Protein AF-0000000077735705 (afdb_homodimer)

Nearest PDB structures (foldseek):
  3n75-assembly1_A  TM=8.402E-01  e=9.774E-30  Escherichia coli K-12
  7p9b-assembly1_A  TM=8.173E-01  e=1.449E-27  Providencia stuartii
  2vyc-assembly1_A  TM=8.275E-01  e=1.229E-27  Escherichia coli BL21(DE3)
  6q6i-assembly1_A  TM=8.309E-01  e=2.397E-25  Pseudomonas aeruginosa
  5w70-assembly1_B  TM=6.836E-01  e=5.171E-13  Streptomyces ribosidificus

Secondary structure (DSSP, 8-state):
-HHHHHHHHHHHHHHHT--HHHHHHHHHHHH-PEE-SSSTTTTTTT--HHHHTTB-HHHHHH---S-GGG--TTS--SHHHHHHHHHHHHHT-SEEEEESSHHHHHHHHHHHHH--TT-EEEEETT--HHHHHHHHHHT-EEEEEPPPEETTTTEE----HHHHHHHHHH-TT--EEEEESS-TTSEE--HHHHHHHHHHTT-EEEEEETT-TTGGG-TTSPPPTGGGT-SEEEE-HHHHSSSPTT-EEEEE-SSSS-HHHHHHHHHHHS-SS--HHHHHHHHHHHHHHHHHHHHHHHHHHHHHHHHHHHHHTSTT-EE--GGGGGSTT-SEE-TTEEEEE-GGGT--HHHHHHHHHHTS-EE-SEE-SSEEEEE--TT--HHHHHHHHHHHHHHHHHH--PPPP---PPPPPPPPB-S-HHHHHHS-EEEEEGGG-TTSBB-S-EE-TTT-SEEE-TTBBP-HHHHHHHHHHHHTTPPPBS-SSTT-SEEEEEPP-----/-HHHHHHHHHHHHHHHT--HHHHHHHHHHHH-PEE-SSSTTTTTTT--HHHHTTB-HHHHHH---S-GGG--TTS--SHHHHHHHHHHHHHT-SEEEEESSHHHHHHHHHHHHH--TT-EEEEETT--HHHHHHHHHHT-EEEEEPPPEETTTTEE----HHHHHHHHHH-TTEEEEEEESS-TTSEE--HHHHHHHHHHTT-EEEEEETT-TTGGG-TTSPPPTGGGT-SEEEE-HHHHSSSPTT-EEEEE-SSSS-HHHHHHHHHHHS-SS--HHHHHHHHHHHHHHHHHHHHHHHHHHHHHHHHHHHHHTSTT-EE--GGGGGSTT-SEE-TTEEEEE-GGGT--HHHHHHIIIIIS-EE-SEE-SSEEEEE--TT--HHHHHHHHHHHHHHHHHH--PPPP---PPPPPPPPB-S-HHHHHHS-EEEEEGGG-TTSBB-S-EE-TTT-SEEE-TTBBP-HHHHHHHHHHHHTTPPPBS-SSTT-SEEEEEPP-----

Solvent-accessible surface area (backbone atoms only — not comparable to full-atom values): 49303 Å² total; per-residue (Å²): 113,67,60,59,50,48,48,50,46,52,51,47,55,59,57,38,73,49,41,44,44,51,52,37,35,51,53,56,45,68,66,60,46,46,70,22,28,52,26,12,16,42,40,44,70,36,48,50,72,74,54,56,55,30,31,24,74,60,25,30,41,40,42,48,51,83,40,84,82,62,32,38,95,75,65,47,79,43,35,50,35,50,37,22,51,50,48,8,57,74,69,71,33,75,38,36,40,84,25,75,33,9,37,36,40,26,38,28,18,54,38,42,26,73,50,44,69,65,37,30,29,38,30,44,52,61,56,55,68,40,56,53,35,15,29,30,58,30,35,26,31,76,44,75,36,78,49,32,70,39,78,90,72,41,40,62,47,18,53,28,55,64,60,52,51,54,48,48,66,75,36,69,73,34,49,28,39,41,45,67,39,29,37,97,75,17,32,21,37,57,50,43,62,42,28,52,56,32,50,75,61,69,16,42,31,38,34,44,17,44,74,30,58,55,25,74,33,33,87,84,32,42,80,34,58,63,81,32,53,27,38,28,36,18,18,14,34,7,45,46,33,45,11,45,55,23,16,17,36,30,34,29,34,73,85,84,62,56,66,66,49,30,47,50,28,39,43,55,70,41,39,90,46,59,34,44,64,45,55,27,24,40,38,47,28,50,27,50,43,65,73,40,23,47,62,34,40,41,48,13,44,52,49,30,52,52,46,52,57,55,44,64,69,33,78,38,41,44,65,68,54,73,85,66,32,78,39,79,12,33,61,33,49,35,57,30,38,44,35,38,32,32,43,56,23,39,38,39,10,56,58,49,46,51,45,32,37,73,74,61,31,35,35,60,55,46,57,38,53,33,25,35,32,32,45,44,26,48,36,58,52,71,64,60,50,51,52,50,52,50,43,52,47,49,47,44,73,74,60,52,45,78,53,72,88,87,82,75,80,78,80,61,79,84,55,52,72,73,45,40,44,30,59,40,69,70,44,59,68,43,75,39,52,37,92,70,37,53,72,38,32,28,54,42,38,36,28,33,55,55,55,60,37,56,69,33,40,46,12,18,37,34,44,61,60,50,52,54,46,53,50,52,42,42,73,70,66,48,66,62,42,74,45,91,43,65,79,45,64,41,37,51,22,48,54,76,80,74,74,84,122,113,70,59,60,51,49,48,49,47,49,50,47,54,60,57,40,74,51,40,44,44,52,52,38,34,51,51,55,45,68,67,62,48,45,70,21,27,53,25,12,16,42,40,44,68,37,49,50,70,75,52,54,55,30,31,24,74,60,27,29,40,40,43,49,52,84,42,83,80,62,32,38,95,72,66,48,80,46,34,51,35,50,38,21,52,49,48,8,57,75,69,72,33,75,40,37,40,84,26,73,34,9,39,36,40,26,39,27,18,53,39,41,27,72,51,45,69,66,38,31,29,38,30,43,52,62,54,55,68,39,56,53,36,15,29,31,57,29,35,25,31,76,44,74,37,77,49,30,71,40,76,91,71,42,40,61,46,18,53,28,56,66,59,51,50,53,48,47,65,75,35,69,73,33,47,27,39,41,44,65,40,29,38,98,74,18,34,22,38,57,50,43,61,42,27,52,57,32,49,73,62,70,16,42,31,39,34,43,16,43,74,30,60,53,25,74,33,33,88,85,32,44,81,32,57,62,83,32,53,26,39,29,35,18,19,14,35,6,44,44,32,46,11,44,57,23,16,16,36,32,35,30,35,73,83,85,62,57,65,67,49,30,46,51,29,39,42,55,72,40,39,90,46,59,34,43,64,46,54,27,24,39,39,45,26,48,25,49,42,65,74,40,23,47,62,34,40,41,48,13,45,51,52,32,52,52,47,51,56,54,42,64,69,33,79,37,42,44,66,67,55,74,82,66,32,78,40,79,11,30,61,36,47,36,58,31,37,44,34,37,32,32,44,55,23,38,39,39,10,54,58,49,47,51,44,32,37,74,72,62,32,35,35,60,57,46,58,37,52,33,26,35,31,32,45,44,27,48,37,59,51,72,67,59,50,51,50,51,52,50,43,53,48,48,46,42,73,73,61,50,46,78,51,72,87,87,83,75,79,77,80,62,80,84,56,53,74,73,43,38,44,30,59,42,68,70,44,58,67,43,76,40,52,38,93,70,39,55,73,38,32,28,54,41,37,36,28,34,56,56,56,61,37,56,70,34,38,47,12,19,38,35,44,60,60,51,53,52,47,53,50,49,43,42,74,71,66,48,67,62,40,73,44,91,43,66,78,46,64,42,37,52,22,48,53,75,79,72,75,84,121

Sequence (1002 aa):
MSGKIAEAAGDLEKRQRRAPIPEAMRAYAGDGALAFHTPGHKQGLGAHPLLRALITPEGLREEVSLMEELDDLHEPTMCIKEAEMLAAELYGADHAYLMVNGTTGAIHAMLLGTLSPGDVVLVPRNAHRSLIGGLVLAGAQPVYLQPEFDAAYGIPMGVAPETVRRALTAHPEARAVALVYPTYYGVTTDLAAIAAMAHARGALLLVDEAHGAHLRFSDALPPQAIDCGADAAAQSTHKLLGAMTQGSLLLTRGPRIDAERLREAASLLQTTSPNQLLMASIDIARLQMAEQGRALVGRAVRLAGDLRRAVREIPGLKTFDAAAMTRPGASGLDVTKVTVSVRGLGLTGVEAEQLLRHTYKVQCELSDAENLLFIISYADTEREVARLAEALRALAREHARTPGKREMPALPPVPETACAPRAAFFAAKERVPFDTAAGRIAAEQVMFYPPGVPLLAPGDRVRQAAIDYIRAMQRAGRKVVGPEDPQLRTLKVLREERERIMSGKIAEAAGDLEKRQRRAPIPEAMRAYAGDGALAFHTPGHKQGLGAHPLLRALITPEGLREEVSLMEELDDLHEPTMCIKEAEMLAAELYGADHAYLMVNGTTGAIHAMLLGTLSPGDVVLVPRNAHRSLIGGLVLAGAQPVYLQPEFDAAYGIPMGVAPETVRRALTAHPEARAVALVYPTYYGVTTDLAAIAAMAHARGALLLVDEAHGAHLRFSDALPPQAIDCGADAAAQSTHKLLGAMTQGSLLLTRGPRIDAERLREAASLLQTTSPNQLLMASIDIARLQMAEQGRALVGRAVRLAGDLRRAVREIPGLKTFDAAAMTRPGASGLDVTKVTVSVRGLGLTGVEAEQLLRHTYKVQCELSDAENLLFIISYADTEREVARLAEALRALAREHARTPGKREMPALPPVPETACAPRAAFFAAKERVPFDTAAGRIAAEQVMFYPPGVPLLAPGDRVRQAAIDYIRAMQRAGRKVVGPEDPQLRTLKVLREERERI

Organism: NCBI:txid416586

Structure (mmCIF, N/CA/C/O backbone):
data_AF-0000000077735705-model_v1
#
loop_
_entity.id
_entity.type
_entity.pdbx_description
1 polymer 'Aminotransferase class V-fold PLP-dependent enzyme'
#
loop_
_atom_site.group_PDB
_atom_site.id
_atom_site.type_symbol
_atom_site.label_atom_id
_atom_site.label_alt_id
_atom_site.label_comp_id
_atom_site.label_asym_id
_atom_site.label_entity_id
_atom_site.label_seq_id
_atom_site.pdbx_PDB_ins_code
_atom_site.Cartn_x
_atom_site.Cartn_y
_atom_site.Cartn_z
_atom_site.occupancy
_atom_site.B_iso_or_equiv
_atom_site.auth_seq_id
_atom_site.auth_comp_id
_atom_site.auth_asym_id
_atom_site.auth_atom_id
_atom_site.pdbx_PDB_model_num
ATOM 1 N N . MET A 1 1 ? -1.516 -29.656 36.062 1 42.56 1 MET A N 1
ATOM 2 C CA . MET A 1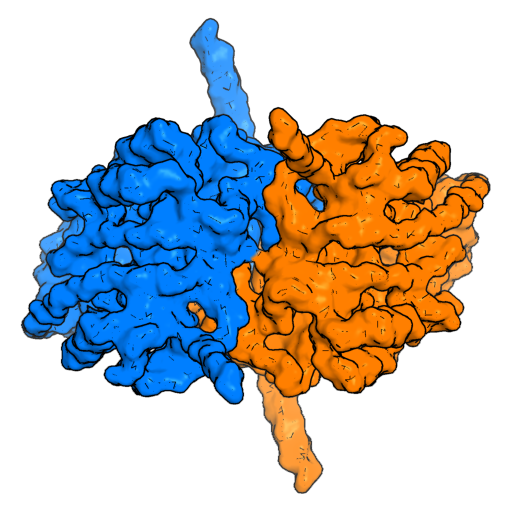 1 ? -0.847 -29.375 34.781 1 42.56 1 MET A CA 1
ATOM 3 C C . MET A 1 1 ? -1.839 -29.422 33.625 1 42.56 1 MET A C 1
ATOM 5 O O . MET A 1 1 ? -1.844 -28.531 32.781 1 42.56 1 MET A O 1
ATOM 9 N N . SER A 1 2 ? -2.744 -30.406 33.656 1 55.03 2 SER A N 1
ATOM 10 C CA . SER A 1 2 ? -3.789 -30.578 32.656 1 55.03 2 SER A CA 1
ATOM 11 C C . SER A 1 2 ? -4.875 -29.516 32.781 1 55.03 2 SER A C 1
ATOM 13 O O . SER A 1 2 ? -5.34 -28.969 31.781 1 55.03 2 SER A O 1
ATOM 15 N N . GLY A 1 3 ? -5.082 -29.078 33.844 1 43.16 3 GLY A N 1
ATOM 16 C CA . GLY A 1 3 ? -6.102 -28.078 34.094 1 43.16 3 GLY A CA 1
ATOM 17 C C . GLY A 1 3 ? -5.695 -26.688 33.625 1 43.16 3 GLY A C 1
ATOM 18 O O . GLY A 1 3 ? -6.488 -25.969 33.031 1 43.16 3 GLY A O 1
ATOM 19 N N . LYS A 1 4 ? -4.473 -26.312 33.969 1 50.84 4 LYS A N 1
ATOM 20 C CA . LYS A 1 4 ? -3.953 -24.984 33.625 1 50.84 4 LYS A CA 1
ATOM 21 C C . LYS A 1 4 ? -3.812 -24.828 32.125 1 50.84 4 LYS A C 1
ATOM 23 O O . LYS A 1 4 ? -4.023 -23.75 31.578 1 50.84 4 LYS A O 1
ATOM 28 N N . ILE A 1 5 ? -3.396 -25.938 31.469 1 42.72 5 ILE A N 1
ATOM 29 C CA . ILE A 1 5 ? -3.33 -25.953 30.016 1 42.72 5 ILE A CA 1
ATOM 30 C C . ILE A 1 5 ? -4.734 -25.812 29.422 1 42.72 5 ILE A C 1
ATOM 32 O O . ILE A 1 5 ? -4.941 -25.094 28.453 1 42.72 5 ILE A O 1
ATOM 36 N N . ALA A 1 6 ? -5.617 -26.578 30 1 53.59 6 ALA A N 1
ATOM 37 C CA . ALA A 1 6 ? -7.008 -26.516 29.562 1 53.59 6 ALA A CA 1
ATOM 38 C C . ALA A 1 6 ? -7.602 -25.125 29.812 1 53.59 6 ALA A C 1
ATOM 40 O O . ALA A 1 6 ? -8.344 -24.594 28.984 1 53.59 6 ALA A O 1
ATOM 41 N N . GLU A 1 7 ? -7.246 -24.562 30.922 1 51.53 7 GLU A N 1
ATOM 42 C CA . GLU A 1 7 ? -7.695 -23.203 31.25 1 51.53 7 GLU A CA 1
ATOM 43 C C . GLU A 1 7 ? -7.059 -22.172 30.328 1 51.53 7 GLU A C 1
ATOM 45 O O . GLU A 1 7 ? -7.73 -21.234 29.875 1 51.53 7 GLU A O 1
ATOM 50 N N . ALA A 1 8 ? -5.816 -22.375 30.109 1 52.34 8 ALA A N 1
ATOM 51 C CA . ALA A 1 8 ? -5.109 -21.484 29.188 1 52.34 8 ALA A CA 1
ATOM 52 C C . ALA A 1 8 ? -5.656 -21.609 27.766 1 52.34 8 ALA A C 1
ATOM 54 O O . ALA A 1 8 ? -5.824 -20.625 27.062 1 52.34 8 ALA A O 1
ATOM 55 N N . ALA A 1 9 ? -5.926 -22.875 27.438 1 54.25 9 ALA A N 1
ATOM 56 C CA . ALA A 1 9 ? -6.535 -23.125 26.125 1 54.25 9 ALA A CA 1
ATOM 57 C C . ALA A 1 9 ? -7.945 -22.531 26.062 1 54.25 9 ALA A C 1
ATOM 59 O O . ALA A 1 9 ? -8.352 -21.984 25.031 1 54.25 9 ALA A O 1
ATOM 60 N N . GLY A 1 10 ? -8.68 -22.797 26.969 1 60.41 10 GLY A N 1
ATOM 61 C CA . GLY A 1 10 ? -10 -22.203 27.062 1 60.41 10 GLY A CA 1
ATOM 62 C C . GLY A 1 10 ? -9.969 -20.688 27.016 1 60.41 10 GLY A C 1
ATOM 63 O O . GLY A 1 10 ? -10.781 -20.062 26.312 1 60.41 10 GLY A O 1
ATOM 64 N N . ASP A 1 11 ? -8.977 -20.078 27.672 1 67.25 11 ASP A N 1
ATOM 65 C CA . ASP A 1 11 ? -8.797 -18.641 27.656 1 67.25 11 ASP A CA 1
ATOM 66 C C . ASP A 1 11 ? -8.367 -18.141 26.281 1 67.25 11 ASP A C 1
ATOM 68 O O . ASP A 1 11 ? -8.828 -17.094 25.812 1 67.25 11 ASP A O 1
ATOM 72 N N . LEU A 1 12 ? -7.582 -18.969 25.719 1 69.62 12 LEU A N 1
ATOM 73 C CA . LEU A 1 12 ? -7.16 -18.656 24.359 1 69.62 12 LEU A CA 1
ATOM 74 C C . LEU A 1 12 ? -8.336 -18.688 23.391 1 69.62 12 LEU A C 1
ATOM 76 O O . LEU A 1 12 ? -8.492 -17.812 22.547 1 69.62 12 LEU A O 1
ATOM 80 N N . GLU A 1 13 ? -9.086 -19.75 23.609 1 74.81 13 GLU A N 1
ATOM 81 C CA . GLU A 1 13 ? -10.25 -19.906 22.734 1 74.81 13 GLU A CA 1
ATOM 82 C C . GLU A 1 13 ? -11.219 -18.734 22.922 1 74.81 13 GLU A C 1
ATOM 84 O O . GLU A 1 13 ? -11.781 -18.234 21.938 1 74.81 13 GLU A O 1
ATOM 89 N N . LYS A 1 14 ? -11.383 -18.344 24.094 1 78.12 14 LYS A N 1
ATOM 90 C CA . LYS A 1 14 ? -12.273 -17.219 24.359 1 78.12 14 LYS A CA 1
ATOM 91 C C . LYS A 1 14 ? -11.719 -15.93 23.766 1 78.12 14 LYS A C 1
ATOM 93 O O . LYS A 1 14 ? -12.461 -15.133 23.188 1 78.12 14 LYS A O 1
ATOM 98 N N . ARG A 1 15 ? -10.445 -15.82 23.781 1 85.88 15 ARG A N 1
ATOM 99 C CA . ARG A 1 15 ? -9.812 -14.617 23.25 1 85.88 15 ARG A CA 1
ATOM 100 C C . ARG A 1 15 ? -9.898 -14.562 21.734 1 85.88 15 ARG A C 1
ATOM 102 O O . ARG A 1 15 ? -10.062 -13.484 21.156 1 85.88 15 ARG A O 1
ATOM 109 N N . GLN A 1 16 ? -9.891 -15.672 21.141 1 92.88 16 GLN A N 1
ATOM 110 C CA . GLN A 1 16 ? -9.891 -15.773 19.688 1 92.88 16 GLN A CA 1
ATOM 111 C C . GLN A 1 16 ? -11.258 -15.414 19.109 1 92.88 16 GLN A C 1
ATOM 113 O O . GLN A 1 16 ? -11.391 -15.172 17.906 1 92.88 16 GLN A O 1
ATOM 118 N N . ARG A 1 17 ? -12.25 -15.312 19.906 1 92.94 17 ARG A N 1
ATOM 119 C CA . ARG A 1 17 ? -13.609 -15.109 19.422 1 92.94 17 ARG A CA 1
ATOM 120 C C . ARG A 1 17 ? -13.992 -13.633 19.469 1 92.94 17 ARG A C 1
ATOM 122 O O . ARG A 1 17 ? -15.172 -13.305 19.609 1 92.94 17 ARG A O 1
ATOM 129 N N . ARG A 1 18 ? -12.992 -12.828 19.453 1 95.5 18 ARG A N 1
ATOM 130 C CA . ARG A 1 18 ? -13.18 -11.383 19.375 1 95.5 18 ARG A CA 1
ATOM 131 C C . ARG A 1 18 ? -12.438 -10.805 18.172 1 95.5 18 ARG A C 1
ATOM 133 O O . ARG A 1 18 ? -11.469 -11.391 17.688 1 95.5 18 ARG A O 1
ATOM 140 N N . ALA A 1 19 ? -12.992 -9.727 17.719 1 97.69 19 ALA A N 1
ATOM 141 C CA . ALA A 1 19 ? -12.328 -8.938 16.688 1 97.69 19 ALA A CA 1
ATOM 142 C C . ALA A 1 19 ? -12.031 -7.523 17.172 1 97.69 19 ALA A C 1
ATOM 144 O O . ALA A 1 19 ? -12.883 -6.633 17.062 1 97.69 19 ALA A O 1
ATOM 145 N N . PRO A 1 20 ? -10.836 -7.297 17.656 1 98 20 PRO A N 1
ATOM 146 C CA . PRO A 1 20 ? -10.508 -6.055 18.359 1 98 20 PRO A CA 1
ATOM 147 C C . PRO A 1 20 ? -10.688 -4.812 17.5 1 98 20 PRO A C 1
ATOM 149 O O . PRO A 1 20 ? -11.148 -3.777 17.984 1 98 20 PRO A O 1
ATOM 152 N N . ILE A 1 21 ? -10.336 -4.852 16.219 1 97.94 21 ILE A N 1
ATOM 153 C CA . ILE A 1 21 ? -10.352 -3.652 15.391 1 97.94 21 ILE A CA 1
ATOM 154 C C . ILE A 1 21 ? -11.797 -3.234 15.117 1 97.94 21 ILE A C 1
ATOM 156 O O . ILE A 1 21 ? -12.18 -2.098 15.391 1 97.94 21 ILE A O 1
ATOM 160 N N . PRO A 1 22 ? -12.68 -4.176 14.664 1 97.69 22 PRO A N 1
ATOM 161 C CA . PRO A 1 22 ? -14.094 -3.805 14.523 1 97.69 22 PRO A CA 1
ATOM 162 C C . PRO A 1 22 ? -14.703 -3.299 15.828 1 97.69 22 PRO A C 1
ATOM 164 O O . PRO A 1 22 ? -15.547 -2.398 15.812 1 97.69 22 PRO A O 1
ATOM 167 N N . GLU A 1 23 ? -14.359 -3.932 16.922 1 97.62 23 GLU A N 1
ATOM 168 C CA . GLU A 1 23 ? -14.883 -3.51 18.219 1 97.62 23 GLU A CA 1
ATOM 169 C C . GLU A 1 23 ? -14.508 -2.062 18.516 1 97.62 23 GLU A C 1
ATOM 171 O O . GLU A 1 23 ? -15.344 -1.277 18.969 1 97.62 23 GLU A O 1
ATOM 176 N N . ALA A 1 24 ? -13.242 -1.721 18.281 1 97 24 ALA A N 1
ATOM 177 C CA . ALA A 1 24 ? -12.773 -0.361 18.531 1 97 24 ALA A CA 1
ATOM 178 C C . ALA A 1 24 ? -13.453 0.634 17.594 1 97 24 ALA A C 1
ATOM 180 O O . ALA A 1 24 ? -13.797 1.745 18 1 97 24 ALA A O 1
ATOM 181 N N . MET A 1 25 ? -13.633 0.23 16.328 1 96.81 25 MET A N 1
ATOM 182 C CA . MET A 1 25 ? -14.289 1.08 15.336 1 96.81 25 MET A CA 1
ATOM 183 C C . MET A 1 25 ? -15.719 1.399 15.758 1 96.81 25 MET A C 1
ATOM 185 O O . MET A 1 25 ? -16.141 2.555 15.703 1 96.81 25 MET A O 1
ATOM 189 N N . ARG A 1 26 ? -16.406 0.381 16.125 1 96.5 26 ARG A N 1
ATOM 190 C CA . ARG A 1 26 ? -17.781 0.541 16.562 1 96.5 26 ARG A CA 1
ATOM 191 C C . ARG A 1 26 ? -17.875 1.437 17.781 1 96.5 26 ARG A C 1
ATOM 193 O O . ARG A 1 26 ? -18.781 2.277 17.875 1 96.5 26 ARG A O 1
ATOM 200 N N . ALA A 1 27 ? -17 1.208 18.719 1 95.88 27 ALA A N 1
ATOM 201 C CA . ALA A 1 27 ? -16.969 2.023 19.938 1 95.88 27 ALA A CA 1
ATOM 202 C C . ALA A 1 27 ? -16.719 3.492 19.594 1 95.88 27 ALA A C 1
ATOM 204 O O . ALA A 1 27 ? -17.359 4.383 20.156 1 95.88 27 ALA A O 1
ATOM 205 N N . TYR A 1 28 ? -15.805 3.742 18.719 1 94.94 28 TYR A N 1
ATOM 206 C CA . TYR A 1 28 ? -15.492 5.117 18.328 1 94.94 28 TYR A CA 1
ATOM 207 C C . TYR A 1 28 ? -16.703 5.785 17.688 1 94.94 28 TYR A C 1
ATOM 209 O O . TYR A 1 28 ? -17.078 6.898 18.078 1 94.94 28 TYR A O 1
ATOM 217 N N . ALA A 1 29 ? -17.25 5.109 16.719 1 94.12 29 ALA A N 1
ATOM 218 C CA . ALA A 1 29 ? -18.422 5.652 16.016 1 94.12 29 ALA A CA 1
ATOM 219 C C . ALA A 1 29 ? -19.578 5.855 16.984 1 94.12 29 ALA A C 1
ATOM 221 O O . ALA A 1 29 ? -20.344 6.824 16.859 1 94.12 29 ALA A O 1
ATOM 222 N N . GLY A 1 30 ? -19.719 4.98 17.891 1 94.25 30 GLY A N 1
ATOM 223 C CA . GLY A 1 30 ? -20.828 5.008 18.844 1 94.25 30 GLY A CA 1
ATOM 224 C C . GLY A 1 30 ? -20.75 6.164 19.812 1 94.25 30 GLY A C 1
ATOM 225 O O . GLY A 1 30 ? -21.766 6.574 20.375 1 94.25 30 GLY A O 1
ATOM 226 N N . ASP A 1 31 ? -19.547 6.637 19.953 1 93.44 31 ASP A N 1
ATOM 227 C CA . ASP A 1 31 ? -19.375 7.754 20.875 1 93.44 31 ASP A CA 1
ATOM 228 C C . ASP A 1 31 ? -20.062 9.016 20.359 1 93.44 31 ASP A C 1
ATOM 230 O O . ASP A 1 31 ? -20.391 9.914 21.125 1 93.44 31 ASP A O 1
ATOM 234 N N . GLY A 1 32 ? -20.125 9.141 19.047 1 92 32 GLY A N 1
ATOM 235 C CA . GLY A 1 32 ? -20.969 10.148 18.422 1 92 32 GLY A CA 1
ATOM 236 C C . GLY A 1 32 ? -20.312 11.523 18.359 1 92 32 GLY A C 1
ATOM 237 O O . GLY A 1 32 ? -21 12.531 18.219 1 92 32 GLY A O 1
ATOM 238 N N . ALA A 1 33 ? -19.047 11.57 18.547 1 94.31 33 ALA A N 1
ATOM 239 C CA . ALA A 1 33 ? -18.375 12.852 18.438 1 94.31 33 ALA A CA 1
ATOM 240 C C . ALA A 1 33 ? -18.406 13.359 16.984 1 94.31 33 ALA A C 1
ATOM 242 O O . ALA A 1 33 ? -18.266 12.578 16.047 1 94.31 33 ALA A O 1
ATOM 243 N N . LEU A 1 34 ? -18.641 14.703 16.859 1 96 34 LEU A N 1
ATOM 244 C CA . LEU A 1 34 ? -18.594 15.32 15.539 1 96 34 LEU A CA 1
ATOM 245 C C . LEU A 1 34 ? -17.156 15.383 15.016 1 96 34 LEU A C 1
ATOM 247 O O . LEU A 1 34 ? -16.25 15.734 15.758 1 96 34 LEU A O 1
ATOM 251 N N . ALA A 1 35 ? -17.031 15.047 13.766 1 96 35 ALA A N 1
ATOM 252 C CA . ALA A 1 35 ? -15.688 14.922 13.195 1 96 35 ALA A CA 1
ATOM 253 C C . ALA A 1 35 ? -15.266 16.203 12.492 1 96 35 ALA A C 1
ATOM 255 O O . ALA A 1 35 ? -15.922 16.641 11.547 1 96 35 ALA A O 1
ATOM 256 N N . PHE A 1 36 ? -14.242 16.828 12.906 1 97.56 36 PHE A N 1
ATOM 257 C CA . PHE A 1 36 ? -13.562 17.906 12.195 1 97.56 36 PHE A CA 1
ATOM 258 C C . PHE A 1 36 ? -12.141 17.5 11.82 1 97.56 36 PHE A C 1
ATOM 260 O O . PHE A 1 36 ? -11.195 18.266 12.008 1 97.56 36 PHE A O 1
ATOM 267 N N . HIS A 1 37 ? -12.016 16.234 11.453 1 94.69 37 HIS A N 1
ATOM 268 C CA . HIS A 1 37 ? -10.797 15.578 11.016 1 94.69 37 HIS A CA 1
ATOM 269 C C . HIS A 1 37 ? -11.023 14.789 9.727 1 94.69 37 HIS A C 1
ATOM 271 O O . HIS A 1 37 ? -12.156 14.672 9.258 1 94.69 37 HIS A O 1
ATOM 277 N N . THR A 1 38 ? -9.914 14.367 9.086 1 93.38 38 THR A N 1
ATOM 278 C CA . THR A 1 38 ? -10.016 13.461 7.945 1 93.38 38 THR A CA 1
ATOM 279 C C . THR A 1 38 ? -10.758 12.18 8.336 1 93.38 38 THR A C 1
ATOM 281 O O . THR A 1 38 ? -10.773 11.797 9.508 1 93.38 38 THR A O 1
ATOM 284 N N . PRO A 1 39 ? -11.469 11.484 7.371 1 95.25 39 PRO A N 1
ATOM 285 C CA . PRO A 1 39 ? -11.461 11.734 5.93 1 95.25 39 PRO A CA 1
ATOM 286 C C . PRO A 1 39 ? -12.398 12.867 5.523 1 95.25 39 PRO A C 1
ATOM 288 O O . PRO A 1 39 ? -13.172 13.352 6.348 1 95.25 39 PRO A O 1
ATOM 291 N N . GLY A 1 40 ? -12.273 13.266 4.316 1 96.06 40 GLY A N 1
ATOM 292 C CA . GLY A 1 40 ? -12.992 14.43 3.814 1 96.06 40 GLY A CA 1
ATOM 293 C C . GLY A 1 40 ? -14.5 14.25 3.824 1 96.06 40 GLY A C 1
ATOM 294 O O . GLY A 1 40 ? -15.242 15.219 3.98 1 96.06 40 GLY A O 1
ATOM 295 N N . HIS A 1 41 ? -14.961 13.047 3.662 1 95.69 41 HIS A N 1
ATOM 296 C CA . HIS A 1 41 ? -16.406 12.82 3.602 1 95.69 41 HIS A CA 1
ATOM 297 C C . HIS A 1 41 ? -17.016 12.82 4.996 1 95.69 41 HIS A C 1
ATOM 299 O O . HIS A 1 41 ? -18.25 12.758 5.141 1 95.69 41 HIS A O 1
ATOM 305 N N . LYS A 1 42 ? -16.219 12.906 6.039 1 96.5 42 LYS A N 1
ATOM 306 C CA . LYS A 1 42 ? -16.656 13.102 7.418 1 96.5 42 LYS A CA 1
ATOM 307 C C . LYS A 1 42 ? -17.625 12.008 7.844 1 96.5 42 LYS A C 1
ATOM 309 O O . LYS A 1 42 ? -18.766 12.289 8.219 1 96.5 42 LYS A O 1
ATOM 314 N N . GLN A 1 43 ? -17.078 10.766 7.848 1 95.31 43 GLN A N 1
ATOM 315 C CA . GLN A 1 43 ? -17.812 9.609 8.336 1 95.31 43 GLN A CA 1
ATOM 316 C C . GLN A 1 43 ? -19.125 9.43 7.582 1 95.31 43 GLN A C 1
ATOM 318 O O . GLN A 1 43 ? -20.156 9.148 8.188 1 95.31 43 GLN A O 1
ATOM 323 N N . GLY A 1 44 ? -19.141 9.773 6.383 1 96.31 44 GLY A N 1
ATOM 324 C CA . GLY A 1 44 ? -20.281 9.484 5.523 1 96.31 44 GLY A CA 1
ATOM 325 C C . GLY A 1 44 ? -21.141 10.695 5.258 1 96.31 44 GLY A C 1
ATOM 326 O O . GLY A 1 44 ? -21.969 10.688 4.344 1 96.31 44 GLY A O 1
ATOM 327 N N . LEU A 1 45 ? -21 11.789 5.973 1 96.19 45 LEU A N 1
ATOM 328 C CA . LEU A 1 45 ? -21.812 12.984 5.816 1 96.19 45 LEU A CA 1
ATOM 329 C C . LEU A 1 45 ? -21.797 13.477 4.375 1 96.19 45 LEU A C 1
ATOM 331 O O . LEU A 1 45 ? -22.828 13.867 3.828 1 96.19 45 LEU A O 1
ATOM 335 N N . GLY A 1 46 ? -20.625 13.438 3.76 1 97.62 46 GLY A N 1
ATOM 336 C CA . GLY A 1 46 ? -20.469 13.945 2.406 1 97.62 46 GLY A CA 1
ATOM 337 C C . GLY A 1 46 ? -20.344 12.844 1.367 1 97.62 46 GLY A C 1
ATOM 338 O O . GLY A 1 46 ? -19.906 13.102 0.244 1 97.62 46 GLY A O 1
ATOM 339 N N . ALA A 1 47 ? -20.703 11.617 1.693 1 97.88 47 ALA A N 1
ATOM 340 C CA . ALA A 1 47 ? -20.516 10.5 0.775 1 97.88 47 ALA A CA 1
ATOM 341 C C . ALA A 1 47 ? -21.422 10.633 -0.445 1 97.88 47 ALA A C 1
ATOM 343 O O . ALA A 1 47 ? -22.609 10.945 -0.314 1 97.88 47 ALA A O 1
ATOM 344 N N . HIS A 1 48 ? -20.875 10.492 -1.608 1 98.25 48 HIS A N 1
ATOM 345 C CA . HIS A 1 48 ? -21.641 10.461 -2.852 1 98.25 48 HIS A CA 1
ATOM 346 C C . HIS A 1 48 ? -22.594 9.273 -2.877 1 98.25 48 HIS A C 1
ATOM 348 O O . HIS A 1 48 ? -22.297 8.211 -2.33 1 98.25 48 HIS A O 1
ATOM 354 N N . PRO A 1 49 ? -23.766 9.398 -3.547 1 98.19 49 PRO A N 1
ATOM 355 C CA . PRO A 1 49 ? -24.734 8.297 -3.607 1 98.19 49 PRO A CA 1
ATOM 356 C C . PRO A 1 49 ? -24.125 7 -4.129 1 98.19 49 PRO A C 1
ATOM 358 O O . PRO A 1 49 ? -24.469 5.914 -3.658 1 98.19 49 PRO A O 1
ATOM 361 N N . LEU A 1 50 ? -23.219 7.082 -5.062 1 98.25 50 LEU A N 1
ATOM 362 C CA . LEU A 1 50 ? -22.578 5.891 -5.598 1 98.25 50 LEU A CA 1
ATOM 363 C C . LEU A 1 50 ? -21.766 5.18 -4.523 1 98.25 50 LEU A C 1
ATOM 365 O O . LEU A 1 50 ? -21.688 3.949 -4.508 1 98.25 50 LEU A O 1
ATOM 369 N N . LEU A 1 51 ? -21.094 5.945 -3.656 1 98.44 51 LEU A N 1
ATOM 370 C CA . LEU A 1 51 ? -20.344 5.344 -2.566 1 98.44 51 LEU A CA 1
ATOM 371 C C . LEU A 1 51 ? -21.266 4.738 -1.522 1 98.44 51 LEU A C 1
ATOM 373 O O . LEU A 1 51 ? -20.984 3.67 -0.976 1 98.44 51 LEU A O 1
ATOM 377 N N . ARG A 1 52 ? -22.406 5.387 -1.244 1 98.44 52 ARG A N 1
ATOM 378 C CA . ARG A 1 52 ? -23.406 4.895 -0.296 1 98.44 52 ARG A CA 1
ATOM 379 C C . ARG A 1 52 ? -24.016 3.576 -0.772 1 98.44 52 ARG A C 1
ATOM 381 O O . ARG A 1 52 ? -24.469 2.766 0.038 1 98.44 52 ARG A O 1
ATOM 388 N N . ALA A 1 53 ? -23.984 3.361 -2.053 1 98.31 53 ALA A N 1
ATOM 389 C CA . ALA A 1 53 ? -24.5 2.111 -2.609 1 98.31 53 ALA A CA 1
ATOM 390 C C . ALA A 1 53 ? -23.531 0.958 -2.33 1 98.31 53 ALA A C 1
ATOM 392 O O . ALA A 1 53 ? -23.938 -0.208 -2.328 1 98.31 53 ALA A O 1
ATOM 393 N N . LEU A 1 54 ? -22.297 1.254 -2.053 1 98.38 54 LEU A N 1
ATOM 394 C CA . LEU A 1 54 ? -21.266 0.233 -1.913 1 98.38 54 LEU A CA 1
ATOM 395 C C . LEU A 1 54 ? -20.969 -0.036 -0.443 1 98.38 54 LEU A C 1
ATOM 397 O O . LEU A 1 54 ? -20.609 -1.156 -0.074 1 98.38 54 LEU A O 1
ATOM 401 N N . ILE A 1 55 ? -21.016 0.971 0.376 1 98.56 55 ILE A N 1
ATOM 402 C CA . ILE A 1 55 ? -20.656 0.891 1.789 1 98.56 55 ILE A CA 1
ATOM 403 C C . ILE A 1 55 ? -21.875 1.256 2.645 1 98.56 55 ILE A C 1
ATOM 405 O O . ILE A 1 55 ? -22.562 2.246 2.375 1 98.56 55 ILE A O 1
ATOM 409 N N . THR A 1 56 ? -22.094 0.469 3.736 1 98.62 56 THR A N 1
ATOM 410 C CA . THR A 1 56 ? -23.25 0.725 4.59 1 98.62 56 THR A CA 1
ATOM 411 C C . THR A 1 56 ? -23.094 2.041 5.344 1 98.62 56 THR A C 1
ATOM 413 O O . THR A 1 56 ? -21.969 2.549 5.477 1 98.62 56 THR A O 1
ATOM 416 N N . PRO A 1 57 ? -24.203 2.613 5.824 1 97.75 57 PRO A N 1
ATOM 417 C CA . PRO A 1 57 ? -24.094 3.787 6.691 1 97.75 57 PRO A CA 1
ATOM 418 C C . PRO A 1 57 ? -23.188 3.541 7.898 1 97.75 57 PRO A C 1
ATOM 420 O O . PRO A 1 57 ? -22.406 4.414 8.281 1 97.75 57 PRO A O 1
ATOM 423 N N . GLU A 1 58 ? -23.266 2.363 8.43 1 97.69 58 GLU A N 1
ATOM 424 C CA . GLU A 1 58 ? -22.406 2.004 9.547 1 97.69 58 GLU A CA 1
ATOM 425 C C . GLU A 1 58 ? -20.938 1.971 9.117 1 97.69 58 GLU A C 1
ATOM 427 O O . GLU A 1 58 ? -20.062 2.471 9.836 1 97.69 58 GLU A O 1
ATOM 432 N N . GLY A 1 59 ? -20.688 1.337 7.961 1 98.06 59 GLY A N 1
ATOM 433 C CA . GLY A 1 59 ? -19.328 1.314 7.438 1 98.06 59 GLY A CA 1
ATOM 434 C C . GLY A 1 59 ? -18.75 2.699 7.207 1 98.06 59 GLY A C 1
ATOM 435 O O . GLY A 1 59 ? -17.594 2.955 7.52 1 98.06 59 GLY A O 1
ATOM 436 N N . LEU A 1 60 ? -19.547 3.615 6.645 1 97.81 60 LEU A N 1
ATOM 437 C CA . LEU A 1 60 ? -19.109 4.98 6.387 1 97.81 60 LEU A CA 1
ATOM 438 C C . LEU A 1 60 ? -18.844 5.723 7.691 1 97.81 60 LEU A C 1
ATOM 440 O O . LEU A 1 60 ? -17.875 6.484 7.793 1 97.81 60 LEU A O 1
ATOM 444 N N . ARG A 1 61 ? -19.656 5.496 8.695 1 96.75 61 ARG A N 1
ATOM 445 C CA . ARG A 1 61 ? -19.484 6.125 10 1 96.75 61 ARG A CA 1
ATOM 446 C C . ARG A 1 61 ? -18.188 5.668 10.664 1 96.75 61 ARG A C 1
ATOM 448 O O . ARG A 1 61 ? -17.547 6.434 11.391 1 96.75 61 ARG A O 1
ATOM 455 N N . GLU A 1 62 ? -17.828 4.441 10.391 1 96 62 GLU A N 1
ATOM 456 C CA . GLU A 1 62 ? -16.672 3.842 11.039 1 96 62 GLU A CA 1
ATOM 457 C C . GLU A 1 62 ? -15.398 4.055 10.219 1 96 62 GLU A C 1
ATOM 459 O O . GLU A 1 62 ? -14.297 3.76 10.68 1 96 62 GLU A O 1
ATOM 464 N N . GLU A 1 63 ? -15.586 4.57 9.055 1 92.75 63 GLU A N 1
ATOM 465 C CA . GLU A 1 63 ? -14.469 4.852 8.164 1 92.75 63 GLU A CA 1
ATOM 466 C C . GLU A 1 63 ? -13.711 6.105 8.594 1 92.75 63 GLU A C 1
ATOM 468 O O . GLU A 1 63 ? -13.961 7.195 8.078 1 92.75 63 GLU A O 1
ATOM 473 N N . VAL A 1 64 ? -12.859 6.031 9.648 1 87.62 64 VAL A N 1
ATOM 474 C CA . VAL A 1 64 ? -12.125 7.164 10.203 1 87.62 64 VAL A CA 1
ATOM 475 C C . VAL A 1 64 ? -10.617 6.891 10.125 1 87.62 64 VAL A C 1
ATOM 477 O O . VAL A 1 64 ? -10.203 5.773 9.82 1 87.62 64 VAL A O 1
ATOM 480 N N . SER A 1 65 ? -9.906 7.891 10.258 1 76.69 65 SER A N 1
ATOM 481 C CA . SER A 1 65 ? -8.461 7.727 10.117 1 76.69 65 SER A CA 1
ATOM 482 C C . SER A 1 65 ? -7.723 8.219 11.359 1 76.69 65 SER A C 1
ATOM 484 O O . SER A 1 65 ? -7.961 9.336 11.82 1 76.69 65 SER A O 1
ATOM 486 N N . LEU A 1 66 ? -6.832 7.398 11.906 1 75.06 66 LEU A N 1
ATOM 487 C CA . LEU A 1 66 ? -5.734 7.75 12.805 1 75.06 66 LEU A CA 1
ATOM 488 C C . LEU A 1 66 ? -6.27 8.375 14.094 1 75.06 66 LEU A C 1
ATOM 490 O O . LEU A 1 66 ? -5.672 9.312 14.617 1 75.06 66 LEU A O 1
ATOM 494 N N . MET A 1 67 ? -7.316 7.895 14.531 1 80.38 67 MET A N 1
ATOM 495 C CA . MET A 1 67 ? -7.812 8.367 15.82 1 80.38 67 MET A CA 1
ATOM 496 C C . MET A 1 67 ? -7.129 7.637 16.969 1 80.38 67 MET A C 1
ATOM 498 O O . MET A 1 67 ? -6.699 6.492 16.812 1 80.38 67 MET A O 1
ATOM 502 N N . GLU A 1 68 ? -6.98 8.352 18.031 1 83.88 68 GLU A N 1
ATOM 503 C CA . GLU A 1 68 ? -6.254 7.82 19.172 1 83.88 68 GLU A CA 1
ATOM 504 C C . GLU A 1 68 ? -6.816 6.469 19.609 1 83.88 68 GLU A C 1
ATOM 506 O O . GLU A 1 68 ? -6.059 5.559 19.953 1 83.88 68 GLU A O 1
ATOM 511 N N . GLU A 1 69 ? -8.086 6.324 19.531 1 89.94 69 GLU A N 1
ATOM 512 C CA . GLU A 1 69 ? -8.773 5.133 20.031 1 89.94 69 GLU A CA 1
ATOM 513 C C . GLU A 1 69 ? -8.609 3.963 19.062 1 89.94 69 GLU A C 1
ATOM 515 O O . GLU A 1 69 ? -8.906 2.816 19.406 1 89.94 69 GLU A O 1
ATOM 520 N N . LEU A 1 70 ? -8.094 4.254 17.906 1 92.56 70 LEU A N 1
ATOM 521 C CA . LEU A 1 70 ? -8.062 3.229 16.859 1 92.56 70 LEU A CA 1
ATOM 522 C C . LEU A 1 70 ? -6.648 2.717 16.641 1 92.56 70 LEU A C 1
ATOM 524 O O . LEU A 1 70 ? -6.402 1.915 15.742 1 92.56 70 LEU A O 1
ATOM 528 N N . ASP A 1 71 ? -5.707 3.131 17.453 1 93.31 71 ASP A N 1
ATOM 529 C CA . ASP A 1 71 ? -4.352 2.588 17.484 1 93.31 71 ASP A CA 1
ATOM 530 C C . ASP A 1 71 ? -3.545 3.074 16.281 1 93.31 71 ASP A C 1
ATOM 532 O O . ASP A 1 71 ? -3.943 4.023 15.602 1 93.31 71 ASP A O 1
ATOM 536 N N . ASP A 1 72 ? -2.311 2.684 16.172 1 91.12 72 ASP A N 1
ATOM 537 C CA . ASP A 1 72 ? -1.369 3.062 15.117 1 91.12 72 ASP A CA 1
ATOM 538 C C . ASP A 1 72 ? -0.746 1.828 14.469 1 91.12 72 ASP A C 1
ATOM 540 O O . ASP A 1 72 ? -0.04 1.062 15.133 1 91.12 72 ASP A O 1
ATOM 544 N N . LEU A 1 73 ? -1.041 1.656 13.164 1 93.75 73 LEU A N 1
ATOM 545 C CA . LEU A 1 73 ? -0.546 0.498 12.43 1 93.75 73 LEU A CA 1
ATOM 546 C C . LEU A 1 73 ? 0.972 0.397 12.531 1 93.75 73 LEU A C 1
ATOM 548 O O . LEU A 1 73 ? 1.527 -0.704 12.516 1 93.75 73 LEU A O 1
ATOM 552 N N . HIS A 1 74 ? 1.66 1.484 12.656 1 91.62 74 HIS A N 1
ATOM 553 C CA . HIS A 1 74 ? 3.117 1.544 12.594 1 91.62 74 HIS A CA 1
ATOM 554 C C . HIS A 1 74 ? 3.73 1.365 13.977 1 91.62 74 HIS A C 1
ATOM 556 O O . HIS A 1 74 ? 4.926 1.088 14.102 1 91.62 74 HIS A O 1
ATOM 562 N N . GLU A 1 75 ? 3 1.581 14.984 1 89.5 75 GLU A N 1
ATOM 563 C CA . GLU A 1 75 ? 3.371 1.339 16.375 1 89.5 75 GLU A CA 1
ATOM 564 C C . GLU A 1 75 ? 2.17 0.885 17.203 1 89.5 75 GLU A C 1
ATOM 566 O O . GLU A 1 75 ? 1.741 1.585 18.125 1 89.5 75 GLU A O 1
ATOM 571 N N . PRO A 1 76 ? 1.739 -0.319 16.938 1 93.81 76 PRO A N 1
ATOM 572 C CA . PRO A 1 76 ? 0.499 -0.777 17.578 1 93.81 76 PRO A CA 1
ATOM 573 C C . PRO A 1 76 ? 0.659 -1.044 19.062 1 93.81 76 PRO A C 1
ATOM 575 O O . PRO A 1 76 ? 1.653 -1.64 19.484 1 93.81 76 PRO A O 1
ATOM 578 N N . THR A 1 77 ? -0.304 -0.595 19.875 1 93.44 77 THR A N 1
ATOM 579 C CA . THR A 1 77 ? -0.269 -0.798 21.312 1 93.44 77 THR A CA 1
ATOM 580 C C . THR A 1 77 ? -1.651 -1.173 21.844 1 93.44 77 THR A C 1
ATOM 582 O O . THR A 1 77 ? -1.793 -1.577 23 1 93.44 77 THR A O 1
ATOM 585 N N . MET A 1 78 ? -2.691 -1.132 21.016 1 96 78 MET A N 1
ATOM 586 C CA . MET A 1 78 ? -4.07 -1.336 21.453 1 96 78 MET A CA 1
ATOM 587 C C . MET A 1 78 ? -4.773 -2.365 20.578 1 96 78 MET A C 1
ATOM 589 O O . MET A 1 78 ? -4.359 -3.525 20.516 1 96 78 MET A O 1
ATOM 593 N N . CYS A 1 79 ? -5.809 -1.926 19.859 1 96.81 79 CYS A N 1
ATOM 594 C CA . CYS A 1 79 ? -6.641 -2.885 19.141 1 96.81 79 CYS A CA 1
ATOM 595 C C . CYS A 1 79 ? -5.863 -3.531 18 1 96.81 79 CYS A C 1
ATOM 597 O O . CYS A 1 79 ? -6.055 -4.715 17.703 1 96.81 79 CYS A O 1
ATOM 599 N N . ILE A 1 80 ? -5.027 -2.791 17.328 1 97.69 80 ILE A N 1
ATOM 600 C CA . ILE A 1 80 ? -4.242 -3.367 16.25 1 97.69 80 ILE A CA 1
ATOM 601 C C . ILE A 1 80 ? -3.25 -4.379 16.797 1 97.69 80 ILE A C 1
ATOM 603 O O . ILE A 1 80 ? -3.086 -5.473 16.25 1 97.69 80 ILE A O 1
ATOM 607 N N . LYS A 1 81 ? -2.564 -4.027 17.875 1 97.31 81 LYS A N 1
ATOM 608 C CA . LYS A 1 81 ? -1.655 -4.957 18.547 1 97.31 81 LYS A CA 1
ATOM 609 C C . LYS A 1 81 ? -2.373 -6.246 18.938 1 97.31 81 LYS A C 1
ATOM 611 O O . LYS A 1 81 ? -1.859 -7.344 18.703 1 97.31 81 LYS A O 1
ATOM 616 N N . GLU A 1 82 ? -3.508 -6.074 19.516 1 97.69 82 GLU A N 1
ATOM 617 C CA . GLU A 1 82 ? -4.281 -7.242 19.938 1 97.69 82 GLU A CA 1
ATOM 618 C C . GLU A 1 82 ? -4.668 -8.102 18.734 1 97.69 82 GLU A C 1
ATOM 620 O O . GLU A 1 82 ? -4.586 -9.328 18.797 1 97.69 82 GLU A O 1
ATOM 625 N N . ALA A 1 83 ? -5.105 -7.484 17.672 1 98.44 83 ALA A N 1
ATOM 626 C CA . ALA A 1 83 ? -5.469 -8.211 16.453 1 98.44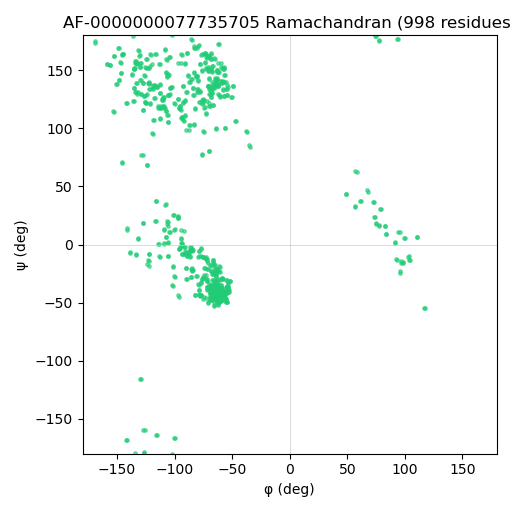 83 ALA A CA 1
ATOM 627 C C . ALA A 1 83 ? -4.273 -8.984 15.906 1 98.44 83 ALA A C 1
ATOM 629 O O . ALA A 1 83 ? -4.41 -10.125 15.469 1 98.44 83 ALA A O 1
ATOM 630 N N . GLU A 1 84 ? -3.148 -8.336 15.898 1 98.56 84 GLU A N 1
ATOM 631 C CA . GLU A 1 84 ? -1.932 -8.984 15.422 1 98.56 84 GLU A CA 1
ATOM 632 C C . GLU A 1 84 ? -1.558 -10.172 16.297 1 98.56 84 GLU A C 1
ATOM 634 O O . GLU A 1 84 ? -1.15 -11.219 15.797 1 98.56 84 GLU A O 1
ATOM 639 N N . MET A 1 85 ? -1.667 -10.008 17.578 1 98.06 85 MET A N 1
ATOM 640 C CA . MET A 1 85 ? -1.368 -11.094 18.516 1 98.06 85 MET A CA 1
ATOM 641 C C . MET A 1 85 ? -2.299 -12.281 18.281 1 98.06 85 MET A C 1
ATOM 643 O O . MET A 1 85 ? -1.854 -13.43 18.266 1 98.06 85 MET A O 1
ATOM 647 N N . LEU A 1 86 ? -3.568 -12.008 18.094 1 98.38 86 LEU A N 1
ATOM 648 C CA . LEU A 1 86 ? -4.547 -13.062 17.875 1 98.38 86 LEU A CA 1
ATOM 649 C C . LEU A 1 86 ? -4.273 -13.781 16.547 1 98.38 86 LEU A C 1
ATOM 651 O O . LEU A 1 86 ? -4.418 -15 16.469 1 98.38 86 LEU A O 1
ATOM 655 N N . ALA A 1 87 ? -3.895 -13.047 15.57 1 98.5 87 ALA A N 1
ATOM 656 C CA . ALA A 1 87 ? -3.551 -13.648 14.281 1 98.5 87 ALA A CA 1
ATOM 657 C C . ALA A 1 87 ? -2.332 -14.555 14.414 1 98.5 87 ALA A C 1
ATOM 659 O O . ALA A 1 87 ? -2.316 -15.664 13.875 1 98.5 87 ALA A O 1
ATOM 660 N N . ALA A 1 88 ? -1.298 -14.055 15.078 1 98.44 88 ALA A N 1
ATOM 661 C CA . ALA A 1 88 ? -0.097 -14.859 15.297 1 98.44 88 ALA A CA 1
ATOM 662 C C . ALA A 1 88 ? -0.433 -16.156 16.016 1 98.44 88 ALA A C 1
ATOM 664 O O . ALA A 1 88 ? 0.042 -17.234 15.617 1 98.44 88 ALA A O 1
ATOM 665 N N . GLU A 1 89 ? -1.252 -16.078 17 1 97.62 89 GLU A N 1
ATOM 666 C CA . GLU A 1 89 ? -1.647 -17.234 17.781 1 97.62 89 GLU A CA 1
ATOM 667 C C . GLU A 1 89 ? -2.426 -18.234 16.922 1 97.62 89 GLU A C 1
ATOM 669 O O . GLU A 1 89 ? -2.189 -19.453 17 1 97.62 89 GLU A O 1
ATOM 674 N N . LEU A 1 90 ? -3.316 -17.734 16.156 1 97.69 90 LEU A N 1
ATOM 675 C CA . LEU A 1 90 ? -4.129 -18.594 15.312 1 97.69 90 LEU A CA 1
ATOM 676 C C . LEU A 1 90 ? -3.254 -19.406 14.359 1 97.69 90 LEU A C 1
ATOM 678 O O . LEU A 1 90 ? -3.51 -20.594 14.133 1 97.69 90 LEU A O 1
ATOM 682 N N . TYR A 1 91 ? -2.197 -18.812 13.859 1 98.06 91 TYR A N 1
ATOM 683 C CA . TYR A 1 91 ? -1.372 -19.438 12.836 1 98.06 91 TYR A CA 1
ATOM 684 C C . TYR A 1 91 ? -0.161 -20.125 13.461 1 98.06 91 TYR A C 1
ATOM 686 O O . TYR A 1 91 ? 0.634 -20.75 12.758 1 98.06 91 TYR A O 1
ATOM 694 N N . GLY A 1 92 ? 0.016 -20 14.734 1 97.75 92 GLY A N 1
ATOM 695 C CA . GLY A 1 92 ? 1.159 -20.609 15.398 1 97.75 92 GLY A CA 1
ATOM 696 C C . GLY A 1 92 ? 2.461 -19.875 15.125 1 97.75 92 GLY A C 1
ATOM 697 O O . GLY A 1 92 ? 3.531 -20.484 15.109 1 97.75 92 GLY A O 1
ATOM 698 N N . ALA A 1 93 ? 2.406 -18.609 14.789 1 98.5 93 ALA A N 1
ATOM 699 C CA . ALA A 1 93 ? 3.568 -17.766 14.57 1 98.5 93 ALA A CA 1
ATOM 700 C C . ALA A 1 93 ? 3.939 -17 15.836 1 98.5 93 ALA A C 1
ATOM 702 O O . ALA A 1 93 ? 3.166 -16.953 16.797 1 98.5 93 ALA A O 1
ATOM 703 N N . ASP A 1 94 ? 5.148 -16.453 15.898 1 98.56 94 ASP A N 1
ATOM 704 C CA . ASP A 1 94 ? 5.555 -15.578 17 1 98.56 94 ASP A CA 1
ATOM 705 C C . ASP A 1 94 ? 4.988 -14.164 16.812 1 98.56 94 ASP A C 1
ATOM 707 O O . ASP A 1 94 ? 4.605 -13.516 17.797 1 98.56 94 ASP A O 1
ATOM 711 N N . HIS A 1 95 ? 4.984 -13.688 15.562 1 98.44 95 HIS A N 1
ATOM 712 C CA . HIS A 1 95 ? 4.461 -12.367 15.234 1 98.44 95 HIS A CA 1
ATOM 713 C C . HIS A 1 95 ? 3.615 -12.406 13.969 1 98.44 95 HIS A C 1
ATOM 715 O O . HIS A 1 95 ? 3.828 -13.258 13.102 1 98.44 95 HIS A O 1
ATOM 721 N N . ALA A 1 96 ? 2.646 -11.594 13.977 1 98.75 96 ALA A N 1
ATOM 722 C CA . ALA A 1 96 ? 1.872 -11.273 12.781 1 98.75 96 ALA A CA 1
ATOM 723 C C . ALA A 1 96 ? 1.801 -9.766 12.562 1 98.75 96 ALA A C 1
ATOM 725 O O . ALA A 1 96 ? 1.69 -8.992 13.523 1 98.75 96 ALA A O 1
ATOM 726 N N . TYR A 1 97 ? 1.931 -9.359 11.367 1 98.69 97 TYR A N 1
ATOM 727 C CA . TYR A 1 97 ? 1.792 -7.965 10.961 1 98.69 97 TYR A CA 1
ATOM 728 C C . TYR A 1 97 ? 0.621 -7.789 10 1 98.69 97 TYR A C 1
ATOM 730 O O . TYR A 1 97 ? 0.532 -8.484 8.984 1 98.69 97 TYR A O 1
ATOM 738 N N . LEU A 1 98 ? -0.295 -6.859 10.352 1 98.62 98 LEU A N 1
ATOM 739 C CA . LEU A 1 98 ? -1.356 -6.492 9.422 1 98.62 98 LEU A CA 1
ATOM 740 C C . LEU A 1 98 ? -0.794 -5.723 8.234 1 98.62 98 LEU A C 1
ATOM 742 O O . LEU A 1 98 ? -0.027 -4.773 8.406 1 98.62 98 LEU A O 1
ATOM 746 N N . MET A 1 99 ? -1.141 -6.152 7.059 1 98.62 99 MET A N 1
ATOM 747 C CA . MET A 1 99 ? -0.646 -5.531 5.832 1 98.62 99 MET A CA 1
ATOM 748 C C . MET A 1 99 ? -1.801 -5.023 4.977 1 98.62 99 MET A C 1
ATOM 750 O O . MET A 1 99 ? -2.637 -5.805 4.523 1 98.62 99 MET A O 1
ATOM 754 N N . VAL A 1 100 ? -1.815 -3.693 4.676 1 98.12 100 VAL A N 1
ATOM 755 C CA . VAL A 1 100 ? -2.932 -3.1 3.949 1 98.12 100 VAL A CA 1
ATOM 756 C C . VAL A 1 100 ? -2.486 -2.719 2.539 1 98.12 100 VAL A C 1
ATOM 758 O O . VAL A 1 100 ? -3.275 -2.189 1.754 1 98.12 100 VAL A O 1
ATOM 761 N N . ASN A 1 101 ? -1.262 -2.979 2.203 1 98.19 101 ASN A N 1
ATOM 762 C CA . ASN A 1 101 ? -0.752 -2.773 0.851 1 98.19 101 ASN A CA 1
ATOM 763 C C . ASN A 1 101 ? -0.682 -4.086 0.073 1 98.19 101 ASN A C 1
ATOM 765 O O . ASN A 1 101 ? 0.177 -4.25 -0.794 1 98.19 101 ASN A O 1
ATOM 769 N N . GLY A 1 102 ? -1.522 -5.078 0.438 1 97.62 102 GLY A N 1
ATOM 770 C CA . GLY A 1 102 ? -1.553 -6.367 -0.236 1 97.62 102 GLY A CA 1
ATOM 771 C C . GLY A 1 102 ? -0.408 -7.277 0.167 1 97.62 102 GLY A C 1
ATOM 772 O O . GLY A 1 102 ? 0.445 -6.895 0.971 1 97.62 102 GLY A O 1
ATOM 773 N N . THR A 1 103 ? -0.501 -8.461 -0.374 1 98.12 103 THR A N 1
ATOM 774 C CA . THR A 1 103 ? 0.595 -9.391 -0.132 1 98.12 103 THR A CA 1
ATOM 775 C C . THR A 1 103 ? 1.879 -8.898 -0.796 1 98.12 103 THR A C 1
ATOM 777 O O . THR A 1 103 ? 2.979 -9.195 -0.322 1 98.12 103 THR A O 1
ATOM 780 N N . THR A 1 104 ? 1.72 -8.078 -1.847 1 97.69 104 THR A N 1
ATOM 781 C CA . THR A 1 104 ? 2.873 -7.395 -2.424 1 97.69 104 THR A CA 1
ATOM 782 C C . THR A 1 104 ? 3.631 -6.613 -1.356 1 97.69 104 THR A C 1
ATOM 784 O O . THR A 1 104 ? 4.848 -6.746 -1.229 1 97.69 104 THR A O 1
ATOM 787 N N . GLY A 1 105 ? 2.885 -5.816 -0.577 1 98.38 105 GLY A N 1
ATOM 788 C CA . GLY A 1 105 ? 3.502 -5.07 0.506 1 98.38 105 GLY A CA 1
ATOM 789 C C . GLY A 1 105 ? 4.133 -5.957 1.562 1 98.38 105 GLY A C 1
ATOM 790 O O . GLY A 1 105 ? 5.184 -5.625 2.115 1 98.38 105 GLY A O 1
ATOM 791 N N . ALA A 1 106 ? 3.5 -7.059 1.851 1 98.81 106 ALA A N 1
ATOM 792 C CA . ALA A 1 106 ? 4.039 -8 2.826 1 98.81 106 ALA A CA 1
ATOM 793 C C . ALA A 1 106 ? 5.375 -8.578 2.359 1 98.81 106 ALA A C 1
ATOM 795 O O . ALA A 1 106 ? 6.316 -8.688 3.146 1 98.81 106 ALA A O 1
ATOM 796 N N . ILE A 1 107 ? 5.438 -8.922 1.1 1 98.81 107 ILE A N 1
ATOM 797 C CA . ILE A 1 107 ? 6.652 -9.492 0.527 1 98.81 107 ILE A CA 1
ATOM 798 C C . ILE A 1 107 ? 7.762 -8.445 0.515 1 98.81 107 ILE A C 1
ATOM 800 O O . ILE A 1 107 ? 8.914 -8.742 0.85 1 98.81 107 ILE A O 1
ATOM 804 N N . HIS A 1 108 ? 7.391 -7.215 0.128 1 98.81 108 HIS A N 1
ATOM 805 C CA . HIS A 1 108 ? 8.367 -6.129 0.168 1 98.81 108 HIS A CA 1
ATOM 806 C C . HIS A 1 108 ? 8.914 -5.934 1.577 1 98.81 108 HIS A C 1
ATOM 808 O O . HIS A 1 108 ? 10.133 -5.812 1.762 1 98.81 108 HIS A O 1
ATOM 814 N N . ALA A 1 109 ? 8.008 -5.902 2.543 1 98.75 109 ALA A N 1
ATOM 815 C CA . ALA A 1 109 ? 8.43 -5.727 3.932 1 98.75 109 ALA A CA 1
ATOM 816 C C . ALA A 1 109 ? 9.305 -6.887 4.395 1 98.75 109 ALA A C 1
ATOM 818 O O . ALA A 1 109 ? 10.305 -6.676 5.09 1 98.75 109 ALA A O 1
ATOM 819 N N . MET A 1 110 ? 8.93 -8.078 4.016 1 98.88 110 MET A N 1
ATOM 820 C CA . MET A 1 110 ? 9.68 -9.281 4.352 1 98.88 110 MET A CA 1
ATOM 821 C C . MET A 1 110 ? 11.117 -9.195 3.852 1 98.88 110 MET A C 1
ATOM 823 O O . MET A 1 110 ? 12.055 -9.406 4.617 1 98.88 110 MET A O 1
ATOM 827 N N . LEU A 1 111 ? 11.305 -8.773 2.641 1 98.81 111 LEU A N 1
ATOM 828 C CA . LEU A 1 111 ? 12.633 -8.734 2.041 1 98.81 111 LEU A CA 1
ATOM 829 C C . LEU A 1 111 ? 13.422 -7.531 2.555 1 98.81 111 LEU A C 1
ATOM 831 O O . LEU A 1 111 ? 14.594 -7.664 2.932 1 98.81 111 LEU A O 1
ATOM 835 N N . LEU A 1 112 ? 12.758 -6.383 2.613 1 98.44 112 LEU A N 1
ATOM 836 C CA . LEU A 1 112 ? 13.422 -5.172 3.076 1 98.44 112 LEU A CA 1
ATOM 837 C C . LEU A 1 112 ? 13.812 -5.293 4.547 1 98.44 112 LEU A C 1
ATOM 839 O O . LEU A 1 112 ? 14.828 -4.738 4.969 1 98.44 112 LEU A O 1
ATOM 843 N N . GLY A 1 113 ? 13.047 -6.012 5.289 1 98.06 113 GLY A N 1
ATOM 844 C CA . GLY A 1 113 ? 13.266 -6.121 6.727 1 98.06 113 GLY A CA 1
ATOM 845 C C . GLY A 1 113 ? 14.25 -7.207 7.102 1 98.06 113 GLY A C 1
ATOM 846 O O . GLY A 1 113 ? 14.727 -7.258 8.242 1 98.06 113 GLY A O 1
ATOM 847 N N . THR A 1 114 ? 14.648 -8.07 6.148 1 98.38 114 THR A N 1
ATOM 848 C CA . THR A 1 114 ? 15.484 -9.203 6.52 1 98.38 114 THR A CA 1
ATOM 849 C C . THR A 1 114 ? 16.781 -9.195 5.719 1 98.38 114 THR A C 1
ATOM 851 O O . THR A 1 114 ? 17.734 -9.906 6.059 1 98.38 114 THR A O 1
ATOM 854 N N . LEU A 1 115 ? 16.828 -8.375 4.656 1 98.19 115 LEU A N 1
ATOM 855 C CA . LEU A 1 115 ? 18 -8.359 3.789 1 98.19 115 LEU A CA 1
ATOM 856 C C . LEU A 1 115 ? 18.688 -6.996 3.824 1 98.19 115 LEU A C 1
ATOM 858 O O . LEU A 1 115 ? 18.109 -6.027 4.336 1 98.19 115 LEU A O 1
ATOM 862 N N . SER A 1 116 ? 19.875 -6.953 3.367 1 97.25 116 SER A N 1
ATOM 863 C CA . SER A 1 116 ? 20.672 -5.746 3.135 1 97.25 116 SER A CA 1
ATOM 864 C C . SER A 1 116 ? 21.141 -5.668 1.689 1 97.25 116 SER A C 1
ATOM 866 O O . SER A 1 116 ? 21.172 -6.68 0.983 1 97.25 116 SER A O 1
ATOM 868 N N . PRO A 1 117 ? 21.5 -4.453 1.261 1 97.5 117 PRO A N 1
ATOM 869 C CA . PRO A 1 117 ? 22.016 -4.332 -0.105 1 97.5 117 PRO A CA 1
ATOM 870 C C . PRO A 1 117 ? 23.188 -5.266 -0.37 1 97.5 117 PRO A C 1
ATOM 872 O O . PRO A 1 117 ? 24.125 -5.34 0.442 1 97.5 117 PRO A O 1
ATOM 875 N N . GLY A 1 118 ? 23.078 -6.027 -1.463 1 97.31 118 GLY A N 1
ATOM 876 C CA . GLY A 1 118 ? 24.172 -6.906 -1.835 1 97.31 118 GLY A CA 1
ATOM 877 C C . GLY A 1 118 ? 23.984 -8.336 -1.365 1 97.31 118 GLY A C 1
ATOM 878 O O . GLY A 1 118 ? 24.656 -9.25 -1.846 1 97.31 118 GLY A O 1
ATOM 879 N N . ASP A 1 119 ? 23.078 -8.57 -0.433 1 98.31 119 ASP A N 1
ATOM 880 C CA . ASP A 1 119 ? 22.828 -9.93 0.03 1 98.31 119 ASP A CA 1
ATOM 881 C C . ASP A 1 119 ? 22.406 -10.836 -1.127 1 98.31 119 ASP A C 1
ATOM 883 O O . ASP A 1 119 ? 21.656 -10.414 -2.008 1 98.31 119 ASP A O 1
ATOM 887 N N . VAL A 1 120 ? 22.875 -12.047 -1.133 1 98.31 120 VAL A N 1
ATOM 888 C CA . VAL A 1 120 ? 22.516 -13.055 -2.133 1 98.31 120 VAL A CA 1
ATOM 889 C C . VAL A 1 120 ? 21.297 -13.836 -1.666 1 98.31 120 VAL A C 1
ATOM 891 O O . VAL A 1 120 ? 21.234 -14.297 -0.522 1 98.31 120 VAL A O 1
ATOM 894 N N . VAL A 1 121 ? 20.328 -13.969 -2.547 1 98.56 121 VAL A N 1
ATOM 895 C CA . VAL A 1 121 ? 19.094 -14.672 -2.229 1 98.56 121 VAL A CA 1
ATOM 896 C C . VAL A 1 121 ? 18.797 -15.703 -3.314 1 98.56 121 VAL A C 1
ATOM 898 O O . VAL A 1 121 ? 18.844 -15.391 -4.508 1 98.56 121 VAL A O 1
ATOM 901 N N . LEU A 1 122 ? 18.516 -16.969 -2.947 1 98.44 122 LEU A N 1
ATOM 902 C CA . LEU A 1 122 ? 18.031 -17.969 -3.885 1 98.44 122 LEU A CA 1
ATOM 903 C C . LEU A 1 122 ? 16.547 -17.781 -4.164 1 98.44 122 LEU A C 1
ATOM 905 O O . LEU A 1 122 ? 15.734 -17.75 -3.236 1 98.44 122 LEU A O 1
ATOM 909 N N . VAL A 1 123 ? 16.203 -17.609 -5.422 1 96.88 123 VAL A N 1
ATOM 910 C CA . VAL A 1 123 ? 14.836 -17.25 -5.805 1 96.88 123 VAL A CA 1
ATOM 911 C C . VAL A 1 123 ? 14.391 -18.109 -6.984 1 96.88 123 VAL A C 1
ATOM 913 O O . VAL A 1 123 ? 15.133 -18.281 -7.953 1 96.88 123 VAL A O 1
ATOM 916 N N . PRO A 1 124 ? 13.156 -18.656 -6.91 1 95.56 124 PRO A N 1
ATOM 917 C CA . PRO A 1 124 ? 12.688 -19.391 -8.086 1 95.56 124 PRO A CA 1
ATOM 918 C C . PRO A 1 124 ? 12.445 -18.469 -9.289 1 95.56 124 PRO A C 1
ATOM 920 O O . PRO A 1 124 ? 11.977 -17.344 -9.125 1 95.56 124 PRO A O 1
ATOM 923 N N . ARG A 1 125 ? 12.641 -18.984 -10.438 1 90.62 125 ARG A N 1
ATOM 924 C CA . ARG A 1 125 ? 12.477 -18.234 -11.672 1 90.62 125 ARG A CA 1
ATOM 925 C C . ARG A 1 125 ? 11.023 -17.812 -11.867 1 90.62 125 ARG A C 1
ATOM 927 O O . ARG A 1 125 ? 10.75 -16.797 -12.523 1 90.62 125 ARG A O 1
ATOM 934 N N . ASN A 1 126 ? 10.156 -18.562 -11.281 1 87.44 126 ASN A N 1
ATOM 935 C CA . ASN A 1 126 ? 8.742 -18.234 -11.438 1 87.44 126 ASN A CA 1
ATOM 936 C C . ASN A 1 126 ? 8.227 -17.422 -10.258 1 87.44 126 ASN A C 1
ATOM 938 O O . ASN A 1 126 ? 7.039 -17.469 -9.938 1 87.44 126 ASN A O 1
ATOM 942 N N . ALA A 1 127 ? 9.148 -16.734 -9.594 1 92.44 127 ALA A N 1
ATOM 943 C CA . ALA A 1 127 ? 8.75 -15.883 -8.484 1 92.44 127 ALA A CA 1
ATOM 944 C C . ALA A 1 127 ? 7.789 -14.797 -8.945 1 92.44 127 ALA A C 1
ATOM 946 O O . ALA A 1 127 ? 7.91 -14.281 -10.062 1 92.44 127 ALA A O 1
ATOM 947 N N . HIS A 1 128 ? 6.824 -14.539 -8.117 1 91.19 128 HIS A N 1
ATOM 948 C CA . HIS A 1 128 ? 5.879 -13.461 -8.383 1 91.19 128 HIS A CA 1
ATOM 949 C C . HIS A 1 128 ? 6.598 -12.125 -8.539 1 91.19 128 HIS A C 1
ATOM 951 O O . HIS A 1 128 ? 7.656 -11.914 -7.945 1 91.19 128 HIS A O 1
ATOM 957 N N . ARG A 1 129 ? 6.094 -11.211 -9.289 1 89.88 129 ARG A N 1
ATOM 958 C CA . ARG A 1 129 ? 6.711 -9.922 -9.57 1 89.88 129 ARG A CA 1
ATOM 959 C C . ARG A 1 129 ? 6.957 -9.141 -8.281 1 89.88 129 ARG A C 1
ATOM 961 O O . ARG A 1 129 ? 7.891 -8.336 -8.203 1 89.88 129 ARG A O 1
ATOM 968 N N . SER A 1 130 ? 6.129 -9.359 -7.258 1 94.88 130 SER A N 1
ATOM 969 C CA . SER A 1 130 ? 6.336 -8.672 -5.988 1 94.88 130 SER A CA 1
ATOM 970 C C . SER A 1 130 ? 7.66 -9.078 -5.348 1 94.88 130 SER A C 1
ATOM 972 O O . SER A 1 130 ? 8.305 -8.266 -4.68 1 94.88 130 SER A O 1
ATOM 974 N N . LEU A 1 131 ? 8.055 -10.32 -5.52 1 96.06 131 LEU A N 1
ATOM 975 C CA . LEU A 1 131 ? 9.352 -10.758 -5.008 1 96.06 131 LEU A CA 1
ATOM 976 C C . LEU A 1 131 ? 10.484 -10.023 -5.715 1 96.06 131 LEU A C 1
ATOM 978 O O . LEU A 1 131 ? 11.438 -9.57 -5.07 1 96.06 131 LEU A O 1
ATOM 982 N N . ILE A 1 132 ? 10.375 -9.883 -7.035 1 93.56 132 ILE A N 1
ATOM 983 C CA . ILE A 1 132 ? 11.375 -9.156 -7.809 1 93.56 132 ILE A CA 1
ATOM 984 C C . ILE A 1 132 ? 11.406 -7.695 -7.371 1 93.56 132 ILE A C 1
ATOM 986 O O . ILE A 1 132 ? 12.477 -7.105 -7.215 1 93.56 132 ILE A O 1
ATOM 990 N N . GLY A 1 133 ? 10.211 -7.125 -7.203 1 95.56 133 GLY A N 1
ATOM 991 C CA . GLY A 1 133 ? 10.133 -5.766 -6.695 1 95.56 133 GLY A CA 1
ATOM 992 C C . GLY A 1 133 ? 10.812 -5.59 -5.352 1 95.56 133 GLY A C 1
ATOM 993 O O . GLY A 1 133 ? 11.492 -4.59 -5.121 1 95.56 133 GLY A O 1
ATOM 994 N N . GLY A 1 134 ? 10.586 -6.566 -4.465 1 97.69 134 GLY A N 1
ATOM 995 C CA . GLY A 1 134 ? 11.25 -6.527 -3.172 1 97.69 134 GLY A CA 1
ATOM 996 C C . GLY A 1 134 ? 12.766 -6.543 -3.279 1 97.69 134 GLY A C 1
ATOM 997 O O . GLY A 1 134 ? 13.453 -5.879 -2.5 1 97.69 134 GLY A O 1
ATOM 998 N N . LEU A 1 135 ? 13.289 -7.301 -4.238 1 97.25 135 LEU A N 1
ATOM 999 C CA . LEU A 1 135 ? 14.734 -7.348 -4.461 1 97.25 135 LEU A CA 1
ATOM 1000 C C . LEU A 1 135 ? 15.25 -6.008 -4.973 1 97.25 135 LEU A C 1
ATOM 1002 O O . LEU A 1 135 ? 16.344 -5.582 -4.609 1 97.25 135 LEU A O 1
ATOM 1006 N N . VAL A 1 136 ? 14.461 -5.363 -5.844 1 97.19 136 VAL A N 1
ATOM 1007 C CA . VAL A 1 136 ? 14.805 -4.027 -6.316 1 97.19 136 VAL A CA 1
ATOM 1008 C C . VAL A 1 136 ? 14.898 -3.066 -5.133 1 97.19 136 VAL A C 1
ATOM 1010 O O . VAL A 1 136 ? 15.875 -2.33 -5 1 97.19 136 VAL A O 1
ATOM 1013 N N . LEU A 1 137 ? 13.938 -3.066 -4.242 1 98.38 137 LEU A N 1
ATOM 1014 C CA . LEU A 1 137 ? 13.852 -2.137 -3.119 1 98.38 137 LEU A CA 1
ATOM 1015 C C . LEU A 1 137 ? 14.969 -2.4 -2.111 1 98.38 137 LEU A C 1
ATOM 1017 O O . LEU A 1 137 ? 15.578 -1.462 -1.597 1 98.38 137 LEU A O 1
ATOM 1021 N N . ALA A 1 138 ? 15.211 -3.668 -1.872 1 97.94 138 ALA A N 1
ATOM 1022 C CA . ALA A 1 138 ? 16.234 -4.043 -0.9 1 97.94 138 ALA A CA 1
ATOM 1023 C C . ALA A 1 138 ? 17.625 -3.867 -1.484 1 97.94 138 ALA A C 1
ATOM 1025 O O . ALA A 1 138 ? 18.594 -3.629 -0.749 1 97.94 138 ALA A O 1
ATOM 1026 N N . GLY A 1 139 ? 17.766 -4.012 -2.816 1 97.69 139 GLY A N 1
ATOM 1027 C CA . GLY A 1 139 ? 19.062 -4.039 -3.457 1 97.69 139 GLY A CA 1
ATOM 1028 C C . GLY A 1 139 ? 19.766 -5.371 -3.318 1 97.69 139 GLY A C 1
ATOM 1029 O O . GLY A 1 139 ? 21 -5.422 -3.236 1 97.69 139 GLY A O 1
ATOM 1030 N N . ALA A 1 140 ? 19.031 -6.438 -3.244 1 97.75 140 ALA A N 1
ATOM 1031 C CA . ALA A 1 140 ? 19.594 -7.777 -3.082 1 97.75 140 ALA A CA 1
ATOM 1032 C C . ALA A 1 140 ? 19.891 -8.414 -4.438 1 97.75 140 ALA A C 1
ATOM 1034 O O . ALA A 1 140 ? 19.422 -7.93 -5.473 1 97.75 140 ALA A O 1
ATOM 1035 N N . GLN A 1 141 ? 20.688 -9.477 -4.426 1 96.62 141 GLN A N 1
ATOM 1036 C CA . GLN A 1 141 ? 21.141 -10.172 -5.625 1 96.62 141 GLN A CA 1
ATOM 1037 C C . GLN A 1 141 ? 20.531 -11.57 -5.715 1 96.62 141 GLN A C 1
ATOM 1039 O O . GLN A 1 141 ? 20.906 -12.469 -4.961 1 96.62 141 GLN A O 1
ATOM 1044 N N . PRO A 1 142 ? 19.766 -11.789 -6.734 1 96.44 142 PRO A N 1
ATOM 1045 C CA . PRO A 1 142 ? 19.141 -13.109 -6.844 1 96.44 142 PRO A CA 1
ATOM 1046 C C . PRO A 1 142 ? 20.047 -14.133 -7.527 1 96.44 142 PRO A C 1
ATOM 1048 O O . PRO A 1 142 ? 20.828 -13.781 -8.414 1 96.44 142 PRO A O 1
ATOM 1051 N N . VAL A 1 143 ? 20 -15.305 -7.055 1 96.06 143 VAL A N 1
ATOM 1052 C CA . VAL A 1 143 ? 20.359 -16.516 -7.781 1 96.06 143 VAL A CA 1
ATOM 1053 C C . VAL A 1 143 ? 19.094 -17.312 -8.125 1 96.06 143 VAL A C 1
ATOM 1055 O O . VAL A 1 143 ? 18.422 -17.844 -7.242 1 96.06 143 VAL A O 1
ATOM 1058 N N . TYR A 1 144 ? 18.828 -17.422 -9.391 1 93.94 144 TYR A N 1
ATOM 1059 C CA . TYR A 1 144 ? 17.562 -17.984 -9.812 1 93.94 144 TYR A CA 1
ATOM 1060 C C . TYR A 1 144 ? 17.625 -19.516 -9.836 1 93.94 144 TYR A C 1
ATOM 1062 O O . TYR A 1 144 ? 18.609 -20.094 -10.297 1 93.94 144 TYR A O 1
ATOM 1070 N N . LEU A 1 145 ? 16.594 -20.078 -9.289 1 94.5 145 LEU A N 1
ATOM 1071 C CA . LEU A 1 145 ? 16.406 -21.531 -9.289 1 94.5 145 LEU A CA 1
ATOM 1072 C C . LEU A 1 145 ? 15.359 -21.938 -10.32 1 94.5 145 LEU A C 1
ATOM 1074 O O . LEU A 1 145 ? 14.297 -21.328 -10.414 1 94.5 145 LEU A O 1
ATOM 1078 N N . GLN A 1 146 ? 15.641 -22.922 -11.047 1 90.5 146 GLN A N 1
ATOM 1079 C CA . GLN A 1 146 ? 14.672 -23.438 -12.016 1 90.5 146 GLN A CA 1
ATOM 1080 C C . GLN A 1 146 ? 13.672 -24.375 -11.352 1 90.5 146 GLN A C 1
ATOM 1082 O O . GLN A 1 146 ? 14.047 -25.406 -10.805 1 90.5 146 GLN A O 1
ATOM 1087 N N . PRO A 1 147 ? 12.43 -24 -11.375 1 92.25 147 PRO A N 1
ATOM 1088 C CA . PRO A 1 147 ? 11.43 -24.953 -10.875 1 92.25 147 PRO A CA 1
ATOM 1089 C C . PRO A 1 147 ? 11.242 -26.141 -11.797 1 92.25 147 PRO A C 1
ATOM 1091 O O . PRO A 1 147 ? 11.633 -26.094 -12.969 1 92.25 147 PRO A O 1
ATOM 1094 N N . GLU A 1 148 ? 10.656 -27.188 -11.227 1 91.38 148 GLU A N 1
ATOM 1095 C CA . GLU A 1 148 ? 10.258 -28.328 -12.055 1 91.38 148 GLU A CA 1
ATOM 1096 C C . GLU A 1 148 ? 9.055 -27.969 -12.93 1 91.38 148 GLU A C 1
ATOM 1098 O O . GLU A 1 148 ? 8.398 -26.953 -12.719 1 91.38 148 GLU A O 1
ATOM 1103 N N . PHE A 1 149 ? 8.844 -28.75 -13.992 1 89 149 PHE A N 1
ATOM 1104 C CA . PHE A 1 149 ? 7.77 -28.516 -14.953 1 89 149 PHE A CA 1
ATOM 1105 C C . PHE A 1 149 ? 7.016 -29.812 -15.258 1 89 149 PHE A C 1
ATOM 1107 O O . PHE A 1 149 ? 7.629 -30.859 -15.453 1 89 149 PHE A O 1
ATOM 1114 N N . ASP A 1 150 ? 5.73 -29.75 -15.188 1 89.31 150 ASP A N 1
ATOM 1115 C CA . ASP A 1 150 ? 4.898 -30.875 -15.594 1 89.31 150 ASP A CA 1
ATOM 1116 C C . ASP A 1 150 ? 4.523 -30.781 -17.062 1 89.31 150 ASP A C 1
ATOM 1118 O O . ASP A 1 150 ? 3.645 -30 -17.438 1 89.31 150 ASP A O 1
ATOM 1122 N N . ALA A 1 151 ? 5.031 -31.609 -17.844 1 84.44 151 ALA A N 1
ATOM 1123 C CA . ALA A 1 151 ? 4.824 -31.547 -19.281 1 84.44 151 ALA A CA 1
ATOM 1124 C C . ALA A 1 151 ? 3.42 -32.031 -19.656 1 84.44 151 ALA A C 1
ATOM 1126 O O . ALA A 1 151 ? 2.869 -31.609 -20.688 1 84.44 151 ALA A O 1
ATOM 1127 N N . ALA A 1 152 ? 2.881 -32.906 -18.844 1 86.31 152 ALA A N 1
ATOM 1128 C CA . ALA A 1 152 ? 1.568 -33.469 -19.141 1 86.31 152 ALA A CA 1
ATOM 1129 C C . ALA A 1 152 ? 0.482 -32.406 -19.078 1 86.31 152 ALA A C 1
ATOM 1131 O O . ALA A 1 152 ? -0.447 -32.406 -19.891 1 86.31 152 ALA A O 1
ATOM 1132 N N . TYR A 1 153 ? 0.623 -31.5 -18.172 1 89.19 153 TYR A N 1
ATOM 1133 C CA . TYR A 1 153 ? -0.406 -30.484 -18 1 89.19 153 TYR A CA 1
ATOM 1134 C C . TYR A 1 153 ? 0.122 -29.109 -18.391 1 89.19 153 TYR A C 1
ATOM 1136 O O . TYR A 1 153 ? -0.647 -28.141 -18.5 1 89.19 153 TYR A O 1
ATOM 1144 N N . GLY A 1 154 ? 1.458 -29 -18.594 1 85.25 154 GLY A N 1
ATOM 1145 C CA . GLY A 1 154 ? 2.041 -27.719 -18.953 1 85.25 154 GLY A CA 1
ATOM 1146 C C . GLY A 1 154 ? 2.074 -26.75 -17.797 1 85.25 154 GLY A C 1
ATOM 1147 O O . GLY A 1 154 ? 1.836 -25.547 -17.984 1 85.25 154 GLY A O 1
ATOM 1148 N N . ILE A 1 155 ? 2.309 -27.203 -16.609 1 88.5 155 ILE A N 1
ATOM 1149 C CA . ILE A 1 155 ? 2.213 -26.375 -15.422 1 88.5 155 ILE A CA 1
ATOM 1150 C C . ILE A 1 155 ? 3.57 -26.312 -14.727 1 88.5 155 ILE A C 1
ATOM 1152 O O . ILE A 1 155 ? 4.273 -27.312 -14.633 1 88.5 155 ILE A O 1
ATOM 1156 N N . PRO A 1 156 ? 3.967 -25.047 -14.328 1 87.75 156 PRO A N 1
ATOM 1157 C CA . PRO A 1 156 ? 5.156 -24.969 -13.477 1 87.75 156 PRO A CA 1
ATOM 1158 C C . PRO A 1 156 ? 4.93 -25.578 -12.094 1 87.75 156 PRO A C 1
ATOM 1160 O O . PRO A 1 156 ? 3.887 -25.359 -11.477 1 87.75 156 PRO A O 1
ATOM 1163 N N . MET A 1 157 ? 5.91 -26.391 -11.695 1 91.19 157 MET A N 1
ATOM 1164 C CA . MET A 1 157 ? 5.871 -27.031 -10.383 1 91.19 157 MET A CA 1
ATOM 1165 C C . MET A 1 157 ? 6.754 -26.281 -9.383 1 91.19 157 MET A C 1
ATOM 1167 O O . MET A 1 157 ? 7.023 -25.094 -9.562 1 91.19 157 MET A O 1
ATOM 1171 N N . GLY A 1 158 ? 7.039 -26.859 -8.266 1 92.44 158 GLY A N 1
ATOM 1172 C CA . GLY A 1 158 ? 7.902 -26.25 -7.281 1 92.44 158 GLY A CA 1
ATOM 1173 C C . GLY A 1 158 ? 9.375 -26.5 -7.535 1 92.44 158 GLY A C 1
ATOM 1174 O O . GLY A 1 158 ? 9.742 -27.172 -8.508 1 92.44 158 GLY A O 1
ATOM 1175 N N . VAL A 1 159 ? 10.188 -25.891 -6.695 1 95.06 159 VAL A N 1
ATOM 1176 C CA . VAL A 1 159 ? 11.625 -26.141 -6.715 1 95.06 159 VAL A CA 1
ATOM 1177 C C . VAL A 1 159 ? 11.953 -27.391 -5.918 1 95.06 159 VAL A C 1
ATOM 1179 O O . VAL A 1 159 ? 11.531 -27.531 -4.766 1 95.06 159 VAL A O 1
ATOM 1182 N N . ALA A 1 160 ? 12.695 -28.281 -6.543 1 96.06 160 ALA A N 1
ATOM 1183 C CA . ALA A 1 160 ? 13.086 -29.5 -5.852 1 96.06 160 ALA A CA 1
ATOM 1184 C C . ALA A 1 160 ? 14.094 -29.203 -4.746 1 96.06 160 ALA A C 1
ATOM 1186 O O . ALA A 1 160 ? 14.977 -28.359 -4.906 1 96.06 160 ALA A O 1
ATOM 1187 N N . PRO A 1 161 ? 13.977 -29.938 -3.629 1 97.12 161 PRO A N 1
ATOM 1188 C CA . PRO A 1 161 ? 14.961 -29.766 -2.561 1 97.12 161 PRO A CA 1
ATOM 1189 C C . PRO A 1 161 ? 16.391 -29.938 -3.053 1 97.12 161 PRO A C 1
ATOM 1191 O O . PRO A 1 161 ? 17.297 -29.219 -2.596 1 97.12 161 PRO A O 1
ATOM 1194 N N . GLU A 1 162 ? 16.594 -30.797 -4.023 1 97.12 162 GLU A N 1
ATOM 1195 C CA . GLU A 1 162 ? 17.938 -31.031 -4.551 1 97.12 162 GLU A CA 1
ATOM 1196 C C . GLU A 1 162 ? 18.469 -29.797 -5.266 1 97.12 162 GLU A C 1
ATOM 1198 O O . GLU A 1 162 ? 19.656 -29.5 -5.188 1 97.12 162 GLU A O 1
ATOM 1203 N N . THR A 1 163 ? 17.625 -29.141 -5.934 1 96.56 163 THR A N 1
ATOM 1204 C CA . THR A 1 163 ? 18.016 -27.891 -6.594 1 96.56 163 THR A CA 1
ATOM 1205 C C . THR A 1 163 ? 18.453 -26.844 -5.57 1 96.56 163 THR A C 1
ATOM 1207 O O . THR A 1 163 ? 19.453 -26.156 -5.773 1 96.56 163 THR A O 1
ATOM 1210 N N . VAL A 1 164 ? 17.797 -26.766 -4.461 1 98.12 164 VAL A N 1
ATOM 1211 C CA . VAL A 1 164 ? 18.125 -25.828 -3.391 1 98.12 164 VAL A CA 1
ATOM 1212 C C . VAL A 1 164 ? 19.453 -26.234 -2.758 1 98.12 164 VAL A C 1
ATOM 1214 O O . VAL A 1 164 ? 20.312 -25.375 -2.506 1 98.12 164 VAL A O 1
ATOM 1217 N N . ARG A 1 165 ? 19.594 -27.516 -2.568 1 97.94 165 ARG A N 1
ATOM 1218 C CA . ARG A 1 165 ? 20.828 -28.016 -1.975 1 97.94 165 ARG A CA 1
ATOM 1219 C C . ARG A 1 165 ? 22.031 -27.641 -2.824 1 97.94 165 ARG A C 1
ATOM 1221 O O . ARG A 1 165 ? 23.031 -27.141 -2.301 1 97.94 165 ARG A O 1
ATOM 1228 N N . ARG A 1 166 ? 21.938 -27.875 -4.078 1 97.81 166 ARG A N 1
ATOM 1229 C CA . ARG A 1 166 ? 23.016 -27.562 -4.996 1 97.81 166 ARG A CA 1
ATOM 1230 C C . ARG A 1 166 ? 23.328 -26.062 -4.996 1 97.81 166 ARG A C 1
ATOM 1232 O O . ARG A 1 166 ? 24.484 -25.656 -5.004 1 97.81 166 ARG A O 1
ATOM 1239 N N . ALA A 1 167 ? 22.266 -25.297 -4.961 1 97.75 167 ALA A N 1
ATOM 1240 C CA . ALA A 1 167 ? 22.438 -23.844 -4.98 1 97.75 167 ALA A CA 1
ATOM 1241 C C . ALA A 1 167 ? 23.094 -23.344 -3.693 1 97.75 167 ALA A C 1
ATOM 1243 O O . ALA A 1 167 ? 23.969 -22.469 -3.723 1 97.75 167 ALA A O 1
ATOM 1244 N N . LEU A 1 168 ? 22.672 -23.906 -2.588 1 98.38 168 LEU A N 1
ATOM 1245 C CA . LEU A 1 168 ? 23.25 -23.516 -1.304 1 98.38 168 LEU A CA 1
ATOM 1246 C C . LEU A 1 168 ? 24.734 -23.906 -1.237 1 98.38 168 LEU A C 1
ATOM 1248 O O . LEU A 1 168 ? 25.531 -23.203 -0.606 1 98.38 168 LEU A O 1
ATOM 1252 N N . THR A 1 169 ? 25.047 -25.016 -1.874 1 98.19 169 THR A N 1
ATOM 1253 C CA . THR A 1 169 ? 26.438 -25.438 -1.933 1 98.19 169 THR A CA 1
ATOM 1254 C C . THR A 1 169 ? 27.266 -24.5 -2.811 1 98.19 169 THR A C 1
ATOM 1256 O O . THR A 1 169 ? 28.375 -24.125 -2.451 1 98.19 169 THR A O 1
ATOM 1259 N N . ALA A 1 170 ? 26.719 -24.109 -3.879 1 97.75 170 ALA A N 1
ATOM 1260 C CA . ALA A 1 170 ? 27.406 -23.266 -4.848 1 97.75 170 ALA A CA 1
ATOM 1261 C C . ALA A 1 170 ? 27.5 -21.828 -4.332 1 97.75 170 ALA A C 1
ATOM 1263 O O . ALA A 1 170 ? 28.422 -21.094 -4.715 1 97.75 170 ALA A O 1
ATOM 1264 N N . HIS A 1 171 ? 26.578 -21.438 -3.475 1 98.06 171 HIS A N 1
ATOM 1265 C CA . HIS A 1 171 ? 26.531 -20.078 -2.943 1 98.06 171 HIS A CA 1
ATOM 1266 C C . HIS A 1 171 ? 26.469 -20.094 -1.421 1 98.06 171 HIS A C 1
ATOM 1268 O O . HIS A 1 171 ? 25.453 -19.703 -0.839 1 98.06 171 HIS A O 1
ATOM 1274 N N . PRO A 1 172 ? 27.562 -20.344 -0.816 1 97.81 172 PRO A N 1
ATOM 1275 C CA . PRO A 1 172 ? 27.578 -20.422 0.647 1 97.81 172 PRO A CA 1
ATOM 1276 C C . PRO A 1 172 ? 27.297 -19.062 1.3 1 97.81 172 PRO A C 1
ATOM 1278 O O . PRO A 1 172 ? 26.969 -19 2.49 1 97.81 172 PRO A O 1
ATOM 1281 N N . GLU A 1 173 ? 27.359 -18.031 0.516 1 97.88 173 GLU A N 1
ATOM 1282 C CA . GLU A 1 173 ? 27.141 -16.672 1.019 1 97.88 173 GLU A CA 1
ATOM 1283 C C . GLU A 1 173 ? 25.641 -16.328 1.013 1 97.88 173 GLU A C 1
ATOM 1285 O O . GLU A 1 173 ? 25.25 -15.258 1.471 1 97.88 173 GLU A O 1
ATOM 1290 N N . ALA A 1 174 ? 24.781 -17.234 0.531 1 98.62 174 ALA A N 1
ATOM 1291 C CA . ALA A 1 174 ? 23.359 -16.953 0.449 1 98.62 174 ALA A CA 1
ATOM 1292 C C . ALA A 1 174 ? 22.797 -16.578 1.816 1 98.62 174 ALA A C 1
ATOM 1294 O O . ALA A 1 174 ? 22.953 -17.312 2.789 1 98.62 174 ALA A O 1
ATOM 1295 N N . ARG A 1 175 ? 22.125 -15.43 1.806 1 98.62 175 ARG A N 1
ATOM 1296 C CA . ARG A 1 175 ? 21.531 -14.938 3.047 1 98.62 175 ARG A CA 1
ATOM 1297 C C . ARG A 1 175 ? 20.156 -15.539 3.271 1 98.62 175 ARG A C 1
ATOM 1299 O O . ARG A 1 175 ? 19.688 -15.641 4.41 1 98.62 175 ARG A O 1
ATOM 1306 N N . ALA A 1 176 ? 19.5 -15.883 2.174 1 98.88 176 ALA A N 1
ATOM 1307 C CA . ALA A 1 176 ? 18.141 -16.375 2.295 1 98.88 176 ALA A CA 1
ATOM 1308 C C . ALA A 1 176 ? 17.766 -17.25 1.094 1 98.88 176 ALA A C 1
ATOM 1310 O O . ALA A 1 176 ? 18.375 -17.141 0.028 1 98.88 176 ALA A O 1
ATOM 1311 N N . VAL A 1 177 ? 16.844 -18.109 1.321 1 98.88 177 VAL A N 1
ATOM 1312 C CA . VAL A 1 177 ? 16.078 -18.812 0.302 1 98.88 177 VAL A CA 1
ATOM 1313 C C . VAL A 1 177 ? 14.641 -18.297 0.295 1 98.88 177 VAL A C 1
ATOM 1315 O O . VAL A 1 177 ? 13.945 -18.359 1.312 1 98.88 177 VAL A O 1
ATOM 1318 N N . ALA A 1 178 ? 14.234 -17.719 -0.801 1 98.69 178 ALA A N 1
ATOM 1319 C CA . ALA A 1 178 ? 12.859 -17.266 -0.982 1 98.69 178 ALA A CA 1
ATOM 1320 C C . ALA A 1 178 ? 12.094 -18.203 -1.915 1 98.69 178 ALA A C 1
ATOM 1322 O O . ALA A 1 178 ? 12.555 -18.5 -3.02 1 98.69 178 ALA A O 1
ATOM 1323 N N . LEU A 1 179 ? 10.906 -18.672 -1.485 1 98.19 179 LEU A N 1
ATOM 1324 C CA . LEU A 1 179 ? 10.156 -19.641 -2.281 1 98.19 179 LEU A CA 1
ATOM 1325 C C . LEU A 1 179 ? 8.688 -19.234 -2.369 1 98.19 179 LEU A C 1
ATOM 1327 O O . LEU A 1 179 ? 8.195 -18.469 -1.545 1 98.19 179 LEU A O 1
ATOM 1331 N N . VAL A 1 180 ? 8.062 -19.734 -3.381 1 97.06 180 VAL A N 1
ATOM 1332 C CA . VAL A 1 180 ? 6.613 -19.656 -3.537 1 97.06 180 VAL A CA 1
ATOM 1333 C C . VAL A 1 180 ? 5.977 -20.953 -3.055 1 97.06 180 VAL A C 1
ATOM 1335 O O . VAL A 1 180 ? 6.359 -22.047 -3.492 1 97.06 180 VAL A O 1
ATOM 1338 N N . TYR A 1 181 ? 5.023 -20.844 -2.115 1 97.12 181 TYR A N 1
ATOM 1339 C CA . TYR A 1 181 ? 4.43 -22.016 -1.482 1 97.12 181 TYR A CA 1
ATOM 1340 C C . TYR A 1 181 ? 3.016 -21.719 -1.002 1 97.12 181 TYR A C 1
ATOM 1342 O O . TYR A 1 181 ? 2.816 -20.875 -0.122 1 97.12 181 TYR A O 1
ATOM 1350 N N . PRO A 1 182 ? 1.88 -22.375 -1.592 1 96.69 182 PRO A N 1
ATOM 1351 C CA . PRO A 1 182 ? 1.915 -23.219 -2.797 1 96.69 182 PRO A CA 1
ATOM 1352 C C . PRO A 1 182 ? 2.08 -22.391 -4.074 1 96.69 182 PRO A C 1
ATOM 1354 O O . PRO A 1 182 ? 1.998 -21.156 -4.039 1 96.69 182 PRO A O 1
ATOM 1357 N N . THR A 1 183 ? 2.439 -23.016 -5.121 1 94.25 183 THR A N 1
ATOM 1358 C CA . THR A 1 183 ? 2.373 -22.344 -6.414 1 94.25 183 THR A CA 1
ATOM 1359 C C . THR A 1 183 ? 0.936 -21.953 -6.742 1 94.25 183 THR A C 1
ATOM 1361 O O . THR A 1 183 ? 0.004 -22.328 -6.031 1 94.25 183 THR A O 1
ATOM 1364 N N . TYR A 1 184 ? 0.79 -21.219 -7.793 1 91.75 184 TYR A N 1
ATOM 1365 C CA . TYR A 1 184 ? -0.535 -20.766 -8.203 1 91.75 184 TYR A CA 1
ATOM 1366 C C . TYR A 1 184 ? -1.456 -21.953 -8.469 1 91.75 184 TYR A C 1
ATOM 1368 O O . TYR A 1 184 ? -2.664 -21.875 -8.234 1 91.75 184 TYR A O 1
ATOM 1376 N N . TYR A 1 185 ? -0.928 -23.094 -8.883 1 94.06 185 TYR A N 1
ATOM 1377 C CA . TYR A 1 185 ? -1.708 -24.281 -9.211 1 94.06 185 TYR A CA 1
ATOM 1378 C C . TYR A 1 185 ? -1.87 -25.172 -7.992 1 94.06 185 TYR A C 1
ATOM 1380 O O . TYR A 1 185 ? -2.463 -26.25 -8.086 1 94.06 185 TYR A O 1
ATOM 1388 N N . GLY A 1 186 ? -1.291 -24.797 -6.895 1 95.88 186 GLY A N 1
ATOM 1389 C CA . GLY A 1 186 ? -1.521 -25.484 -5.641 1 95.88 186 GLY A CA 1
ATOM 1390 C C . GLY A 1 186 ? -0.417 -26.469 -5.289 1 95.88 186 GLY A C 1
ATOM 1391 O O . GLY A 1 186 ? -0.503 -27.172 -4.281 1 95.88 186 GLY A O 1
ATOM 1392 N N . VAL A 1 187 ? 0.638 -26.5 -6.066 1 95.81 187 VAL A N 1
ATOM 1393 C CA . VAL A 1 187 ? 1.708 -27.453 -5.844 1 95.81 187 VAL A CA 1
ATOM 1394 C C . VAL A 1 187 ? 2.617 -26.969 -4.719 1 95.81 187 VAL A C 1
ATOM 1396 O O . VAL A 1 187 ? 2.971 -25.797 -4.664 1 95.81 187 VAL A O 1
ATOM 1399 N N . THR A 1 188 ? 2.943 -27.875 -3.793 1 96.38 188 THR A N 1
ATOM 1400 C CA . THR A 1 188 ? 3.885 -27.562 -2.725 1 96.38 188 THR A CA 1
ATOM 1401 C C . THR A 1 188 ? 5.164 -28.375 -2.867 1 96.38 188 THR A C 1
ATOM 1403 O O . THR A 1 188 ? 5.18 -29.406 -3.545 1 96.38 188 THR A O 1
ATOM 1406 N N . THR A 1 189 ? 6.219 -27.875 -2.336 1 96.31 189 THR A N 1
ATOM 1407 C CA . THR A 1 189 ? 7.492 -28.578 -2.25 1 96.31 189 THR A CA 1
ATOM 1408 C C . THR A 1 189 ? 7.777 -29 -0.812 1 96.31 189 THR A C 1
ATOM 1410 O O . THR A 1 189 ? 7.031 -28.656 0.105 1 96.31 189 THR A O 1
ATOM 1413 N N . ASP A 1 190 ? 8.805 -29.891 -0.653 1 96.88 190 ASP A N 1
ATOM 1414 C CA . ASP A 1 190 ? 9.203 -30.312 0.688 1 96.88 190 ASP A CA 1
ATOM 1415 C C . ASP A 1 190 ? 9.875 -29.156 1.439 1 96.88 190 ASP A C 1
ATOM 1417 O O . ASP A 1 190 ? 11.094 -29.156 1.624 1 96.88 190 ASP A O 1
ATOM 1421 N N . LEU A 1 191 ? 9.055 -28.328 1.952 1 97.94 191 LEU A N 1
ATOM 1422 C CA . LEU A 1 191 ? 9.508 -27.078 2.561 1 97.94 191 LEU A CA 1
ATOM 1423 C C . LEU A 1 191 ? 10.281 -27.359 3.844 1 97.94 191 LEU A C 1
ATOM 1425 O O . LEU A 1 191 ? 11.227 -26.625 4.172 1 97.94 191 LEU A O 1
ATOM 1429 N N . ALA A 1 192 ? 9.875 -28.375 4.59 1 98.38 192 ALA A N 1
ATOM 1430 C CA . ALA A 1 192 ? 10.57 -28.719 5.828 1 98.38 192 ALA A CA 1
ATOM 1431 C C . ALA A 1 192 ? 12.023 -29.109 5.551 1 98.38 192 ALA A C 1
ATOM 1433 O O . ALA A 1 192 ? 12.93 -28.703 6.281 1 98.38 192 ALA A O 1
ATOM 1434 N N . ALA A 1 193 ? 12.18 -29.906 4.535 1 98.12 193 ALA A N 1
ATOM 1435 C CA . ALA A 1 193 ? 13.531 -30.281 4.145 1 98.12 193 ALA A CA 1
ATOM 1436 C C . ALA A 1 193 ? 14.352 -29.078 3.734 1 98.12 193 ALA A C 1
ATOM 1438 O O . ALA A 1 193 ? 15.531 -28.969 4.09 1 98.12 193 ALA A O 1
ATOM 1439 N N . ILE A 1 194 ? 13.766 -28.188 3 1 98.44 194 ILE A N 1
ATOM 1440 C CA . ILE A 1 194 ? 14.461 -27 2.531 1 98.44 194 ILE A CA 1
ATOM 1441 C C . ILE A 1 194 ? 14.797 -26.094 3.717 1 98.44 194 ILE A C 1
ATOM 1443 O O . ILE A 1 194 ? 15.891 -25.531 3.779 1 98.44 194 ILE A O 1
ATOM 1447 N N . ALA A 1 195 ? 13.867 -25.953 4.652 1 98.69 195 ALA A N 1
ATOM 1448 C CA . ALA A 1 195 ? 14.125 -25.172 5.859 1 98.69 195 ALA A CA 1
ATOM 1449 C C . ALA A 1 195 ? 15.352 -25.703 6.598 1 98.69 195 ALA A C 1
ATOM 1451 O O . ALA A 1 195 ? 16.219 -24.922 6.996 1 98.69 195 ALA A O 1
ATOM 1452 N N . ALA A 1 196 ? 15.406 -27 6.734 1 98.5 196 ALA A N 1
ATOM 1453 C CA . ALA A 1 196 ? 16.531 -27.625 7.438 1 98.5 196 ALA A CA 1
ATOM 1454 C C . ALA A 1 196 ? 17.844 -27.312 6.738 1 98.5 196 ALA A C 1
ATOM 1456 O O . ALA A 1 196 ? 18.844 -26.984 7.387 1 98.5 196 ALA A O 1
ATOM 1457 N N . MET A 1 197 ? 17.859 -27.422 5.43 1 98.38 197 MET A N 1
ATOM 1458 C CA . MET A 1 197 ? 19.062 -27.172 4.652 1 98.38 197 MET A CA 1
ATOM 1459 C C . MET A 1 197 ? 19.484 -25.703 4.754 1 98.38 197 MET A C 1
ATOM 1461 O O . MET A 1 197 ? 20.672 -25.406 4.918 1 98.38 197 MET A O 1
ATOM 1465 N N . ALA A 1 198 ? 18.516 -24.797 4.617 1 98.62 198 ALA A N 1
ATOM 1466 C CA . ALA A 1 198 ? 18.797 -23.375 4.695 1 98.62 198 ALA A CA 1
ATOM 1467 C C . ALA A 1 198 ? 19.375 -23 6.059 1 98.62 198 ALA A C 1
ATOM 1469 O O . ALA A 1 198 ? 20.406 -22.312 6.145 1 98.62 198 ALA A O 1
ATOM 1470 N N . HIS A 1 199 ? 18.781 -23.516 7.121 1 98.56 199 HIS A N 1
ATOM 1471 C CA . HIS A 1 199 ? 19.172 -23.172 8.484 1 98.56 199 HIS A CA 1
ATOM 1472 C C . HIS A 1 199 ? 20.531 -23.75 8.828 1 98.56 199 HIS A C 1
ATOM 1474 O O . HIS A 1 199 ? 21.312 -23.125 9.57 1 98.56 199 HIS A O 1
ATOM 1480 N N . ALA A 1 200 ? 20.781 -24.891 8.281 1 98.12 200 ALA A N 1
ATOM 1481 C CA . ALA A 1 200 ? 22.094 -25.5 8.5 1 98.12 200 ALA A CA 1
ATOM 1482 C C . ALA A 1 200 ? 23.203 -24.609 7.961 1 98.12 200 ALA A C 1
ATOM 1484 O O . ALA A 1 200 ? 24.344 -24.656 8.461 1 98.12 200 ALA A O 1
ATOM 1485 N N . ARG A 1 201 ? 22.922 -23.781 7.043 1 97.5 201 ARG A N 1
ATOM 1486 C CA . ARG A 1 201 ? 23.906 -22.922 6.422 1 97.5 201 ARG A CA 1
ATOM 1487 C C . ARG A 1 201 ? 23.766 -21.484 6.91 1 97.5 201 ARG A C 1
ATOM 1489 O O . ARG A 1 201 ? 24.406 -20.562 6.383 1 97.5 201 ARG A O 1
ATOM 1496 N N . GLY A 1 202 ? 22.828 -21.234 7.82 1 97.62 202 GLY A N 1
ATOM 1497 C CA . GLY A 1 202 ? 22.625 -19.906 8.383 1 97.62 202 GLY A CA 1
ATOM 1498 C C . GLY A 1 202 ? 21.75 -19.016 7.52 1 97.62 202 GLY A C 1
ATOM 1499 O O . GLY A 1 202 ? 21.656 -17.812 7.754 1 97.62 202 GLY A O 1
ATOM 1500 N N . ALA A 1 203 ? 21.125 -19.578 6.488 1 98.69 203 ALA A N 1
ATOM 1501 C CA . ALA A 1 203 ? 20.25 -18.828 5.594 1 98.69 203 ALA A CA 1
ATOM 1502 C C . ALA A 1 203 ? 18.812 -18.812 6.098 1 98.69 203 ALA A C 1
ATOM 1504 O O . ALA A 1 203 ? 18.359 -19.797 6.707 1 98.69 203 ALA A O 1
ATOM 1505 N N . LEU A 1 204 ? 18.125 -17.734 5.879 1 98.88 204 LEU A N 1
ATOM 1506 C CA . LEU A 1 204 ? 16.703 -17.625 6.191 1 98.88 204 LEU A CA 1
ATOM 1507 C C . LEU A 1 204 ? 15.867 -18.359 5.152 1 98.88 204 LEU A C 1
ATOM 1509 O O . LEU A 1 204 ? 16.281 -18.516 4.004 1 98.88 204 LEU A O 1
ATOM 1513 N N . LEU A 1 205 ? 14.727 -18.859 5.555 1 98.94 205 LEU A N 1
ATOM 1514 C CA . LEU A 1 205 ? 13.688 -19.297 4.629 1 98.94 205 LEU A CA 1
ATOM 1515 C C . LEU A 1 205 ? 12.523 -18.297 4.629 1 98.94 205 LEU A C 1
ATOM 1517 O O . LEU A 1 205 ? 11.805 -18.188 5.625 1 98.94 205 LEU A O 1
ATOM 1521 N N . LEU A 1 206 ? 12.336 -17.578 3.512 1 98.94 206 LEU A N 1
ATOM 1522 C CA . LEU A 1 206 ? 11.281 -16.578 3.301 1 98.94 206 LEU A CA 1
ATOM 1523 C C . LEU A 1 206 ? 10.258 -17.078 2.287 1 98.94 206 LEU A C 1
ATOM 1525 O O . LEU A 1 206 ? 10.609 -17.406 1.154 1 98.94 206 LEU A O 1
ATOM 1529 N N . VAL A 1 207 ? 8.969 -17.062 2.648 1 98.88 207 VAL A N 1
ATOM 1530 C CA . VAL A 1 207 ? 8.023 -17.797 1.814 1 98.88 207 VAL A CA 1
ATOM 1531 C C . VAL A 1 207 ? 6.902 -16.859 1.356 1 98.88 207 VAL A C 1
ATOM 1533 O O . VAL A 1 207 ? 6.254 -16.203 2.178 1 98.88 207 VAL A O 1
ATOM 1536 N N . ASP A 1 208 ? 6.773 -16.766 0.042 1 98.56 208 ASP A N 1
ATOM 1537 C CA . ASP A 1 208 ? 5.543 -16.25 -0.551 1 98.56 208 ASP A CA 1
ATOM 1538 C C . ASP A 1 208 ? 4.418 -17.266 -0.479 1 98.56 208 ASP A C 1
ATOM 1540 O O . ASP A 1 208 ? 4.32 -18.156 -1.337 1 98.56 208 ASP A O 1
ATOM 1544 N N . GLU A 1 209 ? 3.609 -17.109 0.509 1 98.62 209 GLU A N 1
ATOM 1545 C CA . GLU A 1 209 ? 2.48 -18 0.743 1 98.62 209 GLU A CA 1
ATOM 1546 C C . GLU A 1 209 ? 1.156 -17.312 0.417 1 98.62 209 GLU A C 1
ATOM 1548 O O . GLU A 1 209 ? 0.156 -17.531 1.105 1 98.62 209 GLU A O 1
ATOM 1553 N N . ALA A 1 210 ? 1.177 -16.453 -0.604 1 98 210 ALA A N 1
ATOM 1554 C CA . ALA A 1 210 ? 0 -15.672 -0.977 1 98 210 ALA A CA 1
ATOM 1555 C C . ALA A 1 210 ? -1.218 -16.578 -1.165 1 98 210 ALA A C 1
ATOM 1557 O O . ALA A 1 210 ? -2.346 -16.172 -0.869 1 98 210 ALA A O 1
ATOM 1558 N N . HIS A 1 211 ? -1.018 -17.781 -1.586 1 97.5 211 HIS A N 1
ATOM 1559 C CA . HIS A 1 211 ? -2.119 -18.672 -1.907 1 97.5 211 HIS A CA 1
ATOM 1560 C C . HIS A 1 211 ? -2.287 -19.75 -0.834 1 97.5 211 HIS A C 1
ATOM 1562 O O . HIS A 1 211 ? -2.898 -20.781 -1.081 1 97.5 211 HIS A O 1
ATOM 1568 N N . GLY A 1 212 ? -1.769 -19.562 0.376 1 98.44 212 GLY A N 1
ATOM 1569 C CA . GLY A 1 212 ? -1.771 -20.656 1.334 1 98.44 212 GLY A CA 1
ATOM 1570 C C . GLY A 1 212 ? -2.379 -20.281 2.672 1 98.44 212 GLY A C 1
ATOM 1571 O O . GLY A 1 212 ? -2.164 -20.969 3.672 1 98.44 212 GLY A O 1
ATOM 1572 N N . ALA A 1 213 ? -3.145 -19.219 2.738 1 98.5 213 ALA A N 1
ATOM 1573 C CA . ALA A 1 213 ? -3.65 -18.734 4.016 1 98.5 213 ALA A CA 1
ATOM 1574 C C . ALA A 1 213 ? -4.598 -19.734 4.656 1 98.5 213 ALA A C 1
ATOM 1576 O O . ALA A 1 213 ? -4.773 -19.75 5.879 1 98.5 213 ALA A O 1
ATOM 1577 N N . HIS A 1 214 ? -5.211 -20.594 3.891 1 98.62 214 HIS A N 1
ATOM 1578 C CA . HIS A 1 214 ? -6.227 -21.516 4.387 1 98.62 214 HIS A CA 1
ATOM 1579 C C . HIS A 1 214 ? -5.605 -22.859 4.762 1 98.62 214 HIS A C 1
ATOM 1581 O O . HIS A 1 214 ? -6.27 -23.703 5.367 1 98.62 214 HIS A O 1
ATOM 1587 N N . LEU A 1 215 ? -4.371 -23.094 4.48 1 98.62 215 LEU A N 1
ATOM 1588 C CA . LEU A 1 215 ? -3.742 -24.406 4.574 1 98.62 215 LEU A CA 1
ATOM 1589 C C . LEU A 1 215 ? -3.814 -24.938 5.996 1 98.62 215 LEU A C 1
ATOM 1591 O O . LEU A 1 215 ? -4.008 -26.141 6.203 1 98.62 215 LEU A O 1
ATOM 1595 N N . ARG A 1 216 ? -3.727 -24.125 6.938 1 97.38 216 ARG A N 1
ATOM 1596 C CA . ARG A 1 216 ? -3.656 -24.5 8.344 1 97.38 216 ARG A CA 1
ATOM 1597 C C . ARG A 1 216 ? -4.965 -25.141 8.805 1 97.38 216 ARG A C 1
ATOM 1599 O O . ARG A 1 216 ? -4.988 -25.859 9.805 1 97.38 216 ARG A O 1
ATOM 1606 N N . PHE A 1 217 ? -6.004 -25 8.109 1 98.38 217 PHE A N 1
ATOM 1607 C CA . PHE A 1 217 ? -7.32 -25.281 8.672 1 98.38 217 PHE A CA 1
ATOM 1608 C C . PHE A 1 217 ? -7.863 -26.609 8.164 1 98.38 217 PHE A C 1
ATOM 1610 O O . PHE A 1 217 ? -9.055 -26.906 8.32 1 98.38 217 PHE A O 1
ATOM 1617 N N . SER A 1 218 ? -7.051 -27.406 7.504 1 98.38 218 SER A N 1
ATOM 1618 C CA . SER A 1 218 ? -7.422 -28.766 7.145 1 98.38 218 SER A CA 1
ATOM 1619 C C . SER A 1 218 ? -6.195 -29.672 7.07 1 98.38 218 SER A C 1
ATOM 1621 O O . SER A 1 218 ? -5.191 -29.312 6.453 1 98.38 218 SER A O 1
ATOM 1623 N N . ASP A 1 219 ? -6.32 -30.844 7.582 1 97.38 219 ASP A N 1
ATOM 1624 C CA . ASP A 1 219 ? -5.234 -31.828 7.547 1 97.38 219 ASP A CA 1
ATOM 1625 C C . ASP A 1 219 ? -5.133 -32.5 6.172 1 97.38 219 ASP A C 1
ATOM 1627 O O . ASP A 1 219 ? -4.141 -33.156 5.871 1 97.38 219 ASP A O 1
ATOM 1631 N N . ALA A 1 220 ? -6.141 -32.219 5.414 1 97.12 220 ALA A N 1
ATOM 1632 C CA . ALA A 1 220 ? -6.141 -32.781 4.059 1 97.12 220 ALA A CA 1
ATOM 1633 C C . ALA A 1 220 ? -5.359 -31.891 3.102 1 97.12 220 ALA A C 1
ATOM 1635 O O . ALA A 1 220 ? -5.121 -32.25 1.951 1 97.12 220 ALA A O 1
ATOM 1636 N N . LEU A 1 221 ? -4.93 -30.766 3.605 1 98.06 221 LEU A N 1
ATOM 1637 C CA . LEU A 1 221 ? -4.133 -29.828 2.824 1 98.06 221 LEU A CA 1
ATOM 1638 C C . LEU A 1 221 ? -2.664 -29.891 3.238 1 98.06 221 LEU A C 1
ATOM 1640 O O . LEU A 1 221 ? -2.338 -30.422 4.301 1 98.06 221 LEU A O 1
ATOM 1644 N N . PRO A 1 222 ? -1.772 -29.391 2.369 1 97.56 222 PRO A N 1
ATOM 1645 C CA . PRO A 1 222 ? -0.371 -29.297 2.787 1 97.56 222 PRO A CA 1
ATOM 1646 C C . PRO A 1 222 ? -0.175 -28.438 4.027 1 97.56 222 PRO A C 1
ATOM 1648 O O . PRO A 1 222 ? -0.995 -27.562 4.309 1 97.56 222 PRO A O 1
ATOM 1651 N N . PRO A 1 223 ? 0.89 -28.781 4.766 1 98.19 223 PRO A N 1
ATOM 1652 C CA . PRO A 1 223 ? 1.145 -27.922 5.93 1 98.19 223 PRO A CA 1
ATOM 1653 C C . PRO A 1 223 ? 1.464 -26.484 5.543 1 98.19 223 PRO A C 1
ATOM 1655 O O . PRO A 1 223 ? 2.02 -26.234 4.469 1 98.19 223 PRO A O 1
ATOM 1658 N N . GLN A 1 224 ? 1.089 -25.562 6.41 1 98.38 224 GLN A N 1
ATOM 1659 C CA . GLN A 1 224 ? 1.453 -24.172 6.172 1 98.38 224 GLN A CA 1
ATOM 1660 C C . GLN A 1 224 ? 2.959 -23.969 6.312 1 98.38 224 GLN A C 1
ATOM 1662 O O . GLN A 1 224 ? 3.648 -24.781 6.93 1 98.38 224 GLN A O 1
ATOM 1667 N N . ALA A 1 225 ? 3.469 -22.844 5.82 1 98.75 225 ALA A N 1
ATOM 1668 C CA . ALA A 1 225 ? 4.898 -22.578 5.73 1 98.75 225 ALA A CA 1
ATOM 1669 C C . ALA A 1 225 ? 5.523 -22.469 7.117 1 98.75 225 ALA A C 1
ATOM 1671 O O . ALA A 1 225 ? 6.59 -23.031 7.371 1 98.75 225 ALA A O 1
ATOM 1672 N N . ILE A 1 226 ? 4.836 -21.766 8.016 1 98.5 226 ILE A N 1
ATOM 1673 C CA . ILE A 1 226 ? 5.359 -21.547 9.359 1 98.5 226 ILE A CA 1
ATOM 1674 C C . ILE A 1 226 ? 5.578 -22.891 10.055 1 98.5 226 ILE A C 1
ATOM 1676 O O . ILE A 1 226 ? 6.582 -23.078 10.742 1 98.5 226 ILE A O 1
ATOM 1680 N N . ASP A 1 227 ? 4.727 -23.828 9.844 1 98.38 227 ASP A N 1
ATOM 1681 C CA . ASP A 1 227 ? 4.82 -25.141 10.461 1 98.38 227 ASP A CA 1
ATOM 1682 C C . ASP A 1 227 ? 5.965 -25.953 9.859 1 98.38 227 ASP A C 1
ATOM 1684 O O . ASP A 1 227 ? 6.453 -26.891 10.477 1 98.38 227 ASP A O 1
ATOM 1688 N N . CYS A 1 228 ? 6.363 -25.578 8.703 1 98.5 228 CYS A N 1
ATOM 1689 C CA . CYS A 1 228 ? 7.438 -26.281 8.008 1 98.5 228 CYS A CA 1
ATOM 1690 C C . CYS A 1 228 ? 8.797 -25.688 8.359 1 98.5 228 CYS A C 1
ATOM 1692 O O . CYS A 1 228 ? 9.828 -26.156 7.871 1 98.5 228 CYS A O 1
ATOM 1694 N N . GLY A 1 229 ? 8.82 -24.625 9.078 1 98.62 229 GLY A N 1
ATOM 1695 C CA . GLY A 1 229 ? 10.094 -24.062 9.508 1 98.62 229 GLY A CA 1
ATOM 1696 C C . GLY A 1 229 ? 10.422 -22.734 8.836 1 98.62 229 GLY A C 1
ATOM 1697 O O . GLY A 1 229 ? 11.516 -22.203 9.016 1 98.62 229 GLY A O 1
ATOM 1698 N N . ALA A 1 230 ? 9.5 -22.188 8.07 1 98.88 230 ALA A N 1
ATOM 1699 C CA . ALA A 1 230 ? 9.742 -20.875 7.473 1 98.88 230 ALA A CA 1
ATOM 1700 C C . ALA A 1 230 ? 9.992 -19.812 8.539 1 98.88 230 ALA A C 1
ATOM 1702 O O . ALA A 1 230 ? 9.344 -19.812 9.586 1 98.88 230 ALA A O 1
ATOM 1703 N N . ASP A 1 231 ? 10.969 -18.906 8.289 1 98.94 231 ASP A N 1
ATOM 1704 C CA . ASP A 1 231 ? 11.227 -17.797 9.203 1 98.94 231 ASP A CA 1
ATOM 1705 C C . ASP A 1 231 ? 10.188 -16.703 9.031 1 98.94 231 ASP A C 1
ATOM 1707 O O . ASP A 1 231 ? 9.875 -15.984 9.992 1 98.94 231 ASP A O 1
ATOM 1711 N N . ALA A 1 232 ? 9.703 -16.531 7.84 1 98.94 232 ALA A N 1
ATOM 1712 C CA . ALA A 1 232 ? 8.633 -15.594 7.523 1 98.94 232 ALA A CA 1
ATOM 1713 C C . ALA A 1 232 ? 7.754 -16.125 6.398 1 98.94 232 ALA A C 1
ATOM 1715 O O . ALA A 1 232 ? 8.227 -16.828 5.508 1 98.94 232 ALA A O 1
ATOM 1716 N N . ALA A 1 233 ? 6.492 -15.789 6.434 1 98.94 233 ALA A N 1
ATOM 1717 C CA . ALA A 1 233 ? 5.52 -16.156 5.406 1 98.94 233 ALA A CA 1
ATOM 1718 C C . ALA A 1 233 ? 4.531 -15.023 5.156 1 98.94 233 ALA A C 1
ATOM 1720 O O . ALA A 1 233 ? 3.869 -14.547 6.082 1 98.94 233 ALA A O 1
ATOM 1721 N N . ALA A 1 234 ? 4.473 -14.57 3.918 1 98.81 234 ALA A N 1
ATOM 1722 C CA . ALA A 1 234 ? 3.479 -13.586 3.496 1 98.81 234 ALA A CA 1
ATOM 1723 C C . ALA A 1 234 ? 2.221 -14.266 2.965 1 98.81 234 ALA A C 1
ATOM 1725 O O . ALA A 1 234 ? 2.279 -15.016 1.99 1 98.81 234 ALA A O 1
ATOM 1726 N N . GLN A 1 235 ? 1.064 -13.93 3.549 1 98 235 GLN A N 1
ATOM 1727 C CA . GLN A 1 235 ? -0.174 -14.609 3.186 1 98 235 GLN A CA 1
ATOM 1728 C C . GLN A 1 235 ? -1.222 -13.617 2.688 1 98 235 GLN A C 1
ATOM 1730 O O . GLN A 1 235 ? -1.342 -12.516 3.221 1 98 235 GLN A O 1
ATOM 1735 N N . SER A 1 236 ? -1.908 -13.992 1.673 1 97.06 236 SER A N 1
ATOM 1736 C CA . SER A 1 236 ? -3.055 -13.195 1.244 1 97.06 236 SER A CA 1
ATOM 1737 C C . SER A 1 236 ? -4.32 -13.602 1.99 1 97.06 236 SER A C 1
ATOM 1739 O O . SER A 1 236 ? -5.02 -14.531 1.575 1 97.06 236 SER A O 1
ATOM 1741 N N . THR A 1 237 ? -4.715 -12.875 2.91 1 95.88 237 THR A N 1
ATOM 1742 C CA . THR A 1 237 ? -5.945 -13.148 3.646 1 95.88 237 THR A CA 1
ATOM 1743 C C . THR A 1 237 ? -7.164 -12.984 2.742 1 95.88 237 THR A C 1
ATOM 1745 O O . THR A 1 237 ? -8.172 -13.68 2.922 1 95.88 237 THR A O 1
ATOM 1748 N N . HIS A 1 238 ? -7.012 -12.18 1.71 1 95 238 HIS A N 1
ATOM 1749 C CA . HIS A 1 238 ? -8.148 -11.859 0.852 1 95 238 HIS A CA 1
ATOM 1750 C C . HIS A 1 238 ? -8.344 -12.922 -0.223 1 95 238 HIS A C 1
ATOM 1752 O O . HIS A 1 238 ? -9.422 -13.031 -0.805 1 95 238 HIS A O 1
ATOM 1758 N N . LYS A 1 239 ? -7.344 -13.68 -0.557 1 93.69 239 LYS A N 1
ATOM 1759 C CA . LYS A 1 239 ? -7.445 -14.586 -1.699 1 93.69 239 LYS A CA 1
ATOM 1760 C C . LYS A 1 239 ? -8.219 -15.852 -1.333 1 93.69 239 LYS A C 1
ATOM 1762 O O . LYS A 1 239 ? -9.094 -16.281 -2.084 1 93.69 239 LYS A O 1
ATOM 1767 N N . LEU A 1 240 ? -7.879 -16.375 -0.116 1 94.44 240 LEU A N 1
ATOM 1768 C CA . LEU A 1 240 ? -8.484 -17.672 0.204 1 94.44 240 LEU A CA 1
ATOM 1769 C C . LEU A 1 240 ? -9.289 -17.578 1.495 1 94.44 240 LEU A C 1
ATOM 1771 O O . LEU A 1 240 ? -9.977 -18.531 1.868 1 94.44 240 LEU A O 1
ATOM 1775 N N . LEU A 1 241 ? -9.18 -16.469 2.154 1 97.62 241 LEU A N 1
ATOM 1776 C CA . LEU A 1 241 ? -10.016 -16.219 3.324 1 97.62 241 LEU A CA 1
ATOM 1777 C C . LEU A 1 241 ? -10.953 -15.047 3.084 1 97.62 241 LEU A C 1
ATOM 1779 O O . LEU A 1 241 ? -11.242 -14.695 1.936 1 97.62 241 LEU A O 1
ATOM 1783 N N . GLY A 1 242 ? -11.531 -14.508 4.184 1 97.56 242 GLY A N 1
ATOM 1784 C CA . GLY A 1 242 ? -12.695 -13.656 4.008 1 97.56 242 GLY A CA 1
ATOM 1785 C C . GLY A 1 242 ? -12.367 -12.18 4.09 1 97.56 242 GLY A C 1
ATOM 1786 O O . GLY A 1 242 ? -13.266 -11.344 4.188 1 97.56 242 GLY A O 1
ATOM 1787 N N . ALA A 1 243 ? -11.109 -11.773 4.047 1 98.25 243 ALA A N 1
ATOM 1788 C CA . ALA A 1 243 ? -10.766 -10.359 4.066 1 98.25 243 ALA A CA 1
ATOM 1789 C C . ALA A 1 243 ? -11.078 -9.695 2.725 1 98.25 243 ALA A C 1
ATOM 1791 O O . ALA A 1 243 ? -11.172 -10.375 1.699 1 98.25 243 ALA A O 1
ATOM 1792 N N . MET A 1 244 ? -11.266 -8.391 2.77 1 97.75 244 MET A N 1
ATOM 1793 C CA . MET A 1 244 ? -11.391 -7.637 1.525 1 97.75 244 MET A CA 1
ATOM 1794 C C . MET A 1 244 ? -10.102 -7.715 0.71 1 97.75 244 MET A C 1
ATOM 1796 O O . MET A 1 244 ? -9.016 -7.867 1.271 1 97.75 244 MET A O 1
ATOM 1800 N N . THR A 1 245 ? -10.289 -7.633 -0.639 1 97.44 245 THR A N 1
ATOM 1801 C CA . THR A 1 245 ? -9.141 -7.625 -1.538 1 97.44 245 THR A CA 1
ATOM 1802 C C . THR A 1 245 ? -8.102 -6.605 -1.084 1 97.44 245 THR A C 1
ATOM 1804 O O . THR A 1 245 ? -8.445 -5.48 -0.715 1 97.44 245 THR A O 1
ATOM 1807 N N . GLN A 1 246 ? -6.812 -6.984 -1.113 1 97.62 246 GLN A N 1
ATOM 1808 C CA . GLN A 1 246 ? -5.668 -6.164 -0.727 1 97.62 246 GLN A CA 1
ATOM 1809 C C . GLN A 1 246 ? -5.305 -6.379 0.74 1 97.62 246 GLN A C 1
ATOM 1811 O O . GLN A 1 246 ? -4.254 -5.934 1.198 1 97.62 246 GLN A O 1
ATOM 1816 N N . GLY A 1 247 ? -6.156 -7.043 1.588 1 98.12 247 GLY A N 1
ATOM 1817 C CA . GLY A 1 247 ? -5.824 -7.379 2.963 1 98.12 247 GLY A CA 1
ATOM 1818 C C . GLY A 1 247 ? -4.918 -8.586 3.08 1 98.12 247 GLY A C 1
ATOM 1819 O O . GLY A 1 247 ? -5.152 -9.609 2.432 1 98.12 247 GLY A O 1
ATOM 1820 N N . SER A 1 248 ? -3.85 -8.477 3.879 1 98.56 248 SER A N 1
ATOM 1821 C CA . SER A 1 248 ? -2.859 -9.539 3.969 1 98.56 248 SER A CA 1
ATOM 1822 C C . SER A 1 248 ? -2.229 -9.594 5.355 1 98.56 248 SER A C 1
ATOM 1824 O O . SER A 1 248 ? -2.525 -8.758 6.211 1 98.56 248 SER A O 1
ATOM 1826 N N . LEU A 1 249 ? -1.476 -10.664 5.629 1 98.81 249 LEU A N 1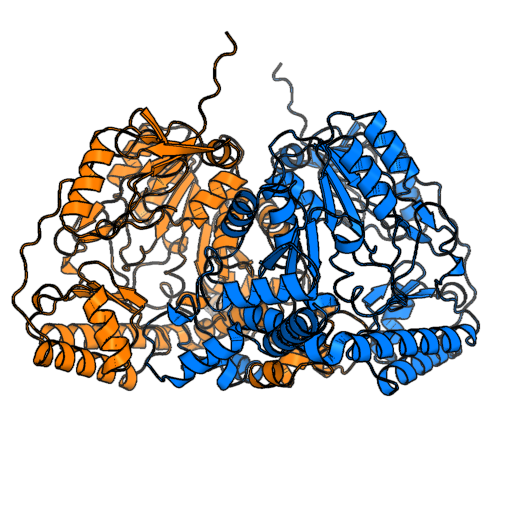
ATOM 1827 C CA . LEU A 1 249 ? -0.7 -10.844 6.848 1 98.81 249 LEU A CA 1
ATOM 1828 C C . LEU A 1 249 ? 0.738 -11.234 6.527 1 98.81 249 LEU A C 1
ATOM 1830 O O . LEU A 1 249 ? 0.988 -11.945 5.551 1 98.81 249 LEU A O 1
ATOM 1834 N N . LEU A 1 250 ? 1.633 -10.727 7.266 1 98.94 250 LEU A N 1
ATOM 1835 C CA . LEU A 1 250 ? 3.01 -11.203 7.312 1 98.94 250 LEU A CA 1
ATOM 1836 C C . LEU A 1 250 ? 3.299 -11.898 8.641 1 98.94 250 LEU A C 1
ATOM 1838 O O . LEU A 1 250 ? 3.15 -11.305 9.703 1 98.94 250 LEU A O 1
ATOM 1842 N N . LEU A 1 251 ? 3.662 -13.188 8.586 1 98.88 251 LEU A N 1
ATOM 1843 C CA . LEU A 1 251 ? 3.92 -14 9.766 1 98.88 251 LEU A CA 1
ATOM 1844 C C . LEU A 1 251 ? 5.414 -14.258 9.93 1 98.88 251 LEU A C 1
ATOM 1846 O O . LEU A 1 251 ? 6.137 -14.398 8.938 1 98.88 251 LEU A O 1
ATOM 1850 N N . THR A 1 252 ? 5.895 -14.32 11.172 1 98.81 252 THR A N 1
ATOM 1851 C CA . THR A 1 252 ? 7.27 -14.719 11.438 1 98.81 252 THR A CA 1
ATOM 1852 C C . THR A 1 252 ? 7.324 -15.719 12.594 1 98.81 252 THR A C 1
ATOM 1854 O O . THR A 1 252 ? 6.438 -15.742 13.445 1 98.81 252 THR A O 1
ATOM 1857 N N . ARG A 1 253 ? 8.32 -16.547 12.57 1 98.06 253 ARG A N 1
ATOM 1858 C CA . ARG A 1 253 ? 8.57 -17.516 13.625 1 98.06 253 ARG A CA 1
ATOM 1859 C C . ARG A 1 253 ? 10.062 -17.781 13.789 1 98.06 253 ARG A C 1
ATOM 1861 O O . ARG A 1 253 ? 10.797 -17.844 12.797 1 98.06 253 ARG A O 1
ATOM 1868 N N . GLY A 1 254 ? 10.492 -17.938 15.047 1 94.25 254 GLY A N 1
ATOM 1869 C CA . GLY A 1 254 ? 11.875 -18.25 15.344 1 94.25 254 GLY A CA 1
ATOM 1870 C C . GLY A 1 254 ? 12.719 -17.031 15.633 1 94.25 254 GLY A 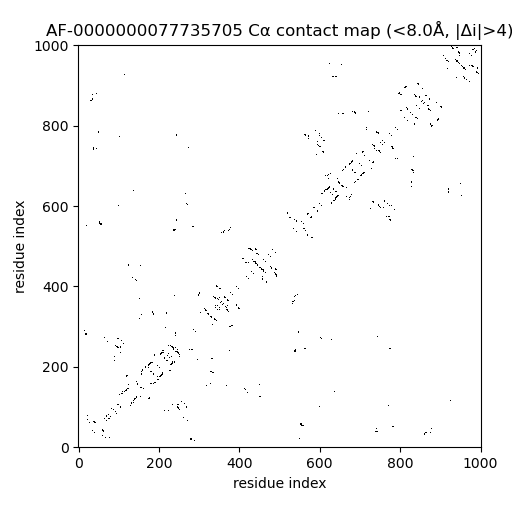C 1
ATOM 1871 O O . GLY A 1 254 ? 12.242 -15.898 15.5 1 94.25 254 GLY A O 1
ATOM 1872 N N . PRO A 1 255 ? 13.93 -17.188 15.969 1 96 255 PRO A N 1
ATOM 1873 C CA . PRO A 1 255 ? 14.781 -16.109 16.469 1 96 255 PRO A CA 1
ATOM 1874 C C . PRO A 1 255 ? 15.602 -15.445 15.367 1 96 255 PRO A C 1
ATOM 1876 O O . PRO A 1 255 ? 16.344 -14.492 15.633 1 96 255 PRO A O 1
ATOM 1879 N N . ARG A 1 256 ? 15.43 -15.883 14.18 1 97.69 256 ARG A N 1
ATOM 1880 C CA . ARG A 1 256 ? 16.406 -15.516 13.156 1 97.69 256 ARG A CA 1
ATOM 1881 C C . ARG A 1 256 ? 16.062 -14.164 12.539 1 97.69 256 ARG A C 1
ATOM 1883 O O . ARG A 1 256 ? 16.922 -13.523 11.922 1 97.69 256 ARG A O 1
ATOM 1890 N N . ILE A 1 257 ? 14.812 -13.75 12.648 1 97.69 257 ILE A N 1
ATOM 1891 C CA . ILE A 1 257 ? 14.406 -12.453 12.117 1 97.69 257 ILE A CA 1
ATOM 1892 C C . ILE A 1 257 ? 14.234 -11.453 13.25 1 97.69 257 ILE A C 1
ATOM 1894 O O . ILE A 1 257 ? 13.578 -11.742 14.258 1 97.69 257 ILE A O 1
ATOM 1898 N N . ASP A 1 258 ? 14.859 -10.281 13.125 1 95.5 258 ASP A N 1
ATOM 1899 C CA . ASP A 1 258 ? 14.688 -9.18 14.062 1 95.5 258 ASP A CA 1
ATOM 1900 C C . ASP A 1 258 ? 13.32 -8.523 13.891 1 95.5 258 ASP A C 1
ATOM 1902 O O . ASP A 1 258 ? 13.086 -7.797 12.922 1 95.5 258 ASP A O 1
ATOM 1906 N N . ALA A 1 259 ? 12.484 -8.672 14.883 1 95.38 259 ALA A N 1
ATOM 1907 C CA . ALA A 1 259 ? 11.102 -8.203 14.805 1 95.38 259 ALA A CA 1
ATOM 1908 C C . ALA A 1 259 ? 11.047 -6.68 14.68 1 95.38 259 ALA A C 1
ATOM 1910 O O . ALA A 1 259 ? 10.164 -6.141 14 1 95.38 259 ALA A O 1
ATOM 1911 N N . GLU A 1 260 ? 11.906 -5.977 15.297 1 90.81 260 GLU A N 1
ATOM 1912 C CA . GLU A 1 260 ? 11.93 -4.516 15.242 1 90.81 260 GLU A CA 1
ATOM 1913 C C . GLU A 1 260 ? 12.305 -4.027 13.844 1 90.81 260 GLU A C 1
ATOM 1915 O O . GLU A 1 260 ? 11.703 -3.08 13.336 1 90.81 260 GLU A O 1
ATOM 1920 N N . ARG A 1 261 ? 13.297 -4.695 13.312 1 93.75 261 ARG A N 1
ATOM 1921 C CA . ARG A 1 261 ? 13.719 -4.336 11.961 1 93.75 261 ARG A CA 1
ATOM 1922 C C . ARG A 1 261 ? 12.602 -4.594 10.961 1 93.75 261 ARG A C 1
ATOM 1924 O O . ARG A 1 261 ? 12.383 -3.795 10.047 1 93.75 261 ARG A O 1
ATOM 1931 N N . LEU A 1 262 ? 11.953 -5.711 11.141 1 97.44 262 LEU A N 1
ATOM 1932 C CA . LEU A 1 262 ? 10.852 -6.027 10.242 1 97.44 262 LEU A CA 1
ATOM 1933 C C . LEU A 1 262 ? 9.719 -5.02 10.398 1 97.44 262 LEU A C 1
ATOM 1935 O O . LEU A 1 262 ? 9.109 -4.602 9.406 1 97.44 262 LEU A O 1
ATOM 1939 N N . ARG A 1 263 ? 9.391 -4.613 11.586 1 95.56 263 ARG A N 1
ATOM 1940 C CA . ARG A 1 263 ? 8.383 -3.588 11.852 1 95.56 263 ARG A CA 1
ATOM 1941 C C . ARG A 1 263 ? 8.766 -2.268 11.188 1 95.56 263 ARG A C 1
ATOM 1943 O O . ARG A 1 263 ? 7.914 -1.584 10.625 1 95.56 263 ARG A O 1
ATOM 1950 N N . GLU A 1 264 ? 10.016 -1.91 11.281 1 93.75 264 GLU A N 1
ATOM 1951 C CA . GLU A 1 264 ? 10.5 -0.687 10.648 1 93.75 264 GLU A CA 1
ATOM 1952 C C . GLU A 1 264 ? 10.305 -0.735 9.141 1 93.75 264 GLU A C 1
ATOM 1954 O O . GLU A 1 264 ? 9.891 0.253 8.523 1 93.75 264 GLU A O 1
ATOM 1959 N N . ALA A 1 265 ? 10.617 -1.889 8.539 1 97.56 265 ALA A N 1
ATOM 1960 C CA . ALA A 1 265 ? 10.445 -2.061 7.094 1 97.56 265 ALA A CA 1
ATOM 1961 C C . ALA A 1 265 ? 8.969 -1.961 6.703 1 97.56 265 ALA A C 1
ATOM 1963 O O . ALA A 1 265 ? 8.625 -1.282 5.734 1 97.56 265 ALA A O 1
ATOM 1964 N N . ALA A 1 266 ? 8.125 -2.646 7.469 1 97.81 266 ALA A N 1
ATOM 1965 C CA . ALA A 1 266 ? 6.688 -2.588 7.215 1 97.81 266 ALA A CA 1
ATOM 1966 C C . ALA A 1 266 ? 6.168 -1.159 7.34 1 97.81 266 ALA A C 1
ATOM 1968 O O . ALA A 1 266 ? 5.348 -0.719 6.527 1 97.81 266 ALA A O 1
ATOM 1969 N N . SER A 1 267 ? 6.648 -0.435 8.32 1 95 267 SER A N 1
ATOM 1970 C CA . SER A 1 267 ? 6.23 0.941 8.57 1 95 267 SER A CA 1
ATOM 1971 C C . SER A 1 267 ? 6.672 1.864 7.438 1 95 267 SER A C 1
ATOM 1973 O O . SER A 1 267 ? 5.945 2.785 7.059 1 95 267 SER A O 1
ATOM 1975 N N . LEU A 1 268 ? 7.84 1.677 6.992 1 95.75 268 LEU A N 1
ATOM 1976 C CA . LEU A 1 268 ? 8.367 2.492 5.902 1 95.75 268 LEU A CA 1
ATOM 1977 C C . LEU A 1 268 ? 7.527 2.324 4.641 1 95.75 268 LEU A C 1
ATOM 1979 O O . LEU A 1 268 ? 7.254 3.301 3.941 1 95.75 268 LEU A O 1
ATOM 1983 N N . LEU A 1 269 ? 7.09 1.128 4.398 1 97.75 269 LEU A N 1
ATOM 1984 C CA . LEU A 1 269 ? 6.508 0.779 3.107 1 97.75 269 LEU A CA 1
ATOM 1985 C C . LEU A 1 269 ? 5.004 1.031 3.102 1 97.75 269 LEU A C 1
ATOM 1987 O O . LEU A 1 269 ? 4.426 1.337 2.057 1 97.75 269 LEU A O 1
ATOM 1991 N N . GLN A 1 270 ? 4.355 0.917 4.207 1 97.31 270 GLN A N 1
ATOM 1992 C CA . GLN A 1 270 ? 2.896 0.957 4.215 1 97.31 270 GLN A CA 1
ATOM 1993 C C . GLN A 1 270 ? 2.387 2.383 4.41 1 97.31 270 GLN A C 1
ATOM 1995 O O . GLN A 1 270 ? 3.092 3.23 4.961 1 97.31 270 GLN A O 1
ATOM 2000 N N . THR A 1 271 ? 1.183 2.621 3.959 1 96.44 271 THR A N 1
ATOM 2001 C CA . THR A 1 271 ? 0.511 3.912 4.062 1 96.44 271 THR A CA 1
ATOM 2002 C C . THR A 1 271 ? 0.43 4.363 5.52 1 96.44 271 THR A C 1
ATOM 2004 O O . THR A 1 271 ? 0.25 3.539 6.422 1 96.44 271 THR A O 1
ATOM 2007 N N . THR A 1 272 ? 0.528 5.664 5.742 1 92.94 272 THR A N 1
ATOM 2008 C CA . THR A 1 272 ? 0.368 6.23 7.074 1 92.94 272 THR A CA 1
ATOM 2009 C C . THR A 1 272 ? -1.103 6.512 7.371 1 92.94 272 THR A C 1
ATOM 2011 O O . THR A 1 272 ? -1.448 6.945 8.469 1 92.94 272 THR A O 1
ATOM 2014 N N . SER A 1 273 ? -1.935 6.297 6.367 1 94.88 273 SER A N 1
ATOM 2015 C CA . SER A 1 273 ? -3.383 6.402 6.516 1 94.88 273 SER A CA 1
ATOM 2016 C C . SER A 1 273 ? -4.078 5.113 6.09 1 94.88 273 SER A C 1
ATOM 2018 O O . SER A 1 273 ? -4.844 5.105 5.125 1 94.88 273 SER A O 1
ATOM 2020 N N . PRO A 1 274 ? -3.869 4.098 6.867 1 96.25 274 PRO A N 1
ATOM 2021 C CA . PRO A 1 274 ? -4.465 2.816 6.477 1 96.25 274 PRO A CA 1
ATOM 2022 C C . PRO A 1 274 ? -5.992 2.848 6.484 1 96.25 274 PRO A C 1
ATOM 2024 O O . PRO A 1 274 ? -6.594 3.484 7.355 1 96.25 274 PRO A O 1
ATOM 2027 N N . ASN A 1 275 ? -6.586 2.209 5.523 1 96.94 275 ASN A N 1
ATOM 2028 C CA . ASN A 1 275 ? -8.039 2.07 5.461 1 96.94 275 ASN A CA 1
ATOM 2029 C C . ASN A 1 275 ? -8.57 1.206 6.602 1 96.94 275 ASN A C 1
ATOM 2031 O O . ASN A 1 275 ? -8.203 0.033 6.719 1 96.94 275 ASN A O 1
ATOM 2035 N N . GLN A 1 276 ? -9.406 1.728 7.418 1 95.31 276 GLN A N 1
ATOM 2036 C CA . GLN A 1 276 ? -9.898 1.048 8.609 1 95.31 276 GLN A CA 1
ATOM 2037 C C . GLN A 1 276 ? -10.758 -0.158 8.242 1 95.31 276 GLN A C 1
ATOM 2039 O O . GLN A 1 276 ? -10.742 -1.172 8.945 1 95.31 276 GLN A O 1
ATOM 2044 N N . LEU A 1 277 ? -11.578 -0.017 7.211 1 97.5 277 LEU A N 1
ATOM 2045 C CA . LEU A 1 277 ? -12.414 -1.136 6.785 1 97.5 277 LEU A CA 1
ATOM 2046 C C . LEU A 1 277 ? -11.555 -2.305 6.316 1 97.5 277 LEU A C 1
ATOM 2048 O O . LEU A 1 277 ? -11.891 -3.467 6.559 1 97.5 277 LEU A O 1
ATOM 2052 N N . LEU A 1 278 ? -10.516 -1.978 5.641 1 97.25 278 LEU A N 1
ATOM 2053 C CA . LEU A 1 278 ? -9.594 -3.008 5.18 1 97.25 278 LEU A CA 1
ATOM 2054 C C . LEU A 1 278 ? -8.945 -3.729 6.363 1 97.25 278 LEU A C 1
ATOM 2056 O O . LEU A 1 278 ? -8.906 -4.961 6.395 1 97.25 278 LEU A O 1
ATOM 2060 N N . MET A 1 279 ? -8.422 -2.979 7.34 1 97.75 279 MET A N 1
ATOM 2061 C CA . MET A 1 279 ? -7.824 -3.58 8.531 1 97.75 279 MET A CA 1
ATOM 2062 C C . MET A 1 279 ? -8.844 -4.418 9.289 1 97.75 279 MET A C 1
ATOM 2064 O O . MET A 1 279 ? -8.539 -5.527 9.734 1 97.75 279 MET A O 1
ATOM 2068 N N . ALA A 1 280 ? -10.039 -3.885 9.414 1 98.31 280 ALA A N 1
ATOM 2069 C CA . ALA A 1 280 ? -11.109 -4.617 10.086 1 98.31 280 ALA A CA 1
ATOM 2070 C C . ALA A 1 280 ? -11.406 -5.934 9.375 1 98.31 280 ALA A C 1
ATOM 2072 O O . ALA A 1 280 ? -11.641 -6.957 10.023 1 98.31 280 ALA A O 1
ATOM 2073 N N . SER A 1 281 ? -11.406 -5.902 8.086 1 98.56 281 SER A N 1
ATOM 2074 C CA . SER A 1 281 ? -11.727 -7.102 7.316 1 98.56 281 SER A CA 1
ATOM 2075 C C . SER A 1 281 ? -10.703 -8.203 7.559 1 98.56 281 SER A C 1
ATOM 2077 O O . SER A 1 281 ? -11.047 -9.391 7.559 1 98.56 281 SER A O 1
ATOM 2079 N N . ILE A 1 282 ? -9.445 -7.871 7.75 1 98.75 282 ILE A N 1
ATOM 2080 C CA . ILE A 1 282 ? -8.406 -8.852 8.047 1 98.75 282 ILE A CA 1
ATOM 2081 C C . ILE A 1 282 ? -8.68 -9.492 9.406 1 98.75 282 ILE A C 1
ATOM 2083 O O . ILE A 1 282 ? -8.625 -10.719 9.547 1 98.75 282 ILE A O 1
ATOM 2087 N N . ASP A 1 283 ? -8.984 -8.633 10.383 1 98.75 283 ASP A N 1
ATOM 2088 C CA . ASP A 1 283 ? -9.289 -9.109 11.734 1 98.75 283 ASP A CA 1
ATOM 2089 C C . ASP A 1 283 ? -10.547 -9.969 11.742 1 98.75 283 ASP A C 1
ATOM 2091 O O . ASP A 1 283 ? -10.602 -10.992 12.43 1 98.75 283 ASP A O 1
ATOM 2095 N N . ILE A 1 284 ? -11.531 -9.602 10.977 1 98.75 284 ILE A N 1
ATOM 2096 C CA . ILE A 1 284 ? -12.781 -10.344 10.867 1 98.75 284 ILE A CA 1
ATOM 2097 C C . ILE A 1 284 ? -12.523 -11.695 10.211 1 98.75 284 ILE A C 1
ATOM 2099 O O . ILE A 1 284 ? -13.078 -12.711 10.633 1 98.75 284 ILE A O 1
ATOM 2103 N N . ALA A 1 285 ? -11.719 -11.703 9.18 1 98.75 285 ALA A N 1
ATOM 2104 C CA . ALA A 1 285 ? -11.367 -12.961 8.523 1 98.75 285 ALA A CA 1
ATOM 2105 C C . ALA A 1 285 ? -10.68 -13.906 9.5 1 98.75 285 ALA A C 1
ATOM 2107 O O . ALA A 1 285 ? -10.953 -15.109 9.5 1 98.75 285 ALA A O 1
ATOM 2108 N N . ARG A 1 286 ? -9.742 -13.367 10.289 1 98.56 286 ARG A N 1
ATOM 2109 C CA . ARG A 1 286 ? -9.094 -14.164 11.32 1 98.56 286 ARG A CA 1
ATOM 2110 C C . ARG A 1 286 ? -10.125 -14.734 12.297 1 98.56 286 ARG A C 1
ATOM 2112 O O . ARG A 1 286 ? -10.07 -15.922 12.633 1 98.56 286 ARG A O 1
ATOM 2119 N N . LEU A 1 287 ? -11.07 -13.914 12.75 1 98.56 287 LEU A N 1
ATOM 2120 C CA . LEU A 1 287 ? -12.141 -14.336 13.656 1 98.56 287 LEU A CA 1
ATOM 2121 C C . LEU A 1 287 ? -12.945 -15.477 13.039 1 98.56 287 LEU A C 1
ATOM 2123 O O . LEU A 1 287 ? -13.227 -16.469 13.711 1 98.56 287 LEU A O 1
ATOM 2127 N N . GLN A 1 288 ? -13.281 -15.352 11.789 1 98.44 288 GLN A N 1
ATOM 2128 C CA . GLN A 1 288 ? -14.078 -16.359 11.094 1 98.44 288 GLN A CA 1
ATOM 2129 C C . GLN A 1 288 ? -13.367 -17.703 11.078 1 98.44 288 GLN A C 1
ATOM 2131 O O . GLN A 1 288 ? -14 -18.75 11.273 1 98.44 288 GLN A O 1
ATOM 2136 N N . MET A 1 289 ? -12.07 -17.703 10.859 1 98.06 289 MET A N 1
ATOM 2137 C CA . MET A 1 289 ? -11.297 -18.938 10.836 1 98.06 289 MET A CA 1
ATOM 2138 C C . MET A 1 289 ? -11.148 -19.516 12.242 1 98.06 289 MET A C 1
ATOM 2140 O O . MET A 1 289 ? -11.133 -20.734 12.422 1 98.06 289 MET A O 1
ATOM 2144 N N . ALA A 1 290 ? -11.008 -18.641 13.219 1 97.5 290 ALA A N 1
ATOM 2145 C CA . ALA A 1 290 ? -10.945 -19.094 14.602 1 97.5 290 ALA A CA 1
ATOM 2146 C C . ALA A 1 290 ? -12.242 -19.781 15.008 1 97.5 290 ALA A C 1
ATOM 2148 O O . ALA A 1 290 ? -12.219 -20.781 15.742 1 97.5 290 ALA A O 1
ATOM 2149 N N . GLU A 1 291 ? -13.312 -19.266 14.461 1 96.62 291 GLU A N 1
ATOM 2150 C CA . GLU A 1 291 ? -14.625 -19.781 14.852 1 96.62 291 GLU A CA 1
ATOM 2151 C C . GLU A 1 291 ? -14.969 -21.062 14.094 1 96.62 291 GLU A C 1
ATOM 2153 O O . GLU A 1 291 ? -15.477 -22.016 14.688 1 96.62 291 GLU A O 1
ATOM 2158 N N . GLN A 1 292 ? -14.68 -21.031 12.805 1 96.94 292 GLN A N 1
ATOM 2159 C CA . GLN A 1 292 ? -15.266 -22.078 11.977 1 96.94 292 GLN A CA 1
ATOM 2160 C C . GLN A 1 292 ? -14.281 -22.562 10.914 1 96.94 292 GLN A C 1
ATOM 2162 O O . GLN A 1 292 ? -14.664 -23.25 9.977 1 96.94 292 GLN A O 1
ATOM 2167 N N . GLY A 1 293 ? -13.094 -22.219 11.023 1 97.31 293 GLY A N 1
ATOM 2168 C CA . GLY A 1 293 ? -12.117 -22.438 9.969 1 97.31 293 GLY A CA 1
ATOM 2169 C C . GLY A 1 293 ? -12.023 -23.891 9.531 1 97.31 293 GLY A C 1
ATOM 2170 O O . GLY A 1 293 ? -12.07 -24.188 8.336 1 97.31 293 GLY A O 1
ATOM 2171 N N . ARG A 1 294 ? -11.891 -24.797 10.43 1 97.94 294 ARG A N 1
ATOM 2172 C CA . ARG A 1 294 ? -11.734 -26.219 10.117 1 97.94 294 ARG A CA 1
ATOM 2173 C C . ARG A 1 294 ? -12.961 -26.766 9.398 1 97.94 294 ARG A C 1
ATOM 2175 O O . ARG A 1 294 ? -12.836 -27.531 8.438 1 97.94 294 ARG A O 1
ATOM 2182 N N . ALA A 1 295 ? -14.148 -26.344 9.836 1 98.25 295 ALA A N 1
ATOM 2183 C CA . ALA A 1 295 ? -15.375 -26.812 9.203 1 98.25 295 ALA A CA 1
ATOM 2184 C C . ALA A 1 295 ? -15.523 -26.25 7.793 1 98.25 295 ALA A C 1
ATOM 2186 O O . ALA A 1 295 ? -15.867 -26.969 6.855 1 98.25 295 ALA A O 1
ATOM 2187 N N . LEU A 1 296 ? -15.281 -25 7.668 1 98.31 296 LEU A N 1
ATOM 2188 C CA . LEU A 1 296 ? -15.477 -24.297 6.402 1 98.31 296 LEU A CA 1
ATOM 2189 C C . LEU A 1 296 ? -14.469 -24.781 5.359 1 98.31 296 LEU A C 1
ATOM 2191 O O . LEU A 1 296 ? -14.844 -25.078 4.223 1 98.31 296 LEU A O 1
ATOM 2195 N N . VAL A 1 297 ? -13.227 -24.859 5.738 1 98.75 297 VAL A N 1
ATOM 2196 C CA . VAL A 1 297 ? -12.195 -25.297 4.805 1 98.75 297 VAL A CA 1
ATOM 2197 C C . VAL A 1 297 ? -12.352 -26.797 4.531 1 98.75 297 VAL A C 1
ATOM 2199 O O . VAL A 1 297 ? -12.102 -27.25 3.412 1 98.75 297 VAL A O 1
ATOM 2202 N N . GLY A 1 298 ? -12.734 -27.531 5.555 1 98.56 298 GLY A N 1
ATOM 2203 C CA . GLY A 1 298 ? -13.047 -28.938 5.332 1 98.56 298 GLY A CA 1
ATOM 2204 C C . GLY A 1 298 ? -14.117 -29.141 4.277 1 98.56 298 GLY A C 1
ATOM 2205 O O . GLY A 1 298 ? -14.016 -30.062 3.457 1 98.56 298 GLY A O 1
ATOM 2206 N N . ARG A 1 299 ? -15.156 -28.344 4.293 1 98.5 299 ARG A N 1
ATOM 2207 C CA . ARG A 1 299 ? -16.203 -28.422 3.275 1 98.5 299 ARG A CA 1
ATOM 2208 C C . ARG A 1 299 ? -15.641 -28.125 1.891 1 98.5 299 ARG A C 1
ATOM 2210 O O . ARG A 1 299 ? -15.984 -28.781 0.915 1 98.5 299 ARG A O 1
ATOM 2217 N N . ALA A 1 300 ? -14.805 -27.125 1.844 1 98.69 300 ALA A N 1
ATOM 2218 C CA . ALA A 1 300 ? -14.188 -26.781 0.567 1 98.69 300 ALA A CA 1
ATOM 2219 C C . ALA A 1 300 ? -13.406 -27.969 0.002 1 98.69 300 ALA A C 1
ATOM 2221 O O . ALA A 1 300 ? -13.461 -28.234 -1.2 1 98.69 300 ALA A O 1
ATOM 2222 N N . VAL A 1 301 ? -12.688 -28.656 0.867 1 98.56 301 VAL A N 1
ATOM 2223 C CA . VAL A 1 301 ? -11.906 -29.828 0.474 1 98.56 301 VAL A CA 1
ATOM 2224 C C . VAL A 1 301 ? -12.828 -30.906 -0.07 1 98.56 301 VAL A C 1
ATOM 2226 O O . VAL A 1 301 ? -12.562 -31.484 -1.123 1 98.56 301 VAL A O 1
ATOM 2229 N N . ARG A 1 302 ? -13.883 -31.125 0.617 1 98.69 302 ARG A N 1
ATOM 2230 C CA . ARG A 1 302 ? -14.852 -32.125 0.186 1 98.69 302 ARG A CA 1
ATOM 2231 C C . ARG A 1 302 ? -15.461 -31.766 -1.16 1 98.69 302 ARG A C 1
ATOM 2233 O O . ARG A 1 302 ? -15.578 -32.594 -2.051 1 98.69 302 ARG A O 1
ATOM 2240 N N . LEU A 1 303 ? -15.844 -30.516 -1.282 1 98.75 303 LEU A N 1
ATOM 2241 C CA . LEU A 1 303 ? -16.469 -30.047 -2.51 1 98.75 303 LEU A CA 1
ATOM 2242 C C . LEU A 1 303 ? -15.5 -30.141 -3.686 1 98.75 303 LEU A C 1
ATOM 2244 O O . LEU A 1 303 ? -15.906 -30.484 -4.801 1 98.75 303 LEU A O 1
ATOM 2248 N N . ALA A 1 304 ? -14.266 -29.844 -3.471 1 98.5 304 ALA A N 1
ATOM 2249 C CA . ALA A 1 304 ? -13.242 -29.984 -4.508 1 98.5 304 ALA A CA 1
ATOM 2250 C C . ALA A 1 304 ? -13.117 -31.422 -4.965 1 98.5 304 ALA A C 1
ATOM 2252 O O . ALA A 1 304 ? -12.953 -31.703 -6.16 1 98.5 304 ALA A O 1
ATOM 2253 N N . GLY A 1 305 ? -13.125 -32.312 -4.012 1 97.88 305 GLY A N 1
ATOM 2254 C CA . GLY A 1 305 ? -13.117 -33.75 -4.344 1 97.88 305 GLY A CA 1
ATOM 2255 C C . GLY A 1 305 ? -14.305 -34.156 -5.188 1 97.88 305 GLY A C 1
ATOM 2256 O O . GLY A 1 305 ? -14.156 -34.906 -6.156 1 97.88 305 GLY A O 1
ATOM 2257 N N . ASP A 1 306 ? -15.484 -33.656 -4.816 1 98.19 306 ASP A N 1
ATOM 2258 C CA . ASP A 1 306 ? -16.703 -33.938 -5.574 1 98.19 306 ASP A CA 1
ATOM 2259 C C . ASP A 1 306 ? -16.578 -33.406 -7.012 1 98.19 306 ASP A C 1
ATOM 2261 O O . ASP A 1 306 ? -16.984 -34.094 -7.953 1 98.19 306 ASP A O 1
ATOM 2265 N N . LEU A 1 307 ? -16.062 -32.25 -7.117 1 98.44 307 LEU A N 1
ATOM 2266 C CA . LEU A 1 307 ? -15.891 -31.672 -8.445 1 98.44 307 LEU A CA 1
ATOM 2267 C C . LEU A 1 307 ? -14.93 -32.5 -9.281 1 98.44 307 LEU A C 1
ATOM 2269 O O . LEU A 1 307 ? -15.188 -32.75 -10.461 1 98.44 307 LEU A O 1
ATOM 2273 N N . ARG A 1 308 ? -13.828 -32.938 -8.75 1 97.69 308 ARG A N 1
ATOM 2274 C CA . ARG A 1 308 ? -12.867 -33.75 -9.469 1 97.69 308 ARG A CA 1
ATOM 2275 C C . ARG A 1 308 ? -13.5 -35.062 -9.945 1 97.69 308 ARG A C 1
ATOM 2277 O O . ARG A 1 308 ? -13.25 -35.5 -11.07 1 97.69 308 ARG A O 1
ATOM 2284 N N . ARG A 1 309 ? -14.258 -35.656 -9.125 1 97.38 309 ARG A N 1
ATOM 2285 C CA . ARG A 1 309 ? -14.953 -36.875 -9.5 1 97.38 309 ARG A CA 1
ATOM 2286 C C . ARG A 1 309 ? -15.898 -36.625 -10.664 1 97.38 309 ARG A C 1
ATOM 2288 O O . ARG A 1 309 ? -15.945 -37.438 -11.609 1 97.38 309 ARG A O 1
ATOM 2295 N N . ALA A 1 310 ? -16.625 -35.594 -10.539 1 98.06 310 ALA A N 1
ATOM 2296 C CA . ALA A 1 310 ? -17.547 -35.25 -11.609 1 98.06 310 ALA A CA 1
ATOM 2297 C C . ALA A 1 310 ? -16.812 -35 -12.922 1 98.06 310 ALA A C 1
ATOM 2299 O O . ALA A 1 310 ? -17.266 -35.438 -13.977 1 98.06 310 ALA A O 1
ATOM 2300 N N . VAL A 1 311 ? -15.742 -34.281 -12.883 1 98.19 311 VAL A N 1
ATOM 2301 C CA . VAL A 1 311 ? -14.977 -33.906 -14.07 1 98.19 311 VAL A CA 1
ATOM 2302 C C . VAL A 1 311 ? -14.414 -35.188 -14.727 1 98.19 311 VAL A C 1
ATOM 2304 O O . VAL A 1 311 ? -14.359 -35.281 -15.953 1 98.19 311 VAL A O 1
ATOM 2307 N N . ARG A 1 312 ? -14.008 -36.156 -13.977 1 95.69 312 ARG A N 1
ATOM 2308 C CA . ARG A 1 312 ? -13.422 -37.375 -14.477 1 95.69 312 ARG A CA 1
ATOM 2309 C C . ARG A 1 312 ? -14.414 -38.156 -15.336 1 95.69 312 ARG A C 1
ATOM 2311 O O . ARG A 1 312 ? -14.016 -38.938 -16.203 1 95.69 312 ARG A O 1
ATOM 2318 N N . GLU A 1 313 ? -15.617 -37.844 -15.117 1 97.31 313 GLU A N 1
ATOM 2319 C CA . GLU A 1 313 ? -16.656 -38.531 -15.852 1 97.31 313 GLU A CA 1
ATOM 2320 C C . GLU A 1 313 ? -16.984 -37.844 -17.172 1 97.31 313 GLU A C 1
ATOM 2322 O O . GLU A 1 313 ? -17.75 -38.344 -17.984 1 97.31 313 GLU A O 1
ATOM 2327 N N . ILE A 1 314 ? -16.438 -36.719 -17.359 1 98.06 314 ILE A N 1
ATOM 2328 C CA . ILE A 1 314 ? -16.719 -35.969 -18.562 1 98.06 314 ILE A CA 1
ATOM 2329 C C . ILE A 1 314 ? -15.648 -36.25 -19.609 1 98.06 314 ILE A C 1
ATOM 2331 O O . ILE A 1 314 ? -14.484 -35.875 -19.438 1 98.06 314 ILE A O 1
ATOM 2335 N N . PRO A 1 315 ? -16.047 -36.875 -20.781 1 96.62 315 PRO A N 1
ATOM 2336 C CA . PRO A 1 315 ? -15.047 -37.156 -21.812 1 96.62 315 PRO A CA 1
ATOM 2337 C C . PRO A 1 315 ? -14.328 -35.875 -22.297 1 96.62 315 PRO A C 1
ATOM 2339 O O . PRO A 1 315 ? -14.953 -34.844 -22.469 1 96.62 315 PRO A O 1
ATOM 2342 N N . GLY A 1 316 ? -13 -36.031 -22.375 1 96.31 316 GLY A N 1
ATOM 2343 C CA . GLY A 1 316 ? -12.219 -34.938 -22.922 1 96.31 316 GLY A CA 1
ATOM 2344 C C . GLY A 1 316 ? -11.609 -34.031 -21.859 1 96.31 316 GLY A C 1
ATOM 2345 O O . GLY A 1 316 ? -10.719 -33.25 -22.141 1 96.31 316 GLY A O 1
ATOM 2346 N N . LEU A 1 317 ? -12.117 -34.188 -20.641 1 97.75 317 LEU A N 1
ATOM 2347 C CA . LEU A 1 317 ? -11.57 -33.375 -19.547 1 97.75 317 LEU A CA 1
ATOM 2348 C C . LEU A 1 317 ? -10.695 -34.25 -18.641 1 97.75 317 LEU A C 1
ATOM 2350 O O . LEU A 1 317 ? -10.898 -35.469 -18.531 1 97.75 317 LEU A O 1
ATOM 2354 N N . LYS A 1 318 ? -9.672 -33.656 -18.109 1 95.75 318 LYS A N 1
ATOM 2355 C CA . LYS A 1 318 ? -8.82 -34.25 -17.094 1 95.75 318 LYS A CA 1
ATOM 2356 C C . LYS A 1 318 ? -8.523 -33.281 -15.961 1 95.75 318 LYS A C 1
ATOM 2358 O O . LYS A 1 318 ? -8.539 -32.062 -16.156 1 95.75 318 LYS A O 1
ATOM 2363 N N . THR A 1 319 ? -8.305 -33.781 -14.805 1 96.31 319 THR A N 1
ATOM 2364 C CA . THR A 1 319 ? -7.961 -32.938 -13.664 1 96.31 319 THR A CA 1
ATOM 2365 C C . THR A 1 319 ? -6.523 -33.188 -13.219 1 96.31 319 THR A C 1
ATOM 2367 O O . THR A 1 319 ? -6.047 -34.312 -13.242 1 96.31 319 THR A O 1
ATOM 2370 N N . PHE A 1 320 ? -5.836 -32.062 -12.922 1 92.19 320 PHE A N 1
ATOM 2371 C CA . PHE A 1 320 ? -4.539 -32.125 -12.258 1 92.19 320 PHE A CA 1
ATOM 2372 C C . PHE A 1 320 ? -4.695 -32.594 -10.812 1 92.19 320 PHE A C 1
ATOM 2374 O O . PHE A 1 320 ? -5.422 -31.969 -10.031 1 92.19 320 PHE A O 1
ATOM 2381 N N . ASP A 1 321 ? -4.047 -33.781 -10.438 1 87.81 321 ASP A N 1
ATOM 2382 C CA . ASP A 1 321 ? -4.344 -34.312 -9.117 1 87.81 321 ASP A CA 1
ATOM 2383 C C . ASP A 1 321 ? -3.09 -34.906 -8.469 1 87.81 321 ASP A C 1
ATOM 2385 O O . ASP A 1 321 ? -1.972 -34.594 -8.891 1 87.81 321 ASP A O 1
ATOM 2389 N N . ALA A 1 322 ? -3.375 -35.594 -7.43 1 81.5 322 ALA A N 1
ATOM 2390 C CA . ALA A 1 322 ? -2.336 -36.062 -6.516 1 81.5 322 ALA A CA 1
ATOM 2391 C C . ALA A 1 322 ? -1.375 -37.031 -7.223 1 81.5 322 ALA A C 1
ATOM 2393 O O . ALA A 1 322 ? -0.221 -37.188 -6.816 1 81.5 322 ALA A O 1
ATOM 2394 N N . ALA A 1 323 ? -1.787 -37.594 -8.25 1 80.38 323 ALA A N 1
ATOM 2395 C CA . ALA A 1 323 ? -0.929 -38.531 -8.977 1 80.38 323 ALA A CA 1
ATOM 2396 C C . ALA A 1 323 ? 0.287 -37.812 -9.562 1 80.38 323 ALA A C 1
ATOM 2398 O O . ALA A 1 323 ? 1.339 -38.438 -9.758 1 80.38 323 ALA A O 1
ATOM 2399 N N . ALA A 1 324 ? 0.145 -36.562 -9.695 1 79.06 324 ALA A N 1
ATOM 2400 C CA . ALA A 1 324 ? 1.221 -35.75 -10.266 1 79.06 324 ALA A CA 1
ATOM 2401 C C . ALA A 1 324 ? 2.229 -35.344 -9.195 1 79.06 324 ALA A C 1
ATOM 2403 O O . ALA A 1 324 ? 3.295 -34.812 -9.508 1 79.06 324 ALA A O 1
ATOM 2404 N N . MET A 1 325 ? 2.035 -35.656 -7.949 1 81.44 325 MET A N 1
ATOM 2405 C CA . MET A 1 325 ? 2.832 -35.125 -6.844 1 81.44 325 MET A CA 1
ATOM 2406 C C . MET A 1 325 ? 3.979 -36.094 -6.504 1 81.44 325 MET A C 1
ATOM 2408 O O . MET A 1 325 ? 4.699 -35.875 -5.527 1 81.44 325 MET A O 1
ATOM 2412 N N . THR A 1 326 ? 4.227 -37.031 -7.324 1 81.81 326 THR A N 1
ATOM 2413 C CA . THR A 1 326 ? 5.328 -37.938 -7.09 1 81.81 326 THR A CA 1
ATOM 2414 C C . THR A 1 326 ? 6.59 -37.469 -7.812 1 81.81 326 THR A C 1
ATOM 2416 O O . THR A 1 326 ? 7.652 -38.094 -7.672 1 81.81 326 THR A O 1
ATOM 2419 N N . ARG A 1 327 ? 6.582 -36.438 -8.375 1 83.5 327 ARG A N 1
ATOM 2420 C CA . ARG A 1 327 ? 7.699 -35.875 -9.148 1 83.5 327 ARG A CA 1
ATOM 2421 C C . ARG A 1 327 ? 8.531 -34.938 -8.312 1 83.5 327 ARG A C 1
ATOM 2423 O O . ARG A 1 327 ? 8.055 -34.406 -7.301 1 83.5 327 ARG A O 1
ATOM 2430 N N . PRO A 1 328 ? 9.758 -34.812 -8.766 1 86.56 328 PRO A N 1
ATOM 2431 C CA . PRO A 1 328 ? 10.562 -33.812 -8.07 1 86.56 328 PRO A CA 1
ATOM 2432 C C . PRO A 1 328 ? 9.922 -32.406 -8.086 1 86.56 328 PRO A C 1
ATOM 2434 O O . PRO A 1 328 ? 9.297 -32.031 -9.078 1 86.56 328 PRO A O 1
ATOM 2437 N N . GLY A 1 329 ? 10.031 -31.75 -6.996 1 88.62 329 GLY A N 1
ATOM 2438 C CA . GLY A 1 329 ? 9.484 -30.406 -6.906 1 88.62 329 GLY A CA 1
ATOM 2439 C C . GLY A 1 329 ? 8.055 -30.375 -6.402 1 88.62 329 GLY A C 1
ATOM 2440 O O . GLY A 1 329 ? 7.441 -29.312 -6.316 1 88.62 329 GLY A O 1
ATOM 2441 N N . ALA A 1 330 ? 7.551 -31.562 -6.082 1 92.94 330 ALA A N 1
ATOM 2442 C CA . ALA A 1 330 ? 6.188 -31.672 -5.566 1 92.94 330 ALA A CA 1
ATOM 2443 C C . ALA A 1 330 ? 6.137 -32.562 -4.32 1 92.94 330 ALA A C 1
ATOM 2445 O O . ALA A 1 330 ? 6.77 -33.594 -4.277 1 92.94 330 ALA A O 1
ATOM 2446 N N . SER A 1 331 ? 5.492 -32 -3.256 1 93.56 331 SER A N 1
ATOM 2447 C CA . SER A 1 331 ? 5.301 -32.781 -2.035 1 93.56 331 SER A CA 1
ATOM 2448 C C . SER A 1 331 ? 3.826 -32.906 -1.665 1 93.56 331 SER A C 1
ATOM 2450 O O . SER A 1 331 ? 3.439 -33.75 -0.854 1 93.56 331 SER A O 1
ATOM 2452 N N . GLY A 1 332 ? 3.062 -32.062 -2.213 1 95.25 332 GLY A N 1
ATOM 2453 C CA . GLY A 1 332 ? 1.636 -32.031 -1.934 1 95.25 332 GLY A CA 1
ATOM 2454 C C . GLY A 1 332 ? 0.866 -31.125 -2.875 1 95.25 332 GLY A C 1
ATOM 2455 O O . GLY A 1 332 ? 1.456 -30.484 -3.744 1 95.25 332 GLY A O 1
ATOM 2456 N N . LEU A 1 333 ? -0.445 -31.172 -2.732 1 96.81 333 LEU A N 1
ATOM 2457 C CA . LEU A 1 333 ? -1.334 -30.375 -3.566 1 96.81 333 LEU A CA 1
ATOM 2458 C C . LEU A 1 333 ? -2.428 -29.719 -2.727 1 96.81 333 LEU A C 1
ATOM 2460 O O . LEU A 1 333 ? -3.086 -30.391 -1.929 1 96.81 333 LEU A O 1
ATOM 2464 N N . ASP A 1 334 ? -2.49 -28.391 -2.832 1 97.62 334 ASP A N 1
ATOM 2465 C CA . ASP A 1 334 ? -3.719 -27.75 -2.381 1 97.62 334 ASP A CA 1
ATOM 2466 C C . ASP A 1 334 ? -4.91 -28.172 -3.234 1 97.62 334 ASP A C 1
ATOM 2468 O O . ASP A 1 334 ? -5.16 -27.594 -4.293 1 97.62 334 ASP A O 1
ATOM 2472 N N . VAL A 1 335 ? -5.656 -29.094 -2.713 1 97.56 335 VAL A N 1
ATOM 2473 C CA . VAL A 1 335 ? -6.68 -29.75 -3.518 1 97.56 335 VAL A CA 1
ATOM 2474 C C . VAL A 1 335 ? -7.84 -28.781 -3.766 1 97.56 335 VAL A C 1
ATOM 2476 O O . VAL A 1 335 ? -8.688 -29.031 -4.625 1 97.56 335 VAL A O 1
ATOM 2479 N N . THR A 1 336 ? -7.883 -27.641 -3.041 1 98.19 336 THR A N 1
ATOM 2480 C CA . THR A 1 336 ? -8.961 -26.688 -3.254 1 98.19 336 THR A CA 1
ATOM 2481 C C . THR A 1 336 ? -8.75 -25.906 -4.555 1 98.19 336 THR A C 1
ATOM 2483 O O . THR A 1 336 ? -9.656 -25.203 -5.02 1 98.19 336 THR A O 1
ATOM 2486 N N . LYS A 1 337 ? -7.613 -26.047 -5.109 1 97.38 337 LYS A N 1
ATOM 2487 C CA . LYS A 1 337 ? -7.34 -25.562 -6.461 1 97.38 337 LYS A CA 1
ATOM 2488 C C . LYS A 1 337 ? -7.562 -26.672 -7.492 1 97.38 337 LYS A C 1
ATOM 2490 O O . LYS A 1 337 ? -6.754 -27.594 -7.609 1 97.38 337 LYS A O 1
ATOM 2495 N N . VAL A 1 338 ? -8.594 -26.5 -8.242 1 98.12 338 VAL A N 1
ATOM 2496 C CA . VAL A 1 338 ? -8.969 -27.547 -9.188 1 98.12 338 VAL A CA 1
ATOM 2497 C C . VAL A 1 338 ? -8.594 -27.109 -10.602 1 98.12 338 VAL A C 1
ATOM 2499 O O . VAL A 1 338 ? -9.273 -26.281 -11.211 1 98.12 338 VAL A O 1
ATOM 2502 N N . THR A 1 339 ? -7.543 -27.703 -11.109 1 97.38 339 THR A N 1
ATOM 2503 C CA . THR A 1 339 ? -7.094 -27.469 -12.477 1 97.38 339 THR A CA 1
ATOM 2504 C C . THR A 1 339 ? -7.691 -28.484 -13.43 1 97.38 339 THR A C 1
ATOM 2506 O O . THR A 1 339 ? -7.504 -29.688 -13.25 1 97.38 339 THR A O 1
ATOM 2509 N N . VAL A 1 340 ? -8.414 -28.031 -14.438 1 98.06 340 VAL A N 1
ATOM 2510 C CA . VAL A 1 340 ? -9.07 -28.891 -15.43 1 98.06 340 VAL A CA 1
ATOM 2511 C C . VAL A 1 340 ? -8.438 -28.656 -16.797 1 98.06 340 VAL A C 1
ATOM 2513 O O . VAL A 1 340 ? -8.484 -27.547 -17.344 1 98.06 340 VAL A O 1
ATOM 2516 N N . SER A 1 341 ? -7.867 -29.688 -17.344 1 96.19 341 SER A N 1
ATOM 2517 C CA . SER A 1 341 ? -7.352 -29.625 -18.703 1 96.19 341 SER A CA 1
ATOM 2518 C C . SER A 1 341 ? -8.469 -29.797 -19.734 1 96.19 341 SER A C 1
ATOM 2520 O O . SER A 1 341 ? -9.242 -30.766 -19.641 1 96.19 341 SER A O 1
ATOM 2522 N N . VAL A 1 342 ? -8.508 -28.938 -20.688 1 96.25 342 VAL A N 1
ATOM 2523 C CA . VAL A 1 342 ? -9.531 -29 -21.719 1 96.25 342 VAL A CA 1
ATOM 2524 C C . VAL A 1 342 ? -8.914 -29.438 -23.047 1 96.25 342 VAL A C 1
ATOM 2526 O O . VAL A 1 342 ? -9.555 -29.344 -24.094 1 96.25 342 VAL A O 1
ATOM 2529 N N . ARG A 1 343 ? -7.746 -29.906 -23 1 92.38 343 ARG A N 1
ATOM 2530 C CA . ARG A 1 343 ? -7.027 -30.328 -24.188 1 92.38 343 ARG A CA 1
ATOM 2531 C C . ARG A 1 343 ? -7.797 -31.406 -24.938 1 92.38 343 ARG A C 1
ATOM 2533 O O . ARG A 1 343 ? -7.816 -31.406 -26.172 1 92.38 343 ARG A O 1
ATOM 2540 N N . GLY A 1 344 ? -8.328 -32.25 -24.203 1 94.81 344 GLY A N 1
ATOM 2541 C CA . GLY A 1 344 ? -9.07 -33.344 -24.797 1 94.81 344 GLY A CA 1
ATOM 2542 C C . GLY A 1 344 ? -10.312 -32.906 -25.547 1 94.81 344 GLY A C 1
ATOM 2543 O O . GLY A 1 344 ? -10.875 -33.656 -26.344 1 94.81 344 GLY A O 1
ATOM 2544 N N . LEU A 1 345 ? -10.75 -31.719 -25.281 1 96.75 345 LEU A N 1
ATOM 2545 C CA . LEU A 1 345 ? -11.898 -31.156 -25.984 1 96.75 345 LEU A CA 1
ATOM 2546 C C . LEU A 1 345 ? -11.469 -30.453 -27.266 1 96.75 345 LEU A C 1
ATOM 2548 O O . LEU A 1 345 ? -12.305 -30.016 -28.047 1 96.75 345 LEU A O 1
ATOM 2552 N N . GLY A 1 346 ? -10.133 -30.344 -27.422 1 94.62 346 GLY A N 1
ATOM 2553 C CA . GLY A 1 346 ? -9.641 -29.578 -28.562 1 94.62 346 GLY A CA 1
ATOM 2554 C C . GLY A 1 346 ? -9.781 -28.078 -28.375 1 94.62 346 GLY A C 1
ATOM 2555 O O . GLY A 1 346 ? -9.805 -27.328 -29.359 1 94.62 346 GLY A O 1
ATOM 2556 N N . LEU A 1 347 ? -9.961 -27.641 -27.156 1 94.31 347 LEU A N 1
ATOM 2557 C CA . LEU A 1 347 ? -10.07 -26.234 -26.812 1 94.31 347 LEU A CA 1
ATOM 2558 C C . LEU A 1 347 ? -8.82 -25.75 -26.094 1 94.31 347 LEU A C 1
ATOM 2560 O O . LEU A 1 347 ? -8.133 -26.531 -25.438 1 94.31 347 LEU A O 1
ATOM 2564 N N . THR A 1 348 ? -8.438 -24.438 -26.297 1 90.94 348 THR A N 1
ATOM 2565 C CA . THR A 1 348 ? -7.48 -23.812 -25.391 1 90.94 348 THR A CA 1
ATOM 2566 C C . THR A 1 348 ? -8.164 -23.406 -24.078 1 90.94 348 THR A C 1
ATOM 2568 O O . THR A 1 348 ? -9.383 -23.25 -24.031 1 90.94 348 THR A O 1
ATOM 2571 N N . GLY A 1 349 ? -7.402 -23.312 -23.047 1 93.44 349 GLY A N 1
ATOM 2572 C CA . GLY A 1 349 ? -7.957 -22.797 -21.812 1 93.44 349 GLY A CA 1
ATOM 2573 C C . GLY A 1 349 ? -8.641 -21.453 -21.969 1 93.44 349 GLY A C 1
ATOM 2574 O O . GLY A 1 349 ? -9.695 -21.203 -21.391 1 93.44 349 GLY A O 1
ATOM 2575 N N . VAL A 1 350 ? -8.133 -20.594 -22.812 1 90.69 350 VAL A N 1
ATOM 2576 C CA . VAL A 1 350 ? -8.664 -19.25 -23.031 1 90.69 350 VAL A CA 1
ATOM 2577 C C . VAL A 1 350 ? -10.031 -19.344 -23.703 1 90.69 350 VAL A C 1
ATOM 2579 O O . VAL A 1 350 ? -10.969 -18.641 -23.312 1 90.69 350 VAL A O 1
ATOM 2582 N N . GLU A 1 351 ? -10.094 -20.172 -24.719 1 93.88 351 GLU A N 1
ATOM 2583 C CA . GLU A 1 351 ? -11.375 -20.375 -25.391 1 93.88 351 GLU A CA 1
ATOM 2584 C C . GLU A 1 351 ? -12.43 -20.922 -24.438 1 93.88 351 GLU A C 1
ATOM 2586 O O . GLU A 1 351 ? -13.57 -20.453 -24.438 1 93.88 351 GLU A O 1
ATOM 2591 N N . ALA A 1 352 ? -12.031 -21.891 -23.688 1 97.44 352 ALA A N 1
ATOM 2592 C CA . ALA A 1 352 ? -12.945 -22.5 -22.719 1 97.44 352 ALA A CA 1
ATOM 2593 C C . ALA A 1 352 ? -13.414 -21.484 -21.688 1 97.44 352 ALA A C 1
ATOM 2595 O O . ALA A 1 352 ? -14.578 -21.469 -21.297 1 97.44 352 ALA A O 1
ATOM 2596 N N . GLU A 1 353 ? -12.5 -20.641 -21.203 1 96.12 353 GLU A N 1
ATOM 2597 C CA . GLU A 1 353 ? -12.852 -19.609 -20.25 1 96.12 353 GLU A CA 1
ATOM 2598 C C . GLU A 1 353 ? -13.914 -18.672 -20.812 1 96.12 353 GLU A C 1
ATOM 2600 O O . GLU A 1 353 ? -14.852 -18.297 -20.109 1 96.12 353 GLU A O 1
ATOM 2605 N N . GLN A 1 354 ? -13.742 -18.281 -22.047 1 95.88 354 GLN A N 1
ATOM 2606 C CA . GLN A 1 354 ? -14.688 -17.359 -22.672 1 95.88 354 GLN A CA 1
ATOM 2607 C C . GLN A 1 354 ? -16.078 -17.984 -22.766 1 95.88 354 GLN A C 1
ATOM 2609 O O . GLN A 1 354 ? -17.078 -17.328 -22.5 1 95.88 354 GLN A O 1
ATOM 2614 N N . LEU A 1 355 ? -16.078 -19.219 -23.141 1 97.81 355 LEU A N 1
ATOM 2615 C CA . LEU A 1 355 ? -17.359 -19.938 -23.25 1 97.81 355 LEU A CA 1
ATOM 2616 C C . LEU A 1 355 ? -18.016 -20.078 -21.875 1 97.81 355 LEU A C 1
ATOM 2618 O O . LEU A 1 355 ? -19.203 -19.797 -21.719 1 97.81 355 LEU A O 1
ATOM 2622 N N . LEU A 1 356 ? -17.234 -20.484 -20.891 1 98.25 356 LEU A N 1
ATOM 2623 C CA . LEU A 1 356 ? -17.766 -20.641 -19.547 1 98.25 356 LEU A CA 1
ATOM 2624 C C . LEU A 1 356 ? -18.281 -19.312 -19.016 1 98.25 356 LEU A C 1
ATOM 2626 O O . LEU A 1 356 ? -19.375 -19.266 -18.422 1 98.25 356 LEU A O 1
ATOM 2630 N N . ARG A 1 357 ? -17.547 -18.234 -19.234 1 96.44 357 ARG A N 1
ATOM 2631 C CA . ARG A 1 357 ? -17.875 -16.922 -18.703 1 96.44 357 ARG A CA 1
ATOM 2632 C C . ARG A 1 357 ? -19.125 -16.359 -19.375 1 96.44 357 ARG A C 1
ATOM 2634 O O . ARG A 1 357 ? -20.031 -15.883 -18.703 1 96.44 357 ARG A O 1
ATOM 2641 N N . HIS A 1 358 ? -19.203 -16.406 -20.656 1 96 358 HIS A N 1
ATOM 2642 C CA . HIS A 1 358 ? -20.188 -15.625 -21.375 1 96 358 HIS A CA 1
ATOM 2643 C C . HIS A 1 358 ? -21.391 -16.469 -21.766 1 96 358 HIS A C 1
ATOM 2645 O O . HIS A 1 358 ? -22.5 -15.961 -21.891 1 96 358 HIS A O 1
ATOM 2651 N N . THR A 1 359 ? -21.141 -17.75 -21.938 1 97.5 359 THR A N 1
ATOM 2652 C CA . THR A 1 359 ? -22.25 -18.625 -22.328 1 97.5 359 THR A CA 1
ATOM 2653 C C . THR A 1 359 ? -22.859 -19.312 -21.094 1 97.5 359 THR A C 1
ATOM 2655 O O . THR A 1 359 ? -24.078 -19.344 -20.922 1 97.5 359 THR A O 1
ATOM 2658 N N . TYR A 1 360 ? -22.031 -19.812 -20.234 1 98 360 TYR A N 1
ATOM 2659 C CA . TYR A 1 360 ? -22.531 -20.641 -19.141 1 98 360 TYR A CA 1
ATOM 2660 C C . TYR A 1 360 ? -22.5 -19.875 -17.812 1 98 360 TYR A C 1
ATOM 2662 O O . TYR A 1 360 ? -22.984 -20.375 -16.797 1 98 360 TYR A O 1
ATOM 2670 N N . LYS A 1 361 ? -21.875 -18.719 -17.75 1 97.31 361 LYS A N 1
ATOM 2671 C CA . LYS A 1 361 ? -21.875 -17.781 -16.625 1 97.31 361 LYS A CA 1
ATOM 2672 C C . LYS A 1 361 ? -21.141 -18.359 -15.422 1 97.31 361 LYS A C 1
ATOM 2674 O O . LYS A 1 361 ? -21.656 -18.328 -14.297 1 97.31 361 LYS A O 1
ATOM 2679 N N . VAL A 1 362 ? -20.031 -18.906 -15.711 1 97.81 362 VAL A N 1
ATOM 2680 C CA . VAL A 1 362 ? -19.062 -19.359 -14.719 1 97.81 362 VAL A CA 1
ATOM 2681 C C . VAL A 1 362 ? -17.703 -18.75 -15.008 1 97.81 362 VAL A C 1
ATOM 2683 O O . VAL A 1 362 ? -17.219 -18.781 -16.141 1 97.81 362 VAL A O 1
ATOM 2686 N N . GLN A 1 363 ? -17.109 -18.125 -14.016 1 96.56 363 GLN A N 1
ATOM 2687 C CA . GLN A 1 363 ? -15.805 -17.516 -14.203 1 96.56 363 GLN A CA 1
ATOM 2688 C C . GLN A 1 363 ? -14.734 -18.25 -13.406 1 96.56 363 GLN A C 1
ATOM 2690 O O . GLN A 1 363 ? -14.836 -18.375 -12.18 1 96.56 363 GLN A O 1
ATOM 2695 N N . CYS A 1 364 ? -13.766 -18.781 -14.102 1 96.5 364 CYS A N 1
ATOM 2696 C CA . CYS A 1 364 ? -12.633 -19.438 -13.461 1 96.5 364 CYS A CA 1
ATOM 2697 C C . CYS A 1 364 ? -11.617 -18.422 -12.961 1 96.5 364 CYS A C 1
ATOM 2699 O O . CYS A 1 364 ? -11.789 -17.219 -13.164 1 96.5 364 CYS A O 1
ATOM 2701 N N . GLU A 1 365 ? -10.617 -18.859 -12.195 1 94.94 365 GLU A N 1
ATOM 2702 C CA . GLU A 1 365 ? -9.547 -18.031 -11.656 1 94.94 365 GLU A CA 1
ATOM 2703 C C . GLU A 1 365 ? -8.555 -17.625 -12.75 1 94.94 365 GLU A C 1
ATOM 2705 O O . GLU A 1 365 ? -8.094 -16.484 -12.789 1 94.94 365 GLU A O 1
ATOM 2710 N N . LEU A 1 366 ? -8.203 -18.594 -13.508 1 90.62 366 LEU A N 1
ATOM 2711 C CA . LEU A 1 366 ? -7.266 -18.344 -14.594 1 90.62 366 LEU A CA 1
ATOM 2712 C C . LEU A 1 366 ? -7.375 -19.422 -15.672 1 90.62 366 LEU A C 1
ATOM 2714 O O . LEU A 1 366 ? -7.922 -20.484 -15.43 1 90.62 366 LEU A O 1
ATOM 2718 N N . SER A 1 367 ? -6.977 -19.016 -16.859 1 90.88 367 SER A N 1
ATOM 2719 C CA . SER A 1 367 ? -6.812 -19.953 -17.969 1 90.88 367 SER A CA 1
ATOM 2720 C C . SER A 1 367 ? -5.422 -19.844 -18.578 1 90.88 367 SER A C 1
ATOM 2722 O O . SER A 1 367 ? -4.758 -18.812 -18.453 1 90.88 367 SER A O 1
ATOM 2724 N N . ASP A 1 368 ? -4.949 -20.906 -19 1 87.44 368 ASP A N 1
ATOM 2725 C CA . ASP A 1 368 ? -3.719 -20.906 -19.781 1 87.44 368 ASP A CA 1
ATOM 2726 C C . ASP A 1 368 ? -3.91 -21.656 -21.094 1 87.44 368 ASP A C 1
ATOM 2728 O O . ASP A 1 368 ? -5.027 -21.7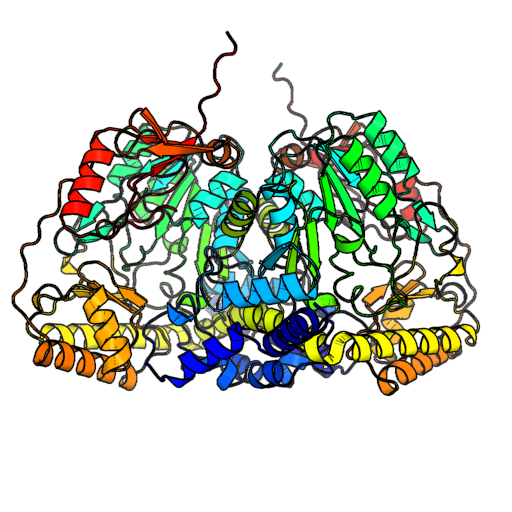34 -21.609 1 87.44 368 ASP A O 1
ATOM 2732 N N . ALA A 1 369 ? -2.869 -22.109 -21.719 1 84.06 369 ALA A N 1
ATOM 2733 C CA . ALA A 1 369 ? -2.967 -22.688 -23.062 1 84.06 369 ALA A CA 1
ATOM 2734 C C . ALA A 1 369 ? -3.818 -23.953 -23.047 1 84.06 369 ALA A C 1
ATOM 2736 O O . ALA A 1 369 ? -4.48 -24.266 -24.047 1 84.06 369 ALA A O 1
ATOM 2737 N N . GLU A 1 370 ? -3.838 -24.641 -21.875 1 90.19 370 GLU A N 1
ATOM 2738 C CA . GLU A 1 370 ? -4.465 -25.969 -21.906 1 90.19 370 GLU A CA 1
ATOM 2739 C C . GLU A 1 370 ? -5.422 -26.156 -20.734 1 90.19 370 GLU A C 1
ATOM 2741 O O . GLU A 1 370 ? -6.195 -27.109 -20.719 1 90.19 370 GLU A O 1
ATOM 2746 N N . ASN A 1 371 ? -5.383 -25.203 -19.828 1 94.5 371 ASN A N 1
ATOM 2747 C CA . ASN A 1 371 ? -6.035 -25.5 -18.562 1 94.5 371 ASN A CA 1
ATOM 2748 C C . ASN A 1 371 ? -6.922 -24.359 -18.109 1 94.5 371 ASN A C 1
ATOM 2750 O O . ASN A 1 371 ? -6.75 -23.219 -18.547 1 94.5 371 ASN A O 1
ATOM 2754 N N . LEU A 1 372 ? -7.887 -24.75 -17.281 1 96.69 372 LEU A N 1
ATOM 2755 C CA . LEU A 1 372 ? -8.664 -23.844 -16.438 1 96.69 372 LEU A CA 1
ATOM 2756 C C . LEU A 1 372 ? -8.398 -24.125 -14.961 1 96.69 372 LEU A C 1
ATOM 2758 O O . LEU A 1 372 ? -8.312 -25.281 -14.547 1 96.69 372 LEU A O 1
ATOM 2762 N N . LEU A 1 373 ? -8.211 -23.094 -14.219 1 96.94 373 LEU A N 1
ATOM 2763 C CA . LEU A 1 373 ? -8.055 -23.234 -12.781 1 96.94 373 LEU A CA 1
ATOM 2764 C C . LEU A 1 373 ? -9.258 -22.656 -12.039 1 96.94 373 LEU A C 1
ATOM 2766 O O . LEU A 1 373 ? -9.633 -21.5 -12.266 1 96.94 373 LEU A O 1
ATOM 2770 N N . PHE A 1 374 ? -9.867 -23.484 -11.211 1 98.25 374 PHE A N 1
ATOM 2771 C CA . PHE A 1 374 ? -10.984 -23.078 -10.375 1 98.25 374 PHE A CA 1
ATOM 2772 C C . PHE A 1 374 ? -10.602 -23.094 -8.898 1 98.25 374 PHE A C 1
ATOM 2774 O O . PHE A 1 374 ? -10.07 -24.094 -8.406 1 98.25 374 PHE A O 1
ATOM 2781 N N . ILE A 1 375 ? -10.875 -22.031 -8.18 1 97.81 375 ILE A N 1
ATOM 2782 C CA . ILE A 1 375 ? -10.641 -22 -6.742 1 97.81 375 ILE A CA 1
ATOM 2783 C C . ILE A 1 375 ? -11.93 -22.328 -6 1 97.81 375 ILE A C 1
ATOM 2785 O O . ILE A 1 375 ? -12.938 -21.641 -6.152 1 97.81 375 ILE A O 1
ATOM 2789 N N . ILE A 1 376 ? -11.898 -23.406 -5.27 1 98.62 376 ILE A N 1
ATOM 2790 C CA . ILE A 1 376 ? -12.969 -23.719 -4.32 1 98.62 376 ILE A CA 1
ATOM 2791 C C . ILE A 1 376 ? -12.594 -23.188 -2.938 1 98.62 376 ILE A C 1
ATOM 2793 O O . ILE A 1 376 ? -11.688 -23.719 -2.285 1 98.62 376 ILE A O 1
ATOM 2797 N N . SER A 1 377 ? -13.266 -22.156 -2.502 1 98.06 377 SER A N 1
ATOM 2798 C CA . SER A 1 377 ? -12.93 -21.547 -1.219 1 98.06 377 SER A CA 1
ATOM 2799 C C . SER A 1 377 ? -13.914 -21.969 -0.134 1 98.06 377 SER A C 1
ATOM 2801 O O . SER A 1 377 ? -14.844 -22.734 -0.396 1 98.06 377 SER A O 1
ATOM 2803 N N . TYR A 1 378 ? -13.688 -21.469 1.053 1 98.12 378 TYR A N 1
ATOM 2804 C CA . TYR A 1 378 ? -14.531 -21.75 2.213 1 98.12 378 TYR A CA 1
ATOM 2805 C C . TYR A 1 378 ? -15.961 -21.266 1.976 1 98.12 378 TYR A C 1
ATOM 2807 O O . TYR A 1 378 ? -16.875 -21.688 2.67 1 98.12 378 TYR A O 1
ATOM 2815 N N . ALA A 1 379 ? -16.172 -20.391 1.028 1 98.12 379 ALA A N 1
ATOM 2816 C CA . ALA A 1 379 ? -17.469 -19.75 0.811 1 98.12 379 ALA A CA 1
ATOM 2817 C C . ALA A 1 379 ? -18.375 -20.609 -0.057 1 98.12 379 ALA A C 1
ATOM 2819 O O . ALA A 1 379 ? -19.594 -20.453 -0.038 1 98.12 379 ALA A O 1
ATOM 2820 N N . ASP A 1 380 ? -17.812 -21.5 -0.834 1 98.19 380 ASP A N 1
ATOM 2821 C CA . ASP A 1 380 ? -18.562 -22.281 -1.814 1 98.19 380 ASP A CA 1
ATOM 2822 C C . ASP A 1 380 ? -19.422 -23.344 -1.131 1 98.19 380 ASP A C 1
ATOM 2824 O O . ASP A 1 380 ? -19.062 -23.844 -0.058 1 98.19 380 ASP A O 1
ATOM 2828 N N . THR A 1 381 ? -20.484 -23.656 -1.789 1 97.88 381 THR A N 1
ATOM 2829 C CA . THR A 1 381 ? -21.375 -24.719 -1.347 1 97.88 381 THR A CA 1
ATOM 2830 C C . THR A 1 381 ? -21.609 -25.734 -2.465 1 97.88 381 THR A C 1
ATOM 2832 O O . THR A 1 381 ? -21.031 -25.609 -3.543 1 97.88 381 THR A O 1
ATOM 2835 N N . GLU A 1 382 ? -22.438 -26.703 -2.119 1 98.25 382 GLU A N 1
ATOM 2836 C CA . GLU A 1 382 ? -22.781 -27.734 -3.088 1 98.25 382 GLU A CA 1
ATOM 2837 C C . GLU A 1 382 ? -23.453 -27.141 -4.316 1 98.25 382 GLU A C 1
ATOM 2839 O O . GLU A 1 382 ? -23.266 -27.625 -5.438 1 98.25 382 GLU A O 1
ATOM 2844 N N . ARG A 1 383 ? -24.125 -26.094 -4.102 1 97.94 383 ARG A N 1
ATOM 2845 C CA . ARG A 1 383 ? -24.875 -25.469 -5.184 1 97.94 383 ARG A CA 1
ATOM 2846 C C . ARG A 1 383 ? -23.938 -24.922 -6.254 1 97.94 383 ARG A C 1
ATOM 2848 O O . ARG A 1 383 ? -24.109 -25.188 -7.441 1 97.94 383 ARG A O 1
ATOM 2855 N N . GLU A 1 384 ? -22.984 -24.125 -5.832 1 97.62 384 GLU A N 1
ATOM 2856 C CA . GLU A 1 384 ? -22.047 -23.516 -6.777 1 97.62 384 GLU A CA 1
ATOM 2857 C C . GLU A 1 384 ? -21.234 -24.594 -7.504 1 97.62 384 GLU A C 1
ATOM 2859 O O . GLU A 1 384 ? -21.016 -24.5 -8.719 1 97.62 384 GLU A O 1
ATOM 2864 N N . VAL A 1 385 ? -20.828 -25.625 -6.832 1 98.38 385 VAL A N 1
ATOM 2865 C CA . VAL A 1 385 ? -19.969 -26.656 -7.402 1 98.38 385 VAL A CA 1
ATOM 2866 C C . VAL A 1 385 ? -20.766 -27.5 -8.398 1 98.38 385 VAL A C 1
ATOM 2868 O O . VAL A 1 385 ? -20.25 -27.891 -9.445 1 98.38 385 VAL A O 1
ATOM 2871 N N . ALA A 1 386 ? -22 -27.766 -8.047 1 98.31 386 ALA A N 1
ATOM 2872 C CA . ALA A 1 386 ? -22.875 -28.5 -8.969 1 98.31 386 ALA A CA 1
ATOM 2873 C C . ALA A 1 386 ? -23.078 -27.734 -10.266 1 98.31 386 ALA A C 1
ATOM 2875 O O . ALA A 1 386 ? -23.078 -28.312 -11.352 1 98.31 386 ALA A O 1
ATOM 2876 N N . ARG A 1 387 ? -23.25 -26.484 -10.141 1 98.25 387 ARG A N 1
ATOM 2877 C CA . ARG A 1 387 ? -23.438 -25.641 -11.312 1 98.25 387 ARG A CA 1
ATOM 2878 C C . ARG A 1 387 ? -22.172 -25.625 -12.18 1 98.25 387 ARG A C 1
ATOM 2880 O O . ARG A 1 387 ? -22.266 -25.609 -13.406 1 98.25 387 ARG A O 1
ATOM 2887 N N . LEU A 1 388 ? -21.016 -25.594 -11.547 1 98.75 388 LEU A N 1
ATOM 2888 C CA . LEU A 1 388 ? -19.766 -25.656 -12.281 1 98.75 388 LEU A CA 1
ATOM 2889 C C . LEU A 1 388 ? -19.641 -26.984 -13.039 1 98.75 388 LEU A C 1
ATOM 2891 O O . LEU A 1 388 ? -19.266 -27 -14.211 1 98.75 388 LEU A O 1
ATOM 2895 N N . ALA A 1 389 ? -19.984 -28.062 -12.398 1 98.69 389 ALA A N 1
ATOM 2896 C CA . ALA A 1 389 ? -19.922 -29.375 -13.039 1 98.69 389 ALA A CA 1
ATOM 2897 C C . ALA A 1 389 ? -20.859 -29.438 -14.25 1 98.69 389 ALA A C 1
ATOM 2899 O O . ALA A 1 389 ? -20.484 -29.984 -15.289 1 98.69 389 ALA A O 1
ATOM 2900 N N . GLU A 1 390 ? -21.984 -28.875 -14.07 1 98.56 390 GLU A N 1
ATOM 2901 C CA . GLU A 1 390 ? -22.969 -28.828 -15.164 1 98.56 390 GLU A CA 1
ATOM 2902 C C . GLU A 1 390 ? -22.438 -28.016 -16.344 1 98.56 390 GLU A C 1
ATOM 2904 O O . GLU A 1 390 ? -22.609 -28.406 -17.5 1 98.56 390 GLU A O 1
ATOM 2909 N N . ALA A 1 391 ? -21.891 -26.906 -16.016 1 98.75 391 ALA A N 1
ATOM 2910 C CA . ALA A 1 391 ? -21.344 -26.047 -17.062 1 98.75 391 ALA A CA 1
ATOM 2911 C C . ALA A 1 391 ? -20.219 -26.75 -17.828 1 98.75 391 ALA A C 1
ATOM 2913 O O . ALA A 1 391 ? -20.125 -26.641 -19.047 1 98.75 391 ALA A O 1
ATOM 2914 N N . LEU A 1 392 ? -19.375 -27.484 -17.156 1 98.81 392 LEU A N 1
ATOM 2915 C CA . LEU A 1 392 ? -18.281 -28.234 -17.781 1 98.81 392 LEU A CA 1
ATOM 2916 C C . LEU A 1 392 ? -18.812 -29.359 -18.656 1 98.81 392 LEU A C 1
ATOM 2918 O O . LEU A 1 392 ? -18.266 -29.625 -19.734 1 98.81 392 LEU A O 1
ATOM 2922 N N . ARG A 1 393 ? -19.859 -30.031 -18.219 1 98.56 393 ARG A N 1
ATOM 2923 C CA . ARG A 1 393 ? -20.5 -31.062 -19.031 1 98.56 393 ARG A CA 1
ATOM 2924 C C . ARG A 1 393 ? -21.062 -30.484 -20.312 1 98.56 393 ARG A C 1
ATOM 2926 O O . ARG A 1 393 ? -20.891 -31.062 -21.391 1 98.56 393 ARG A O 1
ATOM 2933 N N . ALA A 1 394 ? -21.719 -29.344 -20.125 1 98.56 394 ALA A N 1
ATOM 2934 C CA . ALA A 1 394 ? -22.297 -28.672 -21.297 1 98.56 394 ALA A CA 1
ATOM 2935 C C . ALA A 1 394 ? -21.203 -28.234 -22.266 1 98.56 394 ALA A C 1
ATOM 2937 O O . ALA A 1 394 ? -21.344 -28.359 -23.484 1 98.56 394 ALA A O 1
ATOM 2938 N N . LEU A 1 395 ? -20.125 -27.703 -21.734 1 98.5 395 LEU A N 1
ATOM 2939 C CA . LEU A 1 395 ? -18.984 -27.281 -22.547 1 98.5 395 LEU A CA 1
ATOM 2940 C C . LEU A 1 395 ? -18.453 -28.453 -23.391 1 98.5 395 LEU A C 1
ATOM 2942 O O . LEU A 1 395 ? -18.234 -28.297 -24.594 1 98.5 395 LEU A O 1
ATOM 2946 N N . ALA A 1 396 ? -18.281 -29.594 -22.75 1 98.25 396 ALA A N 1
ATOM 2947 C CA . ALA A 1 396 ? -17.766 -30.766 -23.422 1 98.25 396 ALA A CA 1
ATOM 2948 C C . ALA A 1 396 ? -18.734 -31.281 -24.484 1 98.25 396 ALA A C 1
ATOM 2950 O O . ALA A 1 396 ? -18.328 -31.688 -25.578 1 98.25 396 ALA A O 1
ATOM 2951 N N . ARG A 1 397 ? -19.969 -31.25 -24.188 1 97.62 397 ARG A N 1
ATOM 2952 C CA . ARG A 1 397 ? -21 -31.766 -25.078 1 97.62 397 ARG A CA 1
ATOM 2953 C C . ARG A 1 397 ? -21.156 -30.891 -26.312 1 97.62 397 ARG A C 1
ATOM 2955 O O . ARG A 1 397 ? -21.297 -31.406 -27.422 1 97.62 397 ARG A O 1
ATOM 2962 N N . GLU A 1 398 ? -21.031 -29.625 -26.109 1 97.62 398 GLU A N 1
ATOM 2963 C CA . GLU A 1 398 ? -21.484 -28.688 -27.141 1 97.62 398 GLU A CA 1
ATOM 2964 C C . GLU A 1 398 ? -20.297 -28.156 -27.938 1 97.62 398 GLU A C 1
ATOM 2966 O O . GLU A 1 398 ? -20.469 -27.688 -29.062 1 97.62 398 GLU A O 1
ATOM 2971 N N . HIS A 1 399 ? -19.109 -28.25 -27.406 1 96.19 399 HIS A N 1
ATOM 2972 C CA . HIS A 1 399 ? -18.062 -27.469 -28.062 1 96.19 399 HIS A CA 1
ATOM 2973 C C . HIS A 1 399 ? -16.828 -28.328 -28.312 1 96.19 399 HIS A C 1
ATOM 2975 O O . HIS A 1 399 ? -15.797 -27.828 -28.75 1 96.19 399 HIS A O 1
ATOM 2981 N N . ALA A 1 400 ? -16.844 -29.609 -28.047 1 95.19 400 ALA A N 1
ATOM 2982 C CA . ALA A 1 400 ? -15.703 -30.484 -28.281 1 95.19 400 ALA A CA 1
ATOM 2983 C C . ALA A 1 400 ? -15.352 -30.531 -29.766 1 95.19 400 ALA A C 1
ATOM 2985 O O . ALA A 1 400 ? -16.25 -30.562 -30.625 1 95.19 400 ALA A O 1
ATOM 2986 N N . ARG A 1 401 ? -14.109 -30.453 -30.016 1 94.44 401 ARG A N 1
ATOM 2987 C CA . ARG A 1 401 ? -13.562 -30.641 -31.359 1 94.44 401 ARG A CA 1
ATOM 2988 C C . ARG A 1 401 ? -12.336 -31.547 -31.328 1 94.44 401 ARG A C 1
ATOM 2990 O O . ARG A 1 401 ? -11.953 -32.062 -30.266 1 94.44 401 ARG A O 1
ATOM 2997 N N . THR A 1 402 ? -11.719 -31.812 -32.469 1 89.5 402 THR A N 1
ATOM 2998 C CA . THR A 1 402 ? -10.539 -32.688 -32.531 1 89.5 402 THR A CA 1
ATOM 2999 C C . THR A 1 402 ? -9.328 -31.984 -31.922 1 89.5 402 THR A C 1
ATOM 3001 O O . THR A 1 402 ? -8.969 -30.875 -32.312 1 89.5 402 THR A O 1
ATOM 3004 N N . PRO A 1 403 ? -8.781 -32.656 -30.953 1 87.75 403 PRO A N 1
ATOM 3005 C CA . PRO A 1 403 ? -7.602 -32.062 -30.328 1 87.75 403 PRO A CA 1
ATOM 3006 C C . PRO A 1 403 ? -6.43 -31.906 -31.297 1 87.75 403 PRO A C 1
ATOM 3008 O O . PRO A 1 403 ? -6.215 -32.781 -32.156 1 87.75 403 PRO A O 1
ATOM 3011 N N . GLY A 1 404 ? -5.797 -30.766 -31.188 1 75.12 404 GLY A N 1
ATOM 3012 C CA . GLY A 1 404 ? -4.602 -30.578 -32 1 75.12 404 GLY A CA 1
ATOM 3013 C C . GLY A 1 404 ? -3.354 -31.172 -31.375 1 75.12 404 GLY A C 1
ATOM 3014 O O . GLY A 1 404 ? -3.4 -31.703 -30.266 1 75.12 404 GLY A O 1
ATOM 3015 N N . LYS A 1 405 ? -2.297 -31.172 -32.219 1 69.75 405 LYS A N 1
ATOM 3016 C CA . LYS A 1 405 ? -1.001 -31.656 -31.766 1 69.75 405 LYS A CA 1
ATOM 3017 C C . LYS A 1 405 ? -0.39 -30.688 -30.75 1 69.75 405 LYS A C 1
ATOM 3019 O O . LYS A 1 405 ? -0.523 -29.469 -30.891 1 69.75 405 LYS A O 1
ATOM 3024 N N . ARG A 1 406 ? 0.099 -31.359 -29.656 1 69.69 406 ARG A N 1
ATOM 3025 C CA . ARG A 1 406 ? 0.812 -30.594 -28.625 1 69.69 406 ARG A CA 1
ATOM 3026 C C . ARG A 1 406 ? 2.305 -30.547 -28.938 1 69.69 406 ARG A C 1
ATOM 3028 O O . ARG A 1 406 ? 2.977 -31.578 -28.984 1 69.69 406 ARG A O 1
ATOM 3035 N N . GLU A 1 407 ? 2.826 -29.469 -29.547 1 66.56 407 GLU A N 1
ATOM 3036 C CA . GLU A 1 407 ? 4.277 -29.406 -29.672 1 66.56 407 GLU A CA 1
ATOM 3037 C C . GLU A 1 407 ? 4.863 -28.281 -28.812 1 66.56 407 GLU A C 1
ATOM 3039 O O . GLU A 1 407 ? 4.406 -27.141 -28.891 1 66.56 407 GLU A O 1
ATOM 3044 N N . MET A 1 408 ? 5.539 -28.719 -27.734 1 73.62 408 MET A N 1
ATOM 3045 C CA . MET A 1 408 ? 6.289 -27.719 -26.984 1 73.62 408 MET A CA 1
ATOM 3046 C C . MET A 1 408 ? 7.789 -27.922 -27.156 1 73.62 408 MET A C 1
ATOM 3048 O O . MET A 1 408 ? 8.297 -29.016 -26.922 1 73.62 408 MET A O 1
ATOM 3052 N N . PRO A 1 409 ? 8.406 -26.797 -27.594 1 75.06 409 PRO A N 1
ATOM 3053 C CA . PRO A 1 409 ? 9.867 -26.922 -27.656 1 75.06 409 PRO A CA 1
ATOM 3054 C C . PRO A 1 409 ? 10.5 -27.094 -26.266 1 75.06 409 PRO A C 1
ATOM 3056 O O . PRO A 1 409 ? 9.852 -26.828 -25.25 1 75.06 409 PRO A O 1
ATOM 3059 N N . ALA A 1 410 ? 11.711 -27.609 -26.297 1 77.06 410 ALA A N 1
ATOM 3060 C CA . ALA A 1 410 ? 12.484 -27.719 -25.062 1 77.06 410 ALA A CA 1
ATOM 3061 C C . ALA A 1 410 ? 12.781 -26.328 -24.484 1 77.06 410 ALA A C 1
ATOM 3063 O O . ALA A 1 410 ? 13.109 -25.406 -25.234 1 77.06 410 ALA A O 1
ATOM 3064 N N . LEU A 1 411 ? 12.664 -26.234 -23.156 1 80.81 411 LEU A N 1
ATOM 3065 C CA . LEU A 1 411 ? 12.938 -24.969 -22.5 1 80.81 411 LEU A CA 1
ATOM 3066 C C . LEU A 1 411 ? 14.414 -24.609 -22.625 1 80.81 411 LEU A C 1
ATOM 3068 O O . LEU A 1 411 ? 15.281 -25.469 -22.469 1 80.81 411 LEU A O 1
ATOM 3072 N N . PRO A 1 412 ? 14.664 -23.344 -22.938 1 83.44 412 PRO A N 1
ATOM 3073 C CA . PRO A 1 412 ? 16.062 -22.922 -22.922 1 83.44 412 PRO A CA 1
ATOM 3074 C C . PRO A 1 412 ? 16.641 -22.844 -21.5 1 83.44 412 PRO A C 1
ATOM 3076 O O . PRO A 1 412 ? 15.883 -22.859 -20.531 1 83.44 412 PRO A O 1
ATOM 3079 N N . PRO A 1 413 ? 18 -22.844 -21.438 1 82.44 413 PRO A N 1
ATOM 3080 C CA . PRO A 1 413 ? 18.625 -22.672 -20.125 1 82.44 413 PRO A CA 1
ATOM 3081 C C . PRO A 1 413 ? 18.25 -21.359 -19.453 1 82.44 413 PRO A C 1
ATOM 3083 O O . PRO A 1 413 ? 17.906 -20.391 -20.141 1 82.44 413 PRO A O 1
ATOM 3086 N N . VAL A 1 414 ? 18.375 -21.391 -18.078 1 84.19 414 VAL A N 1
ATOM 3087 C CA . VAL A 1 414 ? 18.172 -20.156 -17.328 1 84.19 414 VAL A CA 1
ATOM 3088 C C . VAL A 1 414 ? 19.219 -19.125 -17.75 1 84.19 414 VAL A C 1
ATOM 3090 O O . VAL A 1 414 ? 20.422 -19.406 -17.75 1 84.19 414 VAL A O 1
ATOM 3093 N N . PRO A 1 415 ? 18.734 -17.953 -18.078 1 89.62 415 PRO A N 1
ATOM 3094 C CA . PRO A 1 415 ? 19.703 -16.953 -18.516 1 89.62 415 PRO A CA 1
ATOM 3095 C C . PRO A 1 415 ? 20.641 -16.5 -17.391 1 89.62 415 PRO A C 1
ATOM 3097 O O . PRO A 1 415 ? 20.266 -16.578 -16.203 1 89.62 415 PRO A O 1
ATOM 3100 N N . GLU A 1 416 ? 21.812 -16.062 -17.812 1 91 416 GLU A N 1
ATOM 3101 C CA . GLU A 1 416 ? 22.734 -15.422 -16.875 1 91 416 GLU A CA 1
ATOM 3102 C C . GLU A 1 416 ? 22.156 -14.102 -16.359 1 91 416 GLU A C 1
ATOM 3104 O O . GLU A 1 416 ? 21.609 -13.312 -17.125 1 91 416 GLU A O 1
ATOM 3109 N N . THR A 1 417 ? 22.297 -13.961 -15.047 1 91.88 417 THR A N 1
ATOM 3110 C CA . THR A 1 417 ? 21.938 -12.672 -14.477 1 91.88 417 THR A CA 1
ATOM 3111 C C . THR A 1 417 ? 23.078 -11.68 -14.609 1 91.88 417 THR A C 1
ATOM 3113 O O . THR A 1 417 ? 24.016 -11.688 -13.805 1 91.88 417 THR A O 1
ATOM 3116 N N . ALA A 1 418 ? 22.969 -10.781 -15.555 1 93.44 418 ALA A N 1
ATOM 3117 C CA . ALA A 1 418 ? 24.062 -9.867 -15.875 1 93.44 418 ALA A CA 1
ATOM 3118 C C . ALA A 1 418 ? 24.109 -8.703 -14.898 1 93.44 418 ALA A C 1
ATOM 3120 O O . ALA A 1 418 ? 25.156 -8.094 -14.695 1 93.44 418 ALA A O 1
ATOM 3121 N N . CYS A 1 419 ? 23.016 -8.367 -14.336 1 92.69 419 CYS A N 1
ATOM 3122 C CA . CYS A 1 419 ? 23.016 -7.344 -13.289 1 92.69 419 CYS A CA 1
ATOM 3123 C C . CYS A 1 419 ? 21.859 -7.555 -12.32 1 92.69 419 CYS A C 1
ATOM 3125 O O . CYS A 1 419 ? 20.891 -8.234 -12.648 1 92.69 419 CYS A O 1
ATOM 3127 N N . ALA A 1 420 ? 21.969 -6.918 -11.125 1 94.38 420 ALA A N 1
ATOM 3128 C CA . ALA A 1 420 ? 20.953 -7.027 -10.094 1 94.38 420 ALA A CA 1
ATOM 3129 C C . ALA A 1 420 ? 19.656 -6.328 -10.523 1 94.38 420 ALA A C 1
ATOM 3131 O O . ALA A 1 420 ? 19.703 -5.359 -11.281 1 94.38 420 ALA A O 1
ATOM 3132 N N . PRO A 1 421 ? 18.531 -6.832 -10.023 1 95 421 PRO A N 1
ATOM 3133 C CA . PRO A 1 421 ? 17.25 -6.23 -10.391 1 95 421 PRO A CA 1
ATOM 3134 C C . PRO A 1 421 ? 17.219 -4.723 -10.148 1 95 421 PRO A C 1
ATOM 3136 O O . PRO A 1 421 ? 16.672 -3.975 -10.961 1 95 421 PRO A O 1
ATOM 3139 N N . ARG A 1 422 ? 17.812 -4.242 -9.047 1 97.12 422 ARG A N 1
ATOM 3140 C CA . ARG A 1 422 ? 17.812 -2.814 -8.75 1 97.12 422 ARG A CA 1
ATOM 3141 C C . ARG A 1 422 ? 18.578 -2.035 -9.812 1 97.12 422 ARG A C 1
ATOM 3143 O O . ARG A 1 422 ? 18.125 -0.985 -10.266 1 97.12 422 ARG A O 1
ATOM 3150 N N . ALA A 1 423 ? 19.75 -2.551 -10.18 1 96.25 423 ALA A N 1
ATOM 3151 C CA . ALA A 1 423 ? 20.547 -1.897 -11.211 1 96.25 423 ALA A CA 1
ATOM 3152 C C . ALA A 1 423 ? 19.781 -1.827 -12.531 1 96.25 423 ALA A C 1
ATOM 3154 O O . ALA A 1 423 ? 19.797 -0.798 -13.211 1 96.25 423 ALA A O 1
ATOM 3155 N N . ALA A 1 424 ? 19.125 -2.928 -12.891 1 95.56 424 ALA A N 1
ATOM 3156 C CA . ALA A 1 424 ? 18.328 -2.961 -14.117 1 95.56 424 ALA A CA 1
ATOM 3157 C C . ALA A 1 424 ? 17.172 -1.966 -14.055 1 95.56 424 ALA A C 1
ATOM 3159 O O . ALA A 1 424 ? 16.859 -1.316 -15.047 1 95.56 424 ALA A O 1
ATOM 3160 N N . PHE A 1 425 ? 16.578 -1.769 -12.945 1 96.94 425 PHE A N 1
ATOM 3161 C CA . PHE A 1 425 ? 15.422 -0.89 -12.766 1 96.94 425 PHE A CA 1
ATOM 3162 C C . PHE A 1 425 ? 15.805 0.562 -13.031 1 96.94 425 PHE A C 1
ATOM 3164 O O . PHE A 1 425 ? 15.062 1.292 -13.688 1 96.94 425 PHE A O 1
ATOM 3171 N N . PHE A 1 426 ? 16.953 0.982 -12.508 1 96.81 426 PHE A N 1
ATOM 3172 C CA . PHE A 1 426 ? 17.328 2.389 -12.57 1 96.81 426 PHE A CA 1
ATOM 3173 C C . PHE A 1 426 ? 18.109 2.688 -13.844 1 96.81 426 PHE A C 1
ATOM 3175 O O . PHE A 1 426 ? 18.328 3.852 -14.188 1 96.81 426 PHE A O 1
ATOM 3182 N N . ALA A 1 427 ? 18.516 1.653 -14.609 1 95.25 427 ALA A N 1
ATOM 3183 C CA . ALA A 1 427 ? 19.328 1.845 -15.812 1 95.25 427 ALA A CA 1
ATOM 3184 C C . ALA A 1 427 ? 18.5 2.484 -16.922 1 95.25 427 ALA A C 1
ATOM 3186 O O . ALA A 1 427 ? 17.281 2.283 -17 1 95.25 427 ALA A O 1
ATOM 3187 N N . ALA A 1 428 ? 19.219 3.252 -17.734 1 94 428 ALA A N 1
ATOM 3188 C CA . ALA A 1 428 ? 18.578 3.74 -18.953 1 94 428 ALA A CA 1
ATOM 3189 C C . ALA A 1 428 ? 18.203 2.584 -19.875 1 94 428 ALA A C 1
ATOM 3191 O O . ALA A 1 428 ? 18.906 1.577 -19.938 1 94 428 ALA A O 1
ATOM 3192 N N . LYS A 1 429 ? 17.078 2.719 -20.5 1 94.81 429 LYS A N 1
ATOM 3193 C CA . LYS A 1 429 ? 16.562 1.646 -21.344 1 94.81 429 LYS A CA 1
ATOM 3194 C C . LYS A 1 429 ? 16.391 2.105 -22.781 1 94.81 429 LYS A C 1
ATOM 3196 O O . LYS A 1 429 ? 16.344 3.309 -23.062 1 94.81 429 LYS A O 1
ATOM 3201 N N . GLU A 1 430 ? 16.422 1.22 -23.703 1 95.38 430 GLU A N 1
ATOM 3202 C CA . GLU A 1 430 ? 16.156 1.445 -25.125 1 95.38 430 GLU A CA 1
ATOM 3203 C C . GLU A 1 430 ? 15.477 0.238 -25.766 1 95.38 430 GLU A C 1
ATOM 3205 O O . GLU A 1 430 ? 15.422 -0.838 -25.156 1 95.38 430 GLU A O 1
ATOM 3210 N N . ARG A 1 431 ? 14.898 0.441 -26.906 1 96 431 ARG A N 1
ATOM 3211 C CA . ARG A 1 431 ? 14.281 -0.641 -27.656 1 96 431 ARG A CA 1
ATOM 3212 C C . ARG A 1 431 ? 15.18 -1.081 -28.812 1 96 431 ARG A C 1
ATOM 3214 O O . ARG A 1 431 ? 15.773 -0.245 -29.5 1 96 431 ARG A O 1
ATOM 3221 N N . VAL A 1 432 ? 15.312 -2.369 -28.984 1 97.19 432 VAL A N 1
ATOM 3222 C CA . VAL A 1 432 ? 16.078 -2.936 -30.094 1 97.19 432 VAL A CA 1
ATOM 3223 C C . VAL A 1 432 ? 15.242 -4.004 -30.812 1 97.19 432 VAL A C 1
ATOM 3225 O O . VAL A 1 432 ? 14.312 -4.566 -30.219 1 97.19 432 VAL A O 1
ATOM 3228 N N . PRO A 1 433 ? 15.5 -4.195 -32.062 1 97.44 433 PRO A N 1
ATOM 3229 C CA . PRO A 1 433 ? 14.805 -5.316 -32.719 1 97.44 433 PRO A CA 1
ATOM 3230 C C . PRO A 1 433 ? 15.008 -6.637 -31.969 1 97.44 433 PRO A C 1
ATOM 3232 O O . PRO A 1 433 ? 16.141 -6.961 -31.578 1 97.44 433 PRO A O 1
ATOM 3235 N N . PHE A 1 434 ? 13.953 -7.402 -31.781 1 97.19 434 PHE A N 1
ATOM 3236 C CA . PHE A 1 434 ? 13.977 -8.602 -30.953 1 97.19 434 PHE A CA 1
ATOM 3237 C C . PHE A 1 434 ? 14.961 -9.625 -31.516 1 97.19 434 PHE A C 1
ATOM 3239 O O . PHE A 1 434 ? 15.727 -10.227 -30.766 1 97.19 434 PHE A O 1
ATOM 3246 N N . ASP A 1 435 ? 15 -9.758 -32.781 1 96.62 435 ASP A N 1
ATOM 3247 C CA . ASP A 1 435 ? 15.773 -10.797 -33.438 1 96.62 435 ASP A CA 1
ATOM 3248 C C . ASP A 1 435 ? 17.266 -10.523 -33.344 1 96.62 435 ASP A C 1
ATOM 3250 O O . ASP A 1 435 ? 18.094 -11.414 -33.562 1 96.62 435 ASP A O 1
ATOM 3254 N N . THR A 1 436 ? 17.625 -9.281 -32.969 1 95.94 436 THR A N 1
ATOM 3255 C CA . THR A 1 436 ? 19.047 -8.938 -32.875 1 95.94 436 THR A CA 1
ATOM 3256 C C . THR A 1 436 ? 19.406 -8.586 -31.438 1 95.94 436 THR A C 1
ATOM 3258 O O . THR A 1 436 ? 20.422 -7.926 -31.188 1 95.94 436 THR A O 1
ATOM 3261 N N . ALA A 1 437 ? 18.609 -9 -30.469 1 96.81 437 ALA A N 1
ATOM 3262 C CA . ALA A 1 437 ? 18.766 -8.57 -29.094 1 96.81 437 ALA A CA 1
ATOM 3263 C C . ALA A 1 437 ? 19.781 -9.445 -28.359 1 96.81 437 ALA A C 1
ATOM 3265 O O . ALA A 1 437 ? 20.141 -9.172 -27.203 1 96.81 437 ALA A O 1
ATOM 3266 N N . ALA A 1 438 ? 20.281 -10.5 -29.031 1 96.94 438 ALA A N 1
ATOM 3267 C CA . ALA A 1 438 ? 21.234 -11.383 -28.375 1 96.94 438 ALA A CA 1
ATOM 3268 C C . ALA A 1 438 ? 22.438 -10.602 -27.844 1 96.94 438 ALA A C 1
ATOM 3270 O O . ALA A 1 438 ? 22.969 -9.727 -28.531 1 96.94 438 ALA A O 1
ATOM 3271 N N . GLY A 1 439 ? 22.812 -10.875 -26.625 1 96.19 439 GLY A N 1
ATOM 3272 C CA . GLY A 1 439 ? 23.922 -10.203 -26 1 96.19 439 GLY A CA 1
ATOM 3273 C C . GLY A 1 439 ? 23.516 -9.023 -25.141 1 96.19 439 GLY A C 1
ATOM 3274 O O . GLY A 1 439 ? 24.234 -8.609 -24.234 1 96.19 439 GLY A O 1
ATOM 3275 N N . ARG A 1 440 ? 22.375 -8.469 -25.391 1 97.06 440 ARG A N 1
ATOM 3276 C CA . ARG A 1 440 ? 21.859 -7.348 -24.625 1 97.06 440 ARG A CA 1
ATOM 3277 C C . ARG A 1 440 ? 21.297 -7.812 -23.281 1 97.06 440 ARG A C 1
ATOM 3279 O O . ARG A 1 440 ? 21.203 -9.016 -23.016 1 97.06 440 ARG A O 1
ATOM 3286 N N . ILE A 1 441 ? 21.141 -6.863 -22.422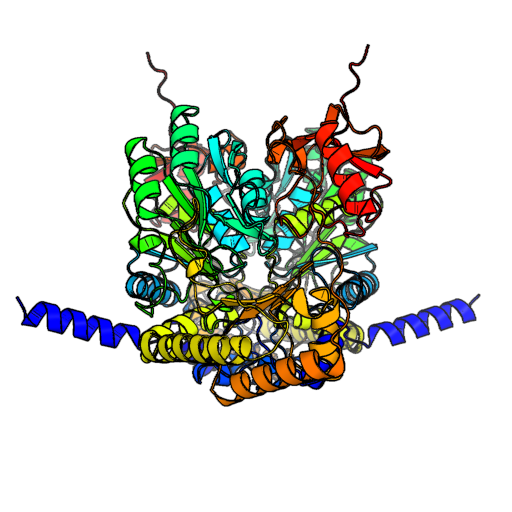 1 96.94 441 ILE A N 1
ATOM 3287 C CA . ILE A 1 441 ? 20.547 -7.164 -21.125 1 96.94 441 ILE A CA 1
ATOM 3288 C C . ILE A 1 441 ? 19.062 -6.77 -21.125 1 96.94 441 ILE A C 1
ATOM 3290 O O . ILE A 1 441 ? 18.734 -5.605 -21.359 1 96.94 441 ILE A O 1
ATOM 3294 N N . ALA A 1 442 ? 18.219 -7.75 -20.875 1 95.75 442 ALA A N 1
ATOM 3295 C CA . ALA A 1 442 ? 16.766 -7.539 -20.938 1 95.75 442 ALA A CA 1
ATOM 3296 C C . ALA A 1 442 ? 16.312 -6.539 -19.875 1 95.75 442 ALA A C 1
ATOM 3298 O O . ALA A 1 442 ? 16.828 -6.555 -18.75 1 95.75 442 ALA A O 1
ATOM 3299 N N . ALA A 1 443 ? 15.328 -5.668 -20.203 1 93.75 443 ALA A N 1
ATOM 3300 C CA . ALA A 1 443 ? 14.758 -4.703 -19.266 1 93.75 443 ALA A CA 1
ATOM 3301 C C . ALA A 1 443 ? 13.297 -5.023 -18.969 1 93.75 443 ALA A C 1
ATOM 3303 O O . ALA A 1 443 ? 12.625 -4.293 -18.234 1 93.75 443 ALA A O 1
ATOM 3304 N N . GLU A 1 444 ? 12.773 -6.051 -19.547 1 90.44 444 GLU A N 1
ATOM 3305 C CA . GLU A 1 444 ? 11.391 -6.453 -19.312 1 90.44 444 GLU A CA 1
ATOM 3306 C C . GLU A 1 444 ? 11.242 -7.973 -19.344 1 90.44 444 GLU A C 1
ATOM 3308 O O . GLU A 1 444 ? 12.156 -8.68 -19.766 1 90.44 444 GLU A O 1
ATOM 3313 N N . GLN A 1 445 ? 10.141 -8.352 -18.828 1 87.62 445 GLN A N 1
ATOM 3314 C CA . GLN A 1 445 ? 9.883 -9.781 -18.703 1 87.62 445 GLN A CA 1
ATOM 3315 C C . GLN A 1 445 ? 9.25 -10.344 -19.984 1 87.62 445 GLN A C 1
ATOM 3317 O O . GLN A 1 445 ? 8.445 -9.672 -20.625 1 87.62 445 GLN A O 1
ATOM 3322 N N . VAL A 1 446 ? 9.641 -11.516 -20.406 1 89.69 446 VAL A N 1
ATOM 3323 C CA . VAL A 1 446 ? 9.039 -12.273 -21.5 1 89.69 446 VAL A CA 1
ATOM 3324 C C . VAL A 1 446 ? 8.656 -13.672 -21.016 1 89.69 446 VAL A C 1
ATOM 3326 O O . VAL A 1 446 ? 9.508 -14.422 -20.547 1 89.69 446 VAL A O 1
ATOM 3329 N N . MET A 1 447 ? 7.402 -13.938 -21.172 1 86.44 447 MET A N 1
ATOM 3330 C CA . MET A 1 447 ? 6.957 -15.227 -20.656 1 86.44 447 MET A CA 1
ATOM 3331 C C . MET A 1 447 ? 5.836 -15.797 -21.516 1 86.44 447 MET A C 1
ATOM 3333 O O . MET A 1 447 ? 5.203 -15.078 -22.281 1 86.44 447 MET A O 1
ATOM 3337 N N . PHE A 1 448 ? 5.688 -17.141 -21.469 1 79.19 448 PHE A N 1
ATOM 3338 C CA . PHE A 1 448 ? 4.582 -17.875 -22.078 1 79.19 448 PHE A CA 1
ATOM 3339 C C . PHE A 1 448 ? 3.873 -18.734 -21.047 1 79.19 448 PHE A C 1
ATOM 3341 O O . PHE A 1 448 ? 4.453 -19.078 -20.016 1 79.19 448 PHE A O 1
ATOM 3348 N N . TYR A 1 449 ? 2.629 -18.953 -21.281 1 69.19 449 TYR A N 1
ATOM 3349 C CA . TYR A 1 449 ? 1.867 -19.969 -20.562 1 69.19 449 TYR A CA 1
ATOM 3350 C C . TYR A 1 449 ? 1.36 -21.047 -21.516 1 69.19 449 TYR A C 1
ATOM 3352 O O . TYR A 1 449 ? 0.465 -20.797 -22.328 1 69.19 449 TYR A O 1
ATOM 3360 N N . PRO A 1 450 ? 1.952 -22.344 -21.516 1 73.88 450 PRO A N 1
ATOM 3361 C CA . PRO A 1 450 ? 3.074 -22.797 -20.688 1 73.88 450 PRO A CA 1
ATOM 3362 C C . PRO A 1 450 ? 4.414 -22.234 -21.141 1 73.88 450 PRO A C 1
ATOM 3364 O O . PRO A 1 450 ? 4.523 -21.719 -22.266 1 73.88 450 PRO A O 1
ATOM 3367 N N . PRO A 1 451 ? 5.531 -22.328 -20.234 1 68.62 451 PRO A N 1
ATOM 3368 C CA . PRO A 1 451 ? 5.602 -23.047 -18.969 1 68.62 451 PRO A CA 1
ATOM 3369 C C . PRO A 1 451 ? 5.27 -22.172 -17.766 1 68.62 451 PRO A C 1
ATOM 3371 O O . PRO A 1 451 ? 5.375 -22.609 -16.625 1 68.62 451 PRO A O 1
ATOM 3374 N N . GLY A 1 452 ? 4.953 -20.844 -17.969 1 69.81 452 GLY A N 1
ATOM 3375 C CA . GLY A 1 452 ? 4.609 -19.953 -16.875 1 69.81 452 GLY A CA 1
ATOM 3376 C C . GLY A 1 452 ? 5.816 -19.484 -16.094 1 69.81 452 GLY A C 1
ATOM 3377 O O . GLY A 1 452 ? 5.711 -19.203 -14.898 1 69.81 452 GLY A O 1
ATOM 3378 N N . VAL A 1 453 ? 6.91 -19.625 -16.609 1 79.19 453 VAL A N 1
ATOM 3379 C CA . VAL A 1 453 ? 8.164 -19.141 -16.047 1 79.19 453 VAL A CA 1
ATOM 3380 C C . VAL A 1 453 ? 8.766 -18.094 -16.984 1 79.19 453 VAL A C 1
ATOM 3382 O O . VAL A 1 453 ? 8.758 -18.266 -18.203 1 79.19 453 VAL A O 1
ATOM 3385 N N . PRO A 1 454 ? 9.258 -16.984 -16.375 1 86.25 454 PRO A N 1
ATOM 3386 C CA . PRO A 1 454 ? 9.875 -15.984 -17.25 1 86.25 454 PRO A CA 1
ATOM 3387 C C . PRO A 1 454 ? 11.078 -16.531 -18.016 1 86.25 454 PRO A C 1
ATOM 3389 O O . PRO A 1 454 ? 11.977 -17.125 -17.422 1 86.25 454 PRO A O 1
ATOM 3392 N N . LEU A 1 455 ? 11.016 -16.328 -19.328 1 88.62 455 LEU A N 1
ATOM 3393 C CA . LEU A 1 455 ? 12.156 -16.672 -20.172 1 88.62 455 LEU A CA 1
ATOM 3394 C C . LEU A 1 455 ? 13.227 -15.586 -20.109 1 88.62 455 LEU A C 1
ATOM 3396 O O . LEU A 1 455 ? 14.414 -15.883 -20.234 1 88.62 455 LEU A O 1
ATOM 3400 N N . LEU A 1 456 ? 12.742 -14.406 -19.984 1 91.19 456 LEU A N 1
ATOM 3401 C CA . LEU A 1 456 ? 13.578 -13.242 -19.734 1 91.19 456 LEU A CA 1
ATOM 3402 C C . LEU A 1 456 ? 13.008 -12.383 -18.609 1 91.19 456 LEU A C 1
ATOM 3404 O O . LEU A 1 456 ? 11.789 -12.242 -18.5 1 91.19 456 LEU A O 1
ATOM 3408 N N . ALA A 1 457 ? 13.93 -11.914 -17.781 1 89.88 457 ALA A N 1
ATOM 3409 C CA . ALA A 1 457 ? 13.602 -10.938 -16.734 1 89.88 457 ALA A CA 1
ATOM 3410 C C . ALA A 1 457 ? 14.602 -9.789 -16.719 1 89.88 457 ALA A C 1
ATOM 3412 O O . ALA A 1 457 ? 15.711 -9.914 -17.25 1 89.88 457 ALA A O 1
ATOM 3413 N N . PRO A 1 458 ? 14.172 -8.703 -16.234 1 90.25 458 PRO A N 1
ATOM 3414 C CA . PRO A 1 458 ? 15.125 -7.59 -16.172 1 90.25 458 PRO A CA 1
ATOM 3415 C C . PRO A 1 458 ? 16.453 -7.988 -15.523 1 90.25 458 PRO A C 1
ATOM 3417 O O . PRO A 1 458 ? 16.469 -8.555 -14.43 1 90.25 458 PRO A O 1
ATOM 3420 N N . GLY A 1 459 ? 17.484 -7.707 -16.25 1 93.56 459 GLY A N 1
ATOM 3421 C CA . GLY A 1 459 ? 18.812 -8.031 -15.75 1 93.56 459 GLY A CA 1
ATOM 3422 C C . GLY A 1 459 ? 19.406 -9.266 -16.406 1 93.56 459 GLY A C 1
ATOM 3423 O O . GLY A 1 459 ? 20.594 -9.547 -16.25 1 93.56 459 GLY A O 1
ATOM 3424 N N . ASP A 1 460 ? 18.578 -10.016 -17.188 1 94.56 460 ASP A N 1
ATOM 3425 C CA . ASP A 1 460 ? 19.047 -11.234 -17.844 1 94.56 460 ASP A CA 1
ATOM 3426 C C . ASP A 1 460 ? 19.828 -10.906 -19.109 1 94.56 460 ASP A C 1
ATOM 3428 O O . ASP A 1 460 ? 19.453 -10 -19.859 1 94.56 460 ASP A O 1
ATOM 3432 N N . ARG A 1 461 ? 20.859 -11.648 -19.312 1 96.38 461 ARG A N 1
ATOM 3433 C CA . ARG A 1 461 ? 21.516 -11.617 -20.625 1 96.38 461 ARG A CA 1
ATOM 3434 C C . ARG A 1 461 ? 20.688 -12.375 -21.656 1 96.38 461 ARG A C 1
ATOM 3436 O O . ARG A 1 461 ? 20.359 -13.547 -21.469 1 96.38 461 ARG A O 1
ATOM 3443 N N . VAL A 1 462 ? 20.375 -11.672 -22.719 1 96.31 462 VAL A N 1
ATOM 3444 C CA . VAL A 1 462 ? 19.609 -12.305 -23.781 1 96.31 462 VAL A CA 1
ATOM 3445 C C . VAL A 1 462 ? 20.516 -13.227 -24.594 1 96.31 462 VAL A C 1
ATOM 3447 O O . VAL A 1 462 ? 21.5 -12.773 -25.188 1 96.31 462 VAL A O 1
ATOM 3450 N N . ARG A 1 463 ? 20.156 -14.453 -24.625 1 95.38 463 ARG A N 1
ATOM 3451 C CA . ARG A 1 463 ? 20.891 -15.414 -25.438 1 95.38 463 ARG A CA 1
ATOM 3452 C C . ARG A 1 463 ? 20.094 -15.805 -26.672 1 95.38 463 ARG A C 1
ATOM 3454 O O . ARG A 1 463 ? 18.875 -15.711 -26.688 1 95.38 463 ARG A O 1
ATOM 3461 N N . GLN A 1 464 ? 20.812 -16.281 -27.609 1 94.88 464 GLN A N 1
ATOM 3462 C CA . GLN A 1 464 ? 20.172 -16.688 -28.859 1 94.88 464 GLN A CA 1
ATOM 3463 C C . GLN A 1 464 ? 19.172 -17.812 -28.625 1 94.88 464 GLN A C 1
ATOM 3465 O O . GLN A 1 464 ? 18.109 -17.859 -29.25 1 94.88 464 GLN A O 1
ATOM 3470 N N . ALA A 1 465 ? 19.531 -18.609 -27.75 1 93.19 465 ALA A N 1
ATOM 3471 C CA . ALA A 1 465 ? 18.656 -19.734 -27.469 1 93.19 465 ALA A CA 1
ATOM 3472 C C . ALA A 1 465 ? 17.281 -19.281 -26.984 1 93.19 465 ALA A C 1
ATOM 3474 O O . ALA A 1 465 ? 16.266 -19.906 -27.297 1 93.19 465 ALA A O 1
ATOM 3475 N N . ALA A 1 466 ? 17.266 -18.25 -26.188 1 93.38 466 ALA A N 1
ATOM 3476 C CA . ALA A 1 466 ? 16 -17.703 -25.703 1 93.38 466 ALA A CA 1
ATOM 3477 C C . ALA A 1 466 ? 15.195 -17.109 -26.859 1 93.38 466 ALA A C 1
ATOM 3479 O O . ALA A 1 466 ? 13.977 -17.297 -26.938 1 93.38 466 ALA A O 1
ATOM 3480 N N . ILE A 1 467 ? 15.836 -16.422 -27.719 1 95 467 ILE A N 1
ATOM 3481 C CA . ILE A 1 467 ? 15.18 -15.82 -28.875 1 95 467 ILE A CA 1
ATOM 3482 C C . ILE A 1 467 ? 14.562 -16.922 -29.734 1 95 467 ILE A C 1
ATOM 3484 O O . ILE A 1 467 ? 13.398 -16.812 -30.141 1 95 467 ILE A O 1
ATOM 3488 N N . ASP A 1 468 ? 15.328 -17.938 -29.984 1 93.5 468 ASP A N 1
ATOM 3489 C CA . ASP A 1 468 ? 14.859 -19.047 -30.812 1 93.5 468 ASP A CA 1
ATOM 3490 C C . ASP A 1 468 ? 13.633 -19.703 -30.188 1 93.5 468 ASP A C 1
ATOM 3492 O O . ASP A 1 468 ? 12.664 -20.016 -30.891 1 93.5 468 ASP A O 1
ATOM 3496 N N . TYR A 1 469 ? 13.711 -19.906 -28.953 1 92 469 TYR A N 1
ATOM 3497 C CA . TYR A 1 469 ? 12.602 -20.516 -28.25 1 92 469 TYR A CA 1
ATOM 3498 C C . TYR A 1 469 ? 11.344 -19.656 -28.344 1 92 469 TYR A C 1
ATOM 3500 O O . TYR A 1 469 ? 10.258 -20.172 -28.625 1 92 469 TYR A O 1
ATOM 3508 N N . ILE A 1 470 ? 11.469 -18.391 -28.062 1 92.56 470 ILE A N 1
ATOM 3509 C CA . ILE A 1 470 ? 10.352 -17.453 -28.047 1 92.56 470 ILE A CA 1
ATOM 3510 C C . ILE A 1 470 ? 9.703 -17.406 -29.438 1 92.56 470 ILE A C 1
ATOM 3512 O O . ILE A 1 470 ? 8.477 -17.453 -29.547 1 92.56 470 ILE A O 1
ATOM 3516 N N . ARG A 1 471 ? 10.492 -17.406 -30.453 1 92.5 471 ARG A N 1
ATOM 3517 C CA . ARG A 1 471 ? 9.969 -17.422 -31.828 1 92.5 471 ARG A CA 1
ATOM 3518 C C . ARG A 1 471 ? 9.258 -18.734 -32.125 1 92.5 471 ARG A C 1
ATOM 3520 O O . ARG A 1 471 ? 8.219 -18.734 -32.781 1 92.5 471 ARG A O 1
ATOM 3527 N N . ALA A 1 472 ? 9.828 -19.766 -31.688 1 88.44 472 ALA A N 1
ATOM 3528 C CA . ALA A 1 472 ? 9.188 -21.062 -31.875 1 88.44 472 ALA A CA 1
ATOM 3529 C C . ALA A 1 472 ? 7.812 -21.109 -31.219 1 88.44 472 ALA A C 1
ATOM 3531 O O . ALA A 1 472 ? 6.855 -21.625 -31.797 1 88.44 472 ALA A O 1
ATOM 3532 N N . MET A 1 473 ? 7.754 -20.578 -30.031 1 86.75 473 MET A N 1
ATOM 3533 C CA . MET A 1 473 ? 6.484 -20.516 -29.312 1 86.75 473 MET A CA 1
ATOM 3534 C C . MET A 1 473 ? 5.473 -19.656 -30.062 1 86.75 473 MET A C 1
ATOM 3536 O O . MET A 1 473 ? 4.293 -20 -30.141 1 86.75 473 MET A O 1
ATOM 3540 N N . GLN A 1 474 ? 5.941 -18.562 -30.562 1 86.81 474 GLN A N 1
ATOM 3541 C CA . GLN A 1 474 ? 5.066 -17.672 -31.328 1 86.81 474 GLN A CA 1
ATOM 3542 C C . GLN A 1 474 ? 4.562 -18.359 -32.594 1 86.81 474 GLN A C 1
ATOM 3544 O O . GLN A 1 474 ? 3.393 -18.234 -32.969 1 86.81 474 GLN A O 1
ATOM 3549 N N . ARG A 1 475 ? 5.406 -19.094 -33.25 1 83.69 475 ARG A N 1
ATOM 3550 C CA . ARG A 1 475 ? 5.027 -19.828 -34.438 1 83.69 475 ARG A CA 1
ATOM 3551 C C . ARG A 1 475 ? 3.975 -20.875 -34.125 1 83.69 475 ARG A C 1
ATOM 3553 O O . ARG A 1 475 ? 3.119 -21.172 -34.969 1 83.69 475 ARG A O 1
ATOM 3560 N N . ALA A 1 476 ? 4.141 -21.328 -32.969 1 78.06 476 ALA A N 1
ATOM 3561 C CA . ALA A 1 476 ? 3.17 -22.328 -32.531 1 78.06 476 ALA A CA 1
ATOM 3562 C C . ALA A 1 476 ? 1.848 -21.672 -32.125 1 78.06 476 ALA A C 1
ATOM 3564 O O . ALA A 1 476 ? 0.939 -22.344 -31.641 1 78.06 476 ALA A O 1
ATOM 3565 N N . GLY A 1 477 ? 1.845 -20.391 -32.188 1 75.5 477 GLY A N 1
ATOM 3566 C CA . GLY A 1 477 ? 0.593 -19.672 -31.969 1 75.5 477 GLY A CA 1
ATOM 3567 C C . GLY A 1 477 ? 0.398 -19.234 -30.531 1 75.5 477 GLY A C 1
ATOM 3568 O O . GLY A 1 477 ? -0.702 -18.828 -30.141 1 75.5 477 GLY A O 1
ATOM 3569 N N . ARG A 1 478 ? 1.443 -19.375 -29.797 1 79 478 ARG A N 1
ATOM 3570 C CA . ARG A 1 478 ? 1.326 -18.969 -28.406 1 79 478 ARG A CA 1
ATOM 3571 C C . ARG A 1 478 ? 1.491 -17.453 -28.266 1 79 478 ARG A C 1
ATOM 3573 O O . ARG A 1 478 ? 2.273 -16.844 -28.984 1 79 478 ARG A O 1
ATOM 3580 N N . LYS A 1 479 ? 0.746 -16.922 -27.328 1 78.25 479 LYS A N 1
ATOM 3581 C CA . LYS A 1 479 ? 0.804 -15.484 -27.094 1 78.25 479 LYS A CA 1
ATOM 3582 C C . LYS A 1 479 ? 1.82 -15.148 -26.016 1 78.25 479 LYS A C 1
ATOM 3584 O O . LYS A 1 479 ? 1.862 -15.805 -24.969 1 78.25 479 LYS A O 1
ATOM 3589 N N . VAL A 1 480 ? 2.596 -14.086 -26.328 1 85.06 480 VAL A N 1
ATOM 3590 C CA . VAL A 1 480 ? 3.613 -13.648 -25.391 1 85.06 480 VAL A CA 1
ATOM 3591 C C . VAL A 1 480 ? 2.971 -12.797 -24.297 1 85.06 480 VAL A C 1
ATOM 3593 O O . VAL A 1 480 ? 2.039 -12.031 -24.562 1 85.06 480 VAL A O 1
ATOM 3596 N N . VAL A 1 481 ? 3.482 -12.906 -23.062 1 77.75 481 VAL A N 1
ATOM 3597 C CA . VAL A 1 481 ? 3.006 -12.117 -21.938 1 77.75 481 VAL A CA 1
ATOM 3598 C C . VAL A 1 481 ? 4.164 -11.328 -21.328 1 77.75 481 VAL A C 1
ATOM 3600 O O . VAL A 1 481 ? 5.27 -11.852 -21.172 1 77.75 481 VAL A O 1
ATOM 3603 N N . GLY A 1 482 ? 3.828 -10.016 -20.969 1 79 482 GLY A N 1
ATOM 3604 C CA . GLY A 1 482 ? 4.832 -9.281 -20.219 1 79 482 GLY A CA 1
ATOM 3605 C C . GLY A 1 482 ? 5.355 -8.062 -20.969 1 79 482 GLY A C 1
ATOM 3606 O O . GLY A 1 482 ? 5.277 -6.941 -20.469 1 79 482 GLY A O 1
ATOM 3607 N N . PRO A 1 483 ? 5.855 -8.352 -22.281 1 85 483 PRO A N 1
ATOM 3608 C CA . PRO A 1 483 ? 6.523 -7.246 -22.969 1 85 483 PRO A CA 1
ATOM 3609 C C . PRO A 1 483 ? 5.551 -6.156 -23.406 1 85 483 PRO A C 1
ATOM 3611 O O . PRO A 1 483 ? 4.367 -6.426 -23.625 1 85 483 PRO A O 1
ATOM 3614 N N . GLU A 1 484 ? 6.113 -5.008 -23.484 1 82.69 484 GLU A N 1
ATOM 3615 C CA . GLU A 1 484 ? 5.34 -3.871 -23.969 1 82.69 484 GLU A CA 1
ATOM 3616 C C . GLU A 1 484 ? 4.852 -4.105 -25.391 1 82.69 484 GLU A C 1
ATOM 3618 O O . GLU A 1 484 ? 3.729 -3.729 -25.734 1 82.69 484 GLU A O 1
ATOM 3623 N N . ASP A 1 485 ? 5.723 -4.695 -26.219 1 89 485 ASP A N 1
ATOM 3624 C CA . ASP A 1 485 ? 5.371 -5.078 -27.578 1 89 485 ASP A CA 1
ATOM 3625 C C . ASP A 1 485 ? 4.871 -6.523 -27.625 1 89 485 ASP A C 1
ATOM 3627 O O . ASP A 1 485 ? 5.668 -7.461 -27.625 1 89 485 ASP A O 1
ATOM 3631 N N . PRO A 1 486 ? 3.639 -6.664 -27.781 1 83.38 486 PRO A N 1
ATOM 3632 C CA . PRO A 1 486 ? 3.09 -8.023 -27.719 1 83.38 486 PRO A CA 1
ATOM 3633 C C . PRO A 1 486 ? 3.523 -8.898 -28.891 1 83.38 486 PRO A C 1
ATOM 3635 O O . PRO A 1 486 ? 3.398 -10.117 -28.828 1 83.38 486 PRO A O 1
ATOM 3638 N N . GLN A 1 487 ? 3.963 -8.25 -29.922 1 89.31 487 GLN A N 1
ATOM 3639 C CA . GLN A 1 487 ? 4.426 -9.016 -31.062 1 89.31 487 GLN A CA 1
ATOM 3640 C C . GLN A 1 487 ? 5.938 -9.219 -31.016 1 89.31 487 GLN A C 1
ATOM 3642 O O . GLN A 1 487 ? 6.488 -9.977 -31.828 1 89.31 487 GLN A O 1
ATOM 3647 N N . LEU A 1 488 ? 6.508 -8.648 -30.031 1 94 488 LEU A N 1
ATOM 3648 C CA . LEU A 1 488 ? 7.949 -8.719 -29.828 1 94 488 LEU A CA 1
ATOM 3649 C C . LEU A 1 488 ? 8.695 -8.375 -31.109 1 94 488 LEU A C 1
ATOM 3651 O O . LEU A 1 488 ? 9.594 -9.109 -31.531 1 94 488 LEU A O 1
ATOM 3655 N N . ARG A 1 489 ? 8.227 -7.336 -31.766 1 95.44 489 ARG A N 1
ATOM 3656 C CA . ARG A 1 489 ? 9.055 -6.758 -32.812 1 95.44 489 ARG A CA 1
ATOM 3657 C C . ARG A 1 489 ? 10.32 -6.141 -32.25 1 95.44 489 ARG A C 1
ATOM 3659 O O . ARG A 1 489 ? 11.391 -6.215 -32.844 1 95.44 489 ARG A O 1
ATOM 3666 N N . THR A 1 490 ? 10.125 -5.586 -31.078 1 96.81 490 THR A N 1
ATOM 3667 C CA . THR A 1 490 ? 11.234 -5.012 -30.344 1 96.81 490 THR A CA 1
ATOM 3668 C C . THR A 1 490 ? 11.242 -5.527 -28.906 1 96.81 490 THR A C 1
ATOM 3670 O O . THR A 1 490 ? 10.242 -6.059 -28.422 1 96.81 490 THR A O 1
ATOM 3673 N N . LEU A 1 491 ? 12.391 -5.48 -28.344 1 96.44 491 LEU A N 1
ATOM 3674 C CA . LEU A 1 491 ? 12.586 -5.793 -26.922 1 96.44 491 LEU A CA 1
ATOM 3675 C C . LEU A 1 491 ? 13.195 -4.609 -26.188 1 96.44 491 LEU A C 1
ATOM 3677 O O . LEU A 1 491 ? 14.117 -3.961 -26.703 1 96.44 491 LEU A O 1
ATOM 3681 N N . LYS A 1 492 ? 12.648 -4.309 -25.078 1 94.88 492 LYS A N 1
ATOM 3682 C CA . LYS A 1 492 ? 13.266 -3.303 -24.219 1 94.88 492 LYS A CA 1
ATOM 3683 C C . LYS A 1 492 ? 14.5 -3.863 -23.516 1 94.88 492 LYS A C 1
ATOM 3685 O O . LYS A 1 492 ? 14.422 -4.91 -22.859 1 94.88 492 LYS A O 1
ATOM 3690 N N . VAL A 1 493 ? 15.664 -3.223 -23.688 1 96.81 493 VAL A N 1
ATOM 3691 C CA . VAL A 1 493 ? 16.922 -3.668 -23.109 1 96.81 493 VAL A CA 1
ATOM 3692 C C . VAL A 1 493 ? 17.609 -2.502 -22.391 1 96.81 493 VAL A C 1
ATOM 3694 O O . VAL A 1 493 ? 17.188 -1.35 -22.531 1 96.81 493 VAL A O 1
ATOM 3697 N N . LEU A 1 494 ? 18.578 -2.822 -21.516 1 96.25 494 LEU A N 1
ATOM 3698 C CA . LEU A 1 494 ? 19.359 -1.772 -20.891 1 96.25 494 LEU A CA 1
ATOM 3699 C C . LEU A 1 494 ? 20.266 -1.086 -21.906 1 96.25 494 LEU A C 1
ATOM 3701 O O . LEU A 1 494 ? 20.875 -1.749 -22.75 1 96.25 494 LEU A O 1
ATOM 3705 N N . ARG A 1 495 ? 20.297 0.264 -21.844 1 94.81 495 ARG A N 1
ATOM 3706 C CA . ARG A 1 495 ? 21.141 1.022 -22.75 1 94.81 495 ARG A CA 1
ATOM 3707 C C . ARG A 1 495 ? 22.625 0.788 -22.438 1 94.81 495 ARG A C 1
ATOM 3709 O O . ARG A 1 495 ? 23.016 0.788 -21.266 1 94.81 495 ARG A O 1
ATOM 3716 N N . GLU A 1 496 ? 23.375 0.396 -23.469 1 87.5 496 GLU A N 1
ATOM 3717 C CA . GLU A 1 496 ? 24.812 0.193 -23.281 1 87.5 496 GLU A CA 1
ATOM 3718 C C . GLU A 1 496 ? 25.547 1.523 -23.156 1 87.5 496 GLU A C 1
ATOM 3720 O O . GLU A 1 496 ? 25.203 2.498 -23.828 1 87.5 496 GLU A O 1
ATOM 3725 N N . GLU A 1 497 ? 26.219 1.808 -22.016 1 70.75 497 GLU A N 1
ATOM 3726 C CA . GLU A 1 497 ? 27.016 3.025 -21.891 1 70.75 497 GLU A CA 1
ATOM 3727 C C . GLU A 1 497 ? 28.062 3.111 -22.984 1 70.75 497 GLU A C 1
ATOM 3729 O O . GLU A 1 497 ? 28.781 2.141 -23.25 1 70.75 497 GLU A O 1
ATOM 3734 N N . ARG A 1 498 ? 27.953 3.838 -24.094 1 51.56 498 ARG A N 1
ATOM 3735 C CA . ARG A 1 498 ? 29.031 4.094 -25.062 1 51.56 498 ARG A CA 1
ATOM 3736 C C . ARG A 1 498 ? 30.312 4.52 -24.344 1 51.56 498 ARG A C 1
ATOM 3738 O O . ARG A 1 498 ? 30.266 5.301 -23.391 1 51.56 498 ARG A O 1
ATOM 3745 N N . GLU A 1 499 ? 31.312 3.723 -24.234 1 36.62 499 GLU A N 1
ATOM 3746 C CA . GLU A 1 499 ? 32.625 4.297 -23.922 1 36.62 499 GLU A CA 1
ATOM 3747 C C . GLU A 1 499 ? 32.812 5.629 -24.641 1 36.62 499 GLU A C 1
ATOM 3749 O O . GLU A 1 499 ? 32.625 5.73 -25.859 1 36.62 499 GLU A O 1
ATOM 3754 N N . ARG A 1 500 ? 32.625 6.812 -24.125 1 31.06 500 ARG A N 1
ATOM 3755 C CA . ARG A 1 500 ? 33.344 7.957 -24.672 1 31.06 500 ARG A CA 1
ATOM 3756 C C . ARG A 1 500 ? 34.75 7.555 -25.125 1 31.06 500 ARG A C 1
ATOM 3758 O O . ARG A 1 500 ? 35.594 7.156 -24.312 1 31.06 500 ARG A O 1
ATOM 3765 N N . ILE A 1 501 ? 34.875 7.102 -26.266 1 20.86 501 ILE A N 1
ATOM 3766 C CA . ILE A 1 501 ? 36.188 7.41 -26.891 1 20.86 501 ILE A CA 1
ATOM 3767 C C . ILE A 1 501 ? 36.312 8.922 -27.047 1 20.86 501 ILE A C 1
ATOM 3769 O O . ILE A 1 501 ? 35.438 9.586 -27.578 1 20.86 501 ILE A O 1
ATOM 3773 N N . MET B 1 1 ? -14.758 28.703 -34.312 1 42.84 1 MET B N 1
ATOM 3774 C CA . MET B 1 1 ? -13.734 28.531 -33.281 1 42.84 1 MET B CA 1
ATOM 3775 C C . MET B 1 1 ? -14.367 28.484 -31.875 1 42.84 1 MET B C 1
ATOM 3777 O O . MET B 1 1 ? -14.031 27.625 -31.078 1 42.84 1 MET B O 1
ATOM 3781 N N . SER B 1 2 ? -15.344 29.359 -31.641 1 54.41 2 SER B N 1
ATOM 3782 C CA . SER B 1 2 ? -16.078 29.438 -30.375 1 54.41 2 SER B CA 1
ATOM 3783 C C . SER B 1 2 ? -17.031 28.25 -30.219 1 54.41 2 SER B C 1
ATOM 3785 O O . SER B 1 2 ? -17.141 27.672 -29.141 1 54.41 2 SER B O 1
ATOM 3787 N N . GLY B 1 3 ? -17.484 27.766 -31.188 1 43.34 3 GLY B N 1
ATOM 3788 C CA . GLY B 1 3 ? -18.422 26.656 -31.156 1 43.34 3 GLY B CA 1
ATOM 3789 C C . GLY B 1 3 ? -17.75 25.328 -30.875 1 43.34 3 GLY B C 1
ATOM 3790 O O . GLY B 1 3 ? -18.25 24.516 -30.094 1 43.34 3 GLY B O 1
ATOM 3791 N N . LYS B 1 4 ? -16.609 25.094 -31.531 1 50.31 4 LYS B N 1
ATOM 3792 C CA . LYS B 1 4 ? -15.875 23.844 -31.375 1 50.31 4 LYS B CA 1
ATOM 3793 C C . LYS B 1 4 ? -15.297 23.734 -29.969 1 50.31 4 LYS B C 1
ATOM 3795 O O . LYS B 1 4 ? -15.195 22.625 -29.422 1 50.31 4 LYS B O 1
ATOM 3800 N N . ILE B 1 5 ? -14.867 24.859 -29.438 1 42.22 5 ILE B N 1
ATOM 3801 C CA . ILE B 1 5 ? -14.391 24.906 -28.062 1 42.22 5 ILE B CA 1
ATOM 3802 C C . ILE B 1 5 ? -15.547 24.625 -27.109 1 42.22 5 ILE B C 1
ATOM 3804 O O . ILE B 1 5 ? -15.383 23.875 -26.141 1 42.22 5 ILE B O 1
ATOM 3808 N N . ALA B 1 6 ? -16.641 25.25 -27.406 1 53.78 6 ALA B N 1
ATOM 3809 C CA . ALA B 1 6 ? -17.828 25.031 -26.578 1 53.78 6 ALA B CA 1
ATOM 3810 C C . ALA B 1 6 ? -18.297 23.594 -26.703 1 53.78 6 ALA B C 1
ATOM 3812 O O . ALA B 1 6 ? -18.719 22.984 -25.703 1 53.78 6 ALA B O 1
ATOM 3813 N N . GLU B 1 7 ? -18.203 23.047 -27.844 1 52.12 7 GLU B N 1
ATOM 3814 C CA . GLU B 1 7 ? -18.578 21.656 -28.062 1 52.12 7 GLU B CA 1
ATOM 3815 C C . GLU B 1 7 ? -17.594 20.719 -27.375 1 52.12 7 GLU B C 1
ATOM 3817 O O . GLU B 1 7 ? -18 19.719 -26.781 1 52.12 7 GLU B O 1
ATOM 3822 N N . ALA B 1 8 ? -16.359 21.062 -27.516 1 52.88 8 ALA B N 1
ATOM 3823 C CA . ALA B 1 8 ? -15.336 20.281 -26.844 1 52.88 8 ALA B CA 1
ATOM 3824 C C . ALA B 1 8 ? -15.484 20.359 -25.328 1 52.88 8 ALA B C 1
ATOM 3826 O O . ALA B 1 8 ? -15.328 19.359 -24.625 1 52.88 8 ALA B O 1
ATOM 3827 N N . ALA B 1 9 ? -15.773 21.594 -24.922 1 54.78 9 ALA B N 1
ATOM 3828 C CA . ALA B 1 9 ? -16.016 21.797 -23.5 1 54.78 9 ALA B CA 1
ATOM 3829 C C . ALA B 1 9 ? -17.281 21.047 -23.062 1 54.78 9 ALA B C 1
ATOM 3831 O O . ALA B 1 9 ? -17.328 20.484 -21.969 1 54.78 9 ALA B O 1
ATOM 3832 N N . GLY B 1 10 ? -18.234 21.188 -23.766 1 60.34 10 GLY B N 1
ATOM 3833 C CA . GLY B 1 10 ? -19.453 20.453 -23.5 1 60.34 10 GLY B CA 1
ATOM 3834 C C . GLY B 1 10 ? -19.266 18.953 -23.469 1 60.34 10 GLY B C 1
ATOM 3835 O O . GLY B 1 10 ? -19.781 18.266 -22.594 1 60.34 10 GLY B O 1
ATOM 3836 N N . ASP B 1 11 ? -18.453 18.453 -24.406 1 67.25 11 ASP B N 1
ATOM 3837 C CA . ASP B 1 11 ? -18.125 17.031 -24.469 1 67.25 11 ASP B CA 1
ATOM 3838 C C . ASP B 1 11 ? -17.281 16.609 -23.266 1 67.25 11 ASP B C 1
ATOM 3840 O O . ASP B 1 11 ? -17.5 15.531 -22.703 1 67.25 11 ASP B O 1
ATOM 3844 N N . LEU B 1 12 ? -16.484 17.531 -22.922 1 69.44 12 LEU B N 1
ATOM 3845 C CA . LEU B 1 12 ? -15.664 17.281 -21.75 1 69.44 12 LEU B CA 1
ATOM 3846 C C . LEU B 1 12 ? -16.531 17.203 -20.484 1 69.44 12 LEU B C 1
ATOM 3848 O O . LEU B 1 12 ? -16.344 16.312 -19.656 1 69.44 12 LEU B O 1
ATOM 3852 N N . GLU B 1 13 ? -17.422 18.188 -20.469 1 74.88 13 GLU B N 1
ATOM 3853 C CA . GLU B 1 13 ? -18.312 18.219 -19.312 1 74.88 13 GLU B CA 1
ATOM 3854 C C . GLU B 1 13 ? -19.156 16.953 -19.234 1 74.88 13 GLU B C 1
ATOM 3856 O O . GLU B 1 13 ? -19.375 16.406 -18.141 1 74.88 13 GLU B O 1
ATOM 3861 N N . LYS B 1 14 ? -19.594 16.531 -20.328 1 78.25 14 LYS B N 1
ATOM 3862 C CA . LYS B 1 14 ? -20.406 15.312 -20.359 1 78.25 14 LYS B CA 1
ATOM 3863 C C . LYS B 1 14 ? -19.562 14.094 -19.969 1 78.25 14 LYS B C 1
ATOM 3865 O O . LYS B 1 14 ? -20.031 13.234 -19.219 1 78.25 14 LYS B O 1
ATOM 3870 N N . ARG B 1 15 ? -18.359 14.125 -20.344 1 85.81 15 ARG B N 1
ATOM 3871 C CA . ARG B 1 15 ? -17.484 13 -20.031 1 85.81 15 ARG B CA 1
ATOM 3872 C C . ARG B 1 15 ? -17.141 12.953 -18.547 1 85.81 15 ARG B C 1
ATOM 3874 O O . ARG B 1 15 ? -17.016 11.875 -17.969 1 85.81 15 ARG B O 1
ATOM 3881 N N . GLN B 1 16 ? -17.078 14.07 -17.953 1 92.81 16 GLN B N 1
ATOM 3882 C CA . GLN B 1 16 ? -16.688 14.188 -16.562 1 92.81 16 GLN B CA 1
ATOM 3883 C C . GLN B 1 16 ? -17.797 13.688 -15.633 1 92.81 16 GLN B C 1
ATOM 3885 O O . GLN B 1 16 ? -17.562 13.445 -14.445 1 92.81 16 GLN B O 1
ATOM 3890 N N . ARG B 1 17 ? -18.953 13.477 -16.125 1 93 17 ARG B N 1
ATOM 3891 C CA . ARG B 1 17 ? -20.094 13.133 -15.281 1 93 17 ARG B CA 1
ATOM 3892 C C . ARG B 1 17 ? -20.312 11.625 -15.242 1 93 17 ARG B C 1
ATOM 3894 O O . ARG B 1 17 ? -21.438 11.172 -15.047 1 93 17 ARG B O 1
ATOM 3901 N N . ARG B 1 18 ? -19.266 10.945 -15.531 1 95.5 18 ARG B N 1
ATOM 3902 C CA . ARG B 1 18 ? -19.266 9.484 -15.43 1 95.5 18 ARG B CA 1
ATOM 3903 C C . ARG B 1 18 ? -18.172 9.008 -14.492 1 95.5 18 ARG B C 1
ATOM 3905 O O . ARG B 1 18 ? -17.172 9.695 -14.281 1 95.5 18 ARG B O 1
ATOM 3912 N N . ALA B 1 19 ? -18.453 7.879 -13.906 1 97.62 19 ALA B N 1
ATOM 3913 C CA . ALA B 1 19 ? -17.453 7.18 -13.109 1 97.62 19 ALA B CA 1
ATOM 3914 C C . ALA B 1 19 ? -17.156 5.797 -13.68 1 97.62 19 ALA B C 1
ATOM 3916 O O . ALA B 1 19 ? -17.844 4.824 -13.352 1 97.62 19 ALA B O 1
ATOM 3917 N N . PRO B 1 20 ? -16.125 5.691 -14.484 1 98 20 PRO B N 1
ATOM 3918 C CA . PRO B 1 20 ? -15.883 4.48 -15.273 1 98 20 PRO B CA 1
ATOM 3919 C C . PRO B 1 20 ? -15.68 3.24 -14.406 1 98 20 PRO B C 1
ATOM 3921 O O . PRO B 1 20 ? -16.156 2.154 -14.758 1 98 20 PRO B O 1
ATOM 3924 N N . ILE B 1 21 ? -15 3.324 -13.281 1 97.94 21 ILE B N 1
ATOM 3925 C CA . ILE B 1 21 ? -14.656 2.143 -12.5 1 97.94 21 ILE B CA 1
ATOM 3926 C C . ILE B 1 21 ? -15.906 1.579 -11.836 1 97.94 21 ILE B C 1
ATOM 3928 O O . ILE B 1 21 ? -16.234 0.403 -12.008 1 97.94 21 ILE B O 1
ATOM 3932 N N . PRO B 1 22 ? -16.719 2.43 -11.133 1 97.69 22 PRO B N 1
ATOM 3933 C CA . PRO B 1 22 ? -18 1.915 -10.609 1 97.69 22 PRO B CA 1
ATOM 3934 C C . PRO B 1 22 ? -18.891 1.329 -11.703 1 97.69 22 PRO B C 1
ATOM 3936 O O . PRO B 1 22 ? -19.594 0.344 -11.461 1 97.69 22 PRO B O 1
ATOM 3939 N N . GLU B 1 23 ? -18.922 1.981 -12.836 1 97.56 23 GLU B N 1
ATOM 3940 C CA . GLU B 1 23 ? -19.75 1.489 -13.938 1 97.56 23 GLU B CA 1
ATOM 3941 C C . GLU B 1 23 ? -19.328 0.086 -14.359 1 97.56 23 GLU B C 1
ATOM 3943 O O . GLU B 1 23 ? -20.172 -0.789 -14.562 1 97.56 23 GLU B O 1
ATOM 3948 N N . ALA B 1 24 ? -18.016 -0.123 -14.492 1 97 24 ALA B N 1
ATOM 3949 C CA . ALA B 1 24 ? -17.484 -1.43 -14.875 1 97 24 ALA B CA 1
ATOM 3950 C C . ALA B 1 24 ? -17.781 -2.477 -13.805 1 97 24 ALA B C 1
ATOM 3952 O O . ALA B 1 24 ? -18.109 -3.623 -14.117 1 97 24 ALA B O 1
ATOM 3953 N N . MET B 1 25 ? -17.641 -2.082 -12.531 1 96.81 25 MET B N 1
ATOM 3954 C CA . MET B 1 25 ? -17.906 -2.982 -11.414 1 96.81 25 MET B CA 1
ATOM 3955 C C . MET B 1 25 ? -19.344 -3.455 -11.422 1 96.81 25 MET B C 1
ATOM 3957 O O . MET B 1 25 ? -19.625 -4.648 -11.266 1 96.81 25 MET B O 1
ATOM 3961 N N . ARG B 1 26 ? -20.219 -2.518 -11.562 1 96.5 26 ARG B N 1
ATOM 3962 C CA . ARG B 1 26 ? -21.641 -2.826 -11.586 1 96.5 26 ARG B CA 1
ATOM 3963 C C . ARG B 1 26 ? -21.984 -3.746 -12.758 1 96.5 26 ARG B C 1
ATOM 3965 O O . ARG B 1 26 ? -22.766 -4.68 -12.602 1 96.5 26 ARG B O 1
ATOM 3972 N N . ALA B 1 27 ? -21.422 -3.439 -13.898 1 95.88 27 ALA B N 1
ATOM 3973 C CA . ALA B 1 27 ? -21.641 -4.27 -15.078 1 95.88 27 ALA B CA 1
ATOM 3974 C C . ALA B 1 27 ? -21.156 -5.695 -14.852 1 95.88 27 ALA B C 1
ATOM 3976 O O . ALA B 1 27 ? -21.828 -6.656 -15.227 1 95.88 27 ALA B O 1
ATOM 3977 N N . TYR B 1 28 ? -20 -5.84 -14.266 1 94.88 28 TYR B N 1
ATOM 3978 C CA . TYR B 1 28 ? -19.469 -7.168 -14 1 94.88 28 TYR B CA 1
ATOM 3979 C C . TYR B 1 28 ? -20.375 -7.949 -13.055 1 94.88 28 TYR B C 1
ATOM 3981 O O . TYR B 1 28 ? -20.703 -9.102 -13.328 1 94.88 28 TYR B O 1
ATOM 3989 N N . ALA B 1 29 ? -20.688 -7.316 -11.953 1 94.06 29 ALA B N 1
ATOM 3990 C CA . ALA B 1 29 ? -21.547 -7.969 -10.969 1 94.06 29 ALA B CA 1
ATOM 3991 C C . ALA B 1 29 ? -22.906 -8.312 -11.57 1 94.06 29 ALA B C 1
ATOM 3993 O O . ALA B 1 29 ? -23.484 -9.352 -11.258 1 94.06 29 ALA B O 1
ATOM 3994 N N . GLY B 1 30 ? -23.391 -7.461 -12.391 1 94.12 30 GLY B N 1
ATOM 3995 C CA . GLY B 1 30 ? -24.703 -7.621 -12.984 1 94.12 30 GLY B CA 1
ATOM 3996 C C . GLY B 1 30 ? -24.781 -8.781 -13.961 1 94.12 30 GLY B C 1
ATOM 3997 O O . GLY B 1 30 ? -25.859 -9.305 -14.227 1 94.12 30 GLY B O 1
ATOM 3998 N N . ASP B 1 31 ? -23.625 -9.133 -14.453 1 93.38 31 ASP B N 1
ATOM 3999 C CA . ASP B 1 31 ? -23.594 -10.234 -15.398 1 93.38 31 ASP B CA 1
ATOM 4000 C C . ASP B 1 31 ? -23.969 -11.555 -14.727 1 93.38 31 ASP B C 1
ATOM 4002 O O . ASP B 1 31 ? -24.391 -12.5 -15.391 1 93.38 31 ASP B O 1
ATOM 4006 N N . GLY B 1 32 ? -23.656 -11.664 -13.453 1 91.94 32 GLY B N 1
ATOM 4007 C CA . GLY B 1 32 ? -24.188 -12.742 -12.633 1 91.94 32 GLY B CA 1
ATOM 4008 C C . GLY B 1 32 ? -23.406 -14.039 -12.781 1 91.94 32 GLY B C 1
ATOM 4009 O O . GLY B 1 32 ? -23.922 -15.109 -12.469 1 91.94 32 GLY B O 1
ATOM 4010 N N . ALA B 1 33 ? -22.25 -13.969 -13.312 1 94.44 33 ALA B N 1
ATOM 4011 C CA . ALA B 1 33 ? -21.422 -15.172 -13.406 1 94.44 33 ALA B CA 1
ATOM 4012 C C . ALA B 1 33 ? -21 -15.656 -12.023 1 94.44 33 ALA B C 1
ATOM 4014 O O . ALA B 1 33 ? -20.672 -14.844 -11.148 1 94.44 33 ALA B O 1
ATOM 4015 N N . LEU B 1 34 ? -21.062 -17.016 -11.836 1 96 34 LEU B N 1
ATOM 4016 C CA . LEU B 1 34 ? -20.578 -17.594 -10.586 1 96 34 LEU B CA 1
ATOM 4017 C C . LEU B 1 34 ? -19.062 -17.5 -10.492 1 96 34 LEU B C 1
ATOM 4019 O O . LEU B 1 34 ? -18.359 -17.766 -11.461 1 96 34 LEU B O 1
ATOM 4023 N N . ALA B 1 35 ? -18.609 -17.125 -9.328 1 96.06 35 ALA B N 1
ATOM 4024 C CA . ALA B 1 35 ? -17.188 -16.859 -9.156 1 96.06 35 ALA B CA 1
ATOM 4025 C C . ALA B 1 35 ? -16.469 -18.078 -8.617 1 96.06 35 ALA B C 1
ATOM 4027 O O . ALA B 1 35 ? -16.781 -18.578 -7.531 1 96.06 35 ALA B O 1
ATOM 4028 N N . PHE B 1 36 ? -15.531 -18.609 -9.305 1 97.56 36 PHE B N 1
ATOM 4029 C CA . PHE B 1 36 ? -14.57 -19.594 -8.82 1 97.56 36 PHE B CA 1
ATOM 4030 C C . PHE B 1 36 ? -13.148 -19.031 -8.852 1 97.56 36 PHE B C 1
ATOM 4032 O O . PHE B 1 36 ? -12.219 -19.688 -9.289 1 97.56 36 PHE B O 1
ATOM 4039 N N . HIS B 1 37 ? -13.07 -17.766 -8.531 1 94.75 37 HIS B N 1
ATOM 4040 C CA . HIS B 1 37 ? -11.844 -16.969 -8.445 1 94.75 37 HIS B CA 1
ATOM 4041 C C . HIS B 1 37 ? -11.789 -16.188 -7.133 1 94.75 37 HIS B C 1
ATOM 4043 O O . HIS B 1 37 ? -12.75 -16.188 -6.367 1 94.75 37 HIS B O 1
ATOM 4049 N N . THR B 1 38 ? -10.602 -15.641 -6.816 1 93.44 38 THR B N 1
ATOM 4050 C CA . THR B 1 38 ? -10.477 -14.734 -5.676 1 93.44 38 THR B CA 1
ATOM 4051 C C . THR B 1 38 ? -11.414 -13.547 -5.82 1 93.44 38 THR B C 1
ATOM 4053 O O . THR B 1 38 ? -11.789 -13.18 -6.934 1 93.44 38 THR B O 1
ATOM 4056 N N . PRO B 1 39 ? -11.883 -12.898 -4.691 1 95.31 39 PRO B N 1
ATOM 4057 C CA . PRO B 1 39 ? -11.453 -13.133 -3.311 1 95.31 39 PRO B CA 1
ATOM 4058 C C . PRO B 1 39 ? -12.125 -14.352 -2.68 1 95.31 39 PRO B C 1
ATOM 4060 O O . PRO B 1 39 ? -13.047 -14.93 -3.268 1 95.31 39 PRO B O 1
ATOM 4063 N N . GLY B 1 40 ? -11.625 -14.727 -1.554 1 96.25 40 GLY B N 1
ATOM 4064 C CA . GLY B 1 40 ? -12.047 -15.953 -0.896 1 96.25 40 GLY B CA 1
ATOM 4065 C C . GLY B 1 40 ? -13.508 -15.93 -0.48 1 96.25 40 GLY B C 1
ATOM 4066 O O . GLY B 1 40 ? -14.164 -16.969 -0.434 1 96.25 40 GLY B O 1
ATOM 4067 N N . HIS B 1 41 ? -14.031 -14.781 -0.175 1 95.88 41 HIS B N 1
ATOM 4068 C CA . HIS B 1 41 ? -15.414 -14.703 0.29 1 95.88 41 HIS B CA 1
ATOM 4069 C C . HIS B 1 41 ? -16.391 -14.789 -0.875 1 95.88 41 HIS B C 1
ATOM 4071 O O . HIS B 1 41 ? -17.609 -14.859 -0.668 1 95.88 41 HIS B O 1
ATOM 4077 N N . LYS B 1 42 ? -15.914 -14.797 -2.117 1 96.5 42 LYS B N 1
ATOM 4078 C CA . LYS B 1 42 ? -16.703 -15.07 -3.314 1 96.5 42 LYS B CA 1
ATOM 4079 C C . LYS B 1 42 ? -17.859 -14.086 -3.439 1 96.5 42 LYS B C 1
ATOM 4081 O O . LYS B 1 42 ? -19.031 -14.492 -3.486 1 96.5 42 LYS B O 1
ATOM 4086 N N . GLN B 1 43 ? -17.453 -12.797 -3.58 1 95.31 43 GLN B N 1
ATOM 4087 C CA . GLN B 1 43 ? -18.422 -11.727 -3.826 1 95.31 43 GLN B CA 1
ATOM 4088 C C . GLN B 1 43 ? -19.484 -11.68 -2.734 1 95.31 43 GLN B C 1
ATOM 4090 O O . GLN B 1 43 ? -20.672 -11.523 -3.023 1 95.31 43 GLN B O 1
ATOM 4095 N N . GLY B 1 44 ? -19.125 -11.992 -1.579 1 96.31 44 GLY B N 1
ATOM 4096 C CA . GLY B 1 44 ? -20 -11.812 -0.43 1 96.31 44 GLY B CA 1
ATOM 4097 C C . GLY B 1 44 ? -20.625 -13.109 0.048 1 96.31 44 GLY B C 1
ATOM 4098 O O . GLY B 1 44 ? -21.172 -13.172 1.156 1 96.31 44 GLY B O 1
ATOM 4099 N N . LEU B 1 45 ? -20.578 -14.195 -0.697 1 96.25 45 LEU B N 1
ATOM 4100 C CA . LEU B 1 45 ? -21.188 -15.469 -0.334 1 96.25 45 LEU B CA 1
ATOM 4101 C C . LEU B 1 45 ? -20.719 -15.93 1.036 1 96.25 45 LEU B C 1
ATOM 4103 O O . LEU B 1 45 ? -21.5 -16.422 1.846 1 96.25 45 LEU B O 1
ATOM 4107 N N . GLY B 1 46 ? -19.422 -15.75 1.301 1 97.69 46 GLY B N 1
ATOM 4108 C CA . GLY B 1 46 ? -18.859 -16.219 2.551 1 97.69 46 GLY B CA 1
ATOM 4109 C C . GLY B 1 46 ? -18.547 -15.094 3.523 1 97.69 46 GLY B C 1
ATOM 4110 O O . GLY B 1 46 ? -17.781 -15.273 4.477 1 97.69 46 GLY B O 1
ATOM 4111 N N . ALA B 1 47 ? -19.109 -13.922 3.324 1 97.88 47 ALA B N 1
ATOM 4112 C CA . ALA B 1 47 ? -18.781 -12.773 4.168 1 97.88 47 ALA B CA 1
ATOM 4113 C C . ALA B 1 47 ? -19.297 -12.977 5.59 1 97.88 47 ALA B C 1
ATOM 4115 O O . ALA B 1 47 ? -20.422 -13.414 5.797 1 97.88 47 ALA B O 1
ATOM 4116 N N . HIS B 1 48 ? -18.469 -12.766 6.559 1 98.25 48 HIS B N 1
ATOM 4117 C CA . HIS B 1 48 ? -18.844 -12.797 7.969 1 98.25 48 HIS B CA 1
ATOM 4118 C C . HIS B 1 48 ? -19.891 -11.719 8.281 1 98.25 48 HIS B C 1
ATOM 4120 O O . HIS B 1 48 ? -19.859 -10.641 7.688 1 98.25 48 HIS B O 1
ATOM 4126 N N . PRO B 1 49 ? -20.797 -11.945 9.242 1 98.19 49 PRO B N 1
ATOM 4127 C CA . PRO B 1 49 ? -21.812 -10.945 9.586 1 98.19 49 PRO B CA 1
ATOM 4128 C C . PRO B 1 49 ? -21.219 -9.586 9.938 1 98.19 49 PRO B C 1
ATOM 4130 O O . PRO B 1 49 ? -21.781 -8.555 9.602 1 98.19 49 PRO B O 1
ATOM 4133 N N . LEU B 1 50 ? -20.094 -9.57 10.586 1 98.25 50 LEU B N 1
ATOM 4134 C CA . LEU B 1 50 ? -19.453 -8.305 10.938 1 98.25 50 LEU B CA 1
ATOM 4135 C C . LEU B 1 50 ? -19.047 -7.531 9.688 1 98.25 50 LEU B C 1
ATOM 4137 O O . LEU B 1 50 ? -19.109 -6.301 9.664 1 98.25 50 LEU B O 1
ATOM 4141 N N . LEU B 1 51 ? -18.578 -8.234 8.656 1 98.44 51 LEU B N 1
ATOM 4142 C CA . LEU B 1 51 ? -18.219 -7.574 7.402 1 98.44 51 LEU B CA 1
ATOM 4143 C C . LEU B 1 51 ? -19.469 -7.086 6.668 1 98.44 51 LEU B C 1
ATOM 4145 O O . LEU B 1 51 ? -19.453 -6.004 6.082 1 98.44 51 LEU B O 1
ATOM 4149 N N . ARG B 1 52 ? -20.562 -7.855 6.719 1 98.44 52 ARG B N 1
ATOM 4150 C CA . ARG B 1 52 ? -21.828 -7.48 6.094 1 98.44 52 ARG B CA 1
ATOM 4151 C C . ARG B 1 52 ? -22.406 -6.227 6.738 1 98.44 52 ARG B C 1
ATOM 4153 O O . ARG B 1 52 ? -23.156 -5.48 6.102 1 98.44 52 ARG B O 1
ATOM 4160 N N . ALA B 1 53 ? -22.047 -6 7.965 1 98.31 53 ALA B N 1
ATOM 4161 C CA . ALA B 1 53 ? -22.516 -4.797 8.656 1 98.31 53 ALA B CA 1
ATOM 4162 C C . ALA B 1 53 ? -21.797 -3.557 8.141 1 98.31 53 ALA B C 1
ATOM 4164 O O . ALA B 1 53 ? -22.297 -2.439 8.266 1 98.31 53 ALA B O 1
ATOM 4165 N N . LEU B 1 54 ? -20.656 -3.727 7.52 1 98.38 54 LEU B N 1
ATOM 4166 C CA . LEU B 1 54 ? -19.828 -2.607 7.109 1 98.38 54 LEU B CA 1
ATOM 4167 C C . LEU B 1 54 ? -19.969 -2.332 5.617 1 98.38 54 LEU B C 1
ATOM 4169 O O . LEU B 1 54 ? -19.859 -1.186 5.18 1 98.38 54 LEU B O 1
ATOM 4173 N N . ILE B 1 55 ? -20.141 -3.344 4.828 1 98.56 55 ILE B N 1
ATOM 4174 C CA . ILE B 1 55 ? -20.219 -3.252 3.373 1 98.56 55 ILE B CA 1
ATOM 4175 C C . ILE B 1 55 ? -21.562 -3.754 2.887 1 98.56 55 ILE B C 1
ATOM 4177 O O . ILE B 1 55 ? -22.047 -4.805 3.324 1 98.56 55 ILE B O 1
ATOM 4181 N N . THR B 1 56 ? -22.172 -3.01 1.92 1 98.62 56 THR B N 1
ATOM 4182 C CA . THR B 1 56 ? -23.484 -3.398 1.42 1 98.62 56 THR B CA 1
ATOM 4183 C C . THR B 1 56 ? -23.406 -4.699 0.629 1 98.62 56 THR B C 1
ATOM 4185 O O . THR B 1 56 ? -22.328 -5.09 0.18 1 98.62 56 THR B O 1
ATOM 4188 N N . PRO B 1 57 ? -24.547 -5.395 0.472 1 97.75 57 PRO B N 1
ATOM 4189 C CA . PRO B 1 57 ? -24.547 -6.562 -0.411 1 97.75 57 PRO B CA 1
ATOM 4190 C C . PRO B 1 57 ? -24.062 -6.242 -1.819 1 97.75 57 PRO B C 1
ATOM 4192 O O . PRO B 1 57 ? -23.328 -7.035 -2.42 1 97.75 57 PRO B O 1
ATOM 4195 N N . GLU B 1 58 ? -24.406 -5.086 -2.285 1 97.69 58 GLU B N 1
ATOM 4196 C CA . GLU B 1 58 ? -23.938 -4.652 -3.596 1 97.69 58 GLU B CA 1
ATOM 4197 C C . GLU B 1 58 ? -22.422 -4.461 -3.596 1 97.69 58 GLU B C 1
ATOM 4199 O O . GLU B 1 58 ? -21.734 -4.879 -4.535 1 97.69 58 GLU B O 1
ATOM 4204 N N . GLY B 1 59 ? -21.922 -3.783 -2.551 1 98.06 59 GLY B N 1
ATOM 4205 C CA . GLY B 1 59 ? -20.484 -3.611 -2.426 1 98.06 59 GLY B CA 1
ATOM 4206 C C . GLY B 1 59 ? -19.734 -4.926 -2.387 1 98.06 59 GLY B C 1
ATOM 4207 O O . GLY B 1 59 ? -18.672 -5.062 -3.018 1 98.06 59 GLY B O 1
ATOM 4208 N N . LEU B 1 60 ? -20.234 -5.91 -1.643 1 97.81 60 LEU B N 1
ATOM 4209 C CA . LEU B 1 60 ? -19.594 -7.215 -1.538 1 97.81 60 LEU B CA 1
ATOM 4210 C C . LEU B 1 60 ? -19.625 -7.945 -2.875 1 97.81 60 LEU B C 1
ATOM 4212 O O . LEU B 1 60 ? -18.656 -8.609 -3.25 1 97.81 60 LEU B O 1
ATOM 4216 N N . ARG B 1 61 ? -20.703 -7.82 -3.605 1 96.75 61 ARG B N 1
ATOM 4217 C CA . ARG B 1 61 ? -20.828 -8.453 -4.914 1 96.75 61 ARG B CA 1
ATOM 4218 C C . ARG B 1 61 ? -19.828 -7.867 -5.906 1 96.75 61 ARG B C 1
ATOM 4220 O O . ARG B 1 61 ? -19.344 -8.57 -6.789 1 96.75 61 ARG B O 1
ATOM 4227 N N . GLU B 1 62 ? -19.547 -6.613 -5.73 1 96.06 62 GLU B N 1
ATOM 4228 C CA . GLU B 1 62 ? -18.688 -5.902 -6.668 1 96.06 62 GLU B CA 1
ATOM 4229 C C . GLU B 1 62 ? -17.219 -5.973 -6.234 1 96.06 62 GLU B C 1
ATOM 4231 O O . GLU B 1 62 ? -16.328 -5.57 -6.98 1 96.06 62 GLU B O 1
ATOM 4236 N N . GLU B 1 63 ? -17.031 -6.48 -5.066 1 92.69 63 GLU B N 1
ATOM 4237 C CA . GLU B 1 63 ? -15.68 -6.625 -4.527 1 92.69 63 GLU B CA 1
ATOM 4238 C C . GLU B 1 63 ? -14.953 -7.801 -5.172 1 92.69 63 GLU B C 1
ATOM 4240 O O . GLU B 1 63 ? -14.93 -8.898 -4.617 1 92.69 63 GLU B O 1
ATOM 4245 N N . VAL B 1 64 ? -14.438 -7.656 -6.414 1 87.94 64 VAL B N 1
ATOM 4246 C CA . VAL B 1 64 ? -13.766 -8.711 -7.168 1 87.94 64 VAL B CA 1
ATOM 4247 C C . VAL B 1 64 ? -12.344 -8.281 -7.512 1 87.94 64 VAL B C 1
ATOM 4249 O O . VAL B 1 64 ? -11.969 -7.125 -7.301 1 87.94 64 VAL B O 1
ATOM 4252 N N . SER B 1 65 ? -11.586 -9.211 -7.867 1 77 65 SER B N 1
ATOM 4253 C CA . SER B 1 65 ? -10.188 -8.891 -8.133 1 77 65 SER B CA 1
ATOM 4254 C C . SER B 1 65 ? -9.773 -9.328 -9.531 1 77 65 SER B C 1
ATOM 4256 O O . SER B 1 65 ? -9.992 -10.484 -9.914 1 77 65 SER B O 1
ATOM 4258 N N . LEU B 1 66 ? -9.172 -8.414 -10.297 1 75.5 66 LEU B N 1
ATOM 4259 C CA . LEU B 1 66 ? -8.336 -8.656 -11.469 1 75.5 66 LEU B CA 1
ATOM 4260 C C . LEU B 1 66 ? -9.133 -9.367 -12.562 1 75.5 66 LEU B C 1
ATOM 4262 O O . LEU B 1 66 ? -8.609 -10.25 -13.242 1 75.5 66 LEU B O 1
ATOM 4266 N N . MET B 1 67 ? -10.305 -9.008 -12.68 1 80.31 67 MET B N 1
ATOM 4267 C CA . MET B 1 67 ? -11.086 -9.555 -13.789 1 80.31 67 MET B CA 1
ATOM 4268 C C . MET B 1 67 ? -10.828 -8.773 -15.07 1 80.31 67 MET B C 1
ATOM 4270 O O . MET B 1 67 ? -10.492 -7.59 -15.031 1 80.31 67 MET B O 1
ATOM 4274 N N . GLU B 1 68 ? -10.906 -9.484 -16.141 1 84 68 GLU B N 1
ATOM 4275 C CA . GLU B 1 68 ? -10.586 -8.898 -17.438 1 84 68 GLU B CA 1
ATOM 4276 C C . GLU B 1 68 ? -11.391 -7.621 -17.672 1 84 68 GLU B C 1
ATOM 4278 O O . GLU B 1 68 ? -10.859 -6.645 -18.203 1 84 68 GLU B O 1
ATOM 4283 N N . GLU B 1 69 ? -12.594 -7.613 -17.266 1 90 69 GLU B N 1
ATOM 4284 C CA . GLU B 1 69 ? -13.516 -6.508 -17.516 1 90 69 GLU B CA 1
ATOM 4285 C C . GLU B 1 69 ? -13.211 -5.316 -16.625 1 90 69 GLU B C 1
ATOM 4287 O O . GLU B 1 69 ? -13.711 -4.215 -16.859 1 90 69 GLU B O 1
ATOM 4292 N N . LEU B 1 70 ? -12.367 -5.527 -15.656 1 92.62 70 LEU B N 1
ATOM 4293 C CA . LEU B 1 70 ? -12.164 -4.484 -14.656 1 92.62 70 LEU B CA 1
ATOM 4294 C C . LEU B 1 70 ? -10.805 -3.822 -14.836 1 92.62 70 LEU B C 1
ATOM 4296 O O . LEU B 1 70 ? -10.406 -2.98 -14.023 1 92.62 70 LEU B O 1
ATOM 4300 N N . ASP B 1 71 ? -10.086 -4.152 -15.883 1 93.38 71 ASP B N 1
ATOM 4301 C CA . ASP B 1 71 ? -8.859 -3.465 -16.266 1 93.38 71 ASP B CA 1
ATOM 4302 C C . ASP B 1 71 ? -7.699 -3.846 -15.352 1 93.38 71 ASP B C 1
ATOM 4304 O O . ASP B 1 71 ? -7.797 -4.809 -14.586 1 93.38 71 ASP B O 1
ATOM 4308 N N . ASP B 1 72 ? -6.527 -3.326 -15.578 1 91.31 72 ASP B N 1
ATOM 4309 C CA . ASP B 1 72 ? -5.297 -3.584 -14.844 1 91.31 72 ASP B CA 1
ATOM 4310 C C . ASP B 1 72 ? -4.648 -2.281 -14.383 1 91.31 72 ASP B C 1
ATOM 4312 O O . ASP B 1 72 ? -4.238 -1.46 -15.203 1 91.31 72 ASP B O 1
ATOM 4316 N N . LEU B 1 73 ? -4.59 -2.121 -13.039 1 94.06 73 LEU B N 1
ATOM 4317 C CA . LEU B 1 73 ? -4.035 -0.905 -12.453 1 94.06 73 LEU B CA 1
ATOM 4318 C C . LEU B 1 73 ? -2.625 -0.649 -12.977 1 94.06 73 LEU B C 1
ATOM 4320 O O . LEU B 1 73 ? -2.205 0.504 -13.102 1 94.06 73 LEU B O 1
ATOM 4324 N N . HIS B 1 74 ? -1.889 -1.662 -13.305 1 91.94 74 HIS B N 1
ATOM 4325 C CA . HIS B 1 74 ? -0.476 -1.568 -13.656 1 91.94 74 HIS B CA 1
ATOM 4326 C C . HIS B 1 74 ? -0.292 -1.353 -15.156 1 91.94 74 HIS B C 1
ATOM 4328 O O . HIS B 1 74 ? 0.788 -0.959 -15.602 1 91.94 74 HIS B O 1
ATOM 4334 N N . GLU B 1 75 ? -1.242 -1.659 -15.914 1 89.81 75 GLU B N 1
ATOM 4335 C CA . GLU B 1 75 ? -1.299 -1.402 -17.344 1 89.81 75 GLU B CA 1
ATOM 4336 C C . GLU B 1 75 ? -2.723 -1.091 -17.797 1 89.81 75 GLU B C 1
ATOM 4338 O O . GLU B 1 75 ? -3.312 -1.843 -18.578 1 89.81 75 GLU B O 1
ATOM 4343 N N . PRO B 1 76 ? -3.195 0.063 -17.406 1 93.94 76 PRO B N 1
ATOM 4344 C CA . PRO B 1 76 ? -4.602 0.378 -17.672 1 93.94 76 PRO B CA 1
ATOM 4345 C C . PRO B 1 76 ? -4.895 0.634 -19.141 1 93.94 76 PRO B C 1
ATOM 4347 O O . PRO B 1 76 ? -4.125 1.319 -19.812 1 93.94 76 PRO B O 1
ATOM 4350 N N . THR B 1 77 ? -6 0.083 -19.656 1 93.5 77 THR B N 1
ATOM 4351 C CA . THR B 1 77 ? -6.395 0.266 -21.047 1 93.5 77 THR B CA 1
ATOM 4352 C C . THR B 1 77 ? -7.898 0.49 -21.172 1 93.5 77 THR B C 1
ATOM 4354 O O . THR B 1 77 ? -8.398 0.864 -22.234 1 93.5 77 THR B O 1
ATOM 4357 N N . MET B 1 78 ? -8.648 0.347 -20.078 1 96.06 78 MET B N 1
ATOM 4358 C CA . MET B 1 78 ? -10.109 0.401 -20.109 1 96.06 78 MET B CA 1
ATOM 4359 C C . MET B 1 78 ? -10.641 1.368 -19.062 1 96.06 78 MET B C 1
ATOM 4361 O O . MET B 1 78 ? -10.352 2.564 -19.109 1 96.06 78 MET B O 1
ATOM 4365 N N . CYS B 1 79 ? -11.383 0.84 -18.078 1 96.81 79 CYS B N 1
ATOM 4366 C CA . CYS B 1 79 ? -12.078 1.718 -17.141 1 96.81 79 CYS B CA 1
ATOM 4367 C C . CYS B 1 79 ? -11.086 2.461 -16.25 1 96.81 79 CYS B C 1
ATOM 4369 O O . CYS B 1 79 ? -11.305 3.621 -15.906 1 96.81 79 CYS B O 1
ATOM 4371 N N . ILE B 1 80 ? -10.023 1.812 -15.859 1 97.69 80 ILE B N 1
ATOM 4372 C CA . ILE B 1 80 ? -9.031 2.482 -15.023 1 97.69 80 ILE B CA 1
ATOM 4373 C C . ILE B 1 80 ? -8.344 3.584 -15.828 1 97.69 80 ILE B C 1
ATOM 4375 O O . ILE B 1 80 ? -8.141 4.695 -15.328 1 97.69 80 ILE B O 1
ATOM 4379 N N . LYS B 1 81 ? -7.953 3.289 -17.062 1 97.38 81 LYS B N 1
ATOM 4380 C CA . LYS B 1 81 ? -7.367 4.297 -17.938 1 97.38 81 LYS B CA 1
ATOM 4381 C C . LYS B 1 81 ? -8.297 5.5 -18.094 1 97.38 81 LYS B C 1
ATOM 4383 O O . LYS B 1 81 ? -7.852 6.648 -18 1 97.38 81 LYS B O 1
ATOM 4388 N N . GLU B 1 82 ? -9.523 5.203 -18.344 1 97.69 82 GLU B N 1
ATOM 4389 C CA . GLU B 1 82 ? -10.5 6.281 -18.5 1 97.69 82 GLU B CA 1
ATOM 4390 C C . GLU B 1 82 ? -10.625 7.113 -17.234 1 97.69 82 GLU B C 1
ATOM 4392 O O . GLU B 1 82 ? -10.688 8.344 -17.281 1 97.69 82 GLU B O 1
ATOM 4397 N N . ALA B 1 83 ? -10.672 6.469 -16.094 1 98.38 83 ALA B N 1
ATOM 4398 C CA . ALA B 1 83 ? -10.758 7.176 -14.82 1 98.38 83 ALA B CA 1
ATOM 4399 C C . ALA B 1 83 ? -9.539 8.07 -14.609 1 98.38 83 ALA B C 1
ATOM 4401 O O . ALA B 1 83 ? -9.672 9.203 -14.133 1 98.38 83 ALA B O 1
ATOM 4402 N N . GLU B 1 84 ? -8.398 7.547 -14.922 1 98.56 84 GLU B N 1
ATOM 4403 C CA . GLU B 1 84 ? -7.168 8.328 -14.797 1 98.56 84 GLU B CA 1
ATOM 4404 C C . GLU B 1 84 ? -7.18 9.531 -15.727 1 98.56 84 GLU B C 1
ATOM 4406 O O . GLU B 1 84 ? -6.762 10.625 -15.344 1 98.56 84 GLU B O 1
ATOM 4411 N N . MET B 1 85 ? -7.629 9.344 -16.922 1 98.06 85 MET B N 1
ATOM 4412 C CA . MET B 1 85 ? -7.719 10.438 -17.891 1 98.06 85 MET B CA 1
ATOM 4413 C C . MET B 1 85 ? -8.664 11.523 -17.391 1 98.06 85 MET B C 1
ATOM 4415 O O . MET B 1 85 ? -8.359 12.711 -17.484 1 98.06 85 MET B O 1
ATOM 4419 N N . LEU B 1 86 ? -9.805 11.125 -16.875 1 98.38 86 LEU B N 1
ATOM 4420 C CA . LEU B 1 86 ? -10.781 12.078 -16.359 1 98.38 86 LEU B CA 1
ATOM 4421 C C . LEU B 1 86 ? -10.227 12.836 -15.156 1 98.38 86 LEU B C 1
ATOM 4423 O O . LEU B 1 86 ? -10.469 14.039 -15.016 1 98.38 86 LEU B O 1
ATOM 4427 N N . ALA B 1 87 ? -9.508 12.164 -14.328 1 98.5 87 ALA B N 1
ATOM 4428 C CA . ALA B 1 87 ? -8.883 12.812 -13.18 1 98.5 87 ALA B CA 1
ATOM 4429 C C . ALA B 1 87 ? -7.848 13.844 -13.633 1 98.5 87 ALA B C 1
ATOM 4431 O O . ALA B 1 87 ? -7.797 14.953 -13.102 1 98.5 87 ALA B O 1
ATOM 4432 N N . ALA B 1 88 ? -6.996 13.445 -14.57 1 98.44 88 ALA B N 1
ATOM 4433 C CA . ALA B 1 88 ? -5.996 14.359 -15.102 1 98.44 88 ALA B CA 1
ATOM 4434 C C . ALA B 1 88 ? -6.652 15.617 -15.672 1 98.44 88 ALA B C 1
ATOM 4436 O O . ALA B 1 88 ? -6.199 16.734 -15.422 1 98.44 88 ALA B O 1
ATOM 4437 N N . GLU B 1 89 ? -7.707 15.422 -16.391 1 97.69 89 GLU B N 1
ATOM 4438 C CA . GLU B 1 89 ? -8.422 16.531 -17.016 1 97.69 89 GLU B CA 1
ATOM 4439 C C . GLU B 1 89 ? -9.031 17.453 -15.961 1 97.69 89 GLU B C 1
ATOM 4441 O O . GLU B 1 89 ? -8.953 18.672 -16.078 1 97.69 89 GLU B O 1
ATOM 4446 N N . LEU B 1 90 ? -9.609 16.875 -14.992 1 97.69 90 LEU B N 1
ATOM 4447 C CA . LEU B 1 90 ? -10.242 17.656 -13.93 1 97.69 90 LEU B CA 1
ATOM 4448 C C . LEU B 1 90 ? -9.219 18.562 -13.25 1 97.69 90 LEU B C 1
ATOM 4450 O O . LEU B 1 90 ? -9.523 19.719 -12.938 1 97.69 90 LEU B O 1
ATOM 4454 N N . TYR B 1 91 ? -8.008 18.094 -13.07 1 98.06 91 TYR B N 1
ATOM 4455 C CA . TYR B 1 91 ? -7 18.828 -12.312 1 98.06 91 TYR B CA 1
ATOM 4456 C C . TYR B 1 91 ? -6.09 19.625 -13.234 1 98.06 91 TYR B C 1
ATOM 4458 O O . TYR B 1 91 ? -5.203 20.344 -12.773 1 98.06 91 TYR B O 1
ATOM 4466 N N . GLY B 1 92 ? -6.27 19.5 -14.516 1 97.75 92 GLY B N 1
ATOM 4467 C CA . GLY B 1 92 ? -5.426 20.203 -15.461 1 97.75 92 GLY B CA 1
ATOM 4468 C C . GLY B 1 92 ? -4.031 19.625 -15.578 1 97.75 92 GLY B C 1
ATOM 4469 O O . GLY B 1 92 ? -3.072 20.344 -15.859 1 97.75 92 GLY B O 1
ATOM 4470 N N . ALA B 1 93 ? -3.863 18.375 -15.25 1 98.5 93 ALA B N 1
ATOM 4471 C CA . ALA B 1 93 ? -2.602 17.641 -15.375 1 98.5 93 ALA B CA 1
ATOM 4472 C C . ALA B 1 93 ? -2.525 16.906 -16.703 1 98.5 93 ALA B C 1
ATOM 4474 O O . ALA B 1 93 ? -3.529 16.766 -17.406 1 98.5 93 ALA B O 1
ATOM 4475 N N . ASP B 1 94 ? -1.327 16.484 -17.125 1 98.56 94 ASP B N 1
ATOM 4476 C CA . ASP B 1 94 ? -1.158 15.648 -18.312 1 98.56 94 ASP B CA 1
ATOM 4477 C C . ASP B 1 94 ? -1.498 14.195 -18 1 98.56 94 ASP B C 1
ATOM 4479 O O . ASP B 1 94 ? -2.068 13.492 -18.844 1 98.56 94 ASP B O 1
ATOM 4483 N N . HIS B 1 95 ? -1.103 13.734 -16.797 1 98.5 95 HIS B N 1
ATOM 4484 C CA . HIS B 1 95 ? -1.372 12.367 -16.359 1 98.5 95 HIS B CA 1
ATOM 4485 C C . HIS B 1 95 ? -1.826 12.336 -14.906 1 98.5 95 HIS B C 1
ATOM 4487 O O . HIS B 1 95 ? -1.467 13.211 -14.117 1 98.5 95 HIS B O 1
ATOM 4493 N N . ALA B 1 96 ? -2.668 11.422 -14.656 1 98.81 96 ALA B N 1
ATOM 4494 C CA . ALA B 1 96 ? -3.039 11.039 -13.297 1 98.81 96 ALA B CA 1
ATOM 4495 C C . ALA B 1 96 ? -2.889 9.531 -13.094 1 98.81 96 ALA B C 1
ATOM 4497 O O . ALA B 1 96 ? -3.178 8.75 -14 1 98.81 96 ALA B O 1
ATOM 4498 N N . TYR B 1 97 ? -2.395 9.172 -11.984 1 98.69 97 TYR B N 1
ATOM 4499 C CA . TYR B 1 97 ? -2.268 7.777 -11.578 1 98.69 97 TYR B CA 1
ATOM 4500 C C . TYR B 1 97 ? -3.098 7.492 -10.328 1 98.69 97 TYR B C 1
ATOM 4502 O O . TYR B 1 97 ? -2.969 8.188 -9.32 1 98.69 97 TYR B O 1
ATOM 4510 N N . LEU B 1 98 ? -3.969 6.465 -10.422 1 98.69 98 LEU B N 1
ATOM 4511 C CA . LEU B 1 98 ? -4.684 6.004 -9.234 1 98.69 98 LEU B CA 1
ATOM 4512 C C . LEU B 1 98 ? -3.736 5.316 -8.266 1 98.69 98 LEU B C 1
ATOM 4514 O O . LEU B 1 98 ? -2.951 4.449 -8.656 1 98.69 98 LEU B O 1
ATOM 4518 N N . MET B 1 99 ? -3.789 5.727 -7.039 1 98.69 99 MET B N 1
ATOM 4519 C CA . MET B 1 99 ? -2.912 5.18 -6.008 1 98.69 99 MET B CA 1
ATOM 4520 C C . MET B 1 99 ? -3.723 4.562 -4.871 1 98.69 99 MET B C 1
ATOM 4522 O O . MET B 1 99 ? -4.477 5.262 -4.191 1 98.69 99 MET B O 1
ATOM 4526 N N . VAL B 1 100 ? -3.516 3.246 -4.598 1 98.12 100 VAL B N 1
ATOM 4527 C CA . VAL B 1 100 ? -4.316 2.549 -3.6 1 98.12 100 VAL B CA 1
ATOM 4528 C C . VAL B 1 100 ? -3.459 2.236 -2.375 1 98.12 100 VAL B C 1
ATOM 4530 O O . VAL B 1 100 ? -3.943 1.654 -1.401 1 98.12 100 VAL B O 1
ATOM 4533 N N . ASN B 1 101 ? -2.221 2.615 -2.395 1 98.19 101 ASN B N 1
ATOM 4534 C CA . ASN B 1 101 ? -1.336 2.48 -1.241 1 98.19 101 ASN B CA 1
ATOM 4535 C C . ASN B 1 101 ? -1.184 3.803 -0.495 1 98.19 101 ASN B C 1
ATOM 4537 O O . ASN B 1 101 ? -0.134 4.07 0.094 1 98.19 101 ASN B O 1
ATOM 4541 N N . GLY B 1 102 ? -2.188 4.703 -0.597 1 97.62 102 GLY B N 1
ATOM 4542 C CA . GLY B 1 102 ? -2.162 5.992 0.08 1 97.62 102 GLY B CA 1
ATOM 4543 C C . GLY B 1 102 ? -1.28 7.012 -0.613 1 97.62 102 GLY B C 1
ATOM 4544 O O . GLY B 1 102 ? -0.661 6.715 -1.637 1 97.62 102 GLY B O 1
ATOM 4545 N N . THR B 1 103 ? -1.343 8.188 -0.038 1 98.12 103 THR B N 1
ATOM 4546 C CA . THR B 1 103 ? -0.461 9.227 -0.562 1 98.12 103 THR B CA 1
ATOM 4547 C C . THR B 1 103 ? 1 8.883 -0.29 1 98.12 103 THR B C 1
ATOM 4549 O O . THR B 1 103 ? 1.889 9.281 -1.045 1 98.12 103 THR B O 1
ATOM 4552 N N . THR B 1 104 ? 1.226 8.055 0.749 1 97.69 104 THR B N 1
ATOM 4553 C CA . THR B 1 104 ? 2.559 7.508 0.972 1 97.69 104 THR B CA 1
ATOM 4554 C C . THR B 1 104 ? 3.066 6.793 -0.277 1 97.69 104 THR B C 1
ATOM 4556 O O . THR B 1 104 ? 4.18 7.051 -0.738 1 97.69 104 THR B O 1
ATOM 4559 N N . GLY B 1 105 ? 2.219 5.918 -0.832 1 98.38 105 GLY B N 1
ATOM 4560 C CA . GLY B 1 105 ? 2.586 5.219 -2.055 1 98.38 105 GLY B CA 1
ATOM 4561 C C . GLY B 1 105 ? 2.799 6.152 -3.232 1 98.38 105 GLY B C 1
ATOM 4562 O O . GLY B 1 105 ? 3.68 5.922 -4.062 1 98.38 105 GLY B O 1
ATOM 4563 N N . ALA B 1 106 ? 2.004 7.18 -3.318 1 98.81 106 ALA B N 1
ATOM 4564 C CA . ALA B 1 106 ? 2.146 8.164 -4.391 1 98.81 106 ALA B CA 1
ATOM 4565 C C . ALA B 1 106 ? 3.492 8.875 -4.305 1 98.81 106 ALA B C 1
ATOM 4567 O O . ALA B 1 106 ? 4.16 9.078 -5.324 1 98.81 106 ALA B O 1
ATOM 4568 N N . ILE B 1 107 ? 3.861 9.242 -3.105 1 98.81 107 ILE B N 1
ATOM 4569 C CA . ILE B 1 107 ? 5.121 9.953 -2.885 1 98.81 107 ILE B CA 1
ATOM 4570 C C . ILE B 1 107 ? 6.293 9.023 -3.199 1 98.81 107 ILE B C 1
ATOM 4572 O O . ILE B 1 107 ? 7.262 9.438 -3.838 1 98.81 107 ILE B O 1
ATOM 4576 N N . HIS B 1 108 ? 6.172 7.766 -2.754 1 98.81 108 HIS B N 1
ATOM 4577 C CA . HIS B 1 108 ? 7.203 6.785 -3.08 1 98.81 108 HIS B CA 1
ATOM 4578 C C . HIS B 1 108 ? 7.359 6.629 -4.59 1 98.81 108 HIS B C 1
ATOM 4580 O O . HIS B 1 108 ? 8.477 6.633 -5.105 1 98.81 108 HIS B O 1
ATOM 4586 N N . ALA B 1 109 ? 6.23 6.492 -5.262 1 98.75 109 ALA B N 1
ATOM 4587 C CA . ALA B 1 109 ? 6.258 6.336 -6.715 1 98.75 109 ALA B CA 1
ATOM 4588 C C . ALA B 1 109 ? 6.848 7.574 -7.387 1 98.75 109 ALA B C 1
ATOM 4590 O O . ALA B 1 109 ? 7.629 7.457 -8.336 1 98.75 109 ALA B O 1
ATOM 4591 N N . MET B 1 110 ? 6.473 8.719 -6.898 1 98.88 110 MET B N 1
ATOM 4592 C CA . MET B 1 110 ? 6.961 9.992 -7.414 1 98.88 110 MET B CA 1
ATOM 4593 C C . MET B 1 110 ? 8.484 10.062 -7.336 1 98.88 110 MET B C 1
ATOM 4595 O O . MET B 1 110 ? 9.148 10.359 -8.328 1 98.88 110 MET B O 1
ATOM 4599 N N . LEU B 1 111 ? 9.047 9.688 -6.234 1 98.81 111 LEU B N 1
ATOM 4600 C CA . LEU B 1 111 ? 10.492 9.789 -6.035 1 98.81 111 LEU B CA 1
ATOM 4601 C C . LEU B 1 111 ? 11.227 8.672 -6.766 1 98.81 111 LEU B C 1
ATOM 4603 O O . LEU B 1 111 ? 12.219 8.922 -7.453 1 98.81 111 LEU B O 1
ATOM 4607 N N . LEU B 1 112 ? 10.688 7.461 -6.652 1 98.44 112 LEU B N 1
ATOM 4608 C CA . LEU B 1 112 ? 11.312 6.312 -7.297 1 98.44 112 LEU B CA 1
ATOM 4609 C C . LEU B 1 112 ? 11.266 6.453 -8.812 1 98.44 112 LEU B C 1
ATOM 4611 O O . LEU B 1 112 ? 12.18 5.996 -9.516 1 98.44 112 LEU B O 1
ATOM 4615 N N . GLY B 1 113 ? 10.258 7.074 -9.312 1 98.06 113 GLY B N 1
ATOM 4616 C CA . GLY B 1 113 ? 10.047 7.18 -10.75 1 98.06 113 GLY B CA 1
ATOM 4617 C C . GLY B 1 113 ? 10.773 8.359 -11.367 1 98.06 113 GLY B C 1
ATOM 4618 O O . GLY B 1 113 ? 10.906 8.438 -12.594 1 98.06 113 GLY B O 1
ATOM 4619 N N . THR B 1 114 ? 11.32 9.281 -10.555 1 98.44 114 THR B N 1
ATOM 4620 C CA . THR B 1 114 ? 11.898 10.492 -11.125 1 98.44 114 THR B CA 1
ATOM 4621 C C . THR B 1 114 ? 13.367 10.633 -10.727 1 98.44 114 THR B C 1
ATOM 4623 O O . THR B 1 114 ? 14.102 11.43 -11.305 1 98.44 114 THR B O 1
ATOM 4626 N N . LEU B 1 115 ? 13.797 9.836 -9.727 1 98.19 115 LEU B N 1
ATOM 4627 C CA . LEU B 1 115 ? 15.164 9.945 -9.227 1 98.19 115 LEU B CA 1
ATOM 4628 C C . LEU B 1 115 ? 15.945 8.664 -9.469 1 98.19 115 LEU B C 1
ATOM 4630 O O . LEU B 1 115 ? 15.359 7.637 -9.828 1 98.19 115 LEU B O 1
ATOM 4634 N N . SER B 1 116 ? 17.219 8.75 -9.359 1 97.25 116 SER B N 1
ATOM 4635 C CA . SER B 1 116 ? 18.156 7.633 -9.375 1 97.25 116 SER B CA 1
ATOM 4636 C C . SER B 1 116 ? 19.031 7.629 -8.125 1 97.25 116 SER B C 1
ATOM 4638 O O . SER B 1 116 ? 19.141 8.648 -7.441 1 97.25 116 SER B O 1
ATOM 4640 N N . PRO B 1 117 ? 19.609 6.449 -7.828 1 97.5 117 PRO B N 1
ATOM 4641 C CA . PRO B 1 117 ? 20.5 6.41 -6.664 1 97.5 117 PRO B CA 1
ATOM 4642 C C . PRO B 1 117 ? 21.609 7.461 -6.73 1 97.5 117 PRO B C 1
ATOM 4644 O O . PRO B 1 117 ? 22.25 7.621 -7.77 1 97.5 117 PRO B O 1
ATOM 4647 N N . GLY B 1 118 ? 21.719 8.234 -5.633 1 97.31 118 GLY B N 1
ATOM 4648 C CA . GLY B 1 118 ? 22.781 9.219 -5.57 1 97.31 118 GLY B CA 1
ATOM 4649 C C . GLY B 1 118 ? 22.328 10.617 -5.945 1 97.31 118 GLY B C 1
ATOM 4650 O O . GLY B 1 118 ? 23 11.602 -5.66 1 97.31 118 GLY B O 1
ATOM 4651 N N . ASP B 1 119 ? 21.172 10.742 -6.586 1 98.31 119 ASP B N 1
ATOM 4652 C CA . ASP B 1 119 ? 20.656 12.062 -6.938 1 98.31 119 ASP B CA 1
ATOM 4653 C C . ASP B 1 119 ? 20.484 12.938 -5.695 1 98.31 119 ASP B C 1
ATOM 4655 O O . ASP B 1 119 ? 20.062 12.453 -4.645 1 98.31 119 ASP B O 1
ATOM 4659 N N . VAL B 1 120 ? 20.812 14.195 -5.801 1 98.31 120 VAL B N 1
ATOM 4660 C CA . VAL B 1 120 ? 20.656 15.172 -4.727 1 98.31 120 VAL B CA 1
ATOM 4661 C C . VAL B 1 120 ? 19.266 15.812 -4.816 1 98.31 120 VAL B C 1
ATOM 4663 O O . VAL B 1 120 ? 18.859 16.25 -5.891 1 98.31 120 VAL B O 1
ATOM 4666 N N . VAL B 1 121 ? 18.578 15.852 -3.697 1 98.56 121 VAL B N 1
ATOM 4667 C CA . VAL B 1 121 ? 17.25 16.422 -3.646 1 98.56 121 VAL B CA 1
ATOM 4668 C C . VAL B 1 121 ? 17.156 17.438 -2.5 1 98.56 121 VAL B C 1
ATOM 4670 O O . VAL B 1 121 ? 17.578 17.141 -1.377 1 98.56 121 VAL B O 1
ATOM 4673 N N . LEU B 1 122 ? 16.656 18.656 -2.766 1 98.44 122 LEU B N 1
ATOM 4674 C CA . LEU B 1 122 ? 16.344 19.625 -1.713 1 98.44 122 LEU B CA 1
ATOM 4675 C C . LEU B 1 122 ? 15.031 19.281 -1.032 1 98.44 122 LEU B C 1
ATOM 4677 O O . LEU B 1 122 ? 14 19.141 -1.696 1 98.44 122 LEU B O 1
ATOM 4681 N N . VAL B 1 123 ? 15.062 19.094 0.272 1 96.88 123 VAL B N 1
ATOM 4682 C CA . VAL B 1 123 ? 13.906 18.609 1.017 1 96.88 123 VAL B CA 1
ATOM 4683 C C . VAL B 1 123 ? 13.727 19.438 2.287 1 96.88 123 VAL B C 1
ATOM 4685 O O . VAL B 1 123 ? 14.688 19.688 3.012 1 96.88 123 VAL B O 1
ATOM 4688 N N . PRO B 1 124 ? 12.477 19.844 2.568 1 95.56 124 PRO B N 1
ATOM 4689 C CA . PRO B 1 124 ? 12.281 20.531 3.844 1 95.56 124 PRO B CA 1
ATOM 4690 C C . PRO B 1 124 ? 12.484 19.625 5.047 1 95.56 124 PRO B C 1
ATOM 4692 O O . PRO B 1 124 ? 12.109 18.438 5.004 1 95.56 124 PRO B O 1
ATOM 4695 N N . ARG B 1 125 ? 12.938 20.172 6.102 1 90.69 125 ARG B N 1
ATOM 4696 C CA . ARG B 1 125 ? 13.211 19.422 7.32 1 90.69 125 ARG B CA 1
ATOM 4697 C C . ARG B 1 125 ? 11.922 18.844 7.91 1 90.69 125 ARG B C 1
ATOM 4699 O O . ARG B 1 125 ? 11.953 17.828 8.594 1 90.69 125 ARG B O 1
ATOM 4706 N N . ASN B 1 126 ? 10.852 19.484 7.609 1 87.44 126 ASN B N 1
ATOM 4707 C CA . ASN B 1 126 ? 9.586 19.016 8.148 1 87.44 126 ASN B CA 1
ATOM 4708 C C . ASN B 1 126 ? 8.844 18.141 7.148 1 87.44 126 ASN B C 1
ATOM 4710 O O . ASN B 1 126 ? 7.613 18.062 7.176 1 87.44 126 ASN B O 1
ATOM 4714 N N . ALA B 1 127 ? 9.602 17.547 6.234 1 92.44 127 ALA B N 1
ATOM 4715 C CA . ALA B 1 127 ? 9 16.641 5.266 1 92.44 127 ALA B CA 1
ATOM 4716 C C . ALA B 1 127 ? 8.32 15.469 5.965 1 92.44 127 ALA B C 1
ATOM 4718 O O . ALA B 1 127 ? 8.797 14.992 6.996 1 92.44 127 ALA B O 1
ATOM 4719 N N . HIS B 1 128 ? 7.195 15.109 5.434 1 91 128 HIS B N 1
ATOM 4720 C CA . HIS B 1 128 ? 6.48 13.938 5.934 1 91 128 HIS B CA 1
ATOM 4721 C C . HIS B 1 128 ? 7.348 12.688 5.863 1 91 128 HIS B C 1
ATOM 4723 O O . HIS B 1 128 ? 8.219 12.578 5 1 91 128 HIS B O 1
ATOM 4729 N N . ARG B 1 129 ? 7.168 11.734 6.719 1 89.88 129 ARG B N 1
ATOM 4730 C CA . ARG B 1 129 ? 7.965 10.516 6.793 1 89.88 129 ARG B CA 1
ATOM 4731 C C . ARG B 1 129 ? 7.922 9.75 5.477 1 89.88 129 ARG B C 1
ATOM 4733 O O . ARG B 1 129 ? 8.867 9.047 5.129 1 89.88 129 ARG B O 1
ATOM 4740 N N . SER B 1 130 ? 6.824 9.867 4.73 1 94.88 130 SER B N 1
ATOM 4741 C CA . SER B 1 130 ? 6.734 9.188 3.441 1 94.88 130 SER B CA 1
ATOM 4742 C C . SER B 1 130 ? 7.781 9.711 2.465 1 94.88 130 SER B C 1
ATOM 4744 O O . SER B 1 130 ? 8.289 8.961 1.631 1 94.88 130 SER B O 1
ATOM 4746 N N . LEU B 1 131 ? 8.07 10.992 2.539 1 96 131 LEU B N 1
ATOM 4747 C CA . LEU B 1 131 ? 9.117 11.555 1.691 1 96 131 LEU B CA 1
ATOM 4748 C C . LEU B 1 131 ? 10.477 10.961 2.043 1 96 131 LEU B C 1
ATOM 4750 O O . LEU B 1 131 ? 11.25 10.602 1.153 1 96 131 LEU B O 1
ATOM 4754 N N . ILE B 1 132 ? 10.758 10.828 3.342 1 9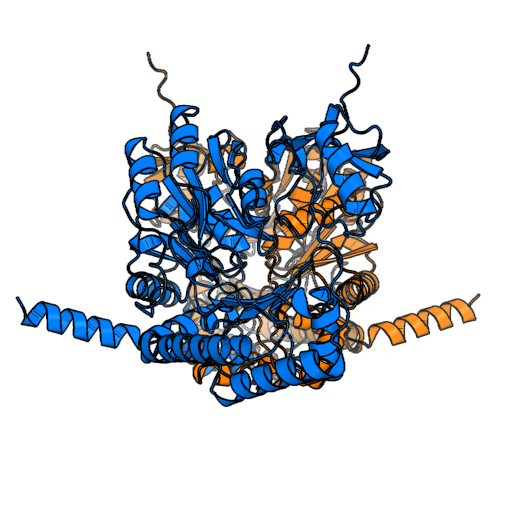3.44 132 ILE B N 1
ATOM 4755 C CA . ILE B 1 132 ? 12 10.219 3.793 1 93.44 132 ILE B CA 1
ATOM 4756 C C . ILE B 1 132 ? 12.055 8.766 3.342 1 93.44 132 ILE B C 1
ATOM 4758 O O . ILE B 1 132 ? 13.094 8.289 2.879 1 93.44 132 ILE B O 1
ATOM 4762 N N . GLY B 1 133 ? 10.922 8.062 3.502 1 95.56 133 GLY B N 1
ATOM 4763 C CA . GLY B 1 133 ? 10.852 6.695 3.016 1 95.56 133 GLY B CA 1
ATOM 4764 C C . GLY B 1 133 ? 11.141 6.57 1.532 1 95.56 133 GLY B C 1
ATOM 4765 O O . GLY B 1 133 ? 11.836 5.645 1.104 1 95.56 133 GLY B O 1
ATOM 4766 N N . GLY B 1 134 ? 10.578 7.508 0.756 1 97.69 134 GLY B N 1
ATOM 4767 C CA . GLY B 1 134 ? 10.859 7.523 -0.672 1 97.69 134 GLY B CA 1
ATOM 4768 C C . GLY B 1 134 ? 12.328 7.699 -0.993 1 97.69 134 GLY B C 1
ATOM 4769 O O . GLY B 1 134 ? 12.836 7.098 -1.942 1 97.69 134 GLY B O 1
ATOM 4770 N N . LEU B 1 135 ? 13.023 8.523 -0.207 1 97.25 135 LEU B N 1
ATOM 4771 C CA . LEU B 1 135 ? 14.453 8.727 -0.399 1 97.25 135 LEU B CA 1
ATOM 4772 C C . LEU B 1 135 ? 15.234 7.457 -0.074 1 97.25 135 LEU B C 1
ATOM 4774 O O . LEU B 1 135 ? 16.219 7.145 -0.736 1 97.25 135 LEU B O 1
ATOM 4778 N N . VAL B 1 136 ? 14.789 6.734 0.969 1 97.19 136 VAL B N 1
ATOM 4779 C CA . VAL B 1 136 ? 15.391 5.449 1.307 1 97.19 136 VAL B CA 1
ATOM 4780 C C . VAL B 1 136 ? 15.242 4.484 0.132 1 97.19 136 VAL B C 1
ATOM 4782 O O . VAL B 1 136 ? 16.219 3.854 -0.286 1 97.19 136 VAL B O 1
ATOM 4785 N N . LEU B 1 137 ? 14.07 4.375 -0.455 1 98.38 137 LEU B N 1
ATOM 4786 C CA . LEU B 1 137 ? 13.781 3.424 -1.521 1 98.38 137 LEU B CA 1
ATOM 4787 C C . LEU B 1 137 ? 14.531 3.787 -2.797 1 98.38 137 LEU B C 1
ATOM 4789 O O . LEU B 1 137 ? 15.062 2.91 -3.48 1 98.38 137 LEU B O 1
ATOM 4793 N N . ALA B 1 138 ? 14.57 5.074 -3.078 1 97.94 138 ALA B N 1
ATOM 4794 C CA . ALA B 1 138 ? 15.234 5.535 -4.289 1 97.94 138 ALA B CA 1
ATOM 4795 C C . ALA B 1 138 ? 16.75 5.512 -4.125 1 97.94 138 ALA B C 1
ATOM 4797 O O . ALA B 1 138 ? 17.484 5.363 -5.105 1 97.94 138 ALA B O 1
ATOM 4798 N N . GLY B 1 139 ? 17.234 5.703 -2.875 1 97.69 139 GLY B N 1
ATOM 4799 C CA . GLY B 1 139 ? 18.656 5.871 -2.623 1 97.69 139 GLY B CA 1
ATOM 4800 C C . GLY B 1 139 ? 19.156 7.27 -2.936 1 97.69 139 GLY B C 1
ATOM 4801 O O . GLY B 1 139 ? 20.297 7.441 -3.357 1 97.69 139 GLY B O 1
ATOM 4802 N N . ALA B 1 140 ? 18.312 8.25 -2.789 1 97.75 140 ALA B N 1
ATOM 4803 C CA . ALA B 1 140 ? 18.672 9.633 -3.08 1 97.75 140 ALA B CA 1
ATOM 4804 C C . ALA B 1 140 ? 19.266 10.32 -1.851 1 97.75 140 ALA B C 1
ATOM 4806 O O . ALA B 1 140 ? 19.156 9.805 -0.735 1 97.75 140 ALA B O 1
ATOM 4807 N N . GLN B 1 141 ? 19.906 11.461 -2.062 1 96.69 141 GLN B N 1
ATOM 4808 C CA . GLN B 1 141 ? 20.594 12.219 -1.026 1 96.69 141 GLN B CA 1
ATOM 4809 C C . GLN B 1 141 ? 19.906 13.539 -0.747 1 96.69 141 GLN B C 1
ATOM 4811 O O . GLN B 1 141 ? 19.953 14.461 -1.564 1 96.69 141 GLN B O 1
ATOM 4816 N N . PRO B 1 142 ? 19.438 13.695 0.442 1 96.44 142 PRO B N 1
ATOM 4817 C CA . PRO B 1 142 ? 18.734 14.945 0.745 1 96.44 142 PRO B CA 1
ATOM 4818 C C . PRO B 1 142 ? 19.688 16.062 1.158 1 96.44 142 PRO B C 1
ATOM 4820 O O . PRO B 1 142 ? 20.719 15.805 1.781 1 96.44 142 PRO B O 1
ATOM 4823 N N . VAL B 1 143 ? 19.391 17.219 0.741 1 96.12 143 VAL B N 1
ATOM 4824 C CA . VAL B 1 143 ? 19.812 18.484 1.355 1 96.12 143 VAL B CA 1
ATOM 4825 C C . VAL B 1 143 ? 18.625 19.141 2.057 1 96.12 143 VAL B C 1
ATOM 4827 O O . VAL B 1 143 ? 17.672 19.578 1.403 1 96.12 143 VAL B O 1
ATOM 4830 N N . TYR B 1 144 ? 18.719 19.234 3.34 1 93.94 144 TYR B N 1
ATOM 4831 C CA . TYR B 1 144 ? 17.562 19.672 4.113 1 93.94 144 TYR B CA 1
ATOM 4832 C C . TYR B 1 144 ? 17.469 21.203 4.141 1 93.94 144 TYR B C 1
ATOM 4834 O O . TYR B 1 144 ? 18.469 21.891 4.32 1 93.94 144 TYR B O 1
ATOM 4842 N N . LEU B 1 145 ? 16.266 21.656 3.926 1 94.5 145 LEU B N 1
ATOM 4843 C CA . LEU B 1 145 ? 15.945 23.062 3.996 1 94.5 145 LEU B CA 1
ATOM 4844 C C . LEU B 1 145 ? 15.195 23.391 5.285 1 94.5 145 LEU B C 1
ATOM 4846 O O . LEU B 1 145 ? 14.266 22.672 5.664 1 94.5 145 LEU B O 1
ATOM 4850 N N . GLN B 1 146 ? 15.562 24.406 5.918 1 90.56 146 GLN B N 1
ATOM 4851 C CA . GLN B 1 146 ? 14.867 24.844 7.125 1 90.56 146 GLN B CA 1
ATOM 4852 C C . GLN B 1 146 ? 13.625 25.656 6.785 1 90.56 146 GLN B C 1
ATOM 4854 O O . GLN B 1 146 ? 13.719 26.719 6.164 1 90.56 146 GLN B O 1
ATOM 4859 N N . PRO B 1 147 ? 12.484 25.156 7.148 1 92.25 147 PRO B N 1
ATOM 4860 C CA . PRO B 1 147 ? 11.297 25.984 6.961 1 92.25 147 PRO B CA 1
ATOM 4861 C C . PRO B 1 147 ? 11.242 27.172 7.922 1 92.25 147 PRO B C 1
ATOM 4863 O O . PRO B 1 147 ? 11.953 27.172 8.93 1 92.25 147 PRO B O 1
ATOM 4866 N N . GLU B 1 148 ? 10.406 28.125 7.559 1 91.38 148 GLU B N 1
ATOM 4867 C CA . GLU B 1 148 ? 10.141 29.234 8.477 1 91.38 148 GLU B CA 1
ATOM 4868 C C . GLU B 1 148 ? 9.281 28.781 9.656 1 91.38 148 GLU B C 1
ATOM 4870 O O . GLU B 1 148 ? 8.703 27.688 9.617 1 91.38 148 GLU B O 1
ATOM 4875 N N . PHE B 1 149 ? 9.281 29.547 10.742 1 89 149 PHE B N 1
ATOM 4876 C CA . PHE B 1 149 ? 8.555 29.203 11.961 1 89 149 PHE B CA 1
ATOM 4877 C C . PHE B 1 149 ? 7.785 30.422 12.477 1 89 149 PHE B C 1
ATOM 4879 O O . PHE B 1 149 ? 8.312 31.531 12.516 1 89 149 PHE B O 1
ATOM 4886 N N . ASP B 1 150 ? 6.543 30.219 12.773 1 89.31 150 ASP B N 1
ATOM 4887 C CA . ASP B 1 150 ? 5.75 31.266 13.414 1 89.31 150 ASP B CA 1
ATOM 4888 C C . ASP B 1 150 ? 5.816 31.141 14.938 1 89.31 150 ASP B C 1
ATOM 4890 O O . ASP B 1 150 ? 5.16 30.281 15.523 1 89.31 150 ASP B O 1
ATOM 4894 N N . ALA B 1 151 ? 6.426 32.031 15.547 1 84.44 151 ALA B N 1
ATOM 4895 C CA . ALA B 1 151 ? 6.637 31.984 16.984 1 84.44 151 ALA B CA 1
ATOM 4896 C C . ALA B 1 151 ? 5.355 32.312 17.75 1 84.44 151 ALA B C 1
ATOM 4898 O O . ALA B 1 151 ? 5.16 31.875 18.875 1 84.44 151 ALA B O 1
ATOM 4899 N N . ALA B 1 152 ? 4.516 33.125 17.125 1 86.31 152 ALA B N 1
ATOM 4900 C CA . ALA B 1 152 ? 3.291 33.562 17.797 1 86.31 152 ALA B CA 1
ATOM 4901 C C . ALA B 1 152 ? 2.35 32.375 18.016 1 86.31 152 ALA B C 1
ATOM 4903 O O . ALA B 1 152 ? 1.687 32.312 19.047 1 86.31 152 ALA B O 1
ATOM 4904 N N . TYR B 1 153 ? 2.334 31.469 17.094 1 89.19 153 TYR B N 1
ATOM 4905 C CA . TYR B 1 153 ? 1.413 30.344 17.203 1 89.19 153 TYR B CA 1
ATOM 4906 C C . TYR B 1 153 ? 2.17 29.031 17.406 1 89.19 153 TYR B C 1
ATOM 4908 O O . TYR B 1 153 ? 1.568 28 17.719 1 89.19 153 TYR B O 1
ATOM 4916 N N . GLY B 1 154 ? 3.504 29.094 17.234 1 85.31 154 GLY B N 1
ATOM 4917 C CA . GLY B 1 154 ? 4.293 27.891 17.391 1 85.31 154 GLY B CA 1
ATOM 4918 C C . GLY B 1 154 ? 4.105 26.906 16.25 1 85.31 154 GLY B C 1
ATOM 4919 O O . GLY B 1 154 ? 4.055 25.688 16.469 1 85.31 154 GLY B O 1
ATOM 4920 N N . ILE B 1 155 ? 3.947 27.359 15.062 1 88.44 155 ILE B N 1
ATOM 4921 C CA . ILE B 1 155 ? 3.605 26.516 13.93 1 88.44 155 ILE B CA 1
ATOM 4922 C C . ILE B 1 155 ? 4.715 26.578 12.883 1 88.44 155 ILE B C 1
ATOM 4924 O O . ILE B 1 155 ? 5.258 27.656 12.609 1 88.44 155 ILE B O 1
ATOM 4928 N N . PRO B 1 156 ? 5.105 25.359 12.367 1 87.56 156 PRO B N 1
ATOM 4929 C CA . PRO B 1 156 ? 6.012 25.391 11.219 1 87.56 156 PRO B CA 1
ATOM 4930 C C . PRO B 1 156 ? 5.352 25.953 9.961 1 87.56 156 PRO B C 1
ATOM 4932 O O . PRO B 1 156 ? 4.207 25.609 9.656 1 87.56 156 PRO B O 1
ATOM 4935 N N . MET B 1 157 ? 6.098 26.844 9.32 1 91.12 157 MET B N 1
ATOM 4936 C CA . MET B 1 157 ? 5.629 27.453 8.078 1 91.12 157 MET B CA 1
ATOM 4937 C C . MET B 1 157 ? 6.273 26.797 6.867 1 91.12 157 MET B C 1
ATOM 4939 O O . MET B 1 157 ? 6.719 25.641 6.941 1 91.12 157 MET B O 1
ATOM 4943 N N . GLY B 1 158 ? 6.168 27.375 5.723 1 92.38 158 GLY B N 1
ATOM 4944 C CA . GLY B 1 158 ? 6.781 26.828 4.52 1 92.38 158 GLY B CA 1
ATOM 4945 C C . GLY B 1 158 ? 8.234 27.25 4.355 1 92.38 158 GLY B C 1
ATOM 4946 O O . GLY B 1 158 ? 8.781 27.969 5.195 1 92.38 158 GLY B O 1
ATOM 4947 N N . VAL B 1 159 ? 8.828 26.719 3.309 1 95 159 VAL B N 1
ATOM 4948 C CA . VAL B 1 159 ? 10.18 27.125 2.928 1 95 159 VAL B CA 1
ATOM 4949 C C . VAL B 1 159 ? 10.133 28.391 2.09 1 95 159 VAL B C 1
ATOM 4951 O O . VAL B 1 159 ? 9.391 28.469 1.107 1 95 159 VAL B O 1
ATOM 4954 N N . ALA B 1 160 ? 10.93 29.359 2.498 1 96.06 160 ALA B N 1
ATOM 4955 C CA . ALA B 1 160 ? 10.984 30.594 1.744 1 96.06 160 ALA B CA 1
ATOM 4956 C C . ALA B 1 160 ? 11.664 30.406 0.394 1 96.06 160 ALA B C 1
ATOM 4958 O O . ALA B 1 160 ? 12.641 29.656 0.291 1 96.06 160 ALA B O 1
ATOM 4959 N N . PRO B 1 161 ? 11.164 31.094 -0.628 1 97.12 161 PRO B N 1
ATOM 4960 C CA . PRO B 1 161 ? 11.828 31.016 -1.933 1 97.12 161 PRO B CA 1
ATOM 4961 C C . PRO B 1 161 ? 13.312 31.344 -1.857 1 97.12 161 PRO B C 1
ATOM 4963 O O . PRO B 1 161 ? 14.117 30.719 -2.559 1 97.12 161 PRO B O 1
ATOM 4966 N N . GLU B 1 162 ? 13.688 32.219 -0.969 1 97.06 162 GLU B N 1
ATOM 4967 C CA . GLU B 1 162 ? 15.086 32.625 -0.832 1 97.06 162 GLU B CA 1
ATOM 4968 C C . GLU B 1 162 ? 15.93 31.453 -0.319 1 97.06 162 GLU B C 1
ATOM 4970 O O . GLU B 1 162 ? 17.078 31.281 -0.733 1 97.06 162 GLU B O 1
ATOM 4975 N N . THR B 1 163 ? 15.391 30.703 0.547 1 96.5 163 THR B N 1
ATOM 4976 C CA . THR B 1 163 ? 16.062 29.516 1.054 1 96.5 163 THR B CA 1
ATOM 4977 C C . THR B 1 163 ? 16.297 28.516 -0.07 1 96.5 163 THR B C 1
ATOM 4979 O O . THR B 1 163 ? 17.391 27.922 -0.166 1 96.5 163 THR B O 1
ATOM 4982 N N . VAL B 1 164 ? 15.359 28.359 -0.945 1 98.12 164 VAL B N 1
ATOM 4983 C CA . VAL B 1 164 ? 15.477 27.453 -2.084 1 98.12 164 VAL B CA 1
ATOM 4984 C C . VAL B 1 164 ? 16.531 27.969 -3.057 1 98.12 164 VAL B C 1
ATOM 4986 O O . VAL B 1 164 ? 17.359 27.203 -3.549 1 98.12 164 VAL B O 1
ATOM 4989 N N . ARG B 1 165 ? 16.469 29.266 -3.256 1 97.94 165 ARG B N 1
ATOM 4990 C CA . ARG B 1 165 ? 17.422 29.875 -4.16 1 97.94 165 ARG B CA 1
ATOM 4991 C C . ARG B 1 165 ? 18.859 29.641 -3.691 1 97.94 165 ARG B C 1
ATOM 4993 O O . ARG B 1 165 ? 19.719 29.25 -4.48 1 97.94 165 ARG B O 1
ATOM 5000 N N . ARG B 1 166 ? 19.094 29.875 -2.455 1 97.81 166 ARG B N 1
ATOM 5001 C CA . ARG B 1 166 ? 20.422 29.688 -1.881 1 97.81 166 ARG B CA 1
ATOM 5002 C C . ARG B 1 166 ? 20.875 28.234 -1.993 1 97.81 166 ARG B C 1
ATOM 5004 O O . ARG B 1 166 ? 22.031 27.953 -2.318 1 97.81 166 ARG B O 1
ATOM 5011 N N . ALA B 1 167 ? 19.938 27.359 -1.753 1 97.75 167 ALA B N 1
ATOM 5012 C CA . ALA B 1 167 ? 20.266 25.938 -1.806 1 97.75 167 ALA B CA 1
ATOM 5013 C C . ALA B 1 167 ? 20.578 25.5 -3.232 1 97.75 167 ALA B C 1
ATOM 5015 O O . ALA B 1 167 ? 21.5 24.719 -3.461 1 97.75 167 ALA B O 1
ATOM 5016 N N . LEU B 1 168 ? 19.797 25.984 -4.168 1 98.38 168 LEU B N 1
ATOM 5017 C CA . LEU B 1 168 ? 20.031 25.641 -5.57 1 98.38 168 LEU B CA 1
ATOM 5018 C C . LEU B 1 168 ? 21.375 26.172 -6.043 1 98.38 168 LEU B C 1
ATOM 5020 O O . LEU B 1 168 ? 22.031 25.547 -6.883 1 98.38 168 LEU B O 1
ATOM 5024 N N . THR B 1 169 ? 21.75 27.328 -5.5 1 98.19 169 THR B N 1
ATOM 5025 C CA . THR B 1 169 ? 23.047 27.891 -5.828 1 98.19 169 THR B CA 1
ATOM 5026 C C . THR B 1 169 ? 24.172 27.047 -5.227 1 98.19 169 THR B C 1
ATOM 5028 O O . THR B 1 169 ? 25.172 26.781 -5.891 1 98.19 169 THR B O 1
ATOM 5031 N N . ALA B 1 170 ? 24 26.625 -4.055 1 97.75 170 ALA B N 1
ATOM 5032 C CA . ALA B 1 170 ? 25 25.859 -3.33 1 97.75 170 ALA B CA 1
ATOM 5033 C C . ALA B 1 170 ? 25.109 24.438 -3.873 1 97.75 170 ALA B C 1
ATOM 5035 O O . ALA B 1 170 ? 26.172 23.812 -3.775 1 97.75 170 ALA B O 1
ATOM 5036 N N . HIS B 1 171 ? 24.031 23.953 -4.453 1 98.06 171 HIS B N 1
ATOM 5037 C CA . HIS B 1 171 ? 23.984 22.578 -4.969 1 98.06 171 HIS B CA 1
ATOM 5038 C C . HIS B 1 171 ? 23.484 22.562 -6.414 1 98.06 171 HIS B C 1
ATOM 5040 O O . HIS B 1 171 ? 22.391 22.062 -6.691 1 98.06 171 HIS B O 1
ATOM 5046 N N . PRO B 1 172 ? 24.344 22.922 -7.293 1 97.75 172 PRO B N 1
ATOM 5047 C CA . PRO B 1 172 ? 23.938 22.969 -8.695 1 97.75 172 PRO B CA 1
ATOM 5048 C C . PRO B 1 172 ? 23.625 21.594 -9.266 1 97.75 172 PRO B C 1
ATOM 5050 O O . PRO B 1 172 ? 22.984 21.484 -10.32 1 97.75 172 PRO B O 1
ATOM 5053 N N . GLU B 1 173 ? 24.016 20.578 -8.547 1 97.88 173 GLU B N 1
ATOM 5054 C CA . GLU B 1 173 ? 23.797 19.203 -8.984 1 97.88 173 GLU B CA 1
ATOM 5055 C C . GLU B 1 173 ? 22.406 18.719 -8.57 1 97.88 173 GLU B C 1
ATOM 5057 O O . GLU B 1 173 ? 22.016 17.594 -8.922 1 97.88 173 GLU B O 1
ATOM 5062 N N . ALA B 1 174 ? 21.641 19.531 -7.867 1 98.62 174 ALA B N 1
ATOM 5063 C CA . ALA B 1 174 ? 20.328 19.094 -7.391 1 98.62 174 ALA B CA 1
ATOM 5064 C C . ALA B 1 174 ? 19.438 18.641 -8.547 1 98.62 174 ALA B C 1
ATOM 5066 O O . ALA B 1 174 ? 19.25 19.375 -9.523 1 98.62 174 ALA B O 1
ATOM 5067 N N . ARG B 1 175 ? 18.922 17.438 -8.367 1 98.62 175 ARG B N 1
ATOM 5068 C CA . ARG B 1 175 ? 18.062 16.875 -9.398 1 98.62 175 ARG B CA 1
ATOM 5069 C C . ARG B 1 175 ? 16.609 17.328 -9.211 1 98.62 175 ARG B C 1
ATOM 5071 O O . ARG B 1 175 ? 15.844 17.359 -10.172 1 98.62 175 ARG B O 1
ATOM 5078 N N . ALA B 1 176 ? 16.266 17.609 -7.973 1 98.88 176 ALA B N 1
ATOM 5079 C CA . ALA B 1 176 ? 14.883 17.969 -7.695 1 98.88 176 ALA B CA 1
ATOM 5080 C C . ALA B 1 176 ? 14.773 18.797 -6.422 1 98.88 176 ALA B C 1
ATOM 5082 O O . ALA B 1 176 ? 15.664 18.766 -5.574 1 98.88 176 ALA B O 1
ATOM 5083 N N . VAL B 1 177 ? 13.75 19.562 -6.375 1 98.88 177 VAL B N 1
ATOM 5084 C CA . VAL B 1 177 ? 13.219 20.203 -5.168 1 98.88 177 VAL B CA 1
ATOM 5085 C C . VAL B 1 177 ? 11.906 19.531 -4.77 1 98.88 177 VAL B C 1
ATOM 5087 O O . VAL B 1 177 ? 10.953 19.516 -5.551 1 98.88 177 VAL B O 1
ATOM 5090 N N . ALA B 1 178 ? 11.891 18.938 -3.613 1 98.69 178 ALA B N 1
ATOM 5091 C CA . ALA B 1 178 ? 10.672 18.344 -3.059 1 98.69 178 ALA B CA 1
ATOM 5092 C C . ALA B 1 178 ? 10.109 19.203 -1.934 1 98.69 178 ALA B C 1
ATOM 5094 O O . ALA B 1 178 ? 10.828 19.562 -1 1 98.69 178 ALA B O 1
ATOM 5095 N N . LEU B 1 179 ? 8.805 19.547 -1.999 1 98.19 179 LEU B N 1
ATOM 5096 C CA . LEU B 1 179 ? 8.211 20.438 -1.007 1 98.19 179 LEU B CA 1
ATOM 5097 C C . LEU B 1 179 ? 6.871 19.891 -0.519 1 98.19 179 LEU B C 1
ATOM 5099 O O . LEU B 1 179 ? 6.254 19.062 -1.187 1 98.19 179 LEU B O 1
ATOM 5103 N N . VAL B 1 180 ? 6.504 20.328 0.627 1 97 180 VAL B N 1
ATOM 5104 C CA . VAL B 1 180 ? 5.172 20.109 1.182 1 97 180 VAL B CA 1
ATOM 5105 C C . VAL B 1 180 ? 4.297 21.328 0.915 1 97 180 VAL B C 1
ATOM 5107 O O . VAL B 1 180 ? 4.672 22.453 1.243 1 97 180 VAL B O 1
ATOM 5110 N N . TYR B 1 181 ? 3.135 21.094 0.28 1 97.12 181 TYR B N 1
ATOM 5111 C CA . TYR B 1 181 ? 2.27 22.188 -0.145 1 97.12 181 TYR B CA 1
ATOM 5112 C C . TYR B 1 181 ? 0.815 21.734 -0.213 1 97.12 181 TYR B C 1
ATOM 5114 O O . TYR B 1 181 ? 0.464 20.875 -1.015 1 97.12 181 TYR B O 1
ATOM 5122 N N . PRO B 1 182 ? -0.158 22.297 0.684 1 96.69 182 PRO B N 1
ATOM 5123 C CA . PRO B 1 182 ? 0.129 23.141 1.843 1 96.69 182 PRO B CA 1
ATOM 5124 C C . PRO B 1 182 ? 0.728 22.359 3.012 1 96.69 182 PRO B C 1
ATOM 5126 O O . PRO B 1 182 ? 0.766 21.125 2.98 1 96.69 182 PRO B O 1
ATOM 5129 N N . THR B 1 183 ? 1.289 23.031 3.93 1 94.19 183 THR B N 1
ATOM 5130 C CA . THR B 1 183 ? 1.653 22.375 5.18 1 94.19 183 THR B CA 1
ATOM 5131 C C . THR B 1 183 ? 0.414 21.844 5.887 1 94.19 183 THR B C 1
ATOM 5133 O O . THR B 1 183 ? -0.713 22.109 5.469 1 94.19 183 THR B O 1
ATOM 5136 N N . TYR B 1 184 ? 0.643 21.109 6.926 1 91.62 184 TYR B N 1
ATOM 5137 C CA . TYR B 1 184 ? -0.46 20.531 7.684 1 91.62 184 TYR B CA 1
ATOM 5138 C C . TYR B 1 184 ? -1.389 21.625 8.219 1 91.62 184 TYR B C 1
ATOM 5140 O O . TYR B 1 184 ? -2.6 21.406 8.32 1 91.62 184 TYR B O 1
ATOM 5148 N N . TYR B 1 185 ? -0.895 22.812 8.477 1 94.06 185 TYR B N 1
ATOM 5149 C CA . TYR B 1 185 ? -1.671 23.906 9.023 1 94.06 185 TYR B CA 1
ATOM 5150 C C . TYR B 1 185 ? -2.262 24.766 7.918 1 94.06 185 TYR B C 1
ATOM 5152 O O . TYR B 1 185 ? -2.918 25.781 8.188 1 94.06 185 TYR B O 1
ATOM 5160 N N . GLY B 1 186 ? -1.972 24.438 6.688 1 95.81 186 GLY B N 1
ATOM 5161 C CA . GLY B 1 186 ? -2.613 25.094 5.559 1 95.81 186 GLY B CA 1
ATOM 5162 C C . GLY B 1 186 ? -1.757 26.172 4.93 1 95.81 186 GLY B C 1
ATOM 5163 O O . GLY B 1 186 ? -2.189 26.844 3.992 1 95.81 186 GLY B O 1
ATOM 5164 N N . VAL B 1 187 ? -0.536 26.312 5.387 1 95.81 187 VAL B N 1
ATOM 5165 C CA . VAL B 1 187 ? 0.324 27.391 4.891 1 95.81 187 VAL B CA 1
ATOM 5166 C C . VAL B 1 187 ? 0.929 26.984 3.547 1 95.81 187 VAL B C 1
ATOM 5168 O O . VAL B 1 187 ? 1.373 25.844 3.375 1 95.81 187 VAL B O 1
ATOM 5171 N N . THR B 1 188 ? 0.886 27.906 2.582 1 96.38 188 THR B N 1
ATOM 5172 C CA . THR B 1 188 ? 1.518 27.672 1.289 1 96.38 188 THR B CA 1
ATOM 5173 C C . THR B 1 188 ? 2.697 28.609 1.082 1 96.38 188 THR B C 1
ATOM 5175 O O . THR B 1 188 ? 2.791 29.641 1.744 1 96.38 188 THR B O 1
ATOM 5178 N N . THR B 1 189 ? 3.602 28.219 0.269 1 96.25 189 THR B N 1
ATOM 5179 C CA . THR B 1 189 ? 4.719 29.062 -0.157 1 96.25 189 THR B CA 1
ATOM 5180 C C . THR B 1 189 ? 4.551 29.484 -1.611 1 96.25 189 THR B C 1
ATOM 5182 O O . THR B 1 189 ? 3.617 29.047 -2.289 1 96.25 189 THR B O 1
ATOM 5185 N N . ASP B 1 190 ? 5.398 30.469 -2.031 1 96.81 190 ASP B N 1
ATOM 5186 C CA . ASP B 1 190 ? 5.363 30.906 -3.422 1 96.81 190 ASP B CA 1
ATOM 5187 C C . ASP B 1 190 ? 5.91 29.828 -4.352 1 96.81 190 ASP B C 1
ATOM 5189 O O . ASP B 1 190 ? 7.02 29.953 -4.871 1 96.81 190 ASP B O 1
ATOM 5193 N N . LEU B 1 191 ? 5.062 28.906 -4.633 1 97.88 191 LEU B N 1
ATOM 5194 C CA . LEU B 1 191 ? 5.457 27.703 -5.367 1 97.88 191 LEU B CA 1
ATOM 5195 C C . LEU B 1 191 ? 5.809 28.031 -6.812 1 97.88 191 LEU B C 1
ATOM 5197 O O . LEU B 1 191 ? 6.691 27.406 -7.402 1 97.88 191 LEU B O 1
ATOM 5201 N N . ALA B 1 192 ? 5.105 29 -7.387 1 98.31 192 ALA B N 1
ATOM 5202 C CA . ALA B 1 192 ? 5.391 29.391 -8.766 1 98.31 192 ALA B CA 1
ATOM 5203 C C . ALA B 1 192 ? 6.809 29.938 -8.898 1 98.31 192 ALA B C 1
ATOM 5205 O O . ALA B 1 192 ? 7.512 29.625 -9.859 1 98.31 192 ALA B O 1
ATOM 5206 N N . ALA B 1 193 ? 7.164 30.75 -7.957 1 98.06 193 ALA B N 1
ATOM 5207 C CA . ALA B 1 193 ? 8.523 31.281 -7.957 1 98.06 193 ALA B CA 1
ATOM 5208 C C . ALA B 1 193 ? 9.555 30.172 -7.816 1 98.06 193 ALA B C 1
ATOM 5210 O O . ALA B 1 193 ? 10.586 30.172 -8.484 1 98.06 193 ALA B O 1
ATOM 5211 N N . ILE B 1 194 ? 9.289 29.234 -6.965 1 98.44 194 ILE B N 1
ATOM 5212 C CA . ILE B 1 194 ? 10.203 28.125 -6.727 1 98.44 194 ILE B CA 1
ATOM 5213 C C . ILE B 1 194 ? 10.289 27.25 -7.977 1 98.44 194 ILE B C 1
ATOM 5215 O O . ILE B 1 194 ? 11.367 26.797 -8.352 1 98.44 194 ILE B O 1
ATOM 5219 N N . ALA B 1 195 ? 9.148 27 -8.609 1 98.62 195 ALA B N 1
ATOM 5220 C CA . ALA B 1 195 ? 9.141 26.234 -9.852 1 98.62 195 ALA B CA 1
ATOM 5221 C C . ALA B 1 195 ? 10.055 26.875 -10.898 1 98.62 195 ALA B C 1
ATOM 5223 O O . ALA B 1 195 ? 10.844 26.188 -11.539 1 98.62 195 ALA B O 1
ATOM 5224 N N . ALA B 1 196 ? 9.922 28.172 -11.023 1 98.5 196 ALA B N 1
ATOM 5225 C CA . ALA B 1 196 ? 10.734 28.906 -12 1 98.5 196 ALA B CA 1
ATOM 5226 C C . ALA B 1 196 ? 12.219 28.75 -11.703 1 98.5 196 ALA B C 1
ATOM 5228 O O . ALA B 1 196 ? 13.023 28.516 -12.609 1 98.5 196 ALA B O 1
ATOM 5229 N N . MET B 1 197 ? 12.586 28.875 -10.445 1 98.38 197 MET B N 1
ATOM 5230 C CA . MET B 1 197 ? 13.984 28.75 -10.039 1 98.38 197 MET B CA 1
ATOM 5231 C C . MET B 1 197 ? 14.508 27.344 -10.289 1 98.38 197 MET B C 1
ATOM 5233 O O . MET B 1 197 ? 15.617 27.172 -10.781 1 98.38 197 MET B O 1
ATOM 5237 N N . ALA B 1 198 ? 13.719 26.344 -9.906 1 98.62 198 ALA B N 1
ATOM 5238 C CA . ALA B 1 198 ? 14.117 24.953 -10.078 1 98.62 198 ALA B CA 1
ATOM 5239 C C . ALA B 1 198 ? 14.32 24.609 -11.555 1 98.62 198 ALA B C 1
ATOM 5241 O O . ALA B 1 198 ? 15.344 24.047 -11.938 1 98.62 198 ALA B O 1
ATOM 5242 N N . HIS B 1 199 ? 13.391 25.047 -12.398 1 98.56 199 HIS B N 1
ATOM 5243 C CA . HIS B 1 199 ? 13.414 24.734 -13.82 1 98.56 199 HIS B CA 1
ATOM 5244 C C . HIS B 1 199 ? 14.57 25.438 -14.523 1 98.56 199 HIS B C 1
ATOM 5246 O O . HIS B 1 199 ? 15.156 24.891 -15.461 1 98.56 199 HIS B O 1
ATOM 5252 N N . ALA B 1 200 ? 14.844 26.609 -14.047 1 98.06 200 ALA B N 1
ATOM 5253 C CA . ALA B 1 200 ? 15.969 27.344 -14.625 1 98.06 200 ALA B CA 1
ATOM 5254 C C . ALA B 1 200 ? 17.281 26.594 -14.43 1 98.06 200 ALA B C 1
ATOM 5256 O O . ALA B 1 200 ? 18.203 26.734 -15.227 1 98.06 200 ALA B O 1
ATOM 5257 N N . ARG B 1 201 ? 17.344 25.75 -13.484 1 97.44 201 ARG B N 1
ATOM 5258 C CA . ARG B 1 201 ? 18.562 24.984 -13.18 1 97.44 201 ARG B CA 1
ATOM 5259 C C . ARG B 1 201 ? 18.422 23.547 -13.625 1 97.44 201 ARG B C 1
ATOM 5261 O O . ARG B 1 201 ? 19.281 22.703 -13.312 1 97.44 201 ARG B O 1
ATOM 5268 N N . GLY B 1 202 ? 17.297 23.188 -14.242 1 97.62 202 GLY B N 1
ATOM 5269 C CA . GLY B 1 202 ? 17.078 21.844 -14.75 1 97.62 202 GLY B CA 1
ATOM 5270 C C . GLY B 1 202 ? 16.578 20.891 -13.68 1 97.62 202 GLY B C 1
ATOM 5271 O O . GLY B 1 202 ? 16.547 19.672 -13.906 1 97.62 202 GLY B O 1
ATOM 5272 N N . ALA B 1 203 ? 16.234 21.391 -12.508 1 98.69 203 ALA B N 1
ATOM 5273 C CA . ALA B 1 203 ? 15.734 20.562 -11.422 1 98.69 203 ALA B CA 1
ATOM 5274 C C . ALA B 1 203 ? 14.219 20.406 -11.5 1 98.69 203 ALA B C 1
ATOM 5276 O O . ALA B 1 203 ? 13.508 21.312 -11.938 1 98.69 203 ALA B O 1
ATOM 5277 N N . LEU B 1 204 ? 13.734 19.25 -11.109 1 98.88 204 LEU B N 1
ATOM 5278 C CA . LEU B 1 204 ? 12.305 18.984 -11.016 1 98.88 204 LEU B CA 1
ATOM 5279 C C . LEU B 1 204 ? 11.719 19.641 -9.766 1 98.88 204 LEU B C 1
ATOM 5281 O O . LEU B 1 204 ? 12.422 19.859 -8.781 1 98.88 204 LEU B O 1
ATOM 5285 N N . LEU B 1 205 ? 10.461 20.031 -9.836 1 98.94 205 LEU B N 1
ATOM 5286 C CA . LEU B 1 205 ? 9.68 20.359 -8.648 1 98.94 205 LEU B CA 1
ATOM 5287 C C . LEU B 1 205 ? 8.672 19.266 -8.336 1 98.94 205 LEU B C 1
ATOM 5289 O O . LEU B 1 205 ? 7.723 19.062 -9.094 1 98.94 205 LEU B O 1
ATOM 5293 N N . LEU B 1 206 ? 8.883 18.531 -7.223 1 98.94 206 LEU B N 1
ATOM 5294 C CA . LEU B 1 206 ? 8.047 17.438 -6.742 1 98.94 206 LEU B CA 1
ATOM 5295 C C . LEU B 1 206 ? 7.297 17.844 -5.477 1 98.94 206 LEU B C 1
ATOM 5297 O O . LEU B 1 206 ? 7.918 18.234 -4.484 1 98.94 206 LEU B O 1
ATOM 5301 N N . VAL B 1 207 ? 5.965 17.688 -5.457 1 98.88 207 VAL B N 1
ATOM 5302 C CA . VAL B 1 207 ? 5.215 18.328 -4.383 1 98.88 207 VAL B CA 1
ATOM 5303 C C . VAL B 1 207 ? 4.371 17.281 -3.646 1 98.88 207 VAL B C 1
ATOM 5305 O O . VAL B 1 207 ? 3.594 16.562 -4.266 1 98.88 207 VAL B O 1
ATOM 5308 N N . ASP B 1 208 ? 4.629 17.203 -2.352 1 98.56 208 ASP B N 1
ATOM 5309 C CA . ASP B 1 208 ? 3.676 16.562 -1.447 1 98.56 208 ASP B CA 1
ATOM 5310 C C . ASP B 1 208 ? 2.475 17.469 -1.187 1 98.56 208 ASP B C 1
ATOM 5312 O O . ASP B 1 208 ? 2.525 18.344 -0.317 1 98.56 208 ASP B O 1
ATOM 5316 N N . GLU B 1 209 ? 1.441 17.203 -1.907 1 98.62 209 GLU B N 1
ATOM 5317 C CA . GLU B 1 209 ? 0.206 17.969 -1.804 1 98.62 209 GLU B CA 1
ATOM 5318 C C . GLU B 1 209 ? -0.896 17.156 -1.132 1 98.62 209 GLU B C 1
ATOM 5320 O O . GLU B 1 209 ? -2.066 17.25 -1.51 1 98.62 209 GLU B O 1
ATOM 5325 N N . ALA B 1 210 ? -0.506 16.312 -0.175 1 97.94 210 ALA B N 1
ATOM 5326 C CA . ALA B 1 210 ? -1.442 15.422 0.499 1 97.94 210 ALA B CA 1
ATOM 5327 C C . ALA B 1 210 ? -2.645 16.188 1.038 1 97.94 210 ALA B C 1
ATOM 5329 O O . ALA B 1 210 ? -3.762 15.664 1.067 1 97.94 210 ALA B O 1
ATOM 5330 N N . HIS B 1 211 ? -2.461 17.422 1.412 1 97.5 211 HIS B N 1
ATOM 5331 C CA . HIS B 1 211 ? -3.516 18.203 2.043 1 97.5 211 HIS B CA 1
ATOM 5332 C C . HIS B 1 211 ? -4.09 19.234 1.076 1 97.5 211 HIS B C 1
ATOM 5334 O O . HIS B 1 211 ? -4.711 20.203 1.5 1 97.5 211 HIS B O 1
ATOM 5340 N N . GLY B 1 212 ? -3.914 19.078 -0.238 1 98.44 212 GLY B N 1
ATOM 5341 C CA . GLY B 1 212 ? -4.301 20.141 -1.141 1 98.44 212 GLY B CA 1
ATOM 5342 C C . GLY B 1 212 ? -5.215 19.688 -2.258 1 98.44 212 GLY B C 1
ATOM 5343 O O . GLY B 1 212 ? -5.363 20.375 -3.27 1 98.44 212 GLY B O 1
ATOM 5344 N N . ALA B 1 213 ? -5.859 18.562 -2.127 1 98.5 213 ALA B N 1
ATOM 5345 C CA . ALA B 1 213 ? -6.648 18 -3.219 1 98.5 213 ALA B CA 1
ATOM 5346 C C . ALA B 1 213 ? -7.84 18.891 -3.551 1 98.5 213 ALA B C 1
ATOM 5348 O O . ALA B 1 213 ? -8.352 18.859 -4.672 1 98.5 213 ALA B O 1
ATOM 5349 N N . HIS B 1 214 ? -8.289 19.688 -2.629 1 98.69 214 HIS B N 1
ATOM 5350 C CA . HIS B 1 214 ? -9.492 20.5 -2.803 1 98.69 214 HIS B CA 1
ATOM 5351 C C . HIS B 1 214 ? -9.141 21.891 -3.316 1 98.69 214 HIS B C 1
ATOM 5353 O O . HIS B 1 214 ? -10.031 22.656 -3.701 1 98.69 214 HIS B O 1
ATOM 5359 N N . LEU B 1 215 ? -7.914 22.266 -3.395 1 98.62 215 LEU B N 1
ATOM 5360 C CA . LEU B 1 215 ? -7.473 23.625 -3.637 1 98.62 215 LEU B CA 1
ATOM 5361 C C . LEU B 1 215 ? -7.996 24.141 -4.977 1 98.62 215 LEU B C 1
ATOM 5363 O O . LEU B 1 215 ? -8.359 25.312 -5.102 1 98.62 215 LEU B O 1
ATOM 5367 N N . ARG B 1 216 ? -8.086 23.312 -5.918 1 97.38 216 ARG B N 1
ATOM 5368 C CA . ARG B 1 216 ? -8.461 23.688 -7.281 1 97.38 216 ARG B CA 1
ATOM 5369 C C . ARG B 1 216 ? -9.898 24.172 -7.348 1 97.38 216 ARG B C 1
ATOM 5371 O O . ARG B 1 216 ? -10.281 24.875 -8.281 1 97.38 216 ARG B O 1
ATOM 5378 N N . PHE B 1 217 ? -10.68 23.938 -6.387 1 98.38 217 PHE B N 1
ATOM 5379 C CA . PHE B 1 217 ? -12.125 24.062 -6.555 1 98.38 217 PHE B CA 1
ATOM 5380 C C . PHE B 1 217 ? -12.641 25.328 -5.891 1 98.38 217 PHE B C 1
ATOM 5382 O O . PHE B 1 217 ? -13.852 25.5 -5.703 1 98.38 217 PHE B O 1
ATOM 5389 N N . SER B 1 218 ? -11.773 26.219 -5.469 1 98.38 218 SER B N 1
ATOM 5390 C CA . SER B 1 218 ? -12.164 27.547 -4.996 1 98.38 218 SER B CA 1
ATOM 5391 C C . SER B 1 218 ? -11.07 28.578 -5.258 1 98.38 218 SER B C 1
ATOM 5393 O O . SER B 1 218 ? -9.898 28.344 -4.949 1 98.38 218 SER B O 1
ATOM 5395 N N . ASP B 1 219 ? -11.461 29.734 -5.684 1 97.44 219 ASP B N 1
ATOM 5396 C CA . ASP B 1 219 ? -10.516 30.812 -5.941 1 97.44 219 ASP B CA 1
ATOM 5397 C C . ASP B 1 219 ? -10.102 31.5 -4.641 1 97.44 219 ASP B C 1
ATOM 5399 O O . ASP B 1 219 ? -9.148 32.281 -4.617 1 97.44 219 ASP B O 1
ATOM 5403 N N . ALA B 1 220 ? -10.82 31.156 -3.629 1 97.19 220 ALA B N 1
ATOM 5404 C CA . ALA B 1 220 ? -10.5 31.719 -2.32 1 97.19 220 ALA B CA 1
ATOM 5405 C C . ALA B 1 220 ? -9.391 30.922 -1.637 1 97.19 220 ALA B C 1
ATOM 5407 O O . ALA B 1 220 ? -8.883 31.328 -0.591 1 97.19 220 ALA B O 1
ATOM 5408 N N . LEU B 1 221 ? -9 29.844 -2.271 1 98.06 221 LEU B N 1
ATOM 5409 C CA . LEU B 1 221 ? -7.922 29.016 -1.76 1 98.06 221 LEU B CA 1
ATOM 5410 C C . LEU B 1 221 ? -6.645 29.219 -2.566 1 98.06 221 LEU B C 1
ATOM 5412 O O . LEU B 1 221 ? -6.688 29.766 -3.67 1 98.06 221 LEU B O 1
ATOM 5416 N N . PRO B 1 222 ? -5.496 28.828 -1.989 1 97.56 222 PRO B N 1
ATOM 5417 C CA . PRO B 1 222 ? -4.27 28.891 -2.783 1 97.56 222 PRO B CA 1
ATOM 5418 C C . PRO B 1 222 ? -4.336 28.031 -4.043 1 97.56 222 PRO B C 1
ATOM 5420 O O . PRO B 1 222 ? -5.102 27.062 -4.094 1 97.56 222 PRO B O 1
ATOM 5423 N N . PRO B 1 223 ? -3.559 28.469 -5.043 1 98.25 223 PRO B N 1
ATOM 5424 C CA . PRO B 1 223 ? -3.549 27.625 -6.246 1 98.25 223 PRO B CA 1
ATOM 5425 C C . PRO B 1 223 ? -2.984 26.234 -5.984 1 98.25 223 PRO B C 1
ATOM 5427 O O . PRO B 1 223 ? -2.123 26.062 -5.117 1 98.25 223 PRO B O 1
ATOM 5430 N N . GLN B 1 224 ? -3.496 25.266 -6.73 1 98.44 224 GLN B N 1
ATOM 5431 C CA . GLN B 1 224 ? -2.936 23.922 -6.629 1 98.44 224 GLN B CA 1
ATOM 5432 C C . GLN B 1 224 ? -1.517 23.875 -7.188 1 98.44 224 GLN B C 1
ATOM 5434 O O . GLN B 1 224 ? -1.118 24.75 -7.957 1 98.44 224 GLN B O 1
ATOM 5439 N N . ALA B 1 225 ? -0.779 22.828 -6.879 1 98.75 225 ALA B N 1
ATOM 5440 C CA . ALA B 1 225 ? 0.641 22.703 -7.195 1 98.75 225 ALA B CA 1
ATOM 5441 C C . ALA B 1 225 ? 0.86 22.641 -8.703 1 98.75 225 ALA B C 1
ATOM 5443 O O . ALA B 1 225 ? 1.749 23.312 -9.234 1 98.75 225 ALA B O 1
ATOM 5444 N N . ILE B 1 226 ? 0.029 21.859 -9.383 1 98.5 226 ILE B N 1
ATOM 5445 C CA . ILE B 1 226 ? 0.174 21.688 -10.82 1 98.5 226 ILE B CA 1
ATOM 5446 C C . ILE B 1 226 ? 0.048 23.031 -11.523 1 98.5 226 ILE B C 1
ATOM 5448 O O . ILE B 1 226 ? 0.792 23.312 -12.469 1 98.5 226 ILE B O 1
ATOM 5452 N N . ASP B 1 227 ? -0.809 23.859 -11.07 1 98.44 227 ASP B N 1
ATOM 5453 C CA . ASP B 1 227 ? -1.03 25.172 -11.664 1 98.44 227 ASP B CA 1
ATOM 5454 C C . ASP B 1 227 ? 0.148 26.109 -11.391 1 98.44 227 ASP B C 1
ATOM 5456 O O . ASP B 1 227 ? 0.342 27.094 -12.102 1 98.44 227 ASP B O 1
ATOM 5460 N N . CYS B 1 228 ? 0.898 25.797 -10.406 1 98.5 228 CYS B N 1
ATOM 5461 C CA . CYS B 1 228 ? 2.041 26.625 -10.031 1 98.5 228 CYS B CA 1
ATOM 5462 C C . CYS B 1 228 ? 3.303 26.172 -10.75 1 98.5 228 CYS B C 1
ATOM 5464 O O . CYS B 1 228 ? 4.371 26.75 -10.562 1 98.5 228 CYS B O 1
ATOM 5466 N N . GLY B 1 229 ? 3.24 25.109 -11.469 1 98.62 229 GLY B N 1
ATOM 5467 C CA . GLY B 1 229 ? 4.395 24.672 -12.242 1 98.62 229 GLY B CA 1
ATOM 5468 C C . GLY B 1 229 ? 5.023 23.406 -11.719 1 98.62 229 GLY B C 1
ATOM 5469 O O . GLY B 1 229 ? 6.074 22.984 -12.203 1 98.62 229 GLY B O 1
ATOM 5470 N N . ALA B 1 230 ? 4.414 22.766 -10.742 1 98.88 230 ALA B N 1
ATOM 5471 C CA . ALA B 1 230 ? 4.949 21.5 -10.25 1 98.88 230 ALA B CA 1
ATOM 5472 C C . ALA B 1 230 ? 5.004 20.453 -11.367 1 98.88 230 ALA B C 1
ATOM 5474 O O . ALA B 1 230 ? 4.086 20.359 -12.188 1 98.88 230 ALA B O 1
ATOM 5475 N N . ASP B 1 231 ? 6.102 19.656 -11.414 1 98.94 231 ASP B N 1
ATOM 5476 C CA . ASP B 1 231 ? 6.211 18.562 -12.375 1 98.94 231 ASP B CA 1
ATOM 5477 C C . ASP B 1 231 ? 5.379 17.359 -11.938 1 98.94 231 ASP B C 1
ATOM 5479 O O . ASP B 1 231 ? 4.887 16.609 -12.773 1 98.94 231 ASP B O 1
ATOM 5483 N N . ALA B 1 232 ? 5.27 17.156 -10.648 1 98.94 232 ALA B N 1
ATOM 5484 C CA . ALA B 1 232 ? 4.434 16.125 -10.062 1 98.94 232 ALA B CA 1
ATOM 5485 C C . ALA B 1 232 ? 3.852 16.562 -8.727 1 98.94 232 ALA B C 1
ATOM 5487 O O . ALA B 1 232 ? 4.48 17.328 -7.996 1 98.94 232 ALA B O 1
ATOM 5488 N N . ALA B 1 233 ? 2.672 16.109 -8.422 1 98.94 233 ALA B N 1
ATOM 5489 C CA . ALA B 1 233 ? 1.995 16.391 -7.156 1 98.94 233 ALA B CA 1
ATOM 5490 C C . ALA B 1 233 ? 1.239 15.156 -6.652 1 98.94 233 ALA B C 1
ATOM 5492 O O . ALA B 1 233 ? 0.395 14.602 -7.367 1 98.94 233 ALA B O 1
ATOM 5493 N N . ALA B 1 234 ? 1.577 14.711 -5.457 1 98.81 234 ALA B N 1
ATOM 5494 C CA . ALA B 1 234 ? 0.851 13.641 -4.789 1 98.81 234 ALA B CA 1
ATOM 5495 C C . ALA B 1 234 ? -0.271 14.195 -3.916 1 98.81 234 ALA B C 1
ATOM 5497 O O . ALA B 1 234 ? -0.019 14.969 -2.986 1 98.81 234 ALA B O 1
ATOM 5498 N N . GLN B 1 235 ? -1.506 13.734 -4.164 1 98 235 GLN B N 1
ATOM 5499 C CA . GLN B 1 235 ? -2.654 14.289 -3.453 1 98 235 GLN B CA 1
ATOM 5500 C C . GLN B 1 235 ? -3.412 13.203 -2.699 1 98 235 GLN B C 1
ATOM 5502 O O . GLN B 1 235 ? -3.557 12.086 -3.195 1 98 235 GLN B O 1
ATOM 5507 N N . SER B 1 236 ? -3.836 13.516 -1.536 1 97.19 236 SER B N 1
ATOM 5508 C CA . SER B 1 236 ? -4.727 12.617 -0.816 1 97.19 236 SER B CA 1
ATOM 5509 C C . SER B 1 236 ? -6.188 12.883 -1.172 1 97.19 236 SER B C 1
ATOM 5511 O O . SER B 1 236 ? -6.832 13.742 -0.568 1 97.19 236 SER B O 1
ATOM 5513 N N . THR B 1 237 ? -6.742 12.094 -1.95 1 96.12 237 THR B N 1
ATOM 5514 C CA . THR B 1 237 ? -8.148 12.227 -2.309 1 96.12 237 THR B CA 1
ATOM 5515 C C . THR B 1 237 ? -9.039 11.953 -1.099 1 96.12 237 THR B C 1
ATOM 5517 O O . THR B 1 237 ? -10.125 12.539 -0.977 1 96.12 237 THR B O 1
ATOM 5520 N N . HIS B 1 238 ? -8.523 11.172 -0.163 1 95.19 238 HIS B N 1
ATOM 5521 C CA . HIS B 1 238 ? -9.328 10.75 0.975 1 95.19 238 HIS B CA 1
ATOM 5522 C C . HIS B 1 238 ? -9.328 11.797 2.078 1 95.19 238 HIS B C 1
ATOM 5524 O O . HIS B 1 238 ? -10.203 11.805 2.941 1 95.19 238 HIS B O 1
ATOM 5530 N N . LYS B 1 239 ? -8.352 12.664 2.129 1 93.88 239 LYS B N 1
ATOM 5531 C CA . LYS B 1 239 ? -8.227 13.57 3.266 1 93.88 239 LYS B CA 1
ATOM 5532 C C . LYS B 1 239 ? -9.195 14.742 3.15 1 93.88 239 LYS B C 1
ATOM 5534 O O . LYS B 1 239 ? -9.859 15.102 4.121 1 93.88 239 LYS B O 1
ATOM 5539 N N . LEU B 1 240 ? -9.273 15.273 1.888 1 94.5 240 LEU B N 1
ATOM 5540 C CA . LEU B 1 240 ? -10.07 16.5 1.771 1 94.5 240 LEU B CA 1
ATOM 5541 C C . LEU B 1 240 ? -11.195 16.312 0.757 1 94.5 240 LEU B C 1
ATOM 5543 O O . LEU B 1 240 ? -12.047 17.188 0.604 1 94.5 240 LEU B O 1
ATOM 5547 N N . LEU B 1 241 ? -11.156 15.195 0.073 1 97.62 241 LEU B N 1
ATOM 5548 C CA . LEU B 1 241 ? -12.258 14.852 -0.82 1 97.62 241 LEU B CA 1
ATOM 5549 C C . LEU B 1 241 ? -12.961 13.586 -0.348 1 97.62 241 LEU B C 1
ATOM 5551 O O . LEU B 1 241 ? -12.875 13.227 0.827 1 97.62 241 LEU B O 1
ATOM 5555 N N . GLY B 1 242 ? -13.766 12.992 -1.256 1 97.62 242 GLY B N 1
ATOM 5556 C CA . GLY B 1 242 ? -14.742 12.023 -0.776 1 97.62 242 GLY B CA 1
ATOM 5557 C C . GLY B 1 242 ? -14.297 10.586 -0.967 1 97.62 242 GLY B C 1
ATOM 5558 O O . GLY B 1 242 ? -15.094 9.656 -0.824 1 97.62 242 GLY B O 1
ATOM 5559 N N . ALA B 1 243 ? -13.047 10.312 -1.277 1 98.25 243 ALA B N 1
ATOM 5560 C CA . ALA B 1 243 ? -12.578 8.93 -1.409 1 98.25 243 ALA B CA 1
ATOM 5561 C C . ALA B 1 243 ? -12.438 8.266 -0.043 1 98.25 243 ALA B C 1
ATOM 5563 O O . ALA B 1 243 ? -12.305 8.953 0.976 1 98.25 243 ALA B O 1
ATOM 5564 N N . MET B 1 244 ? -12.492 6.945 -0.053 1 97.75 244 MET B N 1
ATOM 5565 C CA . MET B 1 244 ? -12.18 6.203 1.165 1 97.75 244 MET B CA 1
ATOM 5566 C C . MET B 1 244 ? -10.734 6.43 1.589 1 97.75 244 MET B C 1
ATOM 5568 O O . MET B 1 244 ? -9.867 6.684 0.75 1 97.75 244 MET B O 1
ATOM 5572 N N . THR B 1 245 ? -10.523 6.352 2.934 1 97.44 245 THR B N 1
ATOM 5573 C CA . THR B 1 245 ? -9.18 6.484 3.479 1 97.44 245 THR B CA 1
ATOM 5574 C C . THR B 1 245 ? -8.203 5.57 2.738 1 97.44 245 THR B C 1
ATOM 5576 O O . THR B 1 245 ? -8.516 4.41 2.473 1 97.44 245 THR B O 1
ATOM 5579 N N . GLN B 1 246 ? -7.016 6.082 2.41 1 97.62 246 GLN B N 1
ATOM 5580 C CA . GLN B 1 246 ? -5.941 5.387 1.707 1 97.62 246 GLN B CA 1
ATOM 5581 C C . GLN B 1 246 ? -6.027 5.621 0.201 1 97.62 246 GLN B C 1
ATOM 5583 O O . GLN B 1 246 ? -5.102 5.285 -0.539 1 97.62 246 GLN B O 1
ATOM 5588 N N . GLY B 1 247 ? -7.148 6.168 -0.369 1 98.19 247 GLY B N 1
ATOM 5589 C CA . GLY B 1 247 ? -7.254 6.512 -1.777 1 98.19 247 GLY B CA 1
ATOM 5590 C C . GLY B 1 247 ? -6.547 7.812 -2.125 1 98.19 247 GLY B C 1
ATOM 5591 O O . GLY B 1 247 ? -6.703 8.812 -1.428 1 98.19 247 GLY B O 1
ATOM 5592 N N . SER B 1 248 ? -5.73 7.797 -3.186 1 98.56 248 SER B N 1
ATOM 5593 C CA . SER B 1 248 ? -4.922 8.961 -3.535 1 98.56 248 SER B CA 1
ATOM 5594 C C . SER B 1 248 ? -4.711 9.062 -5.043 1 98.56 248 SER B C 1
ATOM 5596 O O . SER B 1 248 ? -5.145 8.18 -5.793 1 98.56 248 SER B O 1
ATOM 5598 N N . LEU B 1 249 ? -4.184 10.195 -5.488 1 98.81 249 LEU B N 1
ATOM 5599 C CA . LEU B 1 249 ? -3.801 10.43 -6.879 1 98.81 249 LEU B CA 1
ATOM 5600 C C . LEU B 1 249 ? -2.381 10.977 -6.965 1 98.81 249 LEU B C 1
ATOM 5602 O O . LEU B 1 249 ? -1.943 11.727 -6.086 1 98.81 249 LEU B O 1
ATOM 5606 N N . LEU B 1 250 ? -1.672 10.547 -7.938 1 98.94 250 LEU B N 1
ATOM 5607 C CA . LEU B 1 250 ? -0.421 11.164 -8.359 1 98.94 250 LEU B CA 1
ATOM 5608 C C . LEU B 1 250 ? -0.59 11.875 -9.703 1 98.94 250 LEU B C 1
ATOM 5610 O O . LEU B 1 250 ? -0.972 11.25 -10.695 1 98.94 250 LEU B O 1
ATOM 5614 N N . LEU B 1 251 ? -0.361 13.195 -9.719 1 98.88 251 LEU B N 1
ATOM 5615 C CA . LEU B 1 251 ? -0.53 14.016 -10.914 1 98.88 251 LEU B CA 1
ATOM 5616 C C . LEU B 1 251 ? 0.822 14.43 -11.484 1 98.88 251 LEU B C 1
ATOM 5618 O O . LEU B 1 251 ? 1.773 14.664 -10.742 1 98.88 251 LEU B O 1
ATOM 5622 N N . THR B 1 252 ? 0.926 14.508 -12.828 1 98.81 252 THR B N 1
ATOM 5623 C CA . THR B 1 252 ? 2.123 15.047 -13.461 1 98.81 252 THR B CA 1
ATOM 5624 C C . THR B 1 252 ? 1.751 16.031 -14.57 1 98.81 252 THR B C 1
ATOM 5626 O O . THR B 1 252 ? 0.665 15.938 -15.148 1 98.81 252 THR B O 1
ATOM 5629 N N . ARG B 1 253 ? 2.621 16.953 -14.805 1 98.06 253 ARG B N 1
ATOM 5630 C CA . ARG B 1 253 ? 2.461 17.938 -15.875 1 98.06 253 ARG B CA 1
ATOM 5631 C C . ARG B 1 253 ? 3.814 18.359 -16.438 1 98.06 253 ARG B C 1
ATOM 5633 O O . ARG B 1 253 ? 4.789 18.5 -15.703 1 98.06 253 ARG B O 1
ATOM 5640 N N . GLY B 1 254 ? 3.857 18.547 -17.781 1 94.38 254 GLY B N 1
ATOM 5641 C CA . GLY B 1 254 ? 5.066 18.984 -18.453 1 94.38 254 GLY B CA 1
ATOM 5642 C C . GLY B 1 254 ? 5.914 17.844 -18.969 1 94.38 254 GLY B C 1
ATOM 5643 O O . GLY B 1 254 ? 5.617 16.688 -18.719 1 94.38 254 GLY B O 1
ATOM 5644 N N . PRO B 1 255 ? 6.953 18.125 -19.625 1 96.06 255 PRO B N 1
ATOM 5645 C CA . PRO B 1 255 ? 7.734 17.125 -20.359 1 96.06 255 PRO B CA 1
ATOM 5646 C C . PRO B 1 255 ? 8.898 16.578 -19.547 1 96.06 255 PRO B C 1
ATOM 5648 O O . PRO B 1 255 ? 9.633 15.703 -20.016 1 96.06 255 PRO B O 1
ATOM 5651 N N . ARG B 1 256 ? 9.039 17.016 -18.359 1 97.69 256 ARG B N 1
ATOM 5652 C CA . ARG B 1 256 ? 10.281 16.766 -17.656 1 97.69 256 ARG B CA 1
ATOM 5653 C C . ARG B 1 256 ? 10.266 15.391 -16.984 1 97.69 256 ARG B C 1
ATOM 5655 O O . ARG B 1 256 ? 11.32 14.859 -16.625 1 97.69 256 ARG B O 1
ATOM 5662 N N . ILE B 1 257 ? 9.086 14.836 -16.766 1 97.69 257 ILE B N 1
ATOM 5663 C CA . ILE B 1 257 ? 8.977 13.516 -16.141 1 97.69 257 ILE B CA 1
ATOM 5664 C C . ILE B 1 257 ? 8.602 12.484 -17.203 1 97.69 257 ILE B C 1
ATOM 5666 O O . ILE B 1 257 ? 7.664 12.695 -17.984 1 97.69 257 ILE B O 1
ATOM 5670 N N . ASP B 1 258 ? 9.352 11.398 -17.281 1 95.56 258 ASP B N 1
ATOM 5671 C CA . ASP B 1 258 ? 9.039 10.266 -18.156 1 95.56 258 ASP B CA 1
ATOM 5672 C C . ASP B 1 258 ? 7.852 9.477 -17.609 1 95.56 258 ASP B C 1
ATOM 5674 O O . ASP B 1 258 ? 7.98 8.75 -16.625 1 95.56 258 ASP B O 1
ATOM 5678 N N . ALA B 1 259 ? 6.762 9.523 -18.328 1 95.44 259 ALA B N 1
ATOM 5679 C CA . ALA B 1 259 ? 5.512 8.914 -17.875 1 95.44 259 ALA B CA 1
ATOM 5680 C C . ALA B 1 259 ? 5.648 7.398 -17.75 1 95.44 259 ALA B C 1
ATOM 5682 O O . ALA B 1 259 ? 5.051 6.781 -16.875 1 95.44 259 ALA B O 1
ATOM 5683 N N . GLU B 1 260 ? 6.371 6.781 -18.609 1 91 260 GLU B N 1
ATOM 5684 C CA . GLU B 1 260 ? 6.555 5.332 -18.578 1 91 260 GLU B CA 1
ATOM 5685 C C . GLU B 1 260 ? 7.355 4.902 -17.344 1 91 260 GLU B C 1
ATOM 5687 O O . GLU B 1 260 ? 7.023 3.908 -16.703 1 91 260 GLU B O 1
ATOM 5692 N N . ARG B 1 261 ? 8.383 5.676 -17.109 1 93.75 261 ARG B N 1
ATOM 5693 C CA . ARG B 1 261 ? 9.203 5.379 -15.93 1 93.75 261 ARG B CA 1
ATOM 5694 C C . ARG B 1 261 ? 8.391 5.531 -14.648 1 93.75 261 ARG B C 1
ATOM 5696 O O . ARG B 1 261 ? 8.523 4.73 -13.719 1 93.75 261 ARG B O 1
ATOM 5703 N N . LEU B 1 262 ? 7.609 6.574 -14.625 1 97.5 262 LEU B N 1
ATOM 5704 C CA . LEU B 1 262 ? 6.773 6.785 -13.445 1 97.5 262 LEU B CA 1
ATOM 5705 C C . LEU B 1 262 ? 5.754 5.664 -13.297 1 97.5 262 LEU B C 1
ATOM 5707 O O . LEU B 1 262 ? 5.5 5.199 -12.18 1 97.5 262 LEU B O 1
ATOM 5711 N N . ARG B 1 263 ? 5.145 5.211 -14.352 1 95.62 263 ARG B N 1
ATOM 5712 C CA . ARG B 1 263 ? 4.219 4.082 -14.336 1 95.62 263 ARG B CA 1
ATOM 5713 C C . ARG B 1 263 ? 4.906 2.818 -13.828 1 95.62 263 ARG B C 1
ATOM 5715 O O . ARG B 1 263 ? 4.324 2.059 -13.055 1 95.62 263 ARG B O 1
ATOM 5722 N N . GLU B 1 264 ? 6.109 2.594 -14.273 1 93.81 264 GLU B N 1
ATOM 5723 C CA . GLU B 1 264 ? 6.875 1.437 -13.82 1 93.81 264 GLU B CA 1
ATOM 5724 C C . GLU B 1 264 ? 7.113 1.487 -12.312 1 93.81 264 GLU B C 1
ATOM 5726 O O . GLU B 1 264 ? 6.992 0.47 -11.633 1 93.81 264 GLU B O 1
ATOM 5731 N N . ALA B 1 265 ? 7.461 2.674 -11.805 1 97.62 265 ALA B N 1
ATOM 5732 C CA . ALA B 1 265 ? 7.684 2.848 -10.375 1 97.62 265 ALA B CA 1
ATOM 5733 C C . ALA B 1 265 ? 6.398 2.604 -9.586 1 97.62 265 ALA B C 1
ATOM 5735 O O . ALA B 1 265 ? 6.41 1.907 -8.57 1 97.62 265 ALA B O 1
ATOM 5736 N N . ALA B 1 266 ? 5.309 3.189 -10.07 1 97.88 266 ALA B N 1
ATOM 5737 C CA . ALA B 1 266 ? 4.012 2.986 -9.43 1 97.88 266 ALA B CA 1
ATOM 5738 C C . ALA B 1 266 ? 3.629 1.51 -9.422 1 97.88 266 ALA B C 1
ATOM 5740 O O . ALA B 1 266 ? 3.125 0.998 -8.422 1 97.88 266 ALA B O 1
ATOM 5741 N N . SER B 1 267 ? 3.887 0.826 -10.508 1 95.06 267 SER B N 1
ATOM 5742 C CA . SER B 1 267 ? 3.561 -0.59 -10.648 1 95.06 267 SER B CA 1
ATOM 5743 C C . SER B 1 267 ? 4.395 -1.444 -9.703 1 95.06 267 SER B C 1
ATOM 5745 O O . SER B 1 267 ? 3.902 -2.43 -9.148 1 95.06 267 SER B O 1
ATOM 5747 N N . LEU B 1 268 ? 5.609 -1.134 -9.609 1 95.81 268 LEU B N 1
ATOM 5748 C CA . LEU B 1 268 ? 6.504 -1.873 -8.719 1 95.81 268 LEU B CA 1
ATOM 5749 C C . LEU B 1 268 ? 6.039 -1.773 -7.273 1 95.81 268 LEU B C 1
ATOM 5751 O O . LEU B 1 268 ? 6.07 -2.762 -6.535 1 95.81 268 LEU B O 1
ATOM 5755 N N . LEU B 1 269 ? 5.57 -0.628 -6.895 1 97.81 269 LEU B N 1
ATOM 5756 C CA . LEU B 1 269 ? 5.348 -0.32 -5.484 1 97.81 269 LEU B CA 1
ATOM 5757 C C . LEU B 1 269 ? 3.941 -0.725 -5.059 1 97.81 269 LEU B C 1
ATOM 5759 O O . LEU B 1 269 ? 3.717 -1.07 -3.895 1 97.81 269 LEU B O 1
ATOM 5763 N N . GLN B 1 270 ? 2.99 -0.699 -5.938 1 97.44 270 GLN B N 1
ATOM 5764 C CA . GLN B 1 270 ? 1.602 -0.891 -5.531 1 97.44 270 GLN B CA 1
ATOM 5765 C C . GLN B 1 270 ? 1.208 -2.363 -5.598 1 97.44 270 GLN B C 1
ATOM 5767 O O . GLN B 1 270 ? 1.811 -3.141 -6.34 1 97.44 270 GLN B O 1
ATOM 5772 N N . THR B 1 271 ? 0.21 -2.715 -4.816 1 96.56 271 THR B N 1
ATOM 5773 C CA . THR B 1 271 ? -0.327 -4.07 -4.754 1 96.56 271 THR B CA 1
ATOM 5774 C C . THR B 1 271 ? -0.762 -4.543 -6.141 1 96.56 271 THR B C 1
ATOM 5776 O O . THR B 1 271 ? -1.262 -3.752 -6.941 1 96.56 271 THR B O 1
ATOM 5779 N N . THR B 1 272 ? -0.597 -5.84 -6.398 1 93.12 272 THR B N 1
ATOM 5780 C CA . THR B 1 272 ? -1.061 -6.438 -7.645 1 93.12 272 THR B CA 1
ATOM 5781 C C . THR B 1 272 ? -2.518 -6.875 -7.527 1 93.12 272 THR B C 1
ATOM 5783 O O . THR B 1 272 ? -3.109 -7.352 -8.5 1 93.12 272 THR B O 1
ATOM 5786 N N . SER B 1 273 ? -3.057 -6.734 -6.328 1 94.94 273 SER B N 1
ATOM 5787 C CA . SER B 1 273 ? -4.469 -6.992 -6.074 1 94.94 273 SER B CA 1
ATOM 5788 C C . SER B 1 273 ? -5.152 -5.781 -5.449 1 94.94 273 SER B C 1
ATOM 5790 O O . SER B 1 273 ? -5.613 -5.844 -4.309 1 94.94 273 SER B O 1
ATOM 5792 N N . PRO B 1 274 ? -5.273 -4.758 -6.234 1 96.38 274 PRO B N 1
ATOM 5793 C CA . PRO B 1 274 ? -5.867 -3.543 -5.668 1 96.38 274 PRO B CA 1
ATOM 5794 C C . PRO B 1 274 ? -7.324 -3.736 -5.258 1 96.38 274 PRO B C 1
ATOM 5796 O O . PRO B 1 274 ? -8.07 -4.441 -5.938 1 96.38 274 PRO B O 1
ATOM 5799 N N . ASN B 1 275 ? -7.695 -3.15 -4.164 1 97 275 ASN B N 1
ATOM 5800 C CA . ASN B 1 275 ? -9.078 -3.162 -3.697 1 97 275 ASN B CA 1
ATOM 5801 C C . ASN B 1 275 ? -9.992 -2.373 -4.633 1 97 275 ASN B C 1
ATOM 5803 O O . ASN B 1 275 ? -9.805 -1.172 -4.824 1 97 275 ASN B O 1
ATOM 5807 N N . GLN B 1 276 ? -10.969 -2.988 -5.188 1 95.44 276 GLN B N 1
ATOM 5808 C CA . GLN B 1 276 ? -11.836 -2.379 -6.188 1 95.44 276 GLN B CA 1
ATOM 5809 C C . GLN B 1 276 ? -12.68 -1.267 -5.578 1 95.44 276 GLN B C 1
ATOM 5811 O O . GLN B 1 276 ? -12.977 -0.267 -6.238 1 95.44 276 GLN B O 1
ATOM 5816 N N . LEU B 1 277 ? -13.156 -1.478 -4.359 1 97.5 277 LEU B N 1
ATOM 5817 C CA . LEU B 1 277 ? -13.945 -0.448 -3.697 1 97.5 277 LEU B CA 1
ATOM 5818 C C . LEU B 1 277 ? -13.125 0.813 -3.467 1 97.5 277 LEU B C 1
ATOM 5820 O O . LEU B 1 277 ? -13.633 1.928 -3.59 1 97.5 277 LEU B O 1
ATOM 5824 N N . LEU B 1 278 ? -11.906 0.603 -3.123 1 97.31 278 LEU B N 1
ATOM 5825 C CA . LEU B 1 278 ? -11 1.73 -2.924 1 97.31 278 LEU B CA 1
ATOM 5826 C C . LEU B 1 278 ? -10.797 2.496 -4.227 1 97.31 278 LEU B C 1
ATOM 5828 O O . LEU B 1 278 ? -10.898 3.727 -4.25 1 97.31 278 LEU B O 1
ATOM 5832 N N . MET B 1 279 ? -10.492 1.801 -5.316 1 97.81 279 MET B N 1
ATOM 5833 C CA . MET B 1 279 ? -10.312 2.443 -6.613 1 97.81 279 MET B CA 1
ATOM 5834 C C . MET B 1 279 ? -11.594 3.156 -7.047 1 97.81 279 MET B C 1
ATOM 5836 O O . MET B 1 279 ? -11.539 4.281 -7.543 1 97.81 279 MET B O 1
ATOM 5840 N N . ALA B 1 280 ? -12.711 2.506 -6.844 1 98.38 280 ALA B N 1
ATOM 5841 C CA . ALA B 1 280 ? -14 3.109 -7.176 1 98.38 280 ALA B CA 1
ATOM 5842 C C . ALA B 1 280 ? -14.219 4.398 -6.391 1 98.38 280 ALA B C 1
ATOM 5844 O O . ALA B 1 280 ? -14.734 5.383 -6.934 1 98.38 280 ALA B O 1
ATOM 5845 N N . SER B 1 281 ? -13.852 4.383 -5.156 1 98.62 281 SER B N 1
ATOM 5846 C CA . SER B 1 281 ? -14.07 5.555 -4.309 1 98.62 281 SER B CA 1
ATOM 5847 C C . SER B 1 281 ? -13.273 6.754 -4.809 1 98.62 281 SER B C 1
ATOM 5849 O O . SER B 1 281 ? -13.727 7.895 -4.695 1 98.62 281 SER B O 1
ATOM 5851 N N . ILE B 1 282 ? -12.094 6.547 -5.352 1 98.75 282 ILE B N 1
ATOM 5852 C CA . ILE B 1 282 ? -11.289 7.621 -5.918 1 98.75 282 ILE B CA 1
ATOM 5853 C C . ILE B 1 282 ? -11.992 8.211 -7.137 1 98.75 282 ILE B C 1
ATOM 5855 O O . ILE B 1 282 ? -12.102 9.43 -7.27 1 98.75 282 ILE B O 1
ATOM 5859 N N . ASP B 1 283 ? -12.469 7.32 -7.996 1 98.75 283 ASP B N 1
ATOM 5860 C CA . ASP B 1 283 ? -13.18 7.738 -9.195 1 98.75 283 ASP B CA 1
ATOM 5861 C C . ASP B 1 283 ? -14.477 8.461 -8.844 1 98.75 283 ASP B C 1
ATOM 5863 O O . ASP B 1 283 ? -14.828 9.461 -9.477 1 98.75 283 ASP B O 1
ATOM 5867 N N . ILE B 1 284 ? -15.164 8.008 -7.844 1 98.75 284 ILE B N 1
ATOM 5868 C CA . ILE B 1 284 ? -16.406 8.617 -7.375 1 98.75 284 ILE B CA 1
ATOM 5869 C C . ILE B 1 284 ? -16.109 10 -6.801 1 98.75 284 ILE B C 1
ATOM 5871 O O . ILE B 1 284 ? -16.875 10.945 -7.031 1 98.75 284 ILE B O 1
ATOM 5875 N N . ALA B 1 285 ? -15.055 10.102 -6.035 1 98.75 285 ALA B N 1
ATOM 5876 C CA . ALA B 1 285 ? -14.672 11.398 -5.484 1 98.75 285 ALA B CA 1
ATOM 5877 C C . ALA B 1 285 ? -14.383 12.398 -6.598 1 98.75 285 ALA B C 1
ATOM 5879 O O . ALA B 1 285 ? -14.773 13.57 -6.504 1 98.75 285 ALA B O 1
ATOM 5880 N N . ARG B 1 286 ? -13.656 11.938 -7.617 1 98.56 286 ARG B N 1
ATOM 5881 C CA . ARG B 1 286 ? -13.414 12.789 -8.781 1 98.56 286 ARG B CA 1
ATOM 5882 C C . ARG B 1 286 ? -14.727 13.234 -9.414 1 98.56 286 ARG B C 1
ATOM 5884 O O . ARG B 1 286 ? -14.891 14.414 -9.734 1 98.56 286 ARG B O 1
ATOM 5891 N N . LEU B 1 287 ? -15.672 12.312 -9.609 1 98.56 287 LEU B N 1
ATOM 5892 C CA . LEU B 1 287 ? -16.984 12.609 -10.164 1 98.56 287 LEU B CA 1
ATOM 5893 C C . LEU B 1 287 ? -17.703 13.672 -9.336 1 98.56 287 LEU B C 1
ATOM 5895 O O . LEU B 1 287 ? -18.266 14.625 -9.891 1 98.56 287 LEU B O 1
ATOM 5899 N N . GLN B 1 288 ? -17.656 13.523 -8.047 1 98.44 288 GLN B N 1
ATOM 5900 C CA . GLN B 1 288 ? -18.328 14.453 -7.141 1 98.44 288 GLN B CA 1
ATOM 5901 C C . GLN B 1 288 ? -17.781 15.867 -7.301 1 98.44 288 GLN B C 1
ATOM 5903 O O . GLN B 1 288 ? -18.547 16.844 -7.289 1 98.44 288 GLN B O 1
ATOM 5908 N N . MET B 1 289 ? -16.484 16 -7.445 1 98 289 MET B N 1
ATOM 5909 C CA . MET B 1 289 ? -15.875 17.312 -7.625 1 98 289 MET B CA 1
ATOM 5910 C C . MET B 1 289 ? -16.188 17.875 -9.008 1 98 289 MET B C 1
ATOM 5912 O O . MET B 1 289 ? -16.344 19.094 -9.164 1 98 289 MET B O 1
ATOM 5916 N N . ALA B 1 290 ? -16.234 17.016 -9.992 1 97.5 290 ALA B N 1
ATOM 5917 C CA . ALA B 1 290 ? -16.609 17.453 -11.328 1 97.5 290 ALA B CA 1
ATOM 5918 C C . ALA B 1 290 ? -18.031 18 -11.352 1 97.5 290 ALA B C 1
ATOM 5920 O O . ALA B 1 290 ? -18.312 18.984 -12.055 1 97.5 290 ALA B O 1
ATOM 5921 N N . GLU B 1 291 ? -18.844 17.391 -10.531 1 96.56 291 GLU B N 1
ATOM 5922 C CA . GLU B 1 291 ? -20.25 17.75 -10.531 1 96.56 291 GLU B CA 1
ATOM 5923 C C . GLU B 1 291 ? -20.5 19 -9.688 1 96.56 291 GLU B C 1
ATOM 5925 O O . GLU B 1 291 ? -21.25 19.891 -10.094 1 96.56 291 GLU B O 1
ATOM 5930 N N . GLN B 1 292 ? -19.859 19.016 -8.531 1 96.94 292 GLN B N 1
ATOM 5931 C CA . GLN B 1 292 ? -20.297 20.016 -7.555 1 96.94 292 GLN B CA 1
ATOM 5932 C C . GLN B 1 292 ? -19.109 20.594 -6.805 1 96.94 292 GLN B C 1
ATOM 5934 O O . GLN B 1 292 ? -19.281 21.266 -5.781 1 96.94 292 GLN B O 1
ATOM 5939 N N . GLY B 1 293 ? -17.969 20.391 -7.242 1 97.31 293 GLY B N 1
ATOM 5940 C CA . GLY B 1 293 ? -16.766 20.719 -6.492 1 97.31 293 GLY B CA 1
ATOM 5941 C C . GLY B 1 293 ? -16.703 22.172 -6.082 1 97.31 293 GLY B C 1
ATOM 5942 O O . GLY B 1 293 ? -16.438 22.484 -4.918 1 97.31 293 GLY B O 1
ATOM 5943 N N . ARG B 1 294 ? -16.938 23.094 -6.969 1 97.94 294 ARG B N 1
ATOM 5944 C CA . ARG B 1 294 ? -16.844 24.531 -6.695 1 97.94 294 ARG B CA 1
ATOM 5945 C C . ARG B 1 294 ? -17.859 24.953 -5.652 1 97.94 294 ARG B C 1
ATOM 5947 O O . ARG B 1 294 ? -17.562 25.734 -4.75 1 97.94 294 ARG B O 1
ATOM 5954 N N . ALA B 1 295 ? -19.078 24.406 -5.746 1 98.25 295 ALA B N 1
ATOM 5955 C CA . ALA B 1 295 ? -20.125 24.75 -4.785 1 98.25 295 ALA B CA 1
ATOM 5956 C C . ALA B 1 295 ? -19.812 24.188 -3.402 1 98.25 295 ALA B C 1
ATOM 5958 O O . ALA B 1 295 ? -19.953 24.891 -2.395 1 98.25 295 ALA B O 1
ATOM 5959 N N . LEU B 1 296 ? -19.406 22.984 -3.373 1 98.31 296 LEU B N 1
ATOM 5960 C CA . LEU B 1 296 ? -19.172 22.281 -2.113 1 98.31 296 LEU B CA 1
ATOM 5961 C C . LEU B 1 296 ? -17.969 22.875 -1.386 1 98.31 296 LEU B C 1
ATOM 5963 O O . LEU B 1 296 ? -18.031 23.141 -0.184 1 98.31 296 LEU B O 1
ATOM 5967 N N . VAL B 1 297 ? -16.891 23.062 -2.088 1 98.75 297 VAL B N 1
ATOM 5968 C CA . VAL B 1 297 ? -15.695 23.625 -1.474 1 98.75 297 VAL B CA 1
ATOM 5969 C C . VAL B 1 297 ? -15.922 25.094 -1.141 1 98.75 297 VAL B C 1
ATOM 5971 O O . VAL B 1 297 ? -15.422 25.594 -0.13 1 98.75 297 VAL B O 1
ATOM 5974 N N . GLY B 1 298 ? -16.656 25.781 -2.008 1 98.56 298 GLY B N 1
ATOM 5975 C CA . GLY B 1 298 ? -17.031 27.156 -1.684 1 98.56 298 GLY B CA 1
ATOM 5976 C C . GLY B 1 298 ? -17.781 27.266 -0.369 1 98.56 298 GLY B C 1
ATOM 5977 O O . GLY B 1 298 ? -17.562 28.203 0.402 1 98.56 298 GLY B O 1
ATOM 5978 N N . ARG B 1 299 ? -18.703 26.359 -0.106 1 98.5 299 ARG B N 1
ATOM 5979 C CA . ARG B 1 299 ? -19.422 26.328 1.162 1 98.5 299 ARG B CA 1
ATOM 5980 C C . ARG B 1 299 ? -18.469 26.109 2.33 1 98.5 299 ARG B C 1
ATOM 5982 O O . ARG B 1 299 ? -18.594 26.75 3.373 1 98.5 299 ARG B O 1
ATOM 5989 N N . ALA B 1 300 ? -17.547 25.203 2.133 1 98.69 300 ALA B N 1
ATOM 5990 C CA . ALA B 1 300 ? -16.562 24.953 3.18 1 98.69 300 ALA B CA 1
ATOM 5991 C C . ALA B 1 300 ? -15.789 26.219 3.523 1 98.69 300 ALA B C 1
ATOM 5993 O O . ALA B 1 300 ? -15.531 26.5 4.699 1 98.69 300 ALA B O 1
ATOM 5994 N N . VAL B 1 301 ? -15.414 26.969 2.504 1 98.56 301 VAL B N 1
ATOM 5995 C CA . VAL B 1 301 ? -14.68 28.219 2.68 1 98.56 301 VAL B CA 1
ATOM 5996 C C . VAL B 1 301 ? -15.523 29.203 3.477 1 98.56 301 VAL B C 1
ATOM 5998 O O . VAL B 1 301 ? -15.039 29.828 4.422 1 98.56 301 VAL B O 1
ATOM 6001 N N . ARG B 1 302 ? -16.75 29.312 3.123 1 98.69 302 ARG B N 1
ATOM 6002 C CA . ARG B 1 302 ? -17.656 30.219 3.822 1 98.69 302 ARG B CA 1
ATOM 6003 C C . ARG B 1 302 ? -17.828 29.797 5.281 1 98.69 302 ARG B C 1
ATOM 6005 O O . ARG B 1 302 ? -17.766 30.641 6.18 1 98.69 302 ARG B O 1
ATOM 6012 N N . LEU B 1 303 ? -18.031 28.531 5.48 1 98.75 303 LEU B N 1
ATOM 6013 C CA . LEU B 1 303 ? -18.234 28.016 6.828 1 98.75 303 LEU B CA 1
ATOM 6014 C C . LEU B 1 303 ? -16.984 28.234 7.688 1 98.75 303 LEU B C 1
ATOM 6016 O O . LEU B 1 303 ? -17.094 28.531 8.875 1 98.75 303 LEU B O 1
ATOM 6020 N N . ALA B 1 304 ? -15.828 28.062 7.121 1 98.5 304 ALA B N 1
ATOM 6021 C CA . ALA B 1 304 ? -14.578 28.312 7.836 1 98.5 304 ALA B CA 1
ATOM 6022 C C . ALA B 1 304 ? -14.484 29.781 8.258 1 98.5 304 ALA B C 1
ATOM 6024 O O . ALA B 1 304 ? -14.016 30.078 9.359 1 98.5 304 ALA B O 1
ATOM 6025 N N . GLY B 1 305 ? -14.852 30.656 7.363 1 97.88 305 GLY B N 1
ATOM 6026 C CA . GLY B 1 305 ? -14.898 32.062 7.703 1 97.88 305 GLY B CA 1
ATOM 6027 C C . GLY B 1 305 ? -15.844 32.375 8.852 1 97.88 305 GLY B C 1
ATOM 6028 O O . GLY B 1 305 ? -15.508 33.156 9.742 1 97.88 305 GLY B O 1
ATOM 6029 N N . ASP B 1 306 ? -17.016 31.734 8.82 1 98.25 306 ASP B N 1
ATOM 6030 C CA . ASP B 1 306 ? -17.984 31.906 9.891 1 98.25 306 ASP B CA 1
ATOM 6031 C C . ASP B 1 306 ? -17.422 31.422 11.227 1 98.25 306 ASP B C 1
ATOM 6033 O O . ASP B 1 306 ? -17.625 32.094 12.258 1 98.25 306 ASP B O 1
ATOM 6037 N N . LEU B 1 307 ? -16.781 30.328 11.164 1 98.44 307 LEU B N 1
ATOM 6038 C CA . LEU B 1 307 ? -16.188 29.781 12.383 1 98.44 307 LEU B CA 1
ATOM 6039 C C . LEU B 1 307 ? -15.117 30.719 12.938 1 98.44 307 LEU B C 1
ATOM 6041 O O . LEU B 1 307 ? -15.062 30.969 14.141 1 98.44 307 LEU B O 1
ATOM 6045 N N . ARG B 1 308 ? -14.266 31.25 12.125 1 97.69 308 ARG B N 1
ATOM 6046 C CA . ARG B 1 308 ? -13.219 32.188 12.562 1 97.69 308 ARG B CA 1
ATOM 6047 C C . ARG B 1 308 ? -13.828 33.406 13.211 1 97.69 308 ARG B C 1
ATOM 6049 O O . ARG B 1 308 ? -13.32 33.906 14.227 1 97.69 308 ARG B O 1
ATOM 6056 N N . ARG B 1 309 ? -14.852 33.906 12.641 1 97.38 309 ARG B N 1
ATOM 6057 C CA . ARG B 1 309 ? -15.531 35.062 13.211 1 97.38 309 ARG B CA 1
ATOM 6058 C C . ARG B 1 309 ? -16.078 34.75 14.594 1 97.38 309 ARG B C 1
ATOM 6060 O O . ARG B 1 309 ? -15.945 35.562 15.531 1 97.38 309 ARG B O 1
ATOM 6067 N N . ALA B 1 310 ? -16.688 33.625 14.664 1 98.06 310 ALA B N 1
ATOM 6068 C CA . ALA B 1 310 ? -17.25 33.219 15.945 1 98.06 310 ALA B CA 1
ATOM 6069 C C . ALA B 1 310 ? -16.156 33.062 17 1 98.06 310 ALA B C 1
ATOM 6071 O O . ALA B 1 310 ? -16.328 33.469 18.141 1 98.06 310 ALA B O 1
ATOM 6072 N N . VAL B 1 311 ? -15.062 32.469 16.641 1 98.25 311 VAL B N 1
ATOM 6073 C CA . VAL B 1 311 ? -13.969 32.188 17.562 1 98.25 311 VAL B CA 1
ATOM 6074 C C . VAL B 1 311 ? -13.375 33.5 18.062 1 98.25 311 VAL B C 1
ATOM 6076 O O . VAL B 1 311 ? -12.992 33.625 19.219 1 98.25 311 VAL B O 1
ATOM 6079 N N . ARG B 1 312 ? -13.305 34.5 17.25 1 95.69 312 ARG B N 1
ATOM 6080 C CA . ARG B 1 312 ? -12.727 35.812 17.578 1 95.69 312 ARG B CA 1
ATOM 6081 C C . ARG B 1 312 ? -13.516 36.469 18.703 1 95.69 312 ARG B C 1
ATOM 6083 O O . ARG B 1 312 ? -12.977 37.312 19.438 1 95.69 312 ARG B O 1
ATOM 6090 N N . GLU B 1 313 ? -14.688 36.031 18.812 1 97.31 313 GLU B N 1
ATOM 6091 C CA . GLU B 1 313 ? -15.555 36.625 19.828 1 97.31 313 GLU B CA 1
ATOM 6092 C C . GLU B 1 313 ? -15.414 35.906 21.172 1 97.31 313 GLU B C 1
ATOM 6094 O O . GLU B 1 313 ? -15.961 36.375 22.172 1 97.31 313 GLU B O 1
ATOM 6099 N N . ILE B 1 314 ? -14.734 34.875 21.172 1 98.06 314 ILE B N 1
ATOM 6100 C CA . ILE B 1 314 ? -14.578 34.094 22.391 1 98.06 314 ILE B CA 1
ATOM 6101 C C . ILE B 1 314 ? -13.297 34.5 23.109 1 98.06 314 ILE B C 1
ATOM 6103 O O . ILE B 1 314 ? -12.195 34.281 22.609 1 98.06 314 ILE B O 1
ATOM 6107 N N . PRO B 1 315 ? -13.406 35.094 24.359 1 96.62 315 PRO B N 1
ATOM 6108 C CA . PRO B 1 315 ? -12.195 35.5 25.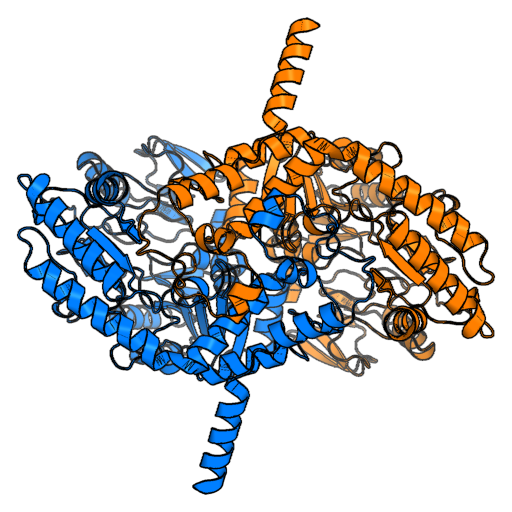078 1 96.62 315 PRO B CA 1
ATOM 6109 C C . PRO B 1 315 ? -11.242 34.344 25.312 1 96.62 315 PRO B C 1
ATOM 6111 O O . PRO B 1 315 ? -11.68 33.219 25.641 1 96.62 315 PRO B O 1
ATOM 6114 N N . GLY B 1 316 ? -9.977 34.625 25 1 96.31 316 GLY B N 1
ATOM 6115 C CA . GLY B 1 316 ? -8.953 33.625 25.297 1 96.31 316 GLY B CA 1
ATOM 6116 C C . GLY B 1 316 ? -8.586 32.781 24.094 1 96.31 316 GLY B C 1
ATOM 6117 O O . GLY B 1 316 ? -7.57 32.094 24.109 1 96.31 316 GLY B O 1
ATOM 6118 N N . LEU B 1 317 ? -9.422 32.844 23.078 1 97.75 317 LEU B N 1
ATOM 6119 C CA . LEU B 1 317 ? -9.125 32.094 21.859 1 97.75 317 LEU B CA 1
ATOM 6120 C C . LEU B 1 317 ? -8.633 33.031 20.75 1 97.75 317 LEU B C 1
ATOM 6122 O O . LEU B 1 317 ? -8.992 34.219 20.719 1 97.75 317 LEU B O 1
ATOM 6126 N N . LYS B 1 318 ? -7.742 32.531 19.938 1 95.81 318 LYS B N 1
ATOM 6127 C CA . LYS B 1 318 ? -7.277 33.188 18.734 1 95.81 318 LYS B CA 1
ATOM 6128 C C . LYS B 1 318 ? -7.211 32.25 17.562 1 95.81 318 LYS B C 1
ATOM 6130 O O . LYS B 1 318 ? -7.051 31.031 17.734 1 95.81 318 LYS B O 1
ATOM 6135 N N . THR B 1 319 ? -7.375 32.75 16.391 1 96.31 319 THR B N 1
ATOM 6136 C CA . THR B 1 319 ? -7.277 31.922 15.195 1 96.31 319 THR B CA 1
ATOM 6137 C C . THR B 1 319 ? -6.051 32.312 14.375 1 96.31 319 THR B C 1
ATOM 6139 O O . THR B 1 319 ? -5.703 33.469 14.281 1 96.31 319 THR B O 1
ATOM 6142 N N . PHE B 1 320 ? -5.375 31.266 13.883 1 92.25 320 PHE B N 1
ATOM 6143 C CA . PHE B 1 320 ? -4.328 31.453 12.883 1 92.25 320 PHE B CA 1
ATOM 6144 C C . PHE B 1 320 ? -4.926 31.875 11.547 1 92.25 320 PHE B C 1
ATOM 6146 O O . PHE B 1 320 ? -5.762 31.172 10.984 1 92.25 320 PHE B O 1
ATOM 6153 N N . ASP B 1 321 ? -4.535 33.125 11.023 1 87.88 321 ASP B N 1
ATOM 6154 C CA . ASP B 1 321 ? -5.25 33.625 9.852 1 87.88 321 ASP B CA 1
ATOM 6155 C C . ASP B 1 321 ? -4.293 34.312 8.883 1 87.88 321 ASP B C 1
ATOM 6157 O O . ASP B 1 321 ? -3.076 34.156 8.984 1 87.88 321 ASP B O 1
ATOM 6161 N N . ALA B 1 322 ? -4.922 34.969 7.98 1 81.25 322 ALA B N 1
ATOM 6162 C CA . ALA B 1 322 ? -4.234 35.531 6.824 1 81.25 322 ALA B CA 1
ATOM 6163 C C . ALA B 1 322 ? -3.223 36.594 7.25 1 81.25 322 ALA B C 1
ATOM 6165 O O . ALA B 1 322 ? -2.248 36.844 6.539 1 81.25 322 ALA B O 1
ATOM 6166 N N . ALA B 1 323 ? -3.385 37.125 8.352 1 80.12 323 ALA B N 1
ATOM 6167 C CA . ALA B 1 323 ? -2.463 38.156 8.82 1 80.12 323 ALA B CA 1
ATOM 6168 C C . ALA B 1 323 ? -1.063 37.594 9.031 1 80.12 323 ALA B C 1
ATOM 6170 O O . ALA B 1 323 ? -0.07 38.312 8.922 1 80.12 323 ALA B O 1
ATOM 6171 N N . ALA B 1 324 ? -1.027 36.344 9.172 1 78.62 324 ALA B N 1
ATOM 6172 C CA . ALA B 1 324 ? 0.244 35.656 9.406 1 78.62 324 ALA B CA 1
ATOM 6173 C C . ALA B 1 324 ? 0.948 35.344 8.094 1 78.62 324 ALA B C 1
ATOM 6175 O O . ALA B 1 324 ? 2.113 34.938 8.086 1 78.62 324 ALA B O 1
ATOM 6176 N N . MET B 1 325 ? 0.367 35.594 6.953 1 81.31 325 MET B N 1
ATOM 6177 C CA . MET B 1 325 ? 0.873 35.156 5.66 1 81.31 325 MET B CA 1
ATOM 6178 C C . MET B 1 325 ? 1.771 36.219 5.023 1 81.31 325 MET B C 1
ATOM 6180 O O . MET B 1 325 ? 2.209 36.031 3.885 1 81.31 325 MET B O 1
ATOM 6184 N N . THR B 1 326 ? 2.145 37.188 5.754 1 81.44 326 THR B N 1
ATOM 6185 C CA . THR B 1 326 ? 3.033 38.219 5.234 1 81.44 326 THR B CA 1
ATOM 6186 C C . THR B 1 326 ? 4.488 37.906 5.57 1 81.44 326 THR B C 1
ATOM 6188 O O . THR B 1 326 ? 5.398 38.594 5.145 1 81.44 326 THR B O 1
ATOM 6191 N N . ARG B 1 327 ? 4.758 36.844 6.105 1 83.19 327 ARG B N 1
ATOM 6192 C CA . ARG B 1 327 ? 6.094 36.438 6.531 1 83.19 327 ARG B CA 1
ATOM 6193 C C . ARG B 1 327 ? 6.758 35.562 5.48 1 83.19 327 ARG B C 1
ATOM 6195 O O . ARG B 1 327 ? 6.078 34.969 4.641 1 83.19 327 ARG B O 1
ATOM 6202 N N . PRO B 1 328 ? 8.07 35.594 5.574 1 86.44 328 PRO B N 1
ATOM 6203 C CA . PRO B 1 328 ? 8.758 34.656 4.672 1 86.44 328 PRO B CA 1
ATOM 6204 C C . PRO B 1 328 ? 8.289 33.219 4.844 1 86.44 328 PRO B C 1
ATOM 6206 O O . PRO B 1 328 ? 8.008 32.781 5.965 1 86.44 328 PRO B O 1
ATOM 6209 N N . GLY B 1 329 ? 8.156 32.531 3.752 1 88.56 329 GLY B N 1
ATOM 6210 C CA . GLY B 1 329 ? 7.746 31.141 3.797 1 88.56 329 GLY B CA 1
ATOM 6211 C C . GLY B 1 329 ? 6.246 30.953 3.697 1 88.56 329 GLY B C 1
ATOM 6212 O O . GLY B 1 329 ? 5.75 29.828 3.746 1 88.56 329 GLY B O 1
ATOM 6213 N N . ALA B 1 330 ? 5.551 32.094 3.559 1 92.94 330 ALA B N 1
ATOM 6214 C CA . ALA B 1 330 ? 4.094 32.031 3.438 1 92.94 330 ALA B CA 1
ATOM 6215 C C . ALA B 1 330 ? 3.609 32.875 2.271 1 92.94 330 ALA B C 1
ATOM 6217 O O . ALA B 1 330 ? 4.094 34 2.072 1 92.94 330 ALA B O 1
ATOM 6218 N N . SER B 1 331 ? 2.744 32.281 1.429 1 93.56 331 SER B N 1
ATOM 6219 C CA . SER B 1 331 ? 2.143 33.031 0.324 1 93.56 331 SER B CA 1
ATOM 6220 C C . SER B 1 331 ? 0.62 32.969 0.383 1 93.56 331 SER B C 1
ATOM 6222 O O . SER B 1 331 ? -0.063 33.75 -0.274 1 93.56 331 SER B O 1
ATOM 6224 N N . GLY B 1 332 ? 0.13 32.062 1.108 1 95.25 332 GLY B N 1
ATOM 6225 C CA . GLY B 1 332 ? -1.307 31.891 1.238 1 95.25 332 GLY B CA 1
ATOM 6226 C C . GLY B 1 332 ? -1.684 30.922 2.342 1 95.25 332 GLY B C 1
ATOM 6227 O O . GLY B 1 332 ? -0.811 30.359 3.006 1 95.25 332 GLY B O 1
ATOM 6228 N N . LEU B 1 333 ? -2.979 30.812 2.566 1 96.81 333 LEU B N 1
ATOM 6229 C CA . LEU B 1 333 ? -3.512 29.938 3.602 1 96.81 333 LEU B CA 1
ATOM 6230 C C . LEU B 1 333 ? -4.723 29.156 3.092 1 96.81 333 LEU B C 1
ATOM 6232 O O . LEU B 1 333 ? -5.645 29.75 2.521 1 96.81 333 LEU B O 1
ATOM 6236 N N . ASP B 1 334 ? -4.625 27.828 3.184 1 97.62 334 ASP B N 1
ATOM 6237 C CA . ASP B 1 334 ? -5.855 27.062 3.086 1 97.62 334 ASP B CA 1
ATOM 6238 C C . ASP B 1 334 ? -6.797 27.375 4.246 1 97.62 334 ASP B C 1
ATOM 6240 O O . ASP B 1 334 ? -6.672 26.797 5.328 1 97.62 334 ASP B O 1
ATOM 6244 N N . VAL B 1 335 ? -7.75 28.203 3.969 1 97.56 335 VAL B N 1
ATOM 6245 C CA . VAL B 1 335 ? -8.57 28.75 5.039 1 97.56 335 VAL B CA 1
ATOM 6246 C C . VAL B 1 335 ? -9.516 27.688 5.586 1 97.56 335 VAL B C 1
ATOM 6248 O O . VAL B 1 335 ? -10.102 27.859 6.656 1 97.56 335 VAL B O 1
ATOM 6251 N N . THR B 1 336 ? -9.633 26.516 4.887 1 98.19 336 THR B N 1
ATOM 6252 C CA . THR B 1 336 ? -10.5 25.453 5.379 1 98.19 336 THR B CA 1
ATOM 6253 C C . THR B 1 336 ? -9.852 24.734 6.555 1 98.19 336 THR B C 1
ATOM 6255 O O . THR B 1 336 ? -10.508 23.953 7.242 1 98.19 336 THR B O 1
ATOM 6258 N N . LYS B 1 337 ? -8.633 25 6.773 1 97.38 337 LYS B N 1
ATOM 6259 C CA . LYS B 1 337 ? -7.938 24.562 7.988 1 97.38 337 LYS B CA 1
ATOM 6260 C C . LYS B 1 337 ? -7.98 25.656 9.055 1 97.38 337 LYS B C 1
ATOM 6262 O O . LYS B 1 337 ? -7.277 26.672 8.953 1 97.38 337 LYS B O 1
ATOM 6267 N N . VAL B 1 338 ? -8.734 25.391 10.062 1 98.12 338 VAL B N 1
ATOM 6268 C CA . VAL B 1 338 ? -8.938 26.406 11.094 1 98.12 338 VAL B CA 1
ATOM 6269 C C . VAL B 1 338 ? -8.141 26.031 12.336 1 98.12 338 VAL B C 1
ATOM 6271 O O . VAL B 1 338 ? -8.531 25.141 13.094 1 98.12 338 VAL B O 1
ATOM 6274 N N . THR B 1 339 ? -7.059 26.734 12.539 1 97.38 339 THR B N 1
ATOM 6275 C CA . THR B 1 339 ? -6.227 26.562 13.727 1 97.38 339 THR B CA 1
ATOM 6276 C C . THR B 1 339 ? -6.637 27.531 14.82 1 97.38 339 THR B C 1
ATOM 6278 O O . THR B 1 339 ? -6.629 28.75 14.617 1 97.38 339 THR B O 1
ATOM 6281 N N . VAL B 1 340 ? -6.992 27.016 15.992 1 98.12 340 VAL B N 1
ATOM 6282 C CA . VAL B 1 340 ? -7.43 27.812 17.141 1 98.12 340 VAL B CA 1
ATOM 6283 C C . VAL B 1 340 ? -6.418 27.688 18.281 1 98.12 340 VAL B C 1
ATOM 6285 O O . VAL B 1 340 ? -6.191 26.578 18.781 1 98.12 340 VAL B O 1
ATOM 6288 N N . SER B 1 341 ? -5.824 28.766 18.641 1 96.19 341 SER B N 1
ATOM 6289 C CA . SER B 1 341 ? -4.941 28.781 19.812 1 96.19 341 SER B CA 1
ATOM 6290 C C . SER B 1 341 ? -5.742 28.859 21.109 1 96.19 341 SER B C 1
ATOM 6292 O O . SER B 1 341 ? -6.609 29.719 21.25 1 96.19 341 SER B O 1
ATOM 6294 N N . VAL B 1 342 ? -5.418 28 22.031 1 96.38 342 VAL B N 1
ATOM 6295 C CA . VAL B 1 342 ? -6.117 27.969 23.312 1 96.38 342 VAL B CA 1
ATOM 6296 C C . VAL B 1 342 ? -5.199 28.484 24.406 1 96.38 342 VAL B C 1
ATOM 6298 O O . VAL B 1 342 ? -5.504 28.359 25.594 1 96.38 342 VAL B O 1
ATOM 6301 N N . ARG B 1 343 ? -4.152 29.078 24.047 1 92.44 343 ARG B N 1
ATOM 6302 C CA . ARG B 1 343 ? -3.172 29.594 25 1 92.44 343 ARG B CA 1
ATOM 6303 C C . ARG B 1 343 ? -3.809 30.594 25.953 1 92.44 343 ARG B C 1
ATOM 6305 O O . ARG B 1 343 ? -3.484 30.625 27.141 1 92.44 343 ARG B O 1
ATOM 6312 N N . GLY B 1 344 ? -4.605 31.359 25.406 1 94.88 344 GLY B N 1
ATOM 6313 C CA . GLY B 1 344 ? -5.254 32.406 26.203 1 94.88 344 GLY B CA 1
ATOM 6314 C C . GLY B 1 344 ? -6.195 31.828 27.266 1 94.88 344 GLY B C 1
ATOM 6315 O O . GLY B 1 344 ? -6.578 32.531 28.188 1 94.88 344 GLY B O 1
ATOM 6316 N N . LEU B 1 345 ? -6.562 30.609 27.125 1 96.81 345 LEU B N 1
ATOM 6317 C CA . LEU B 1 345 ? -7.406 29.938 28.109 1 96.81 345 LEU B CA 1
ATOM 6318 C C . LEU B 1 345 ? -6.559 29.297 29.203 1 96.81 345 LEU B C 1
ATOM 6320 O O . LEU B 1 345 ? -7.094 28.797 30.188 1 96.81 345 LEU B O 1
ATOM 6324 N N . GLY B 1 346 ? -5.23 29.328 28.969 1 94.69 346 GLY B N 1
ATOM 6325 C CA . GLY B 1 346 ? -4.363 28.641 29.906 1 94.69 346 GLY B CA 1
ATOM 6326 C C . GLY B 1 346 ? -4.398 27.141 29.75 1 94.69 346 GLY B C 1
ATOM 6327 O O . GLY B 1 346 ? -4.07 26.391 30.688 1 94.69 346 GLY B O 1
ATOM 6328 N N . LEU B 1 347 ? -4.863 26.656 28.625 1 94.44 347 LEU B N 1
ATOM 6329 C CA . LEU B 1 347 ? -4.914 25.234 28.312 1 94.44 347 LEU B CA 1
ATOM 6330 C C . LEU B 1 347 ? -3.869 24.875 27.266 1 94.44 347 LEU B C 1
ATOM 6332 O O . LEU B 1 347 ? -3.473 25.719 26.453 1 94.44 347 LEU B O 1
ATOM 6336 N N . THR B 1 348 ? -3.322 23.625 27.328 1 91 348 THR B N 1
ATOM 6337 C CA . THR B 1 348 ? -2.6 23.078 26.172 1 91 348 THR B CA 1
ATOM 6338 C C . THR B 1 348 ? -3.57 22.578 25.109 1 91 348 THR B C 1
ATOM 6340 O O . THR B 1 348 ? -4.734 22.297 25.406 1 91 348 THR B O 1
ATOM 6343 N N . GLY B 1 349 ? -3.123 22.547 23.906 1 93.56 349 GLY B N 1
ATOM 6344 C CA . GLY B 1 349 ? -3.943 21.953 22.859 1 93.56 349 GLY B CA 1
ATOM 6345 C C . GLY B 1 349 ? -4.406 20.547 23.188 1 93.56 349 GLY B C 1
ATOM 6346 O O . GLY B 1 349 ? -5.555 20.188 22.922 1 93.56 349 GLY B O 1
ATOM 6347 N N . VAL B 1 350 ? -3.605 19.766 23.828 1 90.81 350 VAL B N 1
ATOM 6348 C CA . VAL B 1 350 ? -3.908 18.391 24.172 1 90.81 350 VAL B CA 1
ATOM 6349 C C . VAL B 1 350 ? -5.031 18.344 25.203 1 90.81 350 VAL B C 1
ATOM 6351 O O . VAL B 1 350 ? -5.965 17.547 25.078 1 90.81 350 VAL B O 1
ATOM 6354 N N . GLU B 1 351 ? -4.898 19.172 26.203 1 94 351 GLU B N 1
ATOM 6355 C CA . GLU B 1 351 ? -5.949 19.25 27.219 1 94 351 GLU B CA 1
ATOM 6356 C C . GLU B 1 351 ? -7.277 19.672 26.594 1 94 351 GLU B C 1
ATOM 6358 O O . GLU B 1 351 ? -8.32 19.094 26.906 1 94 351 GLU B O 1
ATOM 6363 N N . ALA B 1 352 ? -7.211 20.656 25.781 1 97.5 352 ALA B N 1
ATOM 6364 C CA . ALA B 1 352 ? -8.414 21.156 25.125 1 97.5 352 ALA B CA 1
ATOM 6365 C C . ALA B 1 352 ? -9.047 20.078 24.234 1 97.5 352 ALA B C 1
ATOM 6367 O O . ALA B 1 352 ? -10.273 19.953 24.188 1 97.5 352 ALA B O 1
ATOM 6368 N N . GLU B 1 353 ? -8.227 19.344 23.516 1 96.25 353 GLU B N 1
ATOM 6369 C CA . GLU B 1 353 ? -8.727 18.266 22.672 1 96.25 353 GLU B CA 1
ATOM 6370 C C . GLU B 1 353 ? -9.484 17.219 23.484 1 96.25 353 GLU B C 1
ATOM 6372 O O . GLU B 1 353 ? -10.539 16.75 23.078 1 96.25 353 GLU B O 1
ATOM 6377 N N . GLN B 1 354 ? -8.938 16.875 24.625 1 96 354 GLN B N 1
ATOM 6378 C CA . GLN B 1 354 ? -9.57 15.883 25.484 1 96 354 GLN B CA 1
ATOM 6379 C C . GLN B 1 354 ? -10.93 16.359 25.969 1 96 354 GLN B C 1
ATOM 6381 O O . GLN B 1 354 ? -11.898 15.594 25.984 1 96 354 GLN B O 1
ATOM 6386 N N . LEU B 1 355 ? -10.961 17.594 26.359 1 97.88 355 LEU B N 1
ATOM 6387 C CA . LEU B 1 355 ? -12.219 18.172 26.828 1 97.88 355 LEU B CA 1
ATOM 6388 C C . LEU B 1 355 ? -13.242 18.219 25.688 1 97.88 355 LEU B C 1
ATOM 6390 O O . LEU B 1 355 ? -14.398 17.828 25.875 1 97.88 355 LEU B O 1
ATOM 6394 N N . LEU B 1 356 ? -12.812 18.688 24.547 1 98.25 356 LEU B N 1
ATOM 6395 C CA . LEU B 1 356 ? -13.711 18.766 23.391 1 98.25 356 LEU B CA 1
ATOM 6396 C C . LEU B 1 356 ? -14.227 17.391 23.016 1 98.25 356 LEU B C 1
ATOM 6398 O O . LEU B 1 356 ? -15.422 17.219 22.734 1 98.25 356 LEU B O 1
ATOM 6402 N N . ARG B 1 357 ? -13.352 16.406 23 1 96.56 357 ARG B N 1
ATOM 6403 C CA . ARG B 1 357 ? -13.672 15.055 22.562 1 96.56 357 ARG B CA 1
ATOM 6404 C C . ARG B 1 357 ? -14.609 14.367 23.547 1 96.56 357 ARG B C 1
ATOM 6406 O O . ARG B 1 357 ? -15.625 13.789 23.141 1 96.56 357 ARG B O 1
ATOM 6413 N N . HIS B 1 358 ? -14.328 14.438 24.797 1 96.19 358 HIS B N 1
ATOM 6414 C CA . HIS B 1 358 ? -14.984 13.555 25.75 1 96.19 358 HIS B CA 1
ATOM 6415 C C . HIS B 1 358 ? -16.109 14.281 26.484 1 96.19 358 HIS B C 1
ATOM 6417 O O . HIS B 1 358 ? -17.094 13.656 26.891 1 96.19 358 HIS B O 1
ATOM 6423 N N . THR B 1 359 ? -15.969 15.586 26.594 1 97.56 359 THR B N 1
ATOM 6424 C CA . THR B 1 359 ? -17.016 16.328 27.281 1 97.56 359 THR B CA 1
ATOM 6425 C C . THR B 1 359 ? -18 16.938 26.297 1 97.56 359 THR B C 1
ATOM 6427 O O . THR B 1 359 ? -19.203 16.844 26.469 1 97.56 359 THR B O 1
ATOM 6430 N N . TYR B 1 360 ? -17.5 17.516 25.234 1 98 360 TYR B N 1
ATOM 6431 C CA . TYR B 1 360 ? -18.375 18.266 24.344 1 98 360 TYR B CA 1
ATOM 6432 C C . TYR B 1 360 ? -18.641 17.484 23.047 1 98 360 TYR B C 1
ATOM 6434 O O . TYR B 1 360 ? -19.438 17.906 22.219 1 98 360 TYR B O 1
ATOM 6442 N N . LYS B 1 361 ? -17.953 16.391 22.781 1 97.38 361 LYS B N 1
ATOM 6443 C CA . LYS B 1 361 ? -18.156 15.445 21.703 1 97.38 361 LYS B CA 1
ATOM 6444 C C . LYS B 1 361 ? -17.859 16.094 20.344 1 97.38 361 LYS B C 1
ATOM 6446 O O . LYS B 1 361 ? -18.656 15.984 19.422 1 97.38 361 LYS B O 1
ATOM 6451 N N . VAL B 1 362 ? -16.781 16.75 20.328 1 97.81 362 VAL B N 1
ATOM 6452 C CA . VAL B 1 362 ? -16.172 17.297 19.109 1 97.81 362 VAL B CA 1
ATOM 6453 C C . VAL B 1 362 ? -14.727 16.828 19 1 97.81 362 VAL B C 1
ATOM 6455 O O . VAL B 1 362 ? -13.953 16.938 19.953 1 97.81 362 VAL B O 1
ATOM 6458 N N . GLN B 1 363 ? -14.383 16.266 17.859 1 96.62 363 GLN B N 1
ATOM 6459 C CA . GLN B 1 363 ? -13.016 15.789 17.672 1 96.62 363 GLN B CA 1
ATOM 6460 C C . GLN B 1 363 ? -12.289 16.609 16.609 1 96.62 363 GLN B C 1
ATOM 6462 O O . GLN B 1 363 ? -12.75 16.703 15.469 1 96.62 363 GLN B O 1
ATOM 6467 N N . CYS B 1 364 ? -11.219 17.266 17.016 1 96.5 364 CYS B N 1
ATOM 6468 C CA . CYS B 1 364 ? -10.391 18.031 16.094 1 96.5 364 CYS B CA 1
ATOM 6469 C C . CYS B 1 364 ? -9.453 17.109 15.312 1 96.5 364 CYS B C 1
ATOM 6471 O O . CYS B 1 364 ? -9.43 15.898 15.547 1 96.5 364 CYS B O 1
ATOM 6473 N N . GLU B 1 365 ? -8.758 17.641 14.312 1 95 365 GLU B N 1
ATOM 6474 C CA . GLU B 1 365 ? -7.793 16.906 13.484 1 95 365 GLU B CA 1
ATOM 6475 C C . GLU B 1 365 ? -6.5 16.641 14.25 1 95 365 GLU B C 1
ATOM 6477 O O . GLU B 1 365 ? -5.926 15.555 14.141 1 95 365 GLU B O 1
ATOM 6482 N N . LEU B 1 366 ? -6.062 17.656 14.891 1 90.75 366 LEU B N 1
ATOM 6483 C CA . LEU B 1 366 ? -4.836 17.516 15.672 1 90.75 366 LEU B CA 1
ATOM 6484 C C . LEU B 1 366 ? -4.754 18.594 16.75 1 90.75 366 LEU B C 1
ATOM 6486 O O . LEU B 1 366 ? -5.457 19.594 16.688 1 90.75 366 LEU B O 1
ATOM 6490 N N . SER B 1 367 ? -3.998 18.25 17.781 1 91.06 367 SER B N 1
ATOM 6491 C CA . SER B 1 367 ? -3.633 19.219 18.812 1 91.06 367 SER B CA 1
ATOM 6492 C C . SER B 1 367 ? -2.121 19.266 19 1 91.06 367 SER B C 1
ATOM 6494 O O . SER B 1 367 ? -1.414 18.312 18.688 1 91.06 367 SER B O 1
ATOM 6496 N N . ASP B 1 368 ? -1.665 20.359 19.266 1 87.56 368 ASP B N 1
ATOM 6497 C CA . ASP B 1 368 ? -0.272 20.5 19.688 1 87.56 368 ASP B CA 1
ATOM 6498 C C . ASP B 1 368 ? -0.168 21.25 21.016 1 87.56 368 ASP B C 1
ATOM 6500 O O . ASP B 1 368 ? -1.1 21.234 21.812 1 87.56 368 ASP B O 1
ATOM 6504 N N . ALA B 1 369 ? 0.958 21.812 21.328 1 84.06 369 ALA B N 1
ATOM 6505 C CA . ALA B 1 369 ? 1.178 22.391 22.656 1 84.06 369 ALA B CA 1
ATOM 6506 C C . ALA B 1 369 ? 0.233 23.562 22.906 1 84.06 369 ALA B C 1
ATOM 6508 O O . ALA B 1 369 ? -0.157 23.828 24.047 1 84.06 369 ALA B O 1
ATOM 6509 N N . GLU B 1 370 ? -0.193 24.25 21.797 1 90.19 370 GLU B N 1
ATOM 6510 C CA . GLU B 1 370 ? -0.917 25.484 22.031 1 90.19 370 GLU B CA 1
ATOM 6511 C C . GLU B 1 370 ? -2.178 25.562 21.172 1 90.19 370 GLU B C 1
ATOM 6513 O O . GLU B 1 370 ? -3.021 26.438 21.375 1 90.19 370 GLU B O 1
ATOM 6518 N N . ASN B 1 371 ? -2.295 24.609 20.281 1 94.56 371 ASN B N 1
ATOM 6519 C CA . ASN B 1 371 ? -3.301 24.828 19.25 1 94.56 371 ASN B CA 1
ATOM 6520 C C . ASN B 1 371 ? -4.156 23.578 19.031 1 94.56 371 ASN B C 1
ATOM 6522 O O . ASN B 1 371 ? -3.75 22.469 19.391 1 94.56 371 ASN B O 1
ATOM 6526 N N . LEU B 1 372 ? -5.344 23.859 18.516 1 96.75 372 LEU B N 1
ATOM 6527 C CA . LEU B 1 372 ? -6.23 22.859 17.906 1 96.75 372 LEU B CA 1
ATOM 6528 C C . LEU B 1 372 ? -6.418 23.141 16.422 1 96.75 372 LEU B C 1
ATOM 6530 O O . LEU B 1 372 ? -6.566 24.297 16.016 1 96.75 372 LEU B O 1
ATOM 6534 N N . LEU B 1 373 ? -6.34 22.125 15.641 1 96.94 373 LEU B N 1
ATOM 6535 C CA . LEU B 1 373 ? -6.609 22.266 14.211 1 96.94 373 LEU B CA 1
ATOM 6536 C C . LEU B 1 373 ? -7.902 21.562 13.836 1 96.94 373 LEU B C 1
ATOM 6538 O O . LEU B 1 373 ? -8.078 20.375 14.141 1 96.94 373 LEU B O 1
ATOM 6542 N N . PHE B 1 374 ? -8.812 22.297 13.219 1 98.25 374 PHE B N 1
ATOM 6543 C CA . PHE B 1 374 ? -10.07 21.766 12.727 1 98.25 374 PHE B CA 1
ATOM 6544 C C . PHE B 1 374 ? -10.117 21.797 11.203 1 98.25 374 PHE B C 1
ATOM 6546 O O . PHE B 1 374 ? -9.859 22.844 10.594 1 98.25 374 PHE B O 1
ATOM 6553 N N . ILE B 1 375 ? -10.469 20.703 10.578 1 97.81 375 ILE B N 1
ATOM 6554 C CA . ILE B 1 375 ? -10.641 20.672 9.133 1 97.81 375 ILE B CA 1
ATOM 6555 C C . ILE B 1 375 ? -12.117 20.859 8.781 1 97.81 375 ILE B C 1
ATOM 6557 O O . ILE B 1 375 ? -12.969 20.062 9.203 1 97.81 375 ILE B O 1
ATOM 6561 N N . ILE B 1 376 ? -12.398 21.922 8.086 1 98.62 376 ILE B N 1
ATOM 6562 C CA . ILE B 1 376 ? -13.711 22.094 7.477 1 98.62 376 ILE B CA 1
ATOM 6563 C C . ILE B 1 376 ? -13.688 21.594 6.035 1 98.62 376 ILE B C 1
ATOM 6565 O O . ILE B 1 376 ? -13.062 22.219 5.168 1 98.62 376 ILE B O 1
ATOM 6569 N N . SER B 1 377 ? -14.344 20.484 5.785 1 98.06 377 SER B N 1
ATOM 6570 C CA . SER B 1 377 ? -14.312 19.906 4.449 1 98.06 377 SER B CA 1
ATOM 6571 C C . SER B 1 377 ? -15.602 20.203 3.689 1 98.06 377 SER B C 1
ATOM 6573 O O . SER B 1 377 ? -16.5 20.859 4.215 1 98.06 377 SER B O 1
ATOM 6575 N N . TYR B 1 378 ? -15.664 19.719 2.477 1 98.12 378 TYR B N 1
ATOM 6576 C CA . TYR B 1 378 ? -16.812 19.891 1.602 1 98.12 378 TYR B CA 1
ATOM 6577 C C . TYR B 1 378 ? -18.062 19.281 2.223 1 98.12 378 TYR B C 1
ATOM 6579 O O . TYR B 1 378 ? -19.188 19.594 1.82 1 98.12 378 TYR B O 1
ATOM 6587 N N . ALA B 1 379 ? -17.922 18.391 3.188 1 98.12 379 ALA B N 1
ATOM 6588 C CA . ALA B 1 379 ? -19.031 17.625 3.748 1 98.12 379 ALA B CA 1
ATOM 6589 C C . ALA B 1 379 ? -19.734 18.406 4.852 1 98.12 379 ALA B C 1
ATOM 6591 O O . ALA B 1 379 ? -20.891 18.125 5.172 1 98.12 379 ALA B O 1
ATOM 6592 N N . ASP B 1 380 ? -19.078 19.344 5.453 1 98.19 380 ASP B N 1
ATOM 6593 C CA . ASP B 1 380 ? -19.594 20.062 6.617 1 98.19 380 ASP B CA 1
ATOM 6594 C C . ASP B 1 380 ? -20.719 21.031 6.215 1 98.19 380 ASP B C 1
ATOM 6596 O O . ASP B 1 380 ? -20.734 21.531 5.09 1 98.19 380 ASP B O 1
ATOM 6600 N N . THR B 1 381 ? -21.578 21.234 7.16 1 97.88 381 THR B N 1
ATOM 6601 C CA . THR B 1 381 ? -22.672 22.188 7 1 97.88 381 THR B CA 1
ATOM 6602 C C . THR B 1 381 ? -22.688 23.188 8.156 1 97.88 381 THR B C 1
ATOM 6604 O O . THR B 1 381 ? -21.812 23.141 9.023 1 97.88 381 THR B O 1
ATOM 6607 N N . GLU B 1 382 ? -23.672 24.062 8.062 1 98.25 382 GLU B N 1
ATOM 6608 C CA . GLU B 1 382 ? -23.828 25.062 9.109 1 98.25 382 GLU B CA 1
ATOM 6609 C C . GLU B 1 382 ? -24.078 24.422 10.469 1 98.25 382 GLU B C 1
ATOM 6611 O O . GLU B 1 382 ? -23.625 24.938 11.492 1 98.25 382 GLU B O 1
ATOM 6616 N N . ARG B 1 383 ? -24.672 23.312 10.438 1 97.94 383 ARG B N 1
ATOM 6617 C CA . ARG B 1 383 ? -25.016 22.625 11.672 1 97.94 383 ARG B CA 1
ATOM 6618 C C . ARG B 1 383 ? -23.766 22.188 12.43 1 97.94 383 ARG B C 1
ATOM 6620 O O . ARG B 1 383 ? -23.625 22.453 13.625 1 97.94 383 ARG B O 1
ATOM 6627 N N . GLU B 1 384 ? -22.891 21.5 11.742 1 97.62 384 GLU B N 1
ATOM 6628 C CA . GLU B 1 384 ? -21.672 21.016 12.375 1 97.62 384 GLU B CA 1
ATOM 6629 C C . GLU B 1 384 ? -20.812 22.172 12.867 1 97.62 384 GLU B C 1
ATOM 6631 O O . GLU B 1 384 ? -20.266 22.109 13.969 1 97.62 384 GLU B O 1
ATOM 6636 N N . VAL B 1 385 ? -20.719 23.219 12.117 1 98.38 385 VAL B N 1
ATOM 6637 C CA . VAL B 1 385 ? -19.844 24.344 12.438 1 98.38 385 VAL B CA 1
ATOM 6638 C C . VAL B 1 385 ? -20.422 25.125 13.633 1 98.38 385 VAL B C 1
ATOM 6640 O O . VAL B 1 385 ? -19.672 25.562 14.5 1 98.38 385 VAL B O 1
ATOM 6643 N N . ALA B 1 386 ? -21.719 25.25 13.656 1 98.25 386 ALA B N 1
ATOM 6644 C CA . ALA B 1 386 ? -22.359 25.906 14.789 1 98.25 386 ALA B CA 1
ATOM 6645 C C . ALA B 1 386 ? -22.109 25.141 16.078 1 98.25 386 ALA B C 1
ATOM 6647 O O . ALA B 1 386 ? -21.875 25.734 17.141 1 98.25 386 ALA B O 1
ATOM 6648 N N . ARG B 1 387 ? -22.188 23.875 15.992 1 98.25 387 ARG B N 1
ATOM 6649 C CA . ARG B 1 387 ? -21.938 23.031 17.156 1 98.25 387 ARG B CA 1
ATOM 6650 C C . ARG B 1 387 ? -20.5 23.172 17.625 1 98.25 387 ARG B C 1
ATOM 6652 O O . ARG B 1 387 ? -20.234 23.156 18.828 1 98.25 387 ARG B O 1
ATOM 6659 N N . LEU B 1 388 ? -19.578 23.25 16.703 1 98.75 388 LEU B N 1
ATOM 6660 C CA . LEU B 1 388 ? -18.172 23.453 17.062 1 98.75 388 LEU B CA 1
ATOM 6661 C C . LEU B 1 388 ? -17.984 24.781 17.766 1 98.75 388 LEU B C 1
ATOM 6663 O O . LEU B 1 388 ? -17.297 24.859 18.797 1 98.75 388 LEU B O 1
ATOM 6667 N N . ALA B 1 389 ? -18.609 25.812 17.266 1 98.69 389 ALA B N 1
ATOM 6668 C CA . ALA B 1 389 ? -18.5 27.141 17.891 1 98.69 389 ALA B CA 1
ATOM 6669 C C . ALA B 1 389 ? -19.062 27.125 19.312 1 98.69 389 ALA B C 1
ATOM 6671 O O . ALA B 1 389 ? -18.484 27.719 20.219 1 98.69 389 ALA B O 1
ATOM 6672 N N . GLU B 1 390 ? -20.141 26.422 19.453 1 98.62 390 GLU B N 1
ATOM 6673 C CA . GLU B 1 390 ? -20.75 26.312 20.766 1 98.62 390 GLU B CA 1
ATOM 6674 C C . GLU B 1 390 ? -19.844 25.562 21.734 1 98.62 390 GLU B C 1
ATOM 6676 O O . GLU B 1 390 ? -19.719 25.953 22.906 1 98.62 390 GLU B O 1
ATOM 6681 N N . ALA B 1 391 ? -19.281 24.516 21.266 1 98.75 391 ALA B N 1
ATOM 6682 C CA . ALA B 1 391 ? -18.375 23.734 22.094 1 98.75 391 ALA B CA 1
ATOM 6683 C C . ALA B 1 391 ? -17.172 24.562 22.531 1 98.75 391 ALA B C 1
ATOM 6685 O O . ALA B 1 391 ? -16.719 24.484 23.672 1 98.75 391 ALA B O 1
ATOM 6686 N N . LEU B 1 392 ? -16.625 25.375 21.656 1 98.81 392 LEU B N 1
ATOM 6687 C CA . LEU B 1 392 ? -15.484 26.234 21.953 1 98.81 392 LEU B CA 1
ATOM 6688 C C . LEU B 1 392 ? -15.867 27.312 22.969 1 98.81 392 LEU B C 1
ATOM 6690 O O . LEU B 1 392 ? -15.07 27.641 23.844 1 98.81 392 LEU B O 1
ATOM 6694 N N . ARG B 1 393 ? -17.078 27.859 22.859 1 98.56 393 ARG B N 1
ATOM 6695 C CA . ARG B 1 393 ? -17.562 28.828 23.828 1 98.56 393 ARG B CA 1
ATOM 6696 C C . ARG B 1 393 ? -17.672 28.219 25.219 1 98.56 393 ARG B C 1
ATOM 6698 O O . ARG B 1 393 ? -17.281 28.828 26.203 1 98.56 393 ARG B O 1
ATOM 6705 N N . ALA B 1 394 ? -18.234 27.016 25.188 1 98.56 394 ALA B N 1
ATOM 6706 C CA . ALA B 1 394 ? -18.375 26.312 26.469 1 98.56 394 ALA B CA 1
ATOM 6707 C C . ALA B 1 394 ? -17.016 26 27.078 1 98.56 394 ALA B C 1
ATOM 6709 O O . ALA B 1 394 ? -16.844 26.125 28.297 1 98.56 394 ALA B O 1
ATOM 6710 N N . LEU B 1 395 ? -16.078 25.578 26.266 1 98.56 395 LEU B N 1
ATOM 6711 C CA . LEU B 1 395 ? -14.727 25.297 26.719 1 98.56 395 LEU B CA 1
ATOM 6712 C C . LEU B 1 395 ? -14.109 26.516 27.391 1 98.56 395 LEU B C 1
ATOM 6714 O O . LEU B 1 395 ? -13.547 26.406 28.484 1 98.56 395 LEU B O 1
ATOM 6718 N N . ALA B 1 396 ? -14.242 27.656 26.766 1 98.25 396 ALA B N 1
ATOM 6719 C CA . ALA B 1 396 ? -13.68 28.906 27.281 1 98.25 396 ALA B CA 1
ATOM 6720 C C . ALA B 1 396 ? -14.367 29.312 28.578 1 98.25 396 ALA B C 1
ATOM 6722 O O . ALA B 1 396 ? -13.711 29.781 29.516 1 98.25 396 ALA B O 1
ATOM 6723 N N . ARG B 1 397 ? -15.625 29.141 28.641 1 97.69 397 ARG B N 1
ATOM 6724 C CA . ARG B 1 397 ? -16.406 29.562 29.797 1 97.69 397 ARG B CA 1
ATOM 6725 C C . ARG B 1 397 ? -16.125 28.703 31.016 1 97.69 397 ARG B C 1
ATOM 6727 O O . ARG B 1 397 ? -16 29.203 32.125 1 97.69 397 ARG B O 1
ATOM 6734 N N . GLU B 1 398 ? -15.922 27.438 30.75 1 97.56 398 GLU B N 1
ATOM 6735 C CA . GLU B 1 398 ? -15.961 26.484 31.859 1 97.56 398 GLU B CA 1
ATOM 6736 C C . GLU B 1 398 ? -14.555 26.094 32.281 1 97.56 398 GLU B C 1
ATOM 6738 O O . GLU B 1 398 ? -14.352 25.625 33.406 1 97.56 398 GLU B O 1
ATOM 6743 N N . HIS B 1 399 ? -13.586 26.312 31.438 1 96.25 399 HIS B N 1
ATOM 6744 C CA . HIS B 1 399 ? -12.312 25.656 31.766 1 96.25 399 HIS B CA 1
ATOM 6745 C C . HIS B 1 399 ? -11.156 26.656 31.672 1 96.25 399 HIS B C 1
ATOM 6747 O O . HIS B 1 399 ? -9.992 26.266 31.812 1 96.25 399 HIS B O 1
ATOM 6753 N N . ALA B 1 400 ? -11.391 27.906 31.438 1 95.25 400 ALA B N 1
ATOM 6754 C CA . ALA B 1 400 ? -10.32 28.906 31.359 1 95.25 400 ALA B CA 1
ATOM 6755 C C . ALA B 1 400 ? -9.578 29.016 32.688 1 95.25 400 ALA B C 1
ATOM 6757 O O . ALA B 1 400 ? -10.188 28.969 33.75 1 95.25 400 ALA B O 1
ATOM 6758 N N . ARG B 1 401 ? -8.297 29.078 32.562 1 94.44 401 ARG B N 1
ATOM 6759 C CA . ARG B 1 401 ? -7.422 29.328 33.719 1 94.44 401 ARG B CA 1
ATOM 6760 C C . ARG B 1 401 ? -6.348 30.359 33.344 1 94.44 401 ARG B C 1
ATOM 6762 O O . ARG B 1 401 ? -6.332 30.875 32.219 1 94.44 401 ARG B O 1
ATOM 6769 N N . THR B 1 402 ? -5.48 30.703 34.281 1 89.69 402 THR B N 1
ATOM 6770 C CA . THR B 1 402 ? -4.426 31.672 34.031 1 89.69 402 THR B CA 1
ATOM 6771 C C . THR B 1 402 ? -3.367 31.109 33.094 1 89.69 402 THR B C 1
ATOM 6773 O O . THR B 1 402 ? -2.797 30.062 33.344 1 89.69 402 THR B O 1
ATOM 6776 N N . PRO B 1 403 ? -3.188 31.812 32 1 87.81 403 PRO B N 1
ATOM 6777 C CA . PRO B 1 403 ? -2.176 31.328 31.062 1 87.81 403 PRO B CA 1
ATOM 6778 C C . PRO B 1 403 ? -0.771 31.328 31.656 1 87.81 403 PRO B C 1
ATOM 6780 O O . PRO B 1 403 ? -0.416 32.219 32.438 1 87.81 403 PRO B O 1
ATOM 6783 N N . GLY B 1 404 ? -0.073 30.266 31.375 1 75.81 404 GLY B N 1
ATOM 6784 C CA . GLY B 1 404 ? 1.311 30.203 31.828 1 75.81 404 GLY B CA 1
ATOM 6785 C C . GLY B 1 404 ? 2.27 30.922 30.891 1 75.81 404 GLY B C 1
ATOM 6786 O O . GLY B 1 404 ? 1.857 31.453 29.859 1 75.81 404 GLY B O 1
ATOM 6787 N N . LYS B 1 405 ? 3.535 31.078 31.406 1 70.94 405 LYS B N 1
ATOM 6788 C CA . LYS B 1 405 ? 4.59 31.688 30.594 1 70.94 405 LYS B CA 1
ATOM 6789 C C . LYS B 1 405 ? 4.996 30.781 29.438 1 70.94 405 LYS B C 1
ATOM 6791 O O . LYS B 1 405 ? 5.039 29.562 29.594 1 70.94 405 LYS B O 1
ATOM 6796 N N . ARG B 1 406 ? 5.062 31.453 28.25 1 69.88 406 ARG B N 1
ATOM 6797 C CA . ARG B 1 406 ? 5.539 30.766 27.062 1 69.88 406 ARG B CA 1
ATOM 6798 C C . ARG B 1 406 ? 7.059 30.859 26.938 1 69.88 406 ARG B C 1
ATOM 6800 O O . ARG B 1 406 ? 7.609 31.953 26.844 1 69.88 406 ARG B O 1
ATOM 6807 N N . GLU B 1 407 ? 7.816 29.844 27.344 1 66.62 407 GLU B N 1
ATOM 6808 C CA . GLU B 1 407 ? 9.25 29.922 27.062 1 66.62 407 GLU B CA 1
ATOM 6809 C C . GLU B 1 407 ? 9.68 28.875 26.062 1 66.62 407 GLU B C 1
ATOM 6811 O O . GLU B 1 407 ? 9.375 27.688 26.219 1 66.62 407 GLU B O 1
ATOM 6816 N N . MET B 1 408 ? 9.984 29.359 24.844 1 73.94 408 MET B N 1
ATOM 6817 C CA . MET B 1 408 ? 10.594 28.438 23.875 1 73.94 408 MET B CA 1
ATOM 6818 C C . MET B 1 408 ? 12.047 28.797 23.625 1 73.94 408 MET B C 1
ATOM 6820 O O . MET B 1 408 ? 12.352 29.938 23.281 1 73.94 408 MET B O 1
ATOM 6824 N N . PRO B 1 409 ? 12.883 27.75 23.859 1 75.19 409 PRO B N 1
ATOM 6825 C CA . PRO B 1 409 ? 14.273 28.016 23.5 1 75.19 409 PRO B CA 1
ATOM 6826 C C . PRO B 1 409 ? 14.469 28.234 22 1 75.19 409 PRO B C 1
ATOM 6828 O O . PRO B 1 409 ? 13.594 27.891 21.203 1 75.19 409 PRO B O 1
ATOM 6831 N N . ALA B 1 410 ? 15.578 28.875 21.703 1 77.25 410 ALA B N 1
ATOM 6832 C CA . ALA B 1 410 ? 15.953 29.047 20.297 1 77.25 410 ALA B CA 1
ATOM 6833 C C . ALA B 1 410 ? 16.234 27.688 19.641 1 77.25 410 ALA B C 1
ATOM 6835 O O . ALA B 1 410 ? 16.844 26.812 20.25 1 77.25 410 ALA B O 1
ATOM 6836 N N . LEU B 1 411 ? 15.75 27.562 18.406 1 81.06 411 LEU B N 1
ATOM 6837 C CA . LEU B 1 411 ? 15.969 26.312 17.672 1 81.06 411 LEU B CA 1
ATOM 6838 C C . LEU B 1 411 ? 17.453 26.125 17.375 1 81.06 411 LEU B C 1
ATOM 6840 O O . LEU B 1 411 ? 18.141 27.062 17 1 81.06 411 LEU B O 1
ATOM 6844 N N . PRO B 1 412 ? 17.906 24.906 17.578 1 83.56 412 PRO B N 1
ATOM 6845 C CA . PRO B 1 412 ? 19.281 24.625 17.172 1 83.56 412 PRO B CA 1
ATOM 6846 C C . PRO B 1 412 ? 19.438 24.594 15.648 1 83.56 412 PRO B C 1
ATOM 6848 O O . PRO B 1 412 ? 18.453 24.5 14.922 1 83.56 412 PRO B O 1
ATOM 6851 N N . PRO B 1 413 ? 20.734 24.719 15.211 1 82.5 413 PRO B N 1
ATOM 6852 C CA . PRO B 1 413 ? 20.969 24.609 13.773 1 82.5 413 PRO B CA 1
ATOM 6853 C C . PRO B 1 413 ? 20.578 23.25 13.211 1 82.5 413 PRO B C 1
ATOM 6855 O O . PRO B 1 413 ? 20.531 22.266 13.953 1 82.5 413 PRO B O 1
ATOM 6858 N N . VAL B 1 414 ? 20.297 23.266 11.859 1 84.44 414 VAL B N 1
ATOM 6859 C CA . VAL B 1 414 ? 20.031 22 11.18 1 84.44 414 VAL B CA 1
ATOM 6860 C C . VAL B 1 414 ? 21.25 21.094 11.273 1 84.44 414 VAL B C 1
ATOM 6862 O O . VAL B 1 414 ? 22.375 21.516 10.953 1 84.44 414 VAL B O 1
ATOM 6865 N N . PRO B 1 415 ? 21 19.891 11.711 1 89.69 415 PRO B N 1
ATOM 6866 C CA . PRO B 1 415 ? 22.156 19 11.828 1 89.69 415 PRO B CA 1
ATOM 6867 C C . PRO B 1 415 ? 22.766 18.641 10.484 1 89.69 415 PRO B C 1
ATOM 6869 O O . PRO B 1 415 ? 22.078 18.656 9.461 1 89.69 415 PRO B O 1
ATOM 6872 N N . GLU B 1 416 ? 24.078 18.328 10.562 1 91 416 GLU B N 1
ATOM 6873 C CA . GLU B 1 416 ? 24.75 17.766 9.398 1 91 416 GLU B CA 1
ATOM 6874 C C . GLU B 1 416 ? 24.188 16.391 9.039 1 91 416 GLU B C 1
ATOM 6876 O O . GLU B 1 416 ? 23.969 15.562 9.922 1 91 416 GLU B O 1
ATOM 6881 N N . THR B 1 417 ? 23.969 16.234 7.75 1 91.94 417 THR B N 1
ATOM 6882 C CA . THR B 1 417 ? 23.594 14.906 7.281 1 91.94 417 THR B CA 1
ATOM 6883 C C . THR B 1 417 ? 24.828 14.039 7.066 1 91.94 417 THR B C 1
ATOM 6885 O O . THR B 1 417 ? 25.484 14.141 6.031 1 91.94 417 THR B O 1
ATOM 6888 N N . ALA B 1 418 ? 25.062 13.148 7.988 1 93.44 418 ALA B N 1
ATOM 6889 C CA . ALA B 1 418 ? 26.297 12.367 7.977 1 93.44 418 ALA B CA 1
ATOM 6890 C C . ALA B 1 418 ? 26.188 11.195 7.004 1 93.44 418 ALA B C 1
ATOM 6892 O O . ALA B 1 418 ? 27.203 10.703 6.5 1 93.44 418 ALA B O 1
ATOM 6893 N N . CYS B 1 419 ? 25.031 10.734 6.766 1 92.69 419 CYS B N 1
ATOM 6894 C CA . CYS B 1 419 ? 24.844 9.703 5.75 1 92.69 419 CYS B CA 1
ATOM 6895 C C . CYS B 1 419 ? 23.438 9.773 5.148 1 92.69 419 CYS B C 1
ATOM 6897 O O . CYS B 1 419 ? 22.531 10.344 5.746 1 92.69 419 CYS B O 1
ATOM 6899 N N . ALA B 1 420 ? 23.281 9.133 3.961 1 94.38 420 ALA B N 1
ATOM 6900 C CA . ALA B 1 420 ? 22 9.125 3.254 1 94.38 420 ALA B CA 1
ATOM 6901 C C . ALA B 1 420 ? 20.969 8.305 4.016 1 94.38 420 ALA B C 1
ATOM 6903 O O . ALA B 1 420 ? 21.312 7.355 4.727 1 94.38 420 ALA B O 1
ATOM 6904 N N . PRO B 1 421 ? 19.703 8.68 3.861 1 94.94 421 PRO B N 1
ATOM 6905 C CA . PRO B 1 421 ? 18.641 7.957 4.562 1 94.94 421 PRO B CA 1
ATOM 6906 C C . PRO B 1 421 ? 18.703 6.449 4.32 1 94.94 421 PRO B C 1
ATOM 6908 O O . PRO B 1 421 ? 18.484 5.664 5.246 1 94.94 421 PRO B O 1
ATOM 6911 N N . ARG B 1 422 ? 18.984 6.016 3.1 1 97.12 422 ARG B N 1
ATOM 6912 C CA . ARG B 1 422 ? 19.062 4.594 2.793 1 97.12 422 ARG B CA 1
ATOM 6913 C C . ARG B 1 422 ? 20.172 3.912 3.584 1 97.12 422 ARG B C 1
ATOM 6915 O O . ARG B 1 422 ? 19.969 2.828 4.137 1 97.12 422 ARG B O 1
ATOM 6922 N N . ALA B 1 423 ? 21.344 4.559 3.609 1 96.31 423 ALA B N 1
ATOM 6923 C CA . ALA B 1 423 ? 22.469 4.004 4.367 1 96.31 423 ALA B CA 1
ATOM 6924 C C . ALA B 1 423 ? 22.109 3.871 5.848 1 96.31 423 ALA B C 1
ATOM 6926 O O . ALA B 1 423 ? 22.422 2.859 6.477 1 96.31 423 ALA B O 1
ATOM 6927 N N . ALA B 1 424 ? 21.469 4.902 6.391 1 95.56 424 ALA B N 1
ATOM 6928 C CA . ALA B 1 424 ? 21.062 4.871 7.793 1 95.56 424 ALA B CA 1
ATOM 6929 C C . ALA B 1 424 ? 20.047 3.758 8.039 1 95.56 424 ALA B C 1
ATOM 6931 O O . ALA B 1 424 ? 20.094 3.09 9.078 1 95.56 424 ALA B O 1
ATOM 6932 N N . PHE B 1 425 ? 19.172 3.484 7.145 1 96.94 425 PHE B N 1
ATOM 6933 C CA . PHE B 1 425 ? 18.109 2.488 7.281 1 96.94 425 PHE B CA 1
ATOM 6934 C C . PHE B 1 425 ? 18.703 1.088 7.406 1 96.94 425 PHE B C 1
ATOM 6936 O O . PHE B 1 425 ? 18.25 0.292 8.234 1 96.94 425 PHE B O 1
ATOM 6943 N N . PHE B 1 426 ? 19.688 0.786 6.57 1 96.88 426 PHE B N 1
ATOM 6944 C CA . PHE B 1 426 ? 20.219 -0.573 6.492 1 96.88 426 PHE B CA 1
ATOM 6945 C C . PHE B 1 426 ? 21.359 -0.774 7.488 1 96.88 426 PHE B C 1
ATOM 6947 O O . PHE B 1 426 ? 21.781 -1.904 7.73 1 96.88 426 PHE B O 1
ATOM 6954 N N . ALA B 1 427 ? 21.859 0.307 8.125 1 95.31 427 ALA B N 1
ATOM 6955 C CA . ALA B 1 427 ? 22.984 0.212 9.055 1 95.31 427 ALA B CA 1
ATOM 6956 C C . ALA B 1 427 ? 22.578 -0.495 10.344 1 95.31 427 ALA B C 1
ATOM 6958 O O . ALA B 1 427 ? 21.406 -0.422 10.758 1 95.31 427 ALA B O 1
ATOM 6959 N N . ALA B 1 428 ? 23.578 -1.168 10.906 1 94.06 428 ALA B N 1
ATOM 6960 C CA . ALA B 1 428 ? 23.359 -1.702 12.25 1 94.06 428 ALA B CA 1
ATOM 6961 C C . ALA B 1 428 ? 23.125 -0.579 13.258 1 94.06 428 ALA B C 1
ATOM 6963 O O . ALA B 1 428 ? 23.719 0.497 13.141 1 94.06 428 ALA B O 1
ATOM 6964 N N . LYS B 1 429 ? 22.266 -0.817 14.18 1 94.81 429 LYS B N 1
ATOM 6965 C CA . LYS B 1 429 ? 21.875 0.208 15.148 1 94.81 429 LYS B CA 1
ATOM 6966 C C . LYS B 1 429 ? 22.172 -0.246 16.578 1 94.81 429 LYS B C 1
ATOM 6968 O O . LYS B 1 429 ? 22.328 -1.441 16.828 1 94.81 429 LYS B O 1
ATOM 6973 N N . GLU B 1 430 ? 22.375 0.651 17.453 1 95.38 430 GLU B N 1
ATOM 6974 C CA . GLU B 1 430 ? 22.547 0.421 18.891 1 95.38 430 GLU B CA 1
ATOM 6975 C C . GLU B 1 430 ? 21.938 1.56 19.703 1 95.38 430 GLU B C 1
ATOM 6977 O O . GLU B 1 430 ? 21.594 2.609 19.172 1 95.38 430 GLU B O 1
ATOM 6982 N N . ARG B 1 431 ? 21.75 1.317 20.953 1 96 431 ARG B N 1
ATOM 6983 C CA . ARG B 1 431 ? 21.266 2.34 21.875 1 96 431 ARG B CA 1
ATOM 6984 C C . ARG B 1 431 ? 22.391 2.891 22.734 1 96 431 ARG B C 1
ATOM 6986 O O . ARG B 1 431 ? 23.25 2.133 23.219 1 96 431 ARG B O 1
ATOM 6993 N N . VAL B 1 432 ? 22.438 4.195 22.891 1 97.19 432 VAL B N 1
ATOM 6994 C CA . VAL B 1 432 ? 23.422 4.855 23.75 1 97.19 432 VAL B CA 1
ATOM 6995 C C . VAL B 1 432 ? 22.703 5.836 24.688 1 97.19 432 VAL B C 1
ATOM 6997 O O . VAL B 1 432 ? 21.594 6.285 24.391 1 97.19 432 VAL B O 1
ATOM 7000 N N . PRO B 1 433 ? 23.297 6.066 25.797 1 97.44 433 PRO B N 1
ATOM 7001 C CA . PRO B 1 433 ? 22.688 7.117 26.625 1 97.44 433 PRO B CA 1
ATOM 7002 C C . PRO B 1 433 ? 22.531 8.438 25.875 1 97.44 433 PRO B C 1
ATOM 7004 O O . PRO B 1 433 ? 23.469 8.883 25.203 1 97.44 433 PRO B O 1
ATOM 7007 N N . PHE B 1 434 ? 21.391 9.086 26.031 1 97.25 434 PHE B N 1
ATOM 7008 C CA . PHE B 1 434 ? 21.047 10.266 25.25 1 97.25 434 PHE B CA 1
ATOM 7009 C C . PHE B 1 434 ? 22.047 11.398 25.516 1 97.25 434 PHE B C 1
ATOM 7011 O O . PHE B 1 434 ? 22.5 12.062 24.594 1 97.25 434 PHE B O 1
ATOM 7018 N N . ASP B 1 435 ? 22.422 11.547 26.719 1 96.62 435 ASP B N 1
ATOM 7019 C CA . ASP B 1 435 ? 23.234 12.68 27.156 1 96.62 435 ASP B CA 1
ATOM 7020 C C . ASP B 1 435 ? 24.656 12.562 26.625 1 96.62 435 ASP B C 1
ATOM 7022 O O . ASP B 1 435 ? 25.406 13.547 26.625 1 96.62 435 ASP B O 1
ATOM 7026 N N . THR B 1 436 ? 25.047 11.359 26.156 1 95.88 436 THR B N 1
ATOM 7027 C CA . THR B 1 436 ? 26.406 11.172 25.656 1 95.88 436 THR B CA 1
ATOM 7028 C C . THR B 1 436 ? 26.375 10.836 24.172 1 95.88 436 THR B C 1
ATOM 7030 O O . THR B 1 436 ? 27.344 10.281 23.641 1 95.88 436 THR B O 1
ATOM 7033 N N . ALA B 1 437 ? 25.297 11.141 23.484 1 96.88 437 ALA B N 1
ATOM 7034 C CA . ALA B 1 437 ? 25.109 10.711 22.109 1 96.88 437 ALA B CA 1
ATOM 7035 C C . ALA B 1 437 ? 25.781 11.68 21.141 1 96.88 437 ALA B C 1
ATOM 7037 O O . ALA B 1 437 ? 25.828 11.422 19.922 1 96.88 437 ALA B O 1
ATOM 7038 N N . ALA B 1 438 ? 26.328 12.789 21.656 1 96.94 438 ALA B N 1
ATOM 7039 C CA . ALA B 1 438 ? 26.969 13.758 20.766 1 96.94 438 ALA B CA 1
ATOM 7040 C C . ALA B 1 438 ? 28.031 13.102 19.906 1 96.94 438 ALA B C 1
ATOM 7042 O O . ALA B 1 438 ? 28.828 12.297 20.406 1 96.94 438 ALA B O 1
ATOM 7043 N N . GLY B 1 439 ? 28.031 13.398 18.641 1 96.25 439 GLY B N 1
ATOM 7044 C CA . GLY B 1 439 ? 29 12.828 17.719 1 96.25 439 GLY B CA 1
ATOM 7045 C C . GLY B 1 439 ? 28.469 11.602 16.984 1 96.25 439 GLY B C 1
ATOM 7046 O O . GLY B 1 439 ? 28.969 11.258 15.914 1 96.25 439 GLY B O 1
ATOM 7047 N N . ARG B 1 440 ? 27.516 10.938 17.547 1 97.06 440 ARG B N 1
ATOM 7048 C CA . ARG B 1 440 ? 26.922 9.758 16.938 1 97.06 440 ARG B CA 1
ATOM 7049 C C . ARG B 1 440 ? 25.969 10.141 15.805 1 97.06 440 ARG B C 1
ATOM 7051 O O . ARG B 1 440 ? 25.703 11.32 15.594 1 97.06 440 ARG B O 1
ATOM 7058 N N . ILE B 1 441 ? 25.672 9.156 15.023 1 96.94 441 ILE B N 1
ATOM 7059 C CA . ILE B 1 441 ? 24.703 9.375 13.953 1 96.94 441 ILE B CA 1
ATOM 7060 C C . ILE B 1 441 ? 23.344 8.828 14.367 1 96.94 441 ILE B C 1
ATOM 7062 O O . ILE B 1 441 ? 23.203 7.641 14.656 1 96.94 441 ILE B O 1
ATOM 7066 N N . ALA B 1 442 ? 22.344 9.719 14.375 1 95.81 442 ALA B N 1
ATOM 7067 C CA . ALA B 1 442 ? 21.016 9.352 14.844 1 95.81 442 ALA B CA 1
ATOM 7068 C C . ALA B 1 442 ? 20.391 8.305 13.93 1 95.81 442 ALA B C 1
ATOM 7070 O O . ALA B 1 442 ? 20.547 8.352 12.711 1 95.81 442 ALA B O 1
ATOM 7071 N N . ALA B 1 443 ? 19.625 7.336 14.523 1 93.81 443 ALA B N 1
ATOM 7072 C CA . ALA B 1 443 ? 18.922 6.301 13.773 1 93.81 443 ALA B CA 1
ATOM 7073 C C . ALA B 1 443 ? 17.406 6.465 13.906 1 93.81 443 ALA B C 1
ATOM 7075 O O . ALA B 1 443 ? 16.641 5.656 13.375 1 93.81 443 ALA B O 1
ATOM 7076 N N . GLU B 1 444 ? 16.969 7.445 14.609 1 90.5 444 GLU B N 1
ATOM 7077 C CA . GLU B 1 444 ? 15.547 7.695 14.781 1 90.5 444 GLU B CA 1
ATOM 7078 C C . GLU B 1 444 ? 15.25 9.195 14.867 1 90.5 444 GLU B C 1
ATOM 7080 O O . GLU B 1 444 ? 16.172 10 15.016 1 90.5 444 GLU B O 1
ATOM 7085 N N . GLN B 1 445 ? 14.008 9.445 14.695 1 87.81 445 GLN B N 1
ATOM 7086 C CA . GLN B 1 445 ? 13.578 10.836 14.672 1 87.81 445 GLN B CA 1
ATOM 7087 C C . GLN B 1 445 ? 13.281 11.344 16.078 1 87.81 445 GLN B C 1
ATOM 7089 O O . GLN B 1 445 ? 12.75 10.602 16.906 1 87.81 445 GLN B O 1
ATOM 7094 N N . VAL B 1 446 ? 13.641 12.562 16.406 1 89.81 446 VAL B N 1
ATOM 7095 C CA . VAL B 1 446 ? 13.305 13.266 17.641 1 89.81 446 VAL B CA 1
ATOM 7096 C C . VAL B 1 446 ? 12.656 14.609 17.297 1 89.81 446 VAL B C 1
ATOM 7098 O O . VAL B 1 446 ? 13.258 15.445 16.625 1 89.81 446 VAL B O 1
ATOM 7101 N N . MET B 1 447 ? 11.469 14.742 17.812 1 86.56 447 MET B N 1
ATOM 7102 C CA . MET B 1 447 ? 10.773 15.977 17.453 1 86.56 447 MET B CA 1
ATOM 7103 C C . MET B 1 447 ? 9.883 16.438 18.609 1 86.56 447 MET B C 1
ATOM 7105 O O . MET B 1 447 ? 9.562 15.664 19.5 1 86.56 447 MET B O 1
ATOM 7109 N N . PHE B 1 448 ? 9.578 17.766 18.609 1 79.19 448 PHE B N 1
ATOM 7110 C CA . PHE B 1 448 ? 8.617 18.375 19.516 1 79.19 448 PHE B CA 1
ATOM 7111 C C . PHE B 1 448 ? 7.566 19.156 18.734 1 79.19 448 PHE B C 1
ATOM 7113 O O . PHE B 1 448 ? 7.797 19.547 17.594 1 79.19 448 PHE B O 1
ATOM 7120 N N . TYR B 1 449 ? 6.426 19.25 19.328 1 69.06 449 TYR B N 1
ATOM 7121 C CA . TYR B 1 449 ? 5.395 20.172 18.859 1 69.06 449 TYR B CA 1
ATOM 7122 C C . TYR B 1 449 ? 5.062 21.203 19.922 1 69.06 449 TYR B C 1
ATOM 7124 O O . TYR B 1 449 ? 4.457 20.875 20.953 1 69.06 449 TYR B O 1
ATOM 7132 N N . PRO B 1 450 ? 5.496 22.547 19.781 1 73.5 450 PRO B N 1
ATOM 7133 C CA . PRO B 1 450 ? 6.293 23.109 18.688 1 73.5 450 PRO B CA 1
ATOM 7134 C C . PRO B 1 450 ? 7.758 22.688 18.75 1 73.5 450 PRO B C 1
ATOM 7136 O O . PRO B 1 450 ? 8.227 22.219 19.781 1 73.5 450 PRO B O 1
ATOM 7139 N N . PRO B 1 451 ? 8.555 22.891 17.578 1 68.06 451 PRO B N 1
ATOM 7140 C CA . PRO B 1 451 ? 8.195 23.594 16.344 1 68.06 451 PRO B CA 1
ATOM 7141 C C . PRO B 1 451 ? 7.637 22.672 15.266 1 68.06 451 PRO B C 1
ATOM 7143 O O . PRO B 1 451 ? 7.383 23.109 14.141 1 68.06 451 PRO B O 1
ATOM 7146 N N . GLY B 1 452 ? 7.527 21.328 15.531 1 69.62 452 GLY B N 1
ATOM 7147 C CA . GLY B 1 452 ? 6.977 20.391 14.562 1 69.62 452 GLY B CA 1
ATOM 7148 C C . GLY B 1 452 ? 7.957 20.031 13.453 1 69.62 452 GLY B C 1
ATOM 7149 O O . GLY B 1 452 ? 7.547 19.719 12.336 1 69.62 452 GLY B O 1
ATOM 7150 N N . VAL B 1 453 ? 9.141 20.281 13.648 1 78.88 453 VAL B N 1
ATOM 7151 C CA . VAL B 1 453 ? 10.227 19.906 12.75 1 78.88 453 VAL B CA 1
ATOM 7152 C C . VAL B 1 453 ? 11.172 18.938 13.469 1 78.88 453 VAL B C 1
ATOM 7154 O O . VAL B 1 453 ? 11.484 19.125 14.648 1 78.88 453 VAL B O 1
ATOM 7157 N N . PRO B 1 454 ? 11.578 17.891 12.719 1 86.19 454 PRO B N 1
ATOM 7158 C CA . PRO B 1 454 ? 12.523 16.969 13.359 1 86.19 454 PRO B CA 1
ATOM 7159 C C . PRO B 1 454 ? 13.828 17.656 13.773 1 86.19 454 PRO B C 1
ATOM 7161 O O . PRO B 1 454 ? 14.445 18.344 12.969 1 86.19 454 PRO B O 1
ATOM 7164 N N . LEU B 1 455 ? 14.156 17.469 15.047 1 88.56 455 LEU B N 1
ATOM 7165 C CA . LEU B 1 455 ? 15.445 17.938 15.555 1 88.56 455 LEU B CA 1
ATOM 7166 C C . LEU B 1 455 ? 16.562 16.984 15.172 1 88.56 455 LEU B C 1
ATOM 7168 O O . LEU B 1 455 ? 17.703 17.406 14.977 1 88.56 455 LEU B O 1
ATOM 7172 N N . LEU B 1 456 ? 16.172 15.75 15.164 1 91.25 456 LEU B N 1
ATOM 7173 C CA . LEU B 1 456 ? 17.031 14.68 14.68 1 91.25 456 LEU B CA 1
ATOM 7174 C C . LEU B 1 456 ? 16.266 13.75 13.75 1 91.25 456 LEU B C 1
ATOM 7176 O O . LEU B 1 456 ? 15.086 13.477 13.977 1 91.25 456 LEU B O 1
ATOM 7180 N N . ALA B 1 457 ? 16.953 13.359 12.672 1 90 457 ALA B N 1
ATOM 7181 C CA . ALA B 1 457 ? 16.453 12.344 11.75 1 90 457 ALA B CA 1
ATOM 7182 C C . ALA B 1 457 ? 17.531 11.305 11.445 1 90 457 ALA B C 1
ATOM 7184 O O . ALA B 1 457 ? 18.719 11.555 11.641 1 90 457 ALA B O 1
ATOM 7185 N N . PRO B 1 458 ? 17.094 10.18 11.062 1 90.38 458 PRO B N 1
ATOM 7186 C CA . PRO B 1 458 ? 18.094 9.172 10.719 1 90.38 458 PRO B CA 1
ATOM 7187 C C . PRO B 1 458 ? 19.141 9.695 9.742 1 90.38 458 PRO B C 1
ATOM 7189 O O . PRO B 1 458 ? 18.781 10.242 8.688 1 90.38 458 PRO B O 1
ATOM 7192 N N . GLY B 1 459 ? 20.359 9.523 10.148 1 93.62 459 GLY B N 1
ATOM 7193 C CA . GLY B 1 459 ? 21.453 9.977 9.305 1 93.62 459 GLY B CA 1
ATOM 7194 C C . GLY B 1 459 ? 22.078 11.273 9.781 1 93.62 459 GLY B C 1
ATOM 7195 O O . GLY B 1 459 ? 23.141 11.672 9.305 1 93.62 459 GLY B O 1
ATOM 7196 N N . ASP B 1 460 ? 21.422 11.953 10.773 1 94.56 460 ASP B N 1
ATOM 7197 C CA . ASP B 1 460 ? 21.938 13.219 11.289 1 94.56 460 ASP B CA 1
ATOM 7198 C C . ASP B 1 460 ? 23.062 12.992 12.289 1 94.56 460 ASP B C 1
ATOM 7200 O O . ASP B 1 460 ? 23.016 12.062 13.094 1 94.56 460 ASP B O 1
ATOM 7204 N N . ARG B 1 461 ? 24.031 13.844 12.203 1 96.38 461 ARG B N 1
ATOM 7205 C CA . ARG B 1 461 ? 25.016 13.898 13.273 1 96.38 461 ARG B CA 1
ATOM 7206 C C . ARG B 1 461 ? 24.438 14.586 14.508 1 96.38 461 ARG B C 1
ATOM 7208 O O . ARG B 1 461 ? 23.969 15.719 14.43 1 96.38 461 ARG B O 1
ATOM 7215 N N . VAL B 1 462 ? 24.516 13.875 15.586 1 96.38 462 VAL B N 1
ATOM 7216 C CA . VAL B 1 462 ? 24.031 14.438 16.844 1 96.38 462 VAL B CA 1
ATOM 7217 C C . VAL B 1 462 ? 25.031 15.469 17.359 1 96.38 462 VAL B C 1
ATOM 7219 O O . VAL B 1 462 ? 26.188 15.133 17.641 1 96.38 462 VAL B O 1
ATOM 7222 N N . ARG B 1 463 ? 24.547 16.656 17.531 1 95.38 463 ARG B N 1
ATOM 7223 C CA . ARG B 1 463 ? 25.391 17.703 18.125 1 95.38 463 ARG B CA 1
ATOM 7224 C C . ARG B 1 463 ? 24.938 18.016 19.547 1 95.38 463 ARG B C 1
ATOM 7226 O O . ARG B 1 463 ? 23.766 17.797 19.891 1 95.38 463 ARG B O 1
ATOM 7233 N N . GLN B 1 464 ? 25.812 18.578 20.25 1 94.94 464 GLN B N 1
ATOM 7234 C CA . GLN B 1 464 ? 25.516 18.938 21.625 1 94.94 464 GLN B CA 1
ATOM 7235 C C . GLN B 1 464 ? 24.375 19.953 21.703 1 94.94 464 GLN B C 1
ATOM 7237 O O . GLN B 1 464 ? 23.547 19.891 22.609 1 94.94 464 GLN B O 1
ATOM 7242 N N . ALA B 1 465 ? 24.391 20.766 20.781 1 93.31 465 ALA B N 1
ATOM 7243 C CA . ALA B 1 465 ? 23.359 21.797 20.766 1 93.31 465 ALA B CA 1
ATOM 7244 C C . ALA B 1 465 ? 21.969 21.188 20.688 1 93.31 465 ALA B C 1
ATOM 7246 O O . ALA B 1 465 ? 21.016 21.719 21.281 1 93.31 465 ALA B O 1
ATOM 7247 N N . ALA B 1 466 ? 21.828 20.156 19.891 1 93.38 466 ALA B N 1
ATOM 7248 C CA . ALA B 1 466 ? 20.547 19.453 19.781 1 93.38 466 ALA B CA 1
ATOM 7249 C C . ALA B 1 466 ? 20.172 18.812 21.109 1 93.38 466 ALA B C 1
ATOM 7251 O O . ALA B 1 466 ? 19.016 18.875 21.531 1 93.38 466 ALA B O 1
ATOM 7252 N N . ILE B 1 467 ? 21.078 18.203 21.734 1 95 467 ILE B N 1
ATOM 7253 C CA . ILE B 1 467 ? 20.844 17.562 23.031 1 95 467 ILE B CA 1
ATOM 7254 C C . ILE B 1 467 ? 20.375 18.594 24.047 1 95 467 ILE B C 1
ATOM 7256 O O . ILE B 1 467 ? 19.391 18.375 24.75 1 95 467 ILE B O 1
ATOM 7260 N N . ASP B 1 468 ? 21.078 19.688 24.094 1 93.56 468 ASP B N 1
ATOM 7261 C CA . ASP B 1 468 ? 20.734 20.75 25.031 1 93.56 468 ASP B CA 1
ATOM 7262 C C . ASP B 1 468 ? 19.328 21.281 24.781 1 93.56 468 ASP B C 1
ATOM 7264 O O . ASP B 1 468 ? 18.578 21.5 25.734 1 93.56 468 ASP B O 1
ATOM 7268 N N . TYR B 1 469 ? 19.031 21.469 23.594 1 92 469 TYR B N 1
ATOM 7269 C CA . TYR B 1 469 ? 17.719 21.953 23.219 1 92 469 TYR B CA 1
ATOM 7270 C C . TYR B 1 469 ? 16.625 20.969 23.656 1 92 469 TYR B C 1
ATOM 7272 O O . TYR B 1 469 ? 15.617 21.359 24.234 1 92 469 TYR B O 1
ATOM 7280 N N . ILE B 1 470 ? 16.812 19.703 23.328 1 92.62 470 ILE B N 1
ATOM 7281 C CA . ILE B 1 470 ? 15.852 18.656 23.625 1 92.62 470 ILE B CA 1
ATOM 7282 C C . ILE B 1 470 ? 15.625 18.562 25.125 1 92.62 470 ILE B C 1
ATOM 7284 O O . ILE B 1 470 ? 14.484 18.484 25.594 1 92.62 470 ILE B O 1
ATOM 7288 N N . ARG B 1 471 ? 16.656 18.672 25.891 1 92.69 471 ARG B N 1
ATOM 7289 C CA . ARG B 1 471 ? 16.531 18.641 27.344 1 92.69 471 ARG B CA 1
ATOM 7290 C C . ARG B 1 471 ? 15.797 19.875 27.859 1 92.69 471 ARG B C 1
ATOM 7292 O O . ARG B 1 471 ? 15 19.781 28.781 1 92.69 471 ARG B O 1
ATOM 7299 N N . ALA B 1 472 ? 16.125 20.969 27.281 1 88.62 472 ALA B N 1
ATOM 7300 C CA . ALA B 1 472 ? 15.422 22.188 27.656 1 88.62 472 ALA B CA 1
ATOM 7301 C C . ALA B 1 472 ? 13.922 22.078 27.422 1 88.62 472 ALA B C 1
ATOM 7303 O O . ALA B 1 472 ? 13.117 22.5 28.25 1 88.62 472 ALA B O 1
ATOM 7304 N N . MET B 1 473 ? 13.586 21.516 26.281 1 86.88 473 MET B N 1
ATOM 7305 C CA . MET B 1 473 ? 12.18 21.312 25.953 1 86.88 473 MET B CA 1
ATOM 7306 C C . MET B 1 473 ? 11.516 20.359 26.938 1 86.88 473 MET B C 1
ATOM 7308 O O . MET B 1 473 ? 10.375 20.594 27.344 1 86.88 473 MET B O 1
ATOM 7312 N N . GLN B 1 474 ? 12.227 19.328 27.281 1 86.94 474 GLN B N 1
ATOM 7313 C CA . GLN B 1 474 ? 11.703 18.375 28.25 1 86.94 474 GLN B CA 1
ATOM 7314 C C . GLN B 1 474 ? 11.5 19.031 29.609 1 86.94 474 GLN B C 1
ATOM 7316 O O . GLN B 1 474 ? 10.5 18.781 30.281 1 86.94 474 GLN B O 1
ATOM 7321 N N . ARG B 1 475 ? 12.406 19.844 30.016 1 83.69 475 ARG B N 1
ATOM 7322 C CA . ARG B 1 475 ? 12.305 20.547 31.297 1 83.69 475 ARG B CA 1
ATOM 7323 C C . ARG B 1 475 ? 11.102 21.484 31.297 1 83.69 475 ARG B C 1
ATOM 7325 O O . ARG B 1 475 ? 10.492 21.703 32.344 1 83.69 475 ARG B O 1
ATOM 7332 N N . ALA B 1 476 ? 10.891 21.938 30.125 1 78.38 476 ALA B N 1
ATOM 7333 C CA . ALA B 1 476 ? 9.742 22.828 30 1 78.38 476 ALA B CA 1
ATOM 7334 C C . ALA B 1 476 ? 8.438 22.031 29.984 1 78.38 476 ALA B C 1
ATOM 7336 O O . ALA B 1 476 ? 7.359 22.594 29.781 1 78.38 476 ALA B O 1
ATOM 7337 N N . GLY B 1 477 ? 8.578 20.75 30 1 75.69 477 GLY B N 1
ATOM 7338 C CA . GLY B 1 477 ? 7.402 19.906 30.141 1 75.69 477 GLY B CA 1
ATOM 7339 C C . GLY B 1 477 ? 6.855 19.422 28.797 1 75.69 477 GLY B C 1
ATOM 7340 O O . GLY B 1 477 ? 5.742 18.906 28.734 1 75.69 477 GLY B O 1
ATOM 7341 N N . ARG B 1 478 ? 7.641 19.656 27.812 1 79 478 ARG B N 1
ATOM 7342 C CA . ARG B 1 478 ? 7.18 19.219 26.5 1 79 478 ARG B CA 1
ATOM 7343 C C . ARG B 1 478 ? 7.457 17.734 26.297 1 79 478 ARG B C 1
ATOM 7345 O O . ARG B 1 478 ? 8.469 17.219 26.766 1 79 478 ARG B O 1
ATOM 7352 N N . LYS B 1 479 ? 6.539 17.109 25.609 1 78.38 479 LYS B N 1
ATOM 7353 C CA . LYS B 1 479 ? 6.676 15.688 25.344 1 78.38 479 LYS B CA 1
ATOM 7354 C C . LYS B 1 479 ? 7.379 15.438 24.016 1 78.38 479 LYS B C 1
ATOM 7356 O O . LYS B 1 479 ? 7.059 16.078 23 1 78.38 479 LYS B O 1
ATOM 7361 N N . VAL B 1 480 ? 8.312 14.469 24.094 1 85.12 480 VAL B N 1
ATOM 7362 C CA . VAL B 1 480 ? 9.062 14.125 22.891 1 85.12 480 VAL B CA 1
ATOM 7363 C C . VAL B 1 480 ? 8.234 13.195 22.016 1 85.12 480 VAL B C 1
ATOM 7365 O O . VAL B 1 480 ? 7.492 12.352 22.516 1 85.12 480 VAL B O 1
ATOM 7368 N N . VAL B 1 481 ? 8.367 13.336 20.703 1 77.94 481 VAL B N 1
ATOM 7369 C CA . VAL B 1 481 ? 7.684 12.484 19.734 1 77.94 481 VAL B CA 1
ATOM 7370 C C . VAL B 1 481 ? 8.703 11.812 18.828 1 77.94 481 VAL B C 1
ATOM 7372 O O . VAL B 1 481 ? 9.648 12.453 18.359 1 77.94 481 VAL B O 1
ATOM 7375 N N . GLY B 1 482 ? 8.422 10.461 18.562 1 79 482 GLY B N 1
ATOM 7376 C CA . GLY B 1 482 ? 9.242 9.828 17.547 1 79 482 GLY B CA 1
ATOM 7377 C C . GLY B 1 482 ? 10.078 8.68 18.094 1 79 482 GLY B C 1
ATOM 7378 O O . GLY B 1 482 ? 9.984 7.551 17.625 1 79 482 GLY B O 1
ATOM 7379 N N . PRO B 1 483 ? 10.898 9.039 19.203 1 85.06 483 PRO B N 1
ATOM 7380 C CA . PRO B 1 483 ? 11.852 8.023 19.672 1 85.06 483 PRO B CA 1
ATOM 7381 C C . PRO B 1 483 ? 11.164 6.844 20.344 1 85.06 483 PRO B C 1
ATOM 7383 O O . PRO B 1 483 ? 10.07 6.992 20.891 1 85.06 483 PRO B O 1
ATOM 7386 N N . GLU B 1 484 ? 11.844 5.762 20.234 1 82.94 484 GLU B N 1
ATOM 7387 C CA . GLU B 1 484 ? 11.367 4.555 20.906 1 82.94 484 GLU B CA 1
ATOM 7388 C C . GLU B 1 484 ? 11.273 4.762 22.422 1 82.94 484 GLU B C 1
ATOM 7390 O O . GLU B 1 484 ? 10.344 4.266 23.062 1 82.94 484 GLU B O 1
ATOM 7395 N N . ASP B 1 485 ? 12.273 5.457 22.969 1 89.31 485 ASP B N 1
ATOM 7396 C CA . ASP B 1 485 ? 12.273 5.824 24.391 1 89.31 485 ASP B CA 1
ATOM 7397 C C . ASP B 1 485 ? 11.664 7.203 24.594 1 89.31 485 ASP B C 1
ATOM 7399 O O . ASP B 1 485 ? 12.32 8.227 24.375 1 89.31 485 ASP B O 1
ATOM 7403 N N . PRO B 1 486 ? 10.508 7.211 25.109 1 83.5 486 PRO B N 1
ATOM 7404 C CA . PRO B 1 486 ? 9.82 8.5 25.219 1 83.5 486 PRO B CA 1
ATOM 7405 C C . PRO B 1 486 ? 10.469 9.43 26.234 1 83.5 486 PRO B C 1
ATOM 7407 O O . PRO B 1 486 ? 10.203 10.633 26.234 1 83.5 486 PRO B O 1
ATOM 7410 N N . GLN B 1 487 ? 11.258 8.859 27.078 1 89.5 487 GLN B N 1
ATOM 7411 C CA . GLN B 1 487 ? 11.945 9.68 28.062 1 89.5 487 GLN B CA 1
ATOM 7412 C C . GLN B 1 487 ? 13.352 10.047 27.594 1 89.5 487 GLN B C 1
ATOM 7414 O O . GLN B 1 487 ? 14.023 10.875 28.219 1 89.5 487 GLN B O 1
ATOM 7419 N N . LEU B 1 488 ? 13.672 9.523 26.469 1 94 488 LEU B N 1
ATOM 7420 C CA . LEU B 1 488 ? 14.984 9.742 25.875 1 94 488 LEU B CA 1
ATOM 7421 C C . LEU B 1 488 ? 16.094 9.5 26.891 1 94 488 LEU B C 1
ATOM 7423 O O . LEU B 1 488 ? 16.984 10.336 27.062 1 94 488 LEU B O 1
ATOM 7427 N N . ARG B 1 489 ? 15.93 8.43 27.641 1 95.56 489 ARG B N 1
ATOM 7428 C CA . ARG B 1 489 ? 17.078 7.961 28.406 1 95.56 489 ARG B CA 1
ATOM 7429 C C . ARG B 1 489 ? 18.188 7.469 27.469 1 95.56 489 ARG B C 1
ATOM 7431 O O . ARG B 1 489 ? 19.375 7.66 27.766 1 95.56 489 ARG B O 1
ATOM 7438 N N . THR B 1 490 ? 17.734 6.879 26.422 1 96.88 490 THR B N 1
ATOM 7439 C CA . THR B 1 490 ? 18.641 6.41 25.375 1 96.88 490 THR B CA 1
ATOM 7440 C C . THR B 1 490 ? 18.188 6.898 24 1 96.88 490 THR B C 1
ATOM 7442 O O . THR B 1 490 ? 17.047 7.324 23.828 1 96.88 490 THR B O 1
ATOM 7445 N N . LEU B 1 491 ? 19.141 6.953 23.141 1 96.56 491 LEU B N 1
ATOM 7446 C CA . LEU B 1 491 ? 18.891 7.266 21.734 1 96.56 491 LEU B CA 1
ATOM 7447 C C . LEU B 1 491 ? 19.391 6.141 20.828 1 96.56 491 LEU B C 1
ATOM 7449 O O . LEU B 1 491 ? 20.469 5.602 21.047 1 96.56 491 LEU B O 1
ATOM 7453 N N . LYS B 1 492 ? 18.578 5.777 19.906 1 95.19 492 LYS B N 1
ATOM 7454 C CA . LYS B 1 492 ? 19.047 4.828 18.906 1 95.19 492 LYS B CA 1
ATOM 7455 C C . LYS B 1 492 ? 19.953 5.508 17.891 1 95.19 492 LYS B C 1
ATOM 7457 O O . LYS B 1 492 ? 19.594 6.531 17.312 1 95.19 492 LYS B O 1
ATOM 7462 N N . VAL B 1 493 ? 21.172 4.996 17.719 1 96.88 493 VAL B N 1
ATOM 7463 C CA . VAL B 1 493 ? 22.172 5.562 16.812 1 96.88 493 VAL B CA 1
ATOM 7464 C C . VAL B 1 493 ? 22.75 4.465 15.93 1 96.88 493 VAL B C 1
ATOM 7466 O O . VAL B 1 493 ? 22.516 3.279 16.156 1 96.88 493 VAL B O 1
ATOM 7469 N N . LEU B 1 494 ? 23.391 4.863 14.82 1 96.25 494 LEU B N 1
ATOM 7470 C CA . LEU B 1 494 ? 24.078 3.895 13.977 1 96.25 494 LEU B CA 1
ATOM 7471 C C . LEU B 1 494 ? 25.297 3.322 14.688 1 96.25 494 LEU B C 1
ATOM 7473 O O . LEU B 1 494 ? 26.047 4.062 15.328 1 96.25 494 LEU B O 1
ATOM 7477 N N . ARG B 1 495 ? 25.438 1.986 14.594 1 94.88 495 ARG B N 1
ATOM 7478 C CA . ARG B 1 495 ? 26.594 1.337 15.211 1 94.88 495 ARG B CA 1
ATOM 7479 C C . ARG B 1 495 ? 27.891 1.719 14.492 1 94.88 495 ARG B C 1
ATOM 7481 O O . ARG B 1 495 ? 27.938 1.738 13.266 1 94.88 495 ARG B O 1
ATOM 7488 N N . GLU B 1 496 ? 28.859 2.205 15.273 1 87.44 496 GLU B N 1
ATOM 7489 C CA . GLU B 1 496 ? 30.156 2.555 14.688 1 87.44 496 GLU B CA 1
ATOM 7490 C C . GLU B 1 496 ? 30.969 1.307 14.352 1 87.44 496 GLU B C 1
ATOM 7492 O O . GLU B 1 496 ? 30.938 0.321 15.094 1 87.44 496 GLU B O 1
ATOM 7497 N N . GLU B 1 497 ? 31.297 1.068 13.062 1 70.62 497 GLU B N 1
ATOM 7498 C CA . GLU B 1 497 ? 32.156 -0.063 12.711 1 70.62 497 GLU B CA 1
ATOM 7499 C C . GLU B 1 497 ? 33.469 -0.007 13.453 1 70.62 497 GLU B C 1
ATOM 7501 O O . GLU B 1 497 ? 34.125 1.04 13.5 1 70.62 497 GLU B O 1
ATOM 7506 N N . ARG B 1 498 ? 33.781 -0.706 14.539 1 51.47 498 ARG B N 1
ATOM 7507 C CA . ARG B 1 498 ? 35.094 -0.821 15.141 1 51.47 498 ARG B CA 1
ATOM 7508 C C . ARG B 1 498 ? 36.156 -1.117 14.086 1 51.47 498 ARG B C 1
ATOM 7510 O O . ARG B 1 498 ? 35.938 -1.918 13.18 1 51.47 498 ARG B O 1
ATOM 7517 N N . GLU B 1 499 ? 37 -0.201 13.695 1 36.19 499 GLU B N 1
ATOM 7518 C CA . GLU B 1 499 ? 38.219 -0.637 13.023 1 36.19 499 GLU B CA 1
ATOM 7519 C C . GLU B 1 499 ? 38.75 -1.933 13.633 1 36.19 499 GLU B C 1
ATOM 7521 O O . GLU B 1 499 ? 38.875 -2.043 14.852 1 36.19 499 GLU B O 1
ATOM 7526 N N . ARG B 1 500 ? 38.531 -3.133 13.164 1 31.33 500 ARG B N 1
ATOM 7527 C CA . ARG B 1 500 ? 39.5 -4.18 13.469 1 31.33 500 ARG B CA 1
ATOM 7528 C C . ARG B 1 500 ? 40.938 -3.619 13.523 1 31.33 500 ARG B C 1
ATOM 7530 O O . ARG B 1 500 ? 41.469 -3.158 12.508 1 31.33 500 ARG B O 1
ATOM 7537 N N . ILE B 1 501 ? 41.344 -3.096 14.586 1 20.84 501 ILE B N 1
ATOM 7538 C CA . ILE B 1 501 ? 42.75 -3.248 14.828 1 20.84 501 ILE B CA 1
ATOM 7539 C C . ILE B 1 501 ? 43.094 -4.73 14.953 1 20.84 501 ILE B C 1
ATOM 7541 O O . ILE B 1 501 ? 42.469 -5.461 15.719 1 20.84 501 ILE B O 1
#

pLDDT: mean 93.03, std 10.2, range [20.84, 98.94]

Foldseek 3Di:
DVVVVVVVVVVLLVLLQDQLQVVLLQVVLVVPDFDPDDDPCRLPVNDDPVVCVVAPSSRSSSFGWDDPSNAFLLDGDGNQQSLQVSLCVLQVFPTKHKFQQALLLLLLLVLLLQDAAAAEEEEELLDDVSNQVSCLVRNYFYDYFYFDFDPVQLETFAGFLVSLLVVCVVCLRHQAYETEPHPPLFFGYQLLSNLVSCVVSNHAYEYADQPCPLQCQEPQHDRDNVVSNHQKYKYNCVPFWFAPPSIIMIGGHDDSGDPVSSSVSSSVRGDSTRGSSRSSRSSVRSSCCSVQSNPLVVQLLVLLVVLQVLQVPAQQKHWDDDVVQPDGRGDGGPSQKIKIFNLRLQDFQVRLQVCCCPPLNDHFPDGARTITIHGRHSPDDNVVSVSVSVSSNCCSVPRGDHGDDDDADDQDDAFDQQDRSNCLQPFAKDKDFLQPCAQFFASKWKQFRRVSGTLHHGRGHHHNVSSVNSVVCVVVVTWIPIAPDRVRRITMTGDDDPPPD/DVVVVVVVVVVLLVLLLDQLQVVLLQVVLVVPDFDPDDDPCRLPVNDDPVVCVVAPSSRSSSFGWDDPSNAFLLDGDGNQQSLQVSLCVLQVFPTKHKFQQALLLLLLLLLLLQDAAAAEEEEELLDDVSNLVSCLVRNYFYDYFYFDFDPVQLETFAGFLVSLLVVCVVCLRHQAYETEPHPPLFFGYQLLSNLVSCVVSNHAYEYADQPCPLQCQEPQHDRDNVVSNHQKYKYNCVPFWFAPPSIIMIGGHDDSGDPVSSSVSSSVRGDSTRGSSRSSRSSVRSSCCSVQSNPLQVQLLVLLVVLQVLQVPAQQKHWDDDVVQPDGRGDGGPSQKIKIFNLRLQDFQVRLQVCCCPPLNDHFPDGARTITIHGRHSPDDNVVSVSVSVSSNCCSVPRGDHGDDDDADDQDDAFDQQDRSNCLQPFAKDKDFLQPCAQFFASKWKQFRVVSGTLHHGRGGHHNVSSVNSVVCVVVVTWIPIAPDRVRRITMTGDDDPPPD

InterPro domains:
  IPR000310 Orn/Lys/Arg decarboxylase, major domain [PF01276] (20-323)
  IPR008286 Orn/Lys/Arg decarboxylase, C-terminal [PF03711] (385-482)
  IPR015421 Pyridoxal phosphate-dependent transferase, major domain [G3DSA:3.40.640.10] (19-296)
  IPR015424 Pyridoxal phosphate-dependent transferase [SSF53383] (20-398)
  IPR036633 Orn/Lys/Arg decarboxylase, C-terminal domain superfamily [SSF55904] (354-496)
  IPR052357 Orn/Lys/Arg decarboxylase class-I [PTHR43277] (13-494)

Radius of gyration: 28.63 Å; Cα contacts (8 Å, |Δi|>4): 2329; chains: 2; bounding box: 68×77×69 Å